Protein AF-A0A2E9DSR1-F1 (afdb_monomer_lite)

pLDDT: mean 78.53, std 15.89, range [25.33, 97.38]

Sequence (767 aa):
MHEEDTTYKRNKNTFLRKYLLRSVSHDAFALPQILILAIGITVTLVGLMNASINRLSTSNLSNKELQAKNATESAFNAVRSLLNNSKSGAYYYYWLMKSCSSTIPSSKVNSECPEFGGGRSGSQWPGQPILGMFRDPSKIYWSDTNNEYCAGNSPSTCKGRPVAPSCYYLGRRGKSNSIDWNFSSNALSQLINGTEKLIESSKNSPNVQSFDIKSTDFVGDEEGGENSIVLTGFNSIPTNIKNGVNATNKVRANVQVYRRIPDSGFAFLSAGENFNDKDSLFLGNFNMKNQDQAGSIIWRKHINPLRDYIECPQIKSKSGINDVTKLPDESRNKGGLWVQPLKLPPRPKIVNQGALGSIWNPSPNPIICLKDGNTRYFNSNCTFLESAGYTNYKNKDRTYTIDDLVVRGKDAFFGVVTNDTSKVTLIVKGSIDLSNGGRICHRNNSAGASCGSGKPENLAIIFLQPSQNTTSKQRLFCSPNGGIGYKKDPNRNIPSNHPNNMPFNTLNVSATGDRDESFSAFVFAPDTTFSTATPKTEYYSRAIISSPNTSIPSRLVTTTKGVYSFIFNPGGSVIERTPIPFRNINGDLIPYTIDADKNSWDRRRHGLDDTYIIAVGKKGYSPRPDVNNLMDEMALVWDSTTKNYFLIGYQIQGREVRFVDRNINGKLWRYNLGRDPRKRDSRGEQFIHHFGMELRRVSSLPRDKHFKGSAWVKNACFDEYGKIVWDFDNDYSTNLVKRYNNSKYNFGVPYYRGKTIEAWDTLRSFN

Secondary structure (DSSP, 8-state):
---------------S-S-------S---SHHHHHHHHHHHHHHHHHHHHHHHHHHHT-HHHHHHHHHHHHHHHHHHHHHHHHHS-S-THHHHGGG--EE-TTS-GGGHHHHS---S--SSTTS---PPEESS---GGG-EE--TTS-SSTTS-TTT---EESS-SBPPB-TT----B--HHHHHHHHHHHHTT-PEE-GGGTTSSSEEEEEEEEEEEEEETTEEEEEEEEEEEEE-TT-TTT-EEEEEEEEEEEEEEEE--TTTBEEEEE--STT-TT-EE-BSEEESSTT---EEEE-----TTSHHHHTTTHHHHTTBS-GGGS--GGGT---EEE--PPPPPPPPP-SBPPTTBTTB---SPEEEEEETTTEES-GGGTTTTTHHHHTTTTS-EEEEES-EEEESTT-EEEEEEBTTB-EEEEESS-EEEETT-EEEEEES-TTSPTT-S-GGGEEEEE---TT-HHHHTTEEE-TTSSEEEPPPS-TTS-TTSGGGSPPPEEEES---STT-EEEEEEEEEEEEEE----S-SEEEEPPP--TT------EEEEETTEEEEES-TTS-HHHHS-EEEE-TTS-B-B--SS--TTT--HHHHS--SEEEEEEEE--SS--HHHHTB-SEEEEEEETTTTEEEEEEEEEETTEEEE-SS-BTTBBSEEEEET-TT-B-TTS-BGGGGGT-EEEEGGGS---EEEEEEEEEEEEE--SSS-EEEE--HHHHHHHHHHHT-GGG--B--EEEEEEEEEE-------

Structure (mmCIF, N/CA/C/O backbone):
data_AF-A0A2E9DSR1-F1
#
_entry.id   AF-A0A2E9DSR1-F1
#
loop_
_atom_site.group_PDB
_atom_site.id
_atom_site.type_symbol
_atom_site.label_atom_id
_atom_site.label_alt_id
_atom_site.label_comp_id
_atom_site.label_asym_id
_atom_site.label_entity_id
_atom_site.label_seq_id
_atom_site.pdbx_PDB_ins_code
_atom_site.Cartn_x
_atom_site.Cartn_y
_atom_site.Cartn_z
_atom_site.occupancy
_atom_site.B_iso_or_equiv
_atom_site.auth_seq_id
_atom_site.auth_comp_id
_atom_site.auth_asym_id
_atom_site.auth_atom_id
_atom_site.pdbx_PDB_model_num
ATOM 1 N N . MET A 1 1 ? 17.075 -7.325 136.874 1.00 31.77 1 MET A N 1
ATOM 2 C CA . MET A 1 1 ? 18.472 -6.890 136.717 1.00 31.77 1 MET A CA 1
ATOM 3 C C . MET A 1 1 ? 18.599 -6.381 135.296 1.00 31.77 1 MET A C 1
ATOM 5 O O . MET A 1 1 ? 18.399 -7.171 134.389 1.00 31.77 1 MET A O 1
ATOM 9 N N . HIS A 1 2 ? 18.766 -5.063 135.199 1.00 27.31 2 HIS A N 1
ATOM 10 C CA . HIS A 1 2 ? 19.148 -4.231 134.057 1.00 27.31 2 HIS A CA 1
ATOM 11 C C . HIS A 1 2 ? 18.485 -4.422 132.679 1.00 27.31 2 HIS A C 1
ATOM 13 O O . HIS A 1 2 ? 18.730 -5.393 131.976 1.00 27.31 2 HIS A O 1
ATOM 19 N N . GLU A 1 3 ? 17.663 -3.409 132.368 1.00 25.62 3 GLU A N 1
ATOM 20 C CA . GLU A 1 3 ? 17.903 -2.404 131.313 1.00 25.62 3 GLU A CA 1
ATOM 21 C C . GLU A 1 3 ? 17.892 -2.828 129.838 1.00 25.62 3 GLU A C 1
ATOM 23 O O . GLU A 1 3 ? 18.652 -3.690 129.419 1.00 25.62 3 GLU A O 1
ATOM 28 N N . GLU A 1 4 ? 17.020 -2.117 129.101 1.00 29.17 4 GLU A N 1
ATOM 29 C CA . GLU A 1 4 ? 17.352 -1.252 127.950 1.00 29.17 4 GLU A CA 1
ATOM 30 C C . GLU A 1 4 ? 18.096 -1.865 126.748 1.00 29.17 4 GLU A C 1
ATOM 32 O O . GLU A 1 4 ? 19.008 -2.665 126.863 1.00 29.17 4 GLU A O 1
ATOM 37 N N . ASP A 1 5 ? 17.857 -1.486 125.499 1.00 29.62 5 ASP A N 1
ATOM 38 C CA . ASP A 1 5 ? 16.910 -0.597 124.831 1.00 29.62 5 ASP A CA 1
ATOM 39 C C . ASP A 1 5 ? 17.188 -0.774 123.320 1.00 29.62 5 ASP A C 1
ATOM 41 O O . ASP A 1 5 ? 18.207 -1.333 122.905 1.00 29.62 5 ASP A O 1
ATOM 45 N N . THR A 1 6 ? 16.329 -0.176 122.502 1.00 29.38 6 THR A N 1
ATOM 46 C CA . THR A 1 6 ? 16.617 0.400 121.181 1.00 29.38 6 THR A CA 1
ATOM 47 C C . THR A 1 6 ? 16.661 -0.494 119.929 1.00 29.38 6 THR A C 1
ATOM 49 O O . THR A 1 6 ? 17.664 -1.094 119.568 1.00 29.38 6 THR A O 1
ATOM 52 N N . THR A 1 7 ? 15.534 -0.424 119.193 1.00 28.25 7 THR A N 1
ATOM 53 C CA . THR A 1 7 ? 15.379 0.068 117.792 1.00 28.25 7 THR A CA 1
ATOM 54 C C . THR A 1 7 ? 16.320 -0.500 116.704 1.00 28.25 7 THR A C 1
ATOM 56 O O . THR A 1 7 ? 17.527 -0.495 116.841 1.00 28.25 7 THR A O 1
ATOM 59 N N . TYR A 1 8 ? 15.910 -0.874 115.485 1.00 25.33 8 TYR A N 1
ATOM 60 C CA . TYR A 1 8 ? 15.057 -0.155 114.533 1.00 25.33 8 TYR A CA 1
ATOM 61 C C . TYR A 1 8 ? 15.003 -0.922 113.182 1.00 25.33 8 TYR A C 1
ATOM 63 O O . TYR A 1 8 ? 15.989 -1.517 112.763 1.00 25.33 8 TYR A O 1
ATOM 71 N N . LYS A 1 9 ? 13.911 -0.717 112.426 1.00 28.16 9 LYS A N 1
ATOM 72 C CA . LYS A 1 9 ? 13.820 -0.678 110.943 1.00 28.16 9 LYS A CA 1
ATOM 73 C C . LYS A 1 9 ? 13.901 -1.970 110.081 1.00 28.16 9 LYS A C 1
ATOM 75 O O . LYS A 1 9 ? 14.959 -2.417 109.669 1.00 28.16 9 LYS A O 1
ATOM 80 N N . ARG A 1 10 ? 12.724 -2.253 109.490 1.00 29.05 10 ARG A N 1
ATOM 81 C CA . ARG A 1 10 ? 12.396 -2.167 108.036 1.00 29.05 10 ARG A CA 1
ATOM 82 C C . ARG A 1 10 ? 12.127 -3.488 107.280 1.00 29.05 10 ARG A C 1
ATOM 84 O O . ARG A 1 10 ? 13.013 -4.289 107.042 1.00 29.05 10 ARG A O 1
ATOM 91 N N . ASN A 1 11 ? 10.923 -3.489 106.693 1.00 31.14 11 ASN A N 1
ATOM 92 C CA . ASN A 1 11 ? 10.507 -3.998 105.373 1.00 31.14 11 ASN A CA 1
ATOM 93 C C . ASN A 1 11 ? 9.904 -5.412 105.200 1.00 31.14 11 ASN A C 1
ATOM 95 O O . ASN A 1 11 ? 10.601 -6.408 105.096 1.00 31.14 11 ASN A O 1
ATOM 99 N N . LYS A 1 12 ? 8.573 -5.379 105.003 1.00 32.78 12 LYS A N 1
ATOM 100 C CA . LYS A 1 12 ? 7.739 -5.956 103.924 1.00 32.78 12 LYS A CA 1
ATOM 101 C C . LYS A 1 12 ? 7.915 -7.422 103.490 1.00 32.78 12 LYS A C 1
ATOM 103 O O . LYS A 1 12 ? 8.943 -7.825 102.969 1.00 32.78 12 LYS A O 1
ATOM 108 N N . ASN A 1 13 ? 6.743 -8.069 103.445 1.00 36.81 13 ASN A N 1
ATOM 109 C CA . ASN A 1 13 ? 6.353 -9.233 102.642 1.00 36.81 13 ASN A CA 1
ATOM 110 C C . ASN A 1 13 ? 6.988 -10.569 103.017 1.00 36.81 13 ASN A C 1
ATOM 112 O O . ASN A 1 13 ? 8.056 -10.879 102.509 1.00 36.81 13 ASN A O 1
ATOM 116 N N . THR A 1 14 ? 6.261 -11.404 103.778 1.00 33.66 14 THR A N 1
ATOM 117 C CA . THR A 1 14 ? 6.252 -12.888 103.644 1.00 33.66 14 THR A CA 1
ATOM 118 C C . THR A 1 14 ? 5.368 -13.590 104.695 1.00 33.66 14 THR A C 1
ATOM 120 O O . THR A 1 14 ? 5.794 -14.522 105.357 1.00 33.66 14 THR A O 1
ATOM 123 N N . PHE A 1 15 ? 4.090 -13.206 104.830 1.00 36.47 15 PHE A N 1
ATOM 124 C CA . PHE A 1 15 ? 3.088 -14.048 105.531 1.00 36.47 15 PHE A CA 1
ATOM 125 C C . PHE A 1 15 ? 1.999 -14.591 104.594 1.00 36.47 15 PHE A C 1
ATOM 127 O O . PHE A 1 15 ? 0.956 -15.085 105.003 1.00 36.47 15 PHE A O 1
ATOM 134 N N . LEU A 1 16 ? 2.294 -14.537 103.296 1.00 38.09 16 LEU A N 1
ATOM 135 C CA . LEU A 1 16 ? 1.596 -15.225 102.221 1.00 38.09 16 LEU A CA 1
ATOM 136 C C . LEU A 1 16 ? 2.411 -16.469 101.870 1.00 38.09 16 LEU A C 1
ATOM 138 O O . LEU A 1 16 ? 2.896 -16.600 100.754 1.00 38.09 16 LEU A O 1
ATOM 142 N N . ARG A 1 17 ? 2.687 -17.348 102.834 1.00 32.62 17 ARG A N 1
ATOM 143 C CA . ARG A 1 17 ? 3.188 -18.689 102.512 1.00 32.62 17 ARG A CA 1
ATOM 144 C C . ARG A 1 17 ? 3.161 -19.585 103.730 1.00 32.62 17 ARG A C 1
ATOM 146 O O . ARG A 1 17 ? 4.152 -19.755 104.424 1.00 32.62 17 ARG A O 1
ATOM 153 N N . LYS A 1 18 ? 2.005 -20.221 103.843 1.00 31.36 18 LYS A N 1
ATOM 154 C CA . LYS A 1 18 ? 1.746 -21.543 104.404 1.00 31.36 18 LYS A CA 1
ATOM 155 C C . LYS A 1 18 ? 0.819 -21.450 105.599 1.00 31.36 18 LYS A C 1
ATOM 157 O O . LYS A 1 18 ? 1.189 -20.937 106.633 1.00 31.36 18 LYS A O 1
ATOM 162 N N . TYR A 1 19 ? -0.364 -22.012 105.559 1.00 32.84 19 TYR A N 1
ATOM 163 C CA . TYR A 1 19 ? -1.125 -22.653 104.500 1.00 32.84 19 TYR A CA 1
ATOM 164 C C . TYR A 1 19 ? -2.421 -22.956 105.267 1.00 32.84 19 TYR A C 1
ATOM 166 O O . TYR A 1 19 ? -2.368 -23.464 106.380 1.00 32.84 19 TYR A O 1
ATOM 174 N N . LEU A 1 20 ? -3.598 -22.568 104.801 1.00 41.44 20 LEU A N 1
ATOM 175 C CA . LEU A 1 20 ? -4.274 -23.330 103.754 1.00 41.44 20 LEU A CA 1
ATOM 176 C C . LEU A 1 20 ? -4.445 -24.835 104.044 1.00 41.44 20 LEU A C 1
ATOM 178 O O . LEU A 1 20 ? -4.769 -25.570 103.121 1.00 41.44 20 LEU A O 1
ATOM 182 N N . LEU A 1 21 ? -4.325 -25.315 105.288 1.00 33.19 21 LEU A N 1
ATOM 183 C CA . LEU A 1 21 ? -4.724 -26.684 105.629 1.00 33.19 21 LEU A CA 1
ATOM 184 C C . LEU A 1 21 ? -5.435 -26.779 106.989 1.00 33.19 21 LEU A C 1
ATOM 186 O O . LEU A 1 21 ? -4.782 -26.854 108.020 1.00 33.19 21 LEU A O 1
ATOM 190 N N . ARG A 1 22 ? -6.770 -26.918 106.892 1.00 30.19 22 ARG A N 1
ATOM 191 C CA . ARG A 1 22 ? -7.706 -27.610 107.813 1.00 30.19 22 ARG A CA 1
ATOM 192 C C . ARG A 1 22 ? -7.952 -26.959 109.191 1.00 30.19 22 ARG A C 1
ATOM 194 O O . ARG A 1 22 ? -7.015 -26.662 109.903 1.00 30.19 22 ARG A O 1
ATOM 201 N N . SER A 1 23 ? -9.178 -26.790 109.694 1.00 36.16 23 SER A N 1
ATOM 202 C CA . SER A 1 23 ? -10.527 -27.135 109.214 1.00 36.16 23 SER A CA 1
ATOM 203 C C . SER A 1 23 ? -11.587 -26.629 110.220 1.00 36.16 23 SER A C 1
ATOM 205 O O . SER A 1 23 ? -11.440 -26.936 111.395 1.00 36.16 23 SER A O 1
ATOM 207 N N . VAL A 1 24 ? -12.675 -26.014 109.707 1.00 41.94 24 VAL A N 1
ATOM 208 C CA . VAL A 1 24 ? -14.108 -26.231 110.079 1.00 41.94 24 VAL A CA 1
ATOM 209 C C . VAL A 1 24 ? -14.567 -25.637 111.441 1.00 41.94 24 VAL A C 1
ATOM 211 O O . VAL A 1 24 ? -13.975 -25.926 112.465 1.00 41.94 24 VAL A O 1
ATOM 214 N N . SER A 1 25 ? -15.621 -24.799 111.545 1.00 33.06 25 SER A N 1
ATOM 215 C CA . SER A 1 25 ? -17.001 -25.089 111.105 1.00 33.06 25 SER A CA 1
ATOM 216 C C . SER A 1 25 ? -17.986 -23.881 111.103 1.00 33.06 25 SER A C 1
ATOM 218 O O . SER A 1 25 ? -17.943 -23.082 112.030 1.00 33.06 25 SER A O 1
ATOM 220 N N . HIS A 1 26 ? -18.910 -23.891 110.121 1.00 38.69 26 HIS A N 1
ATOM 221 C CA . HIS A 1 26 ? -20.268 -23.289 110.017 1.00 38.69 26 HIS A CA 1
ATOM 222 C C . HIS A 1 26 ? -20.470 -21.759 109.897 1.00 38.69 26 HIS A C 1
ATOM 224 O O . HIS A 1 26 ? -20.563 -21.056 110.891 1.00 38.69 26 HIS A O 1
ATOM 230 N N . ASP A 1 27 ? -20.577 -21.277 108.643 1.00 38.38 27 ASP A N 1
ATOM 231 C CA . ASP A 1 27 ? -21.760 -20.582 108.071 1.00 38.38 27 ASP A CA 1
ATOM 232 C C . ASP A 1 27 ? -21.426 -20.051 106.661 1.00 38.38 27 ASP A C 1
ATOM 234 O O . ASP A 1 27 ? -20.930 -18.942 106.466 1.00 38.38 27 ASP A O 1
ATOM 238 N N . ALA A 1 28 ? -21.647 -20.882 105.637 1.00 40.72 28 ALA A N 1
ATOM 239 C CA . ALA A 1 28 ? -21.329 -20.569 104.243 1.00 40.72 28 ALA A CA 1
ATOM 240 C C . ALA A 1 28 ? -22.534 -20.855 103.337 1.00 40.72 28 ALA A C 1
ATOM 242 O O . ALA A 1 28 ? -22.635 -21.931 102.756 1.00 40.72 28 ALA A O 1
ATOM 243 N N . PHE A 1 29 ? -23.449 -19.886 103.207 1.00 44.75 29 PHE A N 1
ATOM 244 C CA . PHE A 1 29 ? -24.568 -19.974 102.253 1.00 44.75 29 PHE A CA 1
ATOM 245 C C . PHE A 1 29 ? -25.018 -18.624 101.654 1.00 44.75 29 PHE A C 1
ATOM 247 O O . PHE A 1 29 ? -26.152 -18.499 101.219 1.00 44.75 29 PHE A O 1
ATOM 254 N N . ALA A 1 30 ? -24.152 -17.602 101.596 1.00 50.78 30 ALA A N 1
ATOM 255 C CA . ALA A 1 30 ? -24.506 -16.296 101.005 1.00 50.78 30 ALA A CA 1
ATOM 256 C C . ALA A 1 30 ? -23.775 -15.993 99.682 1.00 50.78 30 ALA A C 1
ATOM 258 O O . ALA A 1 30 ? -24.373 -15.500 98.727 1.00 50.78 30 ALA A O 1
ATOM 259 N N . LEU A 1 31 ? -22.485 -16.331 99.577 1.00 48.56 31 LEU A N 1
ATOM 260 C CA . LEU A 1 31 ? -21.679 -15.980 98.400 1.00 48.56 31 LEU A CA 1
ATOM 261 C C . LEU A 1 31 ? -22.101 -16.675 97.088 1.00 48.56 31 LEU A C 1
ATOM 263 O O . LEU A 1 31 ? -22.159 -15.988 96.068 1.00 48.56 31 LEU A O 1
ATOM 267 N N . PRO A 1 32 ? -22.421 -17.985 97.059 1.00 50.12 32 PRO A N 1
ATOM 268 C CA . PRO A 1 32 ? -22.775 -18.659 95.807 1.00 50.12 32 PRO A CA 1
ATOM 269 C C . PRO A 1 32 ? -24.090 -18.147 95.208 1.00 50.12 32 PRO A C 1
ATOM 271 O O . PRO A 1 32 ? -24.199 -18.010 93.995 1.00 50.12 32 PRO A O 1
ATOM 274 N N . GLN A 1 33 ? -25.074 -17.810 96.048 1.00 54.16 33 GLN A N 1
ATOM 275 C CA . GLN A 1 33 ? -26.379 -17.316 95.599 1.00 54.16 33 GLN A CA 1
ATOM 276 C C . GLN A 1 33 ? -26.287 -15.899 95.026 1.00 54.16 33 GLN A C 1
ATOM 278 O O . GLN A 1 33 ? -26.860 -15.636 93.973 1.00 54.16 33 GLN A O 1
ATOM 283 N N . ILE A 1 34 ? -25.503 -15.013 95.652 1.00 59.19 34 ILE A N 1
ATOM 284 C CA . ILE A 1 34 ? -25.243 -13.663 95.128 1.00 59.19 34 ILE A CA 1
ATOM 285 C C . ILE A 1 34 ? -24.472 -13.737 93.804 1.00 59.19 34 ILE A C 1
ATOM 287 O O . ILE A 1 34 ? -24.787 -13.000 92.871 1.00 59.19 34 ILE A O 1
ATOM 291 N N . LEU A 1 35 ? -23.511 -14.659 93.686 1.00 54.22 35 LEU A N 1
ATOM 292 C CA . LEU A 1 35 ? -22.757 -14.860 92.448 1.00 54.22 35 LEU A CA 1
ATOM 293 C C . LEU A 1 35 ? -23.659 -15.374 91.314 1.00 54.22 35 LEU A C 1
ATOM 295 O O . LEU A 1 35 ? -23.594 -14.859 90.202 1.00 54.22 35 LEU A O 1
ATOM 299 N N . ILE A 1 36 ? -24.541 -16.339 91.595 1.00 60.09 36 ILE A N 1
ATOM 300 C CA . ILE A 1 36 ? -25.500 -16.872 90.614 1.00 60.09 36 ILE A CA 1
ATOM 301 C C . ILE A 1 36 ? -26.514 -15.799 90.200 1.00 60.09 36 ILE A C 1
ATOM 303 O O . ILE A 1 36 ? -26.827 -15.693 89.015 1.00 60.09 36 ILE A O 1
ATOM 307 N N . LEU A 1 37 ? -26.984 -14.961 91.130 1.00 61.88 37 LEU A N 1
ATOM 308 C CA . LEU A 1 37 ? -27.903 -13.865 90.818 1.00 61.88 37 LEU A CA 1
ATOM 309 C C . LEU A 1 37 ? -27.216 -12.777 89.977 1.00 61.88 37 LEU A C 1
ATOM 311 O O . LEU A 1 37 ? -27.787 -12.302 88.998 1.00 61.88 37 LEU A O 1
ATOM 315 N N . ALA A 1 38 ? -25.969 -12.427 90.304 1.00 55.88 38 ALA A N 1
ATOM 316 C CA . ALA A 1 38 ? -25.177 -11.458 89.549 1.00 55.88 38 ALA A CA 1
ATOM 317 C C . ALA A 1 38 ? -24.854 -11.958 88.133 1.00 55.88 38 ALA A C 1
ATOM 319 O O . ALA A 1 38 ? -24.977 -11.187 87.179 1.00 55.88 38 ALA A O 1
ATOM 320 N N . ILE A 1 39 ? -24.512 -13.244 87.980 1.00 64.56 39 ILE A N 1
ATOM 321 C CA . ILE A 1 39 ? -24.316 -13.900 86.677 1.00 64.56 39 ILE A CA 1
ATOM 322 C C . ILE A 1 39 ? -25.644 -13.958 85.910 1.00 64.56 39 ILE A C 1
ATOM 324 O O . ILE A 1 39 ? -25.684 -13.621 84.731 1.00 64.56 39 ILE A O 1
ATOM 328 N N . GLY A 1 40 ? -26.751 -14.308 86.570 1.00 58.88 40 GLY A N 1
ATOM 329 C CA . GLY A 1 40 ? -28.082 -14.349 85.961 1.00 58.88 40 GLY A CA 1
ATOM 330 C C . GLY A 1 40 ? -28.525 -12.989 85.421 1.00 58.88 40 GLY A C 1
ATOM 331 O O . GLY A 1 40 ? -28.983 -12.907 84.280 1.00 58.88 40 GLY A O 1
ATOM 332 N N . ILE A 1 41 ? -28.317 -11.918 86.196 1.00 65.88 41 ILE A N 1
ATOM 333 C CA . ILE A 1 41 ? -28.621 -10.536 85.797 1.00 65.88 41 ILE A CA 1
ATOM 334 C C . ILE A 1 41 ? -27.695 -10.076 84.669 1.00 65.88 41 ILE A C 1
ATOM 336 O O . ILE A 1 41 ? -28.176 -9.501 83.700 1.00 65.88 41 ILE A O 1
ATOM 340 N N . THR A 1 42 ? -26.388 -10.355 84.722 1.00 59.22 42 THR A N 1
ATOM 341 C CA . THR A 1 42 ? -25.476 -9.961 83.628 1.00 59.22 42 THR A CA 1
ATOM 342 C C . THR A 1 42 ? -25.747 -10.728 82.340 1.00 59.22 42 THR A C 1
ATOM 344 O O . THR A 1 42 ? -25.751 -10.118 81.276 1.00 59.22 42 THR A O 1
ATOM 347 N N . VAL A 1 43 ? -26.053 -12.025 82.401 1.00 59.09 43 VAL A N 1
ATOM 348 C CA . VAL A 1 43 ? -26.396 -12.823 81.212 1.00 59.09 43 VAL A CA 1
ATOM 349 C C . VAL A 1 43 ? -27.723 -12.366 80.601 1.00 59.09 43 VAL A C 1
ATOM 351 O O . VAL A 1 43 ? -27.822 -12.277 79.379 1.00 59.09 43 VAL A O 1
ATOM 354 N N . THR A 1 44 ? -28.725 -12.001 81.410 1.00 58.72 44 THR A N 1
ATOM 355 C CA . THR A 1 44 ? -29.988 -11.444 80.888 1.00 58.72 44 THR A CA 1
ATOM 356 C C . THR A 1 44 ? -29.835 -10.019 80.369 1.00 58.72 44 THR A C 1
ATOM 358 O O . THR A 1 44 ? -30.402 -9.718 79.321 1.00 58.72 44 THR A O 1
ATOM 361 N N . LEU A 1 45 ? -29.036 -9.157 81.010 1.00 56.06 45 LEU A N 1
ATOM 362 C CA . LEU A 1 45 ? -28.769 -7.803 80.508 1.00 56.06 45 LEU A CA 1
ATOM 363 C C . LEU A 1 45 ? -27.969 -7.837 79.204 1.00 56.06 45 LEU A C 1
ATOM 365 O O . LEU A 1 45 ? -28.303 -7.119 78.267 1.00 56.06 45 LEU A O 1
ATOM 369 N N . VAL A 1 46 ? -26.951 -8.698 79.117 1.00 59.59 46 VAL A N 1
ATOM 370 C CA . VAL A 1 46 ? -26.172 -8.913 77.891 1.00 59.59 46 VAL A CA 1
ATOM 371 C C . VAL A 1 46 ? -27.040 -9.574 76.825 1.00 59.59 46 VAL A C 1
ATOM 373 O O . VAL A 1 46 ? -26.961 -9.179 75.672 1.00 59.59 46 VAL A O 1
ATOM 376 N N . GLY A 1 47 ? -27.930 -10.504 77.181 1.00 48.50 47 GLY A N 1
ATOM 377 C CA . GLY A 1 47 ? -28.900 -11.100 76.259 1.00 48.50 47 GLY A CA 1
ATOM 378 C C . GLY A 1 47 ? -29.910 -10.088 75.713 1.00 48.50 47 GLY A C 1
ATOM 379 O O . GLY A 1 47 ? -30.156 -10.062 74.510 1.00 48.50 47 GLY A O 1
ATOM 380 N N . LEU A 1 48 ? -30.440 -9.202 76.562 1.00 54.44 48 LEU A N 1
ATOM 381 C CA . LEU A 1 48 ? -31.350 -8.119 76.176 1.00 54.44 48 LEU A CA 1
ATOM 382 C C . LEU A 1 48 ? -30.635 -7.030 75.382 1.00 54.44 48 LEU A C 1
ATOM 384 O O . LEU A 1 48 ? -31.184 -6.563 74.388 1.00 54.44 48 LEU A O 1
ATOM 388 N N . MET A 1 49 ? -29.412 -6.653 75.759 1.00 52.66 49 MET A N 1
ATOM 389 C CA . MET A 1 49 ? -28.585 -5.733 74.981 1.00 52.66 49 MET A CA 1
ATOM 390 C C . MET A 1 49 ? -28.213 -6.347 73.638 1.00 52.66 49 MET A C 1
ATOM 392 O O . MET A 1 49 ? -28.346 -5.668 72.637 1.00 52.66 49 MET A O 1
ATOM 396 N N . ASN A 1 50 ? -27.839 -7.624 73.566 1.00 47.91 50 ASN A N 1
ATOM 397 C CA . ASN A 1 50 ? -27.475 -8.281 72.311 1.00 47.91 50 ASN A CA 1
ATOM 398 C C . ASN A 1 50 ? -28.703 -8.523 71.417 1.00 47.91 50 ASN A C 1
ATOM 400 O O . ASN A 1 50 ? -28.623 -8.349 70.207 1.00 47.91 50 ASN A O 1
ATOM 404 N N . ALA A 1 51 ? -29.871 -8.830 71.991 1.00 50.69 51 ALA A N 1
ATOM 405 C CA . ALA A 1 51 ? -31.139 -8.887 71.262 1.00 50.69 51 ALA A CA 1
ATOM 406 C C . ALA A 1 51 ? -31.587 -7.498 70.786 1.00 50.69 51 ALA A C 1
ATOM 408 O O . ALA A 1 51 ? -32.070 -7.369 69.667 1.00 50.69 51 ALA A O 1
ATOM 409 N N . SER A 1 52 ? -31.383 -6.452 71.590 1.00 50.09 52 SER A N 1
ATOM 410 C CA . SER A 1 52 ? -31.696 -5.067 71.219 1.00 50.09 52 SER A CA 1
ATOM 411 C C . SER A 1 52 ? -30.713 -4.525 70.184 1.00 50.09 52 SER A C 1
ATOM 413 O O . SER A 1 52 ? -31.149 -3.891 69.237 1.00 50.09 52 SER A O 1
ATOM 415 N N . ILE A 1 53 ? -29.417 -4.828 70.300 1.00 50.31 53 ILE A N 1
ATOM 416 C CA . ILE A 1 53 ? -28.353 -4.474 69.350 1.00 50.31 53 ILE A CA 1
ATOM 417 C C . ILE A 1 53 ? -28.533 -5.244 68.042 1.00 50.31 53 ILE A C 1
ATOM 419 O O . ILE A 1 53 ? -28.435 -4.633 66.987 1.00 50.31 53 ILE A O 1
ATOM 423 N N . ASN A 1 54 ? -28.883 -6.536 68.073 1.00 44.66 54 ASN A N 1
ATOM 424 C CA . ASN A 1 54 ? -29.224 -7.283 66.860 1.00 44.66 54 ASN A CA 1
ATOM 425 C C . ASN A 1 54 ? -30.526 -6.784 66.233 1.00 44.66 54 ASN A C 1
ATOM 427 O O . ASN A 1 54 ? -30.596 -6.668 65.016 1.00 44.66 54 ASN A O 1
ATOM 431 N N . ARG A 1 55 ? -31.539 -6.421 67.028 1.00 43.66 55 ARG A N 1
ATOM 432 C CA . ARG A 1 55 ? -32.798 -5.829 66.539 1.00 43.66 55 ARG A CA 1
ATOM 433 C C . ARG A 1 55 ? -32.622 -4.387 66.033 1.00 43.66 55 ARG A C 1
ATOM 435 O O . ARG A 1 55 ? -33.364 -3.965 65.153 1.00 43.66 55 ARG A O 1
ATOM 442 N N . LEU A 1 56 ? -31.632 -3.650 66.543 1.00 43.84 56 LEU A N 1
ATOM 443 C CA . LEU A 1 56 ? -31.212 -2.328 66.059 1.00 43.84 56 LEU A CA 1
ATOM 444 C C . LEU A 1 56 ? -30.314 -2.433 64.815 1.00 43.84 56 LEU A C 1
ATOM 446 O O . LEU A 1 56 ? -30.441 -1.604 63.916 1.00 43.84 56 LEU A O 1
ATOM 450 N N . SER A 1 57 ? -29.462 -3.463 64.713 1.00 47.09 57 SER A N 1
ATOM 451 C CA . SER A 1 57 ? -28.634 -3.723 63.524 1.00 47.09 57 SER A CA 1
ATOM 452 C C . SER A 1 57 ? -29.453 -4.299 62.359 1.00 47.09 57 SER A C 1
ATOM 454 O O . SER A 1 57 ? -29.163 -4.007 61.198 1.00 47.09 57 SER A O 1
ATOM 456 N N . THR A 1 58 ? -30.547 -5.011 62.662 1.00 45.41 58 THR A N 1
ATOM 457 C CA . THR A 1 58 ? -31.586 -5.463 61.715 1.00 45.41 58 THR A CA 1
ATOM 458 C C . THR A 1 58 ? -32.837 -4.581 61.757 1.00 45.41 58 THR A C 1
ATOM 460 O O . THR A 1 58 ? -33.972 -5.059 61.748 1.00 45.41 58 THR A O 1
ATOM 463 N N . SER A 1 59 ? -32.664 -3.258 61.780 1.00 56.38 59 SER A N 1
ATOM 464 C CA . SER A 1 59 ? -33.789 -2.361 61.511 1.00 56.38 59 SER A CA 1
ATOM 465 C C . SER A 1 59 ? -34.311 -2.583 60.079 1.00 56.38 59 SER A C 1
ATOM 467 O O . SER A 1 59 ? -33.552 -2.888 59.156 1.00 56.38 59 SER A O 1
ATOM 469 N N . ASN A 1 60 ? -35.620 -2.410 59.853 1.00 55.16 60 ASN A N 1
ATOM 470 C CA . ASN A 1 60 ? -36.199 -2.465 58.501 1.00 55.16 60 ASN A CA 1
ATOM 471 C C . ASN A 1 60 ? -35.523 -1.473 57.533 1.00 55.16 60 ASN A C 1
ATOM 473 O O . ASN A 1 60 ? -35.518 -1.720 56.330 1.00 55.16 60 ASN A O 1
ATOM 477 N N . LEU A 1 61 ? -34.939 -0.385 58.055 1.00 55.38 61 LEU A N 1
ATOM 478 C CA . LEU A 1 61 ? -34.127 0.571 57.302 1.00 55.38 61 LEU A CA 1
ATOM 479 C C . LEU A 1 61 ? -32.827 -0.090 56.797 1.00 55.38 61 LEU A C 1
ATOM 481 O O . LEU A 1 61 ? -32.614 -0.149 55.592 1.00 55.38 61 LEU A O 1
ATOM 485 N N . SER A 1 62 ? -32.048 -0.722 57.686 1.00 67.06 62 SER A N 1
ATOM 486 C CA . SER A 1 62 ? -30.805 -1.457 57.366 1.00 67.06 62 SER A CA 1
ATOM 487 C C . SER A 1 62 ? -31.019 -2.564 56.320 1.00 67.06 62 SER A C 1
ATOM 489 O O . SER A 1 62 ? -30.263 -2.683 55.355 1.00 67.06 62 SER A O 1
ATOM 491 N N . ASN A 1 63 ? -32.118 -3.322 56.428 1.00 69.88 63 ASN A N 1
ATOM 492 C CA . ASN A 1 63 ? -32.470 -4.339 55.429 1.00 69.88 63 ASN A CA 1
ATOM 493 C C . ASN A 1 63 ? -32.838 -3.730 54.068 1.00 69.88 63 ASN A C 1
ATOM 495 O O . ASN A 1 63 ? -32.464 -4.276 53.027 1.00 69.88 63 ASN A O 1
ATOM 499 N N . LYS A 1 64 ? -33.569 -2.608 54.051 1.00 73.25 64 LYS A N 1
ATOM 500 C CA . LYS A 1 64 ? -33.941 -1.931 52.803 1.00 73.25 64 LYS A CA 1
ATOM 501 C C . LYS A 1 64 ? -32.718 -1.350 52.092 1.00 73.25 64 LYS A C 1
ATOM 503 O O . LYS A 1 64 ? -32.626 -1.477 50.870 1.00 73.25 64 LYS A O 1
ATOM 508 N N . GLU A 1 65 ? -31.784 -0.784 52.851 1.00 71.75 65 GLU A N 1
ATOM 509 C CA . GLU A 1 65 ? -30.501 -0.263 52.369 1.00 71.75 65 GLU A CA 1
ATOM 510 C C . GLU A 1 65 ? -29.598 -1.375 51.822 1.00 71.75 65 GLU A C 1
ATOM 512 O O . GLU A 1 65 ? -29.058 -1.248 50.721 1.00 71.75 65 GLU A O 1
ATOM 517 N N . LEU A 1 66 ? -29.494 -2.505 52.531 1.00 74.56 66 LEU A N 1
ATOM 518 C CA . LEU A 1 66 ? -28.744 -3.676 52.070 1.00 74.56 66 LEU A CA 1
ATOM 519 C C . LEU A 1 66 ? -29.317 -4.229 50.755 1.00 74.56 66 LEU A C 1
ATOM 521 O O . LEU A 1 66 ? -28.566 -4.577 49.846 1.00 74.56 66 LEU A O 1
ATOM 525 N N . GLN A 1 67 ? -30.645 -4.269 50.620 1.00 77.19 67 GLN A N 1
ATOM 526 C CA . GLN A 1 67 ? -31.313 -4.680 49.381 1.00 77.19 67 GLN A CA 1
ATOM 527 C C . GLN A 1 67 ? -31.058 -3.701 48.227 1.00 77.19 67 GLN A C 1
ATOM 529 O O . GLN A 1 67 ? -30.802 -4.148 47.112 1.00 77.19 67 GLN A O 1
ATOM 534 N N . ALA A 1 68 ? -31.068 -2.388 48.482 1.00 76.19 68 ALA A N 1
ATOM 535 C CA . ALA A 1 68 ? -30.712 -1.390 47.473 1.00 76.19 68 ALA A CA 1
ATOM 536 C C . ALA A 1 68 ? -29.238 -1.521 47.042 1.00 76.19 68 ALA A C 1
ATOM 538 O O . ALA A 1 68 ? -28.940 -1.439 45.851 1.00 76.19 68 ALA A O 1
ATOM 539 N N . LYS A 1 69 ? -28.321 -1.809 47.978 1.00 79.12 69 LYS A N 1
ATOM 540 C CA . LYS A 1 69 ? -26.908 -2.090 47.678 1.00 79.12 69 LYS A CA 1
ATOM 541 C C . LYS A 1 69 ? -26.731 -3.347 46.824 1.00 79.12 69 LYS A C 1
ATOM 543 O O . LYS A 1 69 ? -26.061 -3.293 45.792 1.00 79.12 69 LYS A O 1
ATOM 548 N N . ASN A 1 70 ? -27.384 -4.446 47.201 1.00 78.69 70 ASN A N 1
ATOM 549 C CA . ASN A 1 70 ? -27.382 -5.689 46.424 1.00 78.69 70 ASN A CA 1
ATOM 550 C C . ASN A 1 70 ? -27.952 -5.474 45.013 1.00 78.69 70 ASN A C 1
ATOM 552 O O . ASN A 1 70 ? -27.456 -6.062 44.045 1.00 78.69 70 ASN A O 1
ATOM 556 N N . ALA A 1 71 ? -28.956 -4.601 44.876 1.00 81.31 71 ALA A N 1
ATOM 557 C CA . ALA A 1 71 ? -29.503 -4.227 43.581 1.00 81.31 71 ALA A CA 1
ATOM 558 C C . ALA A 1 71 ? -28.468 -3.493 42.715 1.00 81.31 71 ALA A C 1
ATOM 560 O O . ALA A 1 71 ? -28.325 -3.815 41.535 1.00 81.31 71 ALA A O 1
ATOM 561 N N . THR A 1 72 ? -27.683 -2.578 43.292 1.00 79.00 72 THR A N 1
ATOM 562 C CA . THR A 1 72 ? -26.596 -1.892 42.574 1.00 79.00 72 THR A CA 1
ATOM 563 C C . THR A 1 72 ? -25.458 -2.838 42.173 1.00 79.00 72 THR A C 1
ATOM 565 O O . THR A 1 72 ? -24.943 -2.747 41.059 1.00 79.00 72 THR A O 1
ATOM 568 N N . GLU A 1 73 ? -25.073 -3.784 43.033 1.00 77.38 73 GLU A N 1
ATOM 569 C CA . GLU A 1 73 ? -24.061 -4.802 42.697 1.00 77.38 73 GLU A CA 1
ATOM 570 C C . GLU A 1 73 ? -24.552 -5.746 41.584 1.00 77.38 73 GLU A C 1
ATOM 572 O O . GLU A 1 73 ? -23.809 -6.097 40.661 1.00 77.38 73 GLU A O 1
ATOM 577 N N . SER A 1 74 ? -25.838 -6.099 41.610 1.00 78.56 74 SER A N 1
ATOM 578 C CA . SER A 1 74 ? -26.484 -6.879 40.550 1.00 78.56 74 SER A CA 1
ATOM 579 C C . SER A 1 74 ? -26.552 -6.106 39.232 1.00 78.56 74 SER A C 1
ATOM 581 O O . SER A 1 74 ? -26.254 -6.671 38.177 1.00 78.56 74 SER A O 1
ATOM 583 N N . ALA A 1 75 ? -26.866 -4.807 39.288 1.00 79.06 75 ALA A N 1
ATOM 584 C CA . ALA A 1 75 ? -26.828 -3.897 38.144 1.00 79.06 75 ALA A CA 1
ATOM 585 C C . ALA A 1 75 ? -25.454 -3.911 37.482 1.00 79.06 75 ALA A C 1
ATOM 587 O O . ALA A 1 75 ? -25.321 -4.075 36.267 1.00 79.06 75 ALA A O 1
ATOM 588 N N . PHE A 1 76 ? -24.417 -3.799 38.308 1.00 75.44 76 PHE A N 1
ATOM 589 C CA . PHE A 1 76 ? -23.043 -3.801 37.856 1.00 75.44 76 PHE A CA 1
ATOM 590 C C . PHE A 1 76 ? -22.684 -5.108 37.132 1.00 75.44 76 PHE A C 1
ATOM 592 O O . PHE A 1 76 ? -22.152 -5.081 36.019 1.00 75.44 76 PHE A O 1
ATOM 599 N N . ASN A 1 77 ? -23.039 -6.259 37.708 1.00 74.94 77 ASN A N 1
ATOM 600 C CA . ASN A 1 77 ? -22.815 -7.562 37.079 1.00 74.94 77 ASN A CA 1
ATOM 601 C C . ASN A 1 77 ? -23.607 -7.730 35.773 1.00 74.94 77 ASN A C 1
ATOM 603 O O . ASN A 1 77 ? -23.073 -8.278 34.804 1.00 74.94 77 ASN A O 1
ATOM 607 N N . ALA A 1 78 ? -24.838 -7.219 35.707 1.00 77.00 78 ALA A N 1
ATOM 608 C CA . ALA A 1 78 ? -25.660 -7.248 34.500 1.00 77.00 78 ALA A CA 1
ATOM 609 C C . ALA A 1 78 ? -25.056 -6.396 33.372 1.00 77.00 78 ALA A C 1
ATOM 611 O O . ALA A 1 78 ? -24.926 -6.879 32.247 1.00 77.00 78 ALA A O 1
ATOM 612 N N . VAL A 1 79 ? -24.611 -5.170 33.671 1.00 75.88 79 VAL A N 1
ATOM 613 C CA . VAL A 1 79 ? -23.940 -4.282 32.702 1.00 75.88 79 VAL A CA 1
ATOM 614 C C . VAL A 1 79 ? -22.609 -4.876 32.252 1.00 75.88 79 VAL A C 1
ATOM 616 O O . VAL A 1 79 ? -22.323 -4.935 31.054 1.00 75.88 79 VAL A O 1
ATOM 619 N N . ARG A 1 80 ? -21.811 -5.393 33.192 1.00 71.44 80 ARG A N 1
ATOM 620 C CA . ARG A 1 80 ? -20.543 -6.063 32.886 1.00 71.44 80 ARG A CA 1
ATOM 621 C C . ARG A 1 80 ? -20.755 -7.284 32.001 1.00 71.44 80 ARG A C 1
ATOM 623 O O . ARG A 1 80 ? -19.962 -7.494 31.085 1.00 71.44 80 ARG A O 1
ATOM 630 N N . SER A 1 81 ? -21.786 -8.082 32.273 1.00 73.12 81 SER A N 1
ATOM 631 C CA . SER A 1 81 ? -22.169 -9.211 31.430 1.00 73.12 81 SER A CA 1
ATOM 632 C C . SER A 1 81 ? -22.586 -8.706 30.054 1.00 73.12 81 SER A C 1
ATOM 634 O O . SER A 1 81 ? -21.956 -9.077 29.080 1.00 73.12 81 SER A O 1
ATOM 636 N N . LEU A 1 82 ? -23.521 -7.765 29.934 1.00 75.69 82 LEU A N 1
ATOM 637 C CA . LEU A 1 82 ? -23.969 -7.236 28.640 1.00 75.69 82 LEU A CA 1
ATOM 638 C C . LEU A 1 82 ? -22.810 -6.724 27.760 1.00 75.69 82 LEU A C 1
ATOM 640 O O . LEU A 1 82 ? -22.746 -7.030 26.568 1.00 75.69 82 LEU A O 1
ATOM 644 N N . LEU A 1 83 ? -21.858 -6.004 28.358 1.00 74.31 83 LEU A N 1
ATOM 645 C CA . LEU A 1 83 ? -20.715 -5.422 27.653 1.00 74.31 83 LEU A CA 1
ATOM 646 C C . LEU A 1 83 ? -19.540 -6.398 27.413 1.00 74.31 83 LEU A C 1
ATOM 648 O O . LEU A 1 83 ? -18.664 -6.096 26.599 1.00 74.31 83 LEU A O 1
ATOM 652 N N . ASN A 1 84 ? -19.496 -7.560 28.084 1.00 68.06 84 ASN A N 1
ATOM 653 C CA . ASN A 1 84 ? -18.447 -8.584 27.896 1.00 68.06 84 ASN A CA 1
ATOM 654 C C . ASN A 1 84 ? -18.937 -9.900 27.264 1.00 68.06 84 ASN A C 1
ATOM 656 O O . ASN A 1 84 ? -18.132 -10.629 26.687 1.00 68.06 84 ASN A O 1
ATOM 660 N N . ASN A 1 85 ? -20.226 -10.218 27.376 1.00 57.28 85 ASN A N 1
ATOM 661 C CA . ASN A 1 85 ? -20.835 -11.519 27.079 1.00 57.28 85 ASN A CA 1
ATOM 662 C C . ASN A 1 85 ? -21.317 -11.641 25.627 1.00 57.28 85 ASN A C 1
ATOM 664 O O . ASN A 1 85 ? -21.978 -12.602 25.244 1.00 57.28 85 ASN A O 1
ATOM 668 N N . SER A 1 86 ? -21.001 -10.679 24.772 1.00 51.56 86 SER A N 1
ATOM 669 C CA . SER A 1 86 ? -21.470 -10.731 23.400 1.00 51.56 86 SER A CA 1
ATOM 670 C C . SER A 1 86 ? -20.435 -11.396 22.493 1.00 51.56 86 SER A C 1
ATOM 672 O O . SER A 1 86 ? -19.292 -10.965 22.349 1.00 51.56 86 SER A O 1
ATOM 674 N N . LYS A 1 87 ? -20.895 -12.426 21.778 1.00 50.62 87 LYS A N 1
ATOM 675 C CA . LYS A 1 87 ? -20.324 -12.842 20.487 1.00 50.62 87 LYS A CA 1
ATOM 676 C C . LYS A 1 87 ? -20.444 -11.725 19.422 1.00 50.62 87 LYS A C 1
ATOM 678 O O . LYS A 1 87 ? -19.983 -11.901 18.300 1.00 50.62 87 LYS A O 1
ATOM 683 N N . SER A 1 88 ? -21.062 -10.590 19.766 1.00 55.66 88 SER A N 1
ATOM 684 C CA . SER A 1 88 ? -21.400 -9.466 18.894 1.00 55.66 88 SER A CA 1
ATOM 685 C C . SER A 1 88 ? -20.434 -8.300 19.122 1.00 55.66 88 SER A C 1
ATOM 687 O O . SER A 1 88 ? -20.598 -7.522 20.061 1.00 55.66 88 SER A O 1
ATOM 689 N N . GLY A 1 89 ? -19.450 -8.144 18.230 1.00 66.50 89 GLY A N 1
ATOM 690 C CA . GLY A 1 89 ? -18.393 -7.128 18.338 1.00 66.50 89 GLY A CA 1
ATOM 691 C C . GLY A 1 89 ? -18.868 -5.672 18.477 1.00 66.50 89 GLY A C 1
ATOM 692 O O . GLY A 1 89 ? -18.101 -4.826 18.925 1.00 66.50 89 GLY A O 1
ATOM 693 N N . ALA A 1 90 ? -20.135 -5.379 18.164 1.00 69.88 90 ALA A N 1
ATOM 694 C CA . ALA A 1 90 ? -20.747 -4.066 18.340 1.00 69.88 90 ALA A CA 1
ATOM 695 C C . ALA A 1 90 ? -20.720 -3.580 19.805 1.00 69.88 90 ALA A C 1
ATOM 697 O O . ALA A 1 90 ? -20.321 -2.446 20.061 1.00 69.88 90 ALA A O 1
ATOM 698 N N . TYR A 1 91 ? -21.051 -4.434 20.784 1.00 73.81 91 TYR A N 1
ATOM 699 C CA . TYR A 1 91 ? -21.099 -4.021 22.199 1.00 73.81 91 TYR A CA 1
ATOM 700 C C . TYR A 1 91 ? -19.748 -3.541 22.738 1.00 73.81 91 TYR A C 1
ATOM 702 O O . TYR A 1 91 ? -19.707 -2.732 23.662 1.00 73.81 91 TYR A O 1
ATOM 710 N N . TYR A 1 92 ? -18.644 -3.970 22.123 1.00 83.88 92 TYR A N 1
ATOM 711 C CA . TYR A 1 92 ? -17.311 -3.527 22.507 1.00 83.88 92 TYR A CA 1
ATOM 712 C C . TYR A 1 92 ? -17.095 -2.032 22.262 1.00 83.88 92 TYR A C 1
ATOM 714 O O . TYR A 1 92 ? -16.482 -1.373 23.091 1.00 83.88 92 TYR A O 1
ATOM 722 N N . TYR A 1 93 ? -17.641 -1.458 21.189 1.00 85.25 93 TYR A N 1
ATOM 723 C CA . TYR A 1 93 ? -17.491 -0.023 20.919 1.00 85.25 93 TYR A CA 1
ATOM 724 C C . TYR A 1 93 ? -18.292 0.853 21.892 1.00 85.25 93 TYR A C 1
ATOM 726 O O . TYR A 1 93 ? -17.935 2.013 22.089 1.00 85.25 93 TYR A O 1
ATOM 734 N N . TYR A 1 94 ? -19.311 0.306 22.568 1.00 84.06 94 TYR A N 1
ATOM 735 C CA . TYR A 1 94 ? -20.080 1.062 23.564 1.00 84.06 94 TYR A CA 1
ATOM 736 C C . TYR A 1 94 ? -19.309 1.349 24.852 1.00 84.06 94 TYR A C 1
ATOM 738 O O . TYR A 1 94 ? -19.675 2.271 25.577 1.00 84.06 94 TYR A O 1
ATOM 746 N N . TRP A 1 95 ? -18.193 0.653 25.098 1.00 84.75 95 TRP A N 1
ATOM 747 C CA . TRP A 1 95 ? -17.254 1.035 26.158 1.00 84.75 95 TRP A CA 1
ATOM 748 C C . TRP A 1 95 ? -16.688 2.452 25.979 1.00 84.75 95 TRP A C 1
ATOM 750 O O . TRP A 1 95 ? -16.221 3.047 26.947 1.00 84.75 95 TRP A O 1
ATOM 760 N N . LEU A 1 96 ? -16.747 3.003 24.764 1.00 83.50 96 LEU A N 1
ATOM 761 C CA . LEU A 1 96 ? -16.221 4.323 24.420 1.00 83.50 96 LEU A CA 1
ATOM 762 C C . LEU A 1 96 ? -17.282 5.432 24.442 1.00 83.50 96 LEU A C 1
ATOM 764 O O . LEU A 1 96 ? -17.062 6.488 23.854 1.00 83.50 96 LEU A O 1
ATOM 768 N N . MET A 1 97 ? -18.455 5.190 25.034 1.00 81.44 97 MET A N 1
ATOM 769 C CA . MET A 1 97 ? -19.625 6.055 24.860 1.00 81.44 97 MET A CA 1
ATOM 770 C C . MET A 1 97 ? -19.996 6.835 26.115 1.00 81.44 97 MET A C 1
ATOM 772 O O . MET A 1 97 ? -19.989 6.302 27.228 1.00 81.44 97 MET A O 1
ATOM 776 N N . LYS A 1 98 ? -20.441 8.075 25.888 1.00 80.50 98 LYS A N 1
ATOM 777 C CA . LYS A 1 98 ? -21.081 8.936 26.881 1.00 80.50 98 LYS A CA 1
ATOM 778 C C . LYS A 1 98 ? -22.592 8.986 26.670 1.00 80.50 98 LYS A C 1
ATOM 780 O O . LYS A 1 98 ? -23.055 9.219 25.549 1.00 80.50 98 LYS A O 1
ATOM 785 N N . SER A 1 99 ? -23.360 8.800 27.733 1.00 81.12 99 SER A N 1
ATOM 786 C CA . SER A 1 99 ? -24.818 8.912 27.704 1.00 81.12 99 SER A CA 1
ATOM 787 C C . SER A 1 99 ? -25.356 9.259 29.090 1.00 81.12 99 SER A C 1
ATOM 789 O O . SER A 1 99 ? -24.688 9.044 30.102 1.00 81.12 99 SER A O 1
ATOM 791 N N . CYS A 1 100 ? -26.559 9.823 29.121 1.00 81.38 100 CYS A N 1
ATOM 792 C CA . CYS A 1 100 ? -27.232 10.274 30.329 1.00 81.38 100 CYS A CA 1
ATOM 793 C C . CYS A 1 100 ? -28.671 9.827 30.358 1.00 81.38 100 CYS A C 1
ATOM 795 O O . CYS A 1 100 ? -29.323 9.753 29.320 1.00 81.38 100 CYS A O 1
ATOM 797 N N . SER A 1 101 ? -29.193 9.595 31.552 1.00 82.12 101 SER A N 1
ATOM 798 C CA . SER A 1 101 ? -30.581 9.209 31.691 1.00 82.12 101 SER A CA 1
ATOM 799 C C . SER A 1 101 ? -31.542 10.340 31.351 1.00 82.12 101 SER A C 1
ATOM 801 O O . SER A 1 101 ? -31.345 11.484 31.752 1.00 82.12 101 SER A O 1
ATOM 803 N N . SER A 1 102 ? -32.625 10.006 30.647 1.00 77.19 102 SER A N 1
ATOM 804 C CA . SER A 1 102 ? -33.719 10.939 30.350 1.00 77.19 102 SER A CA 1
ATOM 805 C C . SER A 1 102 ? -34.521 11.349 31.586 1.00 77.19 102 SER A C 1
ATOM 807 O O . SER A 1 102 ? -35.272 12.315 31.511 1.00 77.19 102 SER A O 1
ATOM 809 N N . THR A 1 103 ? -34.375 10.656 32.721 1.00 73.81 103 THR A N 1
ATOM 810 C CA . THR A 1 103 ? -35.038 11.040 33.981 1.00 73.81 103 THR A CA 1
ATOM 811 C C . THR A 1 103 ? -34.317 12.170 34.714 1.00 73.81 103 THR A C 1
ATOM 813 O O . THR A 1 103 ? -34.838 12.678 35.702 1.00 73.81 103 THR A O 1
ATOM 816 N N . ILE A 1 104 ? -33.107 12.540 34.282 1.00 71.75 104 ILE A N 1
ATOM 817 C CA . ILE A 1 104 ? -32.345 13.636 34.883 1.00 71.75 104 ILE A CA 1
ATOM 818 C C . ILE A 1 104 ? -32.878 14.958 34.304 1.00 71.75 104 ILE A C 1
ATOM 820 O O . ILE A 1 104 ? -32.831 15.139 33.085 1.00 71.75 104 ILE A O 1
ATOM 824 N N . PRO A 1 105 ? -33.374 15.895 35.137 1.00 68.00 105 PRO A N 1
ATOM 825 C CA . PRO A 1 105 ? -33.816 17.205 34.666 1.00 68.00 105 PRO A CA 1
ATOM 826 C C . PRO A 1 105 ? -32.691 17.929 33.923 1.00 68.00 105 PRO A C 1
ATOM 828 O O . PRO A 1 105 ? -31.545 17.899 34.370 1.00 68.00 105 PRO A O 1
ATOM 831 N N . SER A 1 106 ? -33.015 18.643 32.842 1.00 65.50 106 SER A N 1
ATOM 832 C CA . SER A 1 106 ? -32.038 19.401 32.039 1.00 65.50 106 SER A CA 1
ATOM 833 C C . SER A 1 106 ? -31.177 20.355 32.881 1.00 65.50 106 SER A C 1
ATOM 835 O O . SER A 1 106 ? -29.985 20.500 32.624 1.00 65.50 106 SER A O 1
ATOM 837 N N . SER A 1 107 ? -31.745 20.929 33.946 1.00 63.31 107 SER A N 1
ATOM 838 C CA . SER A 1 107 ? -31.061 21.801 34.913 1.00 63.31 107 SER A CA 1
ATOM 839 C C . SER A 1 107 ? -30.045 21.094 35.822 1.00 63.31 107 SER A C 1
ATOM 841 O O . SER A 1 107 ? -29.215 21.762 36.435 1.00 63.31 107 SER A O 1
ATOM 843 N N . LYS A 1 108 ? -30.089 19.759 35.916 1.00 65.19 108 LYS A N 1
ATOM 844 C CA . LYS A 1 108 ? -29.214 18.927 36.761 1.00 65.19 108 LYS A CA 1
ATOM 845 C C . LYS A 1 108 ? -28.286 18.008 35.964 1.00 65.19 108 LYS A C 1
ATOM 847 O O . LYS A 1 108 ? -27.522 17.256 36.560 1.00 65.19 108 LYS A O 1
ATOM 852 N N . VAL A 1 109 ? -28.300 18.073 34.631 1.00 66.38 109 VAL A N 1
ATOM 853 C CA . VAL A 1 109 ? -27.424 17.241 33.786 1.00 66.38 109 VAL A CA 1
ATOM 854 C C . VAL A 1 109 ? -25.955 17.452 34.154 1.00 66.38 109 VAL A C 1
ATOM 856 O O . VAL A 1 109 ? -25.243 16.482 34.349 1.00 66.38 109 VAL A O 1
ATOM 859 N N . ASN A 1 110 ? -25.508 18.686 34.382 1.00 61.69 110 ASN A N 1
ATOM 860 C CA . ASN A 1 110 ? -24.099 18.945 34.704 1.00 61.69 110 ASN A CA 1
ATOM 861 C C . ASN A 1 110 ? -23.669 18.459 36.103 1.00 61.69 110 ASN A C 1
ATOM 863 O O . ASN A 1 110 ? -22.477 18.279 36.335 1.00 61.69 110 ASN A O 1
ATOM 867 N N . SER A 1 111 ? -24.605 18.252 37.036 1.00 61.97 111 SER A N 1
ATOM 868 C CA . SER A 1 111 ? -24.310 17.771 38.394 1.00 61.97 111 SER A CA 1
ATOM 869 C C . SER A 1 111 ? -24.548 16.268 38.567 1.00 61.97 111 SER A C 1
ATOM 871 O O . SER A 1 111 ? -23.856 15.628 39.355 1.00 61.97 111 SER A O 1
ATOM 873 N N . GLU A 1 112 ? -25.490 15.684 37.823 1.00 62.50 112 GLU A N 1
ATOM 874 C CA . GLU A 1 112 ? -25.835 14.254 37.886 1.00 62.50 112 GLU A CA 1
ATOM 875 C C . GLU A 1 112 ? -25.237 13.416 36.747 1.00 62.50 112 GLU A C 1
ATOM 877 O O . GLU A 1 112 ? -25.088 12.199 36.877 1.00 62.50 112 GLU A O 1
ATOM 882 N N . CYS A 1 113 ? -24.828 14.084 35.673 1.00 65.31 113 CYS A N 1
ATOM 883 C CA . CYS A 1 113 ? -23.994 13.584 34.591 1.00 65.31 113 CYS A CA 1
ATOM 884 C C . CYS A 1 113 ? -22.780 14.506 34.370 1.00 65.31 113 CYS A C 1
ATOM 886 O O . CYS A 1 113 ? -22.651 15.108 33.296 1.00 65.31 113 CYS A O 1
ATOM 888 N N . PRO A 1 114 ? -21.907 14.683 35.372 1.00 52.94 114 PRO A N 1
ATOM 889 C CA . PRO A 1 114 ? -20.798 15.614 35.236 1.00 52.94 114 PRO A CA 1
ATOM 890 C C . PRO A 1 114 ? -19.939 15.276 34.011 1.00 52.94 114 PRO A C 1
ATOM 892 O O . PRO A 1 114 ? -19.701 14.111 33.700 1.00 52.94 114 PRO A O 1
ATOM 895 N N . GLU A 1 115 ? -19.482 16.303 33.291 1.00 54.34 115 GLU A N 1
ATOM 896 C CA . GLU A 1 115 ? -18.354 16.153 32.377 1.00 54.34 115 GLU A CA 1
ATOM 897 C C . GLU A 1 115 ? -17.132 15.824 33.225 1.00 54.34 115 GLU A C 1
ATOM 899 O O . GLU A 1 115 ? -16.631 16.663 33.978 1.00 54.34 115 GLU A O 1
ATOM 904 N N . PHE A 1 116 ? -16.698 14.567 33.173 1.00 51.03 116 PHE A N 1
ATOM 905 C CA . PHE A 1 116 ? -15.619 14.096 34.022 1.00 51.03 116 PHE A CA 1
ATOM 906 C C . PHE A 1 116 ? -14.285 14.597 33.456 1.00 51.03 116 PHE A C 1
ATOM 908 O O . PHE A 1 116 ? -13.600 13.882 32.742 1.00 51.03 116 PHE A O 1
ATOM 915 N N . GLY A 1 117 ? -13.927 15.845 33.773 1.00 43.62 117 GLY A N 1
ATOM 916 C CA . GLY A 1 117 ? -12.630 16.438 33.453 1.00 43.62 117 GLY A CA 1
ATOM 917 C C . GLY A 1 117 ? -12.402 16.595 31.953 1.00 43.62 117 GLY A C 1
ATOM 918 O O . GLY A 1 117 ? -11.919 15.684 31.286 1.00 43.62 117 GLY A O 1
ATOM 919 N N . GLY A 1 118 ? -12.700 17.792 31.442 1.00 41.09 118 GLY A N 1
ATOM 920 C CA . GLY A 1 118 ? -12.347 18.194 30.086 1.00 41.09 118 GLY A CA 1
ATOM 921 C C . GLY A 1 118 ? -10.911 17.804 29.752 1.00 41.09 118 GLY A C 1
ATOM 922 O O . GLY A 1 118 ? -9.994 17.957 30.566 1.00 41.09 118 GLY A O 1
ATOM 923 N N . GLY A 1 119 ? -10.752 17.253 28.556 1.00 38.56 119 GLY A N 1
ATOM 924 C CA . GLY A 1 119 ? -9.507 16.684 28.111 1.00 38.56 119 GLY A CA 1
ATOM 925 C C . GLY A 1 119 ? -8.316 17.609 28.356 1.00 38.56 119 GLY A C 1
ATOM 926 O O . GLY A 1 119 ? -8.261 18.682 27.762 1.00 38.56 119 GLY A O 1
ATOM 927 N N . ARG A 1 120 ? -7.339 17.223 29.190 1.00 36.31 120 ARG A N 1
ATOM 928 C CA . ARG A 1 120 ? -6.127 18.041 29.447 1.00 36.31 120 ARG A CA 1
ATOM 929 C C . ARG A 1 120 ? -5.283 18.260 28.185 1.00 36.31 120 ARG A C 1
ATOM 931 O O . ARG A 1 120 ? -4.406 19.117 28.160 1.00 36.31 120 ARG A O 1
ATOM 938 N N . SER A 1 121 ? -5.560 17.500 27.134 1.00 39.69 121 SER A N 1
ATOM 939 C CA . SER A 1 121 ? -5.052 17.681 25.784 1.00 39.69 121 SER A CA 1
ATOM 940 C C . SER A 1 121 ? -6.210 17.467 24.813 1.00 39.69 121 SER A C 1
ATOM 942 O O . SER A 1 121 ? -7.039 16.584 25.036 1.00 39.69 121 SER A O 1
ATOM 944 N N . GLY A 1 122 ? -6.255 18.206 23.701 1.00 40.47 122 GLY A N 1
ATOM 945 C CA . GLY A 1 122 ? -7.292 18.085 22.660 1.00 40.47 122 GLY A CA 1
ATOM 946 C C . GLY A 1 122 ? -7.420 16.697 21.999 1.00 40.47 122 GLY A C 1
ATOM 947 O O . GLY A 1 122 ? -8.103 16.561 20.994 1.00 40.47 122 GLY A O 1
ATOM 948 N N . SER A 1 123 ? -6.757 15.667 22.529 1.00 44.28 123 SER A N 1
ATOM 949 C CA . SER A 1 123 ? -6.808 14.254 22.146 1.00 44.28 123 SER A CA 1
ATOM 950 C C . SER A 1 123 ? -7.830 13.416 22.939 1.00 44.28 123 SER A C 1
ATOM 952 O O . SER A 1 123 ? -7.991 12.238 22.632 1.00 44.28 123 SER A O 1
ATOM 954 N N . GLN A 1 124 ? -8.471 13.971 23.976 1.00 53.84 124 GLN A N 1
ATOM 955 C CA . GLN A 1 124 ? -9.413 13.252 24.845 1.00 53.84 124 GLN A CA 1
ATOM 956 C C . GLN A 1 124 ? -10.860 13.555 24.398 1.00 53.84 124 GLN A C 1
ATOM 958 O O . GLN A 1 124 ? -11.298 14.694 24.486 1.00 53.84 124 GLN A O 1
ATOM 963 N N . TRP A 1 125 ? -11.514 12.526 23.841 1.00 63.12 125 TRP A N 1
ATOM 964 C CA . TRP A 1 125 ? -12.932 12.334 23.450 1.00 63.12 125 TRP A CA 1
ATOM 965 C C . TRP A 1 125 ? -13.835 13.552 23.065 1.00 63.12 125 TRP A C 1
ATOM 967 O O . TRP A 1 125 ? -14.025 14.450 23.875 1.00 63.12 125 TRP A O 1
ATOM 977 N N . PRO A 1 126 ? -14.513 13.580 21.889 1.00 53.22 126 PRO A N 1
ATOM 978 C CA . PRO A 1 126 ? -15.185 14.800 21.394 1.00 53.22 126 PRO A CA 1
ATOM 979 C C . PRO A 1 126 ? -16.735 14.777 21.340 1.00 53.22 126 PRO A C 1
ATOM 981 O O . PRO A 1 126 ? -17.324 15.278 20.379 1.00 53.22 126 PRO A O 1
ATOM 984 N N . GLY A 1 127 ? -17.442 14.200 22.316 1.00 58.09 127 GLY A N 1
ATOM 985 C CA . GLY A 1 127 ? -18.915 14.143 22.297 1.00 58.09 127 GLY A CA 1
ATOM 986 C C . GLY A 1 127 ? -19.609 14.838 23.472 1.00 58.09 127 GLY A C 1
ATOM 987 O O . GLY A 1 127 ? -19.116 14.835 24.593 1.00 58.09 127 GLY A O 1
ATOM 988 N N . GLN A 1 128 ? -20.807 15.379 23.228 1.00 59.72 128 GLN A N 1
ATOM 989 C CA . GLN A 1 128 ? -21.753 15.742 24.290 1.00 59.72 128 GLN A CA 1
ATOM 990 C C . GLN A 1 128 ? -22.669 14.550 24.621 1.00 59.72 128 GLN A C 1
ATOM 992 O O . GLN A 1 128 ? -22.980 13.762 23.717 1.00 59.72 128 GLN A O 1
ATOM 997 N N . PRO A 1 129 ? -23.099 14.393 25.887 1.00 63.69 129 PRO A N 1
ATOM 998 C CA . PRO A 1 129 ? -24.035 13.340 26.273 1.00 63.69 129 PRO A CA 1
ATOM 999 C C . PRO A 1 129 ? -25.377 13.503 25.543 1.00 63.69 129 PRO A C 1
ATOM 1001 O O . PRO A 1 129 ? -25.874 14.616 25.386 1.00 63.69 129 PRO A O 1
ATOM 1004 N N . ILE A 1 130 ? -25.988 12.386 25.131 1.00 65.94 130 ILE A N 1
ATOM 1005 C CA . ILE A 1 130 ? -27.387 12.352 24.677 1.00 65.94 130 ILE A CA 1
ATOM 1006 C C . ILE A 1 130 ? -28.256 11.810 25.815 1.00 65.94 130 ILE A C 1
ATOM 1008 O O . ILE A 1 130 ? -27.883 10.836 26.471 1.00 65.94 130 ILE A O 1
ATOM 1012 N N . LEU A 1 131 ? -29.411 12.443 26.038 1.00 72.88 131 LEU A N 1
ATOM 1013 C CA . LEU A 1 131 ? -30.390 12.016 27.034 1.00 72.88 131 LEU A CA 1
ATOM 1014 C C . LEU A 1 131 ? -31.182 10.793 26.552 1.00 72.88 131 LEU A C 1
ATOM 1016 O O . LEU A 1 131 ? -31.713 10.771 25.444 1.00 72.88 131 LEU A O 1
ATOM 1020 N N . GLY A 1 132 ? -31.280 9.787 27.415 1.00 73.81 132 GLY A N 1
ATOM 1021 C CA . GLY A 1 132 ? -32.122 8.603 27.275 1.00 73.81 132 GLY A CA 1
ATOM 1022 C C . GLY A 1 132 ? -31.660 7.563 26.256 1.00 73.81 132 GLY A C 1
ATOM 1023 O O . GLY A 1 132 ? -32.350 6.564 26.078 1.00 73.81 132 GLY A O 1
ATOM 1024 N N . MET A 1 133 ? -30.522 7.754 25.582 1.00 79.25 133 MET A N 1
ATOM 1025 C CA . MET A 1 133 ? -30.037 6.797 24.583 1.00 79.25 133 MET A CA 1
ATOM 1026 C C . MET A 1 133 ? -28.527 6.853 24.365 1.00 79.25 133 MET A C 1
ATOM 1028 O O . MET A 1 133 ? -27.878 7.885 24.561 1.00 79.25 133 MET A O 1
ATOM 1032 N N . PHE A 1 134 ? -27.973 5.740 23.884 1.00 79.56 134 PHE A N 1
ATOM 1033 C CA . PHE A 1 134 ? -26.607 5.699 23.375 1.00 79.56 134 PHE A CA 1
ATOM 1034 C C . PHE A 1 134 ? -26.577 6.150 21.921 1.00 79.56 134 PHE A C 1
ATOM 1036 O O . PHE A 1 134 ? -27.319 5.639 21.083 1.00 79.56 134 PHE A O 1
ATOM 1043 N N . ARG A 1 135 ? -25.681 7.089 21.616 1.00 79.00 135 ARG A N 1
ATOM 1044 C CA . ARG A 1 135 ? -25.450 7.531 20.243 1.00 79.00 135 ARG A CA 1
ATOM 1045 C C . ARG A 1 135 ? -24.894 6.379 19.398 1.00 79.00 135 ARG A C 1
ATOM 1047 O O . ARG A 1 135 ? -24.219 5.484 19.893 1.00 79.00 135 ARG A O 1
ATOM 1054 N N . ASP A 1 136 ? -25.143 6.439 18.102 1.00 84.25 136 ASP A N 1
ATOM 1055 C CA . ASP A 1 136 ? -24.468 5.604 17.114 1.00 84.25 136 ASP A CA 1
ATOM 1056 C C . ASP A 1 136 ? -22.946 5.898 17.120 1.00 84.25 136 ASP A C 1
ATOM 1058 O O . ASP A 1 136 ? -22.548 7.029 16.802 1.00 84.25 136 ASP A O 1
ATOM 1062 N N . PRO A 1 137 ? -22.082 4.928 17.484 1.00 84.56 137 PRO A N 1
ATOM 1063 C CA . PRO A 1 137 ? -20.643 5.144 17.601 1.00 84.56 137 PRO A CA 1
ATOM 1064 C C . PRO A 1 137 ? -19.961 5.386 16.246 1.00 84.56 137 PRO A C 1
ATOM 1066 O O . PRO A 1 137 ? -18.872 5.959 16.210 1.00 84.56 137 PRO A O 1
ATOM 1069 N N . SER A 1 138 ? -20.594 5.034 15.119 1.00 85.44 138 SER A N 1
ATOM 1070 C CA . SER A 1 138 ? -20.083 5.386 13.784 1.00 85.44 138 SER A CA 1
ATOM 1071 C C . SER A 1 138 ? -20.274 6.873 13.443 1.00 85.44 138 SER A C 1
ATOM 1073 O O . SER A 1 138 ? -19.646 7.396 12.523 1.00 85.44 138 SER A O 1
ATOM 1075 N N . LYS A 1 139 ? -21.109 7.583 14.218 1.00 83.25 139 LYS A N 1
ATOM 1076 C CA . LYS A 1 139 ? -21.374 9.031 14.109 1.00 83.25 139 LYS A CA 1
ATOM 1077 C C . LYS A 1 139 ? -20.613 9.858 15.145 1.00 83.25 139 LYS A C 1
ATOM 1079 O O . LYS A 1 139 ? -20.864 11.064 15.261 1.00 83.25 139 LYS A O 1
ATOM 1084 N N . ILE A 1 140 ? -19.724 9.219 15.899 1.00 82.88 140 ILE A N 1
ATOM 1085 C CA . ILE A 1 140 ? -18.787 9.851 16.827 1.00 82.88 140 ILE A CA 1
ATOM 1086 C C . ILE A 1 140 ? -17.407 9.786 16.205 1.00 82.88 140 ILE A C 1
ATOM 1088 O O . ILE A 1 140 ? -17.060 8.821 15.529 1.00 82.88 140 ILE A O 1
ATOM 1092 N N . TYR A 1 141 ? -16.629 10.831 16.433 1.00 81.25 141 TYR A N 1
ATOM 1093 C CA . TYR A 1 141 ? -15.311 10.998 15.853 1.00 81.25 141 TYR A CA 1
ATOM 1094 C C . TYR A 1 141 ? -14.272 10.972 16.971 1.00 81.25 141 TYR A C 1
ATOM 1096 O O . TYR A 1 141 ? -14.594 11.269 18.108 1.00 81.25 141 TYR A O 1
ATOM 1104 N N . TRP A 1 142 ? -13.041 10.588 16.679 1.00 80.06 142 TRP A N 1
ATOM 1105 C CA . TRP A 1 142 ? -11.874 10.924 17.478 1.00 80.06 142 TRP A CA 1
ATOM 1106 C C . TRP A 1 142 ? -11.457 12.348 17.136 1.00 80.06 142 TRP A C 1
ATOM 1108 O O . TRP A 1 142 ? -11.653 12.796 15.999 1.00 80.06 142 TRP A O 1
ATOM 1118 N N . SER A 1 143 ? -10.862 13.049 18.097 1.00 71.06 143 SER A N 1
ATOM 1119 C CA . SER A 1 143 ? -10.308 14.364 17.814 1.00 71.06 143 SER A CA 1
ATOM 1120 C C . SER A 1 143 ? -9.131 14.262 16.843 1.00 71.06 143 SER A C 1
ATOM 1122 O O . SER A 1 143 ? -8.326 13.327 16.882 1.00 71.06 143 SER A O 1
ATOM 1124 N N . ASP A 1 144 ? -9.059 15.231 15.936 1.00 72.69 144 ASP A N 1
ATOM 1125 C CA . ASP A 1 144 ? -8.009 15.330 14.926 1.00 72.69 144 ASP A CA 1
ATOM 1126 C C . ASP A 1 144 ? -7.000 16.408 15.335 1.00 72.69 144 ASP A C 1
ATOM 1128 O O . ASP A 1 144 ? -6.864 17.444 14.691 1.00 72.69 144 ASP A O 1
ATOM 1132 N N . THR A 1 145 ? -6.336 16.196 16.474 1.00 62.31 145 THR A N 1
ATOM 1133 C CA . THR A 1 145 ? -5.505 17.205 17.155 1.00 62.31 145 THR A CA 1
ATOM 1134 C C . THR A 1 145 ? -4.377 17.771 16.295 1.00 62.31 145 THR A C 1
ATOM 1136 O O . THR A 1 145 ? -3.983 18.916 16.492 1.00 62.31 145 THR A O 1
ATOM 1139 N N . ASN A 1 146 ? -3.878 16.987 15.336 1.00 68.25 146 ASN A N 1
ATOM 1140 C CA . ASN A 1 146 ? -2.821 17.392 14.408 1.00 68.25 146 ASN A CA 1
ATOM 1141 C C . ASN A 1 146 ? -3.360 17.800 13.023 1.00 68.25 146 ASN A C 1
ATOM 1143 O O . ASN A 1 146 ? -2.566 18.082 12.128 1.00 68.25 146 ASN A O 1
ATOM 1147 N N . ASN A 1 147 ? -4.686 17.808 12.832 1.00 72.88 147 ASN A N 1
ATOM 1148 C CA . ASN A 1 147 ? -5.347 18.003 11.539 1.00 72.88 147 ASN A CA 1
ATOM 1149 C C . ASN A 1 147 ? -4.795 17.073 10.437 1.00 72.88 147 ASN A C 1
ATOM 1151 O O . ASN A 1 147 ? -4.596 17.493 9.297 1.00 72.88 147 ASN A O 1
ATOM 1155 N N . GLU A 1 148 ? -4.482 15.822 10.786 1.00 78.00 148 GLU A N 1
ATOM 1156 C CA . GLU A 1 148 ? -3.890 14.846 9.861 1.00 78.00 148 GLU A CA 1
ATOM 1157 C C . GLU A 1 148 ? -4.980 14.150 9.040 1.00 78.00 148 GLU A C 1
ATOM 1159 O O . GLU A 1 148 ? -4.834 13.959 7.830 1.00 78.00 148 GLU A O 1
ATOM 1164 N N . TYR A 1 149 ? -6.101 13.800 9.677 1.00 83.12 149 TYR A N 1
ATOM 1165 C CA . TYR A 1 149 ? -7.186 13.074 9.019 1.00 83.12 149 TYR A CA 1
ATOM 1166 C C . TYR A 1 149 ? -8.099 13.994 8.196 1.00 83.12 149 TYR A C 1
ATOM 1168 O O . TYR A 1 149 ? -8.545 13.617 7.111 1.00 83.12 149 TYR A O 1
ATOM 1176 N N . CYS A 1 150 ? -8.373 15.201 8.683 1.00 83.50 150 CYS A N 1
ATOM 1177 C CA . CYS A 1 150 ? -9.187 16.219 8.022 1.00 83.50 150 CYS A CA 1
ATOM 1178 C C . CYS A 1 150 ? -8.358 17.239 7.233 1.00 83.50 150 CYS A C 1
ATOM 1180 O O . CYS A 1 150 ? -8.922 18.212 6.729 1.00 83.50 150 CYS A O 1
ATOM 1182 N N . ALA A 1 151 ? -7.052 17.003 7.064 1.00 80.81 151 ALA A N 1
ATOM 1183 C CA . ALA A 1 151 ? -6.139 17.878 6.337 1.00 80.81 151 ALA A CA 1
ATOM 1184 C C . ALA A 1 151 ? -6.747 18.395 5.016 1.00 80.81 151 ALA A C 1
ATOM 1186 O O . ALA A 1 151 ? -7.140 17.619 4.139 1.00 80.81 151 ALA A O 1
ATOM 1187 N N . GLY A 1 152 ? -6.812 19.722 4.866 1.00 75.06 152 GLY A N 1
ATOM 1188 C CA . GLY A 1 152 ? -7.336 20.382 3.665 1.00 75.06 152 GLY A CA 1
ATOM 1189 C C . GLY A 1 152 ? -8.865 20.408 3.529 1.00 75.06 152 GLY A C 1
ATOM 1190 O O . GLY A 1 152 ? -9.352 20.781 2.466 1.00 75.06 152 GLY A O 1
ATOM 1191 N N . ASN A 1 153 ? -9.622 20.037 4.566 1.00 80.19 153 ASN A N 1
ATOM 1192 C CA . ASN A 1 153 ? -11.086 20.109 4.585 1.00 80.19 153 ASN A CA 1
ATOM 1193 C C . ASN A 1 153 ? -11.597 21.099 5.639 1.00 80.19 153 ASN A C 1
ATOM 1195 O O . ASN A 1 153 ? -10.951 21.346 6.655 1.00 80.19 153 ASN A O 1
ATOM 1199 N N . SER A 1 154 ? -12.797 21.639 5.411 1.00 77.06 154 SER A N 1
ATOM 1200 C CA . SER A 1 154 ? -13.489 22.467 6.404 1.00 77.06 154 SER A CA 1
ATOM 1201 C C . SER A 1 154 ? -13.982 21.606 7.580 1.00 77.06 154 SER A C 1
ATOM 1203 O O . SER A 1 154 ? -14.492 20.503 7.331 1.00 77.06 154 SER A O 1
ATOM 1205 N N . PRO A 1 155 ? -13.971 22.116 8.830 1.00 68.94 155 PRO A N 1
ATOM 1206 C CA . PRO A 1 155 ? -14.587 21.449 9.984 1.00 68.94 155 PRO A CA 1
ATOM 1207 C C . PRO A 1 155 ? -16.073 21.097 9.791 1.00 68.94 155 PRO A C 1
ATOM 1209 O O . PRO A 1 155 ? -16.581 20.154 10.395 1.00 68.94 155 PRO A O 1
ATOM 1212 N N . SER A 1 156 ? -16.788 21.826 8.922 1.00 72.00 156 SER A N 1
ATOM 1213 C CA . SER A 1 156 ? -18.183 21.511 8.576 1.00 72.00 156 SER A CA 1
ATOM 1214 C C . SER A 1 156 ? -18.320 20.242 7.726 1.00 72.00 156 SER A C 1
ATOM 1216 O O . SER A 1 156 ? -19.355 19.578 7.775 1.00 72.00 156 SER A O 1
ATOM 1218 N N . THR A 1 157 ? -17.275 19.893 6.971 1.00 75.81 157 THR A N 1
ATOM 1219 C CA . THR A 1 157 ? -17.238 18.747 6.047 1.00 75.81 157 THR A CA 1
ATOM 1220 C C . THR A 1 157 ? -16.525 17.528 6.624 1.00 75.81 157 THR A C 1
ATOM 1222 O O . THR A 1 157 ? -16.925 16.402 6.337 1.00 75.81 157 THR A O 1
ATOM 1225 N N . CYS A 1 158 ? -15.509 17.737 7.465 1.00 81.31 158 CYS A N 1
ATOM 1226 C CA . CYS A 1 158 ? -14.764 16.679 8.135 1.00 81.31 158 CYS A CA 1
ATOM 1227 C C . CYS A 1 158 ? -14.715 16.965 9.636 1.00 81.31 158 CYS A C 1
ATOM 1229 O O . CYS A 1 158 ? -14.115 17.942 10.073 1.00 81.31 158 CYS A O 1
ATOM 1231 N N . LYS A 1 159 ? -15.366 16.101 10.422 1.00 76.75 159 LYS A N 1
ATOM 1232 C CA . LYS A 1 159 ? -15.484 16.237 11.887 1.00 76.75 159 LYS A CA 1
ATOM 1233 C C . LYS A 1 159 ? -14.404 15.479 12.663 1.00 76.75 159 LYS A C 1
ATOM 1235 O O . LYS A 1 159 ? -14.440 15.442 13.887 1.00 76.75 159 LYS A O 1
ATOM 1240 N N . GLY A 1 160 ? -13.481 14.842 11.953 1.00 80.94 160 GLY A N 1
ATOM 1241 C CA . GLY A 1 160 ? -12.491 13.928 12.502 1.00 80.94 160 GLY A CA 1
ATOM 1242 C C . GLY A 1 160 ? -12.741 12.497 12.048 1.00 80.94 160 GLY A C 1
ATOM 1243 O O . GLY A 1 160 ? -13.429 12.232 11.057 1.00 80.94 160 GLY A O 1
ATOM 1244 N N . ARG A 1 161 ? -12.158 11.560 12.786 1.00 84.19 161 ARG A N 1
ATOM 1245 C CA . ARG A 1 161 ? -12.052 10.156 12.395 1.00 84.19 161 ARG A CA 1
ATOM 1246 C C . ARG A 1 161 ? -13.073 9.284 13.133 1.00 84.19 161 ARG A C 1
ATOM 1248 O O . ARG A 1 161 ? -12.970 9.220 14.348 1.00 84.19 161 ARG A O 1
ATOM 1255 N N . PRO A 1 162 ? -14.036 8.626 12.463 1.00 82.62 162 PRO A N 1
ATOM 1256 C CA . PRO A 1 162 ? -15.047 7.795 13.124 1.00 82.62 162 PRO A CA 1
ATOM 1257 C C . PRO A 1 162 ? -14.494 6.805 14.165 1.00 82.62 162 PRO A C 1
ATOM 1259 O O . PRO A 1 162 ? -13.479 6.151 13.919 1.00 82.62 162 PRO A O 1
ATOM 1262 N N . VAL A 1 163 ? -15.175 6.680 15.310 1.00 83.50 163 VAL A N 1
ATOM 1263 C CA . VAL A 1 163 ? -14.777 5.797 16.424 1.00 83.50 163 VAL A CA 1
ATOM 1264 C C . VAL A 1 163 ? -15.027 4.324 16.104 1.00 83.50 163 VAL A C 1
ATOM 1266 O O . VAL A 1 163 ? -14.192 3.470 16.406 1.00 83.50 163 VAL A O 1
ATOM 1269 N N . ALA A 1 164 ? -16.161 4.028 15.470 1.00 86.38 164 ALA A N 1
ATOM 1270 C CA . ALA A 1 164 ? -16.573 2.680 15.095 1.00 86.38 164 ALA A CA 1
ATOM 1271 C C . ALA A 1 164 ? -16.807 2.562 13.578 1.00 86.38 164 ALA A C 1
ATOM 1273 O O . ALA A 1 164 ? -17.058 3.571 12.910 1.00 86.38 164 ALA A O 1
ATOM 1274 N N . PRO A 1 165 ? -16.730 1.346 13.008 1.00 87.81 165 PRO A N 1
ATOM 1275 C CA . PRO A 1 165 ? -17.030 1.133 11.597 1.00 87.81 165 PRO A CA 1
ATOM 1276 C C . PRO A 1 165 ? -18.513 1.397 11.289 1.00 87.81 165 PRO A C 1
ATOM 1278 O O . PRO A 1 165 ? -19.397 1.078 12.081 1.00 87.81 165 PRO A O 1
ATOM 1281 N N . SER A 1 166 ? -18.796 1.947 10.107 1.00 89.75 166 SER A N 1
ATOM 1282 C CA . SER A 1 166 ? -20.172 2.073 9.592 1.00 89.75 166 SER A CA 1
ATOM 1283 C C . SER A 1 166 ? -20.634 0.817 8.856 1.00 89.75 166 SER A C 1
ATOM 1285 O O . SER A 1 166 ? -21.830 0.568 8.760 1.00 89.75 166 SER A O 1
ATOM 1287 N N . CYS A 1 167 ? -19.697 0.021 8.336 1.00 89.38 167 CYS A N 1
ATOM 1288 C CA . CYS A 1 167 ? -19.983 -1.147 7.512 1.00 89.38 167 CYS A CA 1
ATOM 1289 C C . CYS A 1 167 ? -19.514 -2.432 8.193 1.00 89.38 167 CYS A C 1
ATOM 1291 O O . CYS A 1 167 ? -18.429 -2.471 8.777 1.00 89.38 167 CYS A O 1
ATOM 1293 N N . TYR A 1 168 ? -20.276 -3.513 8.030 1.00 87.31 168 TYR A N 1
ATOM 1294 C CA . TYR A 1 168 ? -19.740 -4.854 8.232 1.00 87.31 168 TYR A CA 1
ATOM 1295 C C . TYR A 1 168 ? -18.606 -5.105 7.238 1.00 87.31 168 TYR A C 1
ATOM 1297 O O . TYR A 1 168 ? -18.665 -4.678 6.079 1.00 87.31 168 TYR A O 1
ATOM 1305 N N . TYR A 1 169 ? -17.573 -5.809 7.686 1.00 86.88 169 TYR A N 1
ATOM 1306 C CA . TYR A 1 169 ? -16.459 -6.171 6.826 1.00 86.88 169 TYR A CA 1
ATOM 1307 C C . TYR A 1 169 ? -16.904 -7.133 5.719 1.00 86.88 169 TYR A C 1
ATOM 1309 O O . TYR A 1 169 ? -17.794 -7.962 5.906 1.00 86.88 169 TYR A O 1
ATOM 1317 N N . LEU A 1 170 ? -16.287 -6.996 4.548 1.00 90.44 170 LEU A N 1
ATOM 1318 C CA . LEU A 1 170 ? -16.533 -7.842 3.389 1.00 90.44 170 LEU A CA 1
ATOM 1319 C C . LEU A 1 170 ? -15.693 -9.119 3.511 1.00 90.44 170 LEU A C 1
ATOM 1321 O O . LEU A 1 170 ? -14.466 -9.042 3.564 1.00 90.44 170 LEU A O 1
ATOM 1325 N N . GLY A 1 171 ? -16.340 -10.282 3.517 1.00 88.81 171 GLY A N 1
ATOM 1326 C CA . GLY A 1 171 ? -15.667 -11.582 3.476 1.00 88.81 171 GLY A CA 1
ATOM 1327 C C . GLY A 1 171 ? -16.099 -12.443 2.285 1.00 88.81 171 GLY A C 1
ATOM 1328 O O . GLY A 1 171 ? -16.603 -11.940 1.276 1.00 88.81 171 GLY A O 1
ATOM 1329 N N . ARG A 1 172 ? -15.913 -13.757 2.406 1.00 87.56 172 ARG A N 1
ATOM 1330 C CA . ARG A 1 172 ? -16.158 -14.776 1.376 1.00 87.56 172 ARG A CA 1
ATOM 1331 C C . ARG A 1 172 ? -17.551 -14.789 0.788 1.00 87.56 172 ARG A C 1
ATOM 1333 O O . ARG A 1 172 ? -17.691 -15.096 -0.394 1.00 87.56 172 ARG A O 1
ATOM 1340 N N . ARG A 1 173 ? -18.585 -14.481 1.574 1.00 85.00 173 ARG A N 1
ATOM 1341 C CA . ARG A 1 173 ? -19.969 -14.469 1.069 1.00 85.00 173 ARG A CA 1
ATOM 1342 C C . ARG A 1 173 ? -20.281 -13.200 0.281 1.00 85.00 173 ARG A C 1
ATOM 1344 O O . ARG A 1 173 ? -21.375 -13.083 -0.266 1.00 85.00 173 ARG A O 1
ATOM 1351 N N . GLY A 1 174 ? -19.344 -12.252 0.217 1.00 82.06 174 GLY A N 1
ATOM 1352 C CA . GLY A 1 174 ? -19.440 -11.078 -0.642 1.00 82.06 174 GLY A CA 1
ATOM 1353 C C . GLY A 1 174 ? -20.442 -10.028 -0.180 1.00 82.06 174 GLY A C 1
ATOM 1354 O O . GLY A 1 174 ? -20.848 -9.199 -0.991 1.00 82.06 174 GLY A O 1
ATOM 1355 N N . LYS A 1 175 ? -20.861 -10.062 1.089 1.00 83.88 175 LYS A N 1
ATOM 1356 C CA . LYS A 1 175 ? -21.810 -9.096 1.650 1.00 83.88 175 LYS A CA 1
ATOM 1357 C C . LYS A 1 175 ? -21.076 -8.071 2.508 1.00 83.88 175 LYS A C 1
ATOM 1359 O O . LYS A 1 175 ? -20.301 -8.441 3.380 1.00 83.88 175 LYS A O 1
ATOM 1364 N N . SER A 1 176 ? -21.364 -6.796 2.272 1.00 88.50 176 SER A N 1
ATOM 1365 C CA . SER A 1 176 ? -21.018 -5.694 3.166 1.00 88.50 176 SER A CA 1
ATOM 1366 C C . SER A 1 176 ? -22.214 -4.751 3.221 1.00 88.50 176 SER A C 1
ATOM 1368 O O . SER A 1 176 ? -22.689 -4.292 2.188 1.00 88.50 176 SER A O 1
ATOM 1370 N N . ASN A 1 177 ? -22.734 -4.526 4.423 1.00 90.19 177 ASN A N 1
ATOM 1371 C CA . ASN A 1 177 ? -23.924 -3.717 4.685 1.00 90.19 177 ASN A CA 1
ATOM 1372 C C . ASN A 1 177 ? -23.617 -2.731 5.811 1.00 90.19 177 ASN A C 1
ATOM 1374 O O . ASN A 1 177 ? -22.629 -2.911 6.530 1.00 90.19 177 ASN A O 1
ATOM 1378 N N . SER A 1 178 ? -24.464 -1.718 5.981 1.00 90.88 178 SER A N 1
ATOM 1379 C CA . SER A 1 178 ? -24.391 -0.843 7.148 1.00 90.88 178 SER A CA 1
ATOM 1380 C C . SER A 1 178 ? -24.635 -1.624 8.444 1.00 90.88 178 SER A C 1
ATOM 1382 O O . SER A 1 178 ? -25.365 -2.621 8.467 1.00 90.88 178 SER A O 1
ATOM 1384 N N . ILE A 1 179 ? -23.984 -1.189 9.521 1.00 88.12 179 ILE A N 1
ATOM 1385 C CA . ILE A 1 179 ? -24.186 -1.728 10.866 1.00 88.12 179 ILE A CA 1
ATOM 1386 C C . ILE A 1 179 ? -25.340 -0.970 11.516 1.00 88.12 179 ILE A C 1
ATOM 1388 O O . ILE A 1 179 ? -25.262 0.244 11.701 1.00 88.12 179 ILE A O 1
ATOM 1392 N N . ASP A 1 180 ? -26.389 -1.689 11.920 1.00 88.12 180 ASP A N 1
ATOM 1393 C CA . ASP A 1 180 ? -27.457 -1.102 12.728 1.00 88.12 180 ASP A CA 1
ATOM 1394 C C . ASP A 1 180 ? -27.020 -1.003 14.198 1.00 88.12 180 ASP A C 1
ATOM 1396 O O . ASP A 1 180 ? -27.215 -1.896 15.037 1.00 88.12 180 ASP A O 1
ATOM 1400 N N . TRP A 1 181 ? -26.376 0.120 14.500 1.00 85.81 181 TRP A N 1
ATOM 1401 C CA . TRP A 1 181 ? -25.959 0.463 15.851 1.00 85.81 181 TRP A CA 1
ATOM 1402 C C . TRP A 1 181 ? -27.148 0.749 16.778 1.00 85.81 181 TRP A C 1
ATOM 1404 O O . TRP A 1 181 ? -27.056 0.494 17.974 1.00 85.81 181 TRP A O 1
ATOM 1414 N N . ASN A 1 182 ? -28.292 1.209 16.270 1.00 83.00 182 ASN A N 1
ATOM 1415 C CA . ASN A 1 182 ? -29.460 1.458 17.121 1.00 83.00 182 ASN A CA 1
ATOM 1416 C C . ASN A 1 182 ? -30.087 0.144 17.592 1.00 83.00 182 ASN A C 1
ATOM 1418 O O . ASN A 1 182 ? -30.418 -0.007 18.769 1.00 83.00 182 ASN A O 1
ATOM 1422 N N . PHE A 1 183 ? -30.188 -0.840 16.696 1.00 84.62 183 PHE A N 1
ATOM 1423 C CA . PHE A 1 183 ? -30.603 -2.189 17.066 1.00 84.62 183 PHE A CA 1
ATOM 1424 C C . PHE A 1 183 ? -29.654 -2.790 18.111 1.00 84.62 183 PHE A C 1
ATOM 1426 O O . PHE A 1 183 ? -30.099 -3.321 19.131 1.00 84.62 183 PHE A O 1
ATOM 1433 N N . SER A 1 184 ? -28.343 -2.630 17.904 1.00 81.62 184 SER A N 1
ATOM 1434 C CA . SER A 1 184 ? -27.320 -3.116 18.837 1.00 81.62 184 SER A CA 1
ATOM 1435 C C . SER A 1 184 ? -27.414 -2.438 20.211 1.00 81.62 184 SER A C 1
ATOM 1437 O O . SER A 1 184 ? -27.242 -3.099 21.234 1.00 81.62 184 SER A O 1
ATOM 1439 N N . SER A 1 185 ? -27.738 -1.144 20.275 1.00 80.12 185 SER A N 1
ATOM 1440 C CA . SER A 1 185 ? -27.824 -0.403 21.538 1.00 80.12 185 SER A CA 1
ATOM 1441 C C . SER A 1 185 ? -29.167 -0.512 22.255 1.00 80.12 185 SER A C 1
ATOM 1443 O O . SER A 1 185 ? -29.260 0.002 23.365 1.00 80.12 185 SER A O 1
ATOM 1445 N N . ASN A 1 186 ? -30.199 -1.153 21.692 1.00 80.25 186 ASN A N 1
ATOM 1446 C CA . ASN A 1 186 ? -31.560 -1.111 22.250 1.00 80.25 186 ASN A CA 1
ATOM 1447 C C . ASN A 1 186 ? -31.612 -1.562 23.723 1.00 80.25 186 ASN A C 1
ATOM 1449 O O . ASN A 1 186 ? -32.110 -0.839 24.583 1.00 80.25 186 ASN A O 1
ATOM 1453 N N . ALA A 1 187 ? -30.993 -2.702 24.046 1.00 77.25 187 ALA A N 1
ATOM 1454 C CA . ALA A 1 187 ? -30.923 -3.198 25.424 1.00 77.25 187 ALA A CA 1
ATOM 1455 C C . ALA A 1 187 ? -30.190 -2.230 26.373 1.00 77.25 187 ALA A C 1
ATOM 1457 O O . ALA A 1 187 ? -30.613 -2.047 27.510 1.00 77.25 187 ALA A O 1
ATOM 1458 N N . LEU A 1 188 ? -29.120 -1.581 25.902 1.00 77.56 188 LEU A N 1
ATOM 1459 C CA . LEU A 1 188 ? -28.339 -0.615 26.681 1.00 77.56 188 LEU A CA 1
ATOM 1460 C C . LEU A 1 188 ? -29.102 0.714 26.848 1.00 77.56 188 LEU A C 1
ATOM 1462 O O . LEU A 1 188 ? -29.099 1.314 27.918 1.00 77.56 188 LEU A O 1
ATOM 1466 N N . SER A 1 189 ? -29.818 1.141 25.809 1.00 80.56 189 SER A N 1
ATOM 1467 C CA . SER A 1 189 ? -30.639 2.353 25.810 1.00 80.56 189 SER A CA 1
ATOM 1468 C C . SER A 1 189 ? -31.857 2.208 26.728 1.00 80.56 189 SER A C 1
ATOM 1470 O O . SER A 1 189 ? -32.214 3.155 27.420 1.00 80.56 189 SER A O 1
ATOM 1472 N N . GLN A 1 190 ? -32.438 1.009 26.836 1.00 78.19 190 GLN A N 1
ATOM 1473 C CA . GLN A 1 190 ? -33.475 0.706 27.834 1.00 78.19 190 GLN A CA 1
ATOM 1474 C C . GLN A 1 190 ? -32.979 0.769 29.284 1.00 78.19 190 GLN A C 1
ATOM 1476 O O . GLN A 1 190 ? -33.788 0.930 30.190 1.00 78.19 190 GLN A O 1
ATOM 1481 N N . LEU A 1 191 ? -31.678 0.584 29.525 1.00 76.38 191 LEU A N 1
ATOM 1482 C CA . LEU A 1 191 ? -31.105 0.706 30.867 1.00 76.38 191 LEU A CA 1
ATOM 1483 C C . LEU A 1 191 ? -30.865 2.167 31.258 1.00 76.38 191 LEU A C 1
ATOM 1485 O O . LEU A 1 191 ? -30.885 2.479 32.446 1.00 76.38 191 LEU A O 1
ATOM 1489 N N . ILE A 1 192 ? -30.627 3.047 30.278 1.00 80.38 192 ILE A N 1
ATOM 1490 C CA . ILE A 1 192 ? -30.311 4.459 30.526 1.00 80.38 192 ILE A CA 1
ATOM 1491 C C . ILE A 1 192 ? -31.527 5.380 30.411 1.00 80.38 192 ILE A C 1
ATOM 1493 O O . ILE A 1 192 ? -31.587 6.390 31.097 1.00 80.38 192 ILE A O 1
ATOM 1497 N N . ASN A 1 193 ? -32.554 5.040 29.629 1.00 75.19 193 ASN A N 1
ATOM 1498 C CA . ASN A 1 193 ? -33.784 5.842 29.495 1.00 75.19 193 ASN A CA 1
ATOM 1499 C C . ASN A 1 193 ? -34.636 5.954 30.788 1.00 75.19 193 ASN A C 1
ATOM 1501 O O . ASN A 1 193 ? -35.705 6.566 30.772 1.00 75.19 193 ASN A O 1
ATOM 1505 N N . GLY A 1 194 ? -34.184 5.358 31.896 1.00 64.94 194 GLY A N 1
ATOM 1506 C CA . GLY A 1 194 ? -34.860 5.389 33.191 1.00 64.94 194 GLY A CA 1
ATOM 1507 C C . GLY A 1 194 ? -35.970 4.352 33.361 1.00 64.94 194 GLY A C 1
ATOM 1508 O O . GLY A 1 194 ? -36.723 4.441 34.328 1.00 64.94 194 GLY A O 1
ATOM 1509 N N . THR A 1 195 ? -36.097 3.364 32.464 1.00 68.62 195 THR A N 1
ATOM 1510 C CA . THR A 1 195 ? -36.859 2.152 32.800 1.00 68.62 195 THR A CA 1
ATOM 1511 C C . THR A 1 195 ? -36.051 1.259 33.731 1.00 68.62 195 THR A C 1
ATOM 1513 O O . THR A 1 195 ? -35.119 0.578 33.306 1.00 68.62 195 THR A O 1
ATOM 1516 N N . GLU A 1 196 ? -36.451 1.236 35.000 1.00 70.81 196 GLU A N 1
ATOM 1517 C CA . GLU A 1 196 ? -35.912 0.326 36.006 1.00 70.81 196 GLU A CA 1
ATOM 1518 C C . GLU A 1 196 ? -36.021 -1.140 35.553 1.00 70.81 196 GLU A C 1
ATOM 1520 O O . GLU A 1 196 ? -37.082 -1.606 35.119 1.00 70.81 196 GLU A O 1
ATOM 1525 N N . LYS A 1 197 ? -34.925 -1.895 35.667 1.00 73.44 197 LYS A N 1
ATOM 1526 C CA . LYS A 1 197 ? -34.925 -3.340 35.420 1.00 73.44 197 LYS A CA 1
ATOM 1527 C C . LYS A 1 197 ? -35.090 -4.099 36.720 1.00 73.44 197 LYS A C 1
ATOM 1529 O O . LYS A 1 197 ? -34.261 -4.006 37.618 1.00 73.44 197 LYS A O 1
ATOM 1534 N N . LEU A 1 198 ? -36.159 -4.884 36.772 1.00 74.31 198 LEU A N 1
ATOM 1535 C CA . LEU A 1 198 ? -36.464 -5.797 37.863 1.00 74.31 198 LEU A CA 1
ATOM 1536 C C . LEU A 1 198 ? -35.422 -6.913 37.941 1.00 74.31 198 LEU A C 1
ATOM 1538 O O . LEU A 1 198 ? -35.135 -7.577 36.942 1.00 74.31 198 LEU A O 1
ATOM 1542 N N . ILE A 1 199 ? -34.910 -7.163 39.141 1.00 73.25 199 ILE A N 1
ATOM 1543 C CA . ILE A 1 199 ? -34.065 -8.322 39.419 1.00 73.25 199 ILE A CA 1
ATOM 1544 C C . ILE A 1 199 ? -34.992 -9.521 39.623 1.00 73.25 199 ILE A C 1
ATOM 1546 O O . ILE A 1 199 ? -35.789 -9.541 40.562 1.00 73.25 199 ILE A O 1
ATOM 1550 N N . GLU A 1 200 ? -34.923 -10.513 38.731 1.00 64.12 200 GLU A N 1
ATOM 1551 C CA . GLU A 1 200 ? -35.921 -11.595 38.652 1.00 64.12 200 GLU A CA 1
ATOM 1552 C C . GLU A 1 200 ? -36.094 -12.391 39.948 1.00 64.12 200 GLU A C 1
ATOM 1554 O O . GLU A 1 200 ? -37.215 -12.781 40.274 1.00 64.12 200 GLU A O 1
ATOM 1559 N N . SER A 1 201 ? -35.022 -12.560 40.725 1.00 60.62 201 SER A N 1
ATOM 1560 C CA . SER A 1 201 ? -35.056 -13.229 42.031 1.00 60.62 201 SER A CA 1
ATOM 1561 C C . SER A 1 201 ? -35.900 -12.497 43.084 1.00 60.62 201 SER A C 1
ATOM 1563 O O . SER A 1 201 ? -36.218 -13.081 44.116 1.00 60.62 201 SER A O 1
ATOM 1565 N N . SER A 1 202 ? -36.299 -11.245 42.833 1.00 60.19 202 SER A N 1
ATOM 1566 C CA . SER A 1 202 ? -37.107 -10.426 43.746 1.00 60.19 202 SER A CA 1
ATOM 1567 C C . SER A 1 202 ? -38.597 -10.344 43.381 1.00 60.19 202 SER A C 1
ATOM 1569 O O . SER A 1 202 ? -39.362 -9.753 44.138 1.00 60.19 202 SER A O 1
ATOM 1571 N N . LYS A 1 203 ? -39.045 -10.962 42.272 1.00 59.19 203 LYS A N 1
ATOM 1572 C CA . LYS A 1 203 ? -40.442 -10.866 41.783 1.00 59.19 203 LYS A CA 1
ATOM 1573 C C . LYS A 1 203 ? -41.498 -11.364 42.786 1.00 59.19 203 LYS A C 1
ATOM 1575 O O . LYS A 1 203 ? -42.623 -10.884 42.752 1.00 59.19 203 LYS A O 1
ATOM 1580 N N . ASN A 1 204 ? -41.125 -12.279 43.686 1.00 57.03 204 ASN A N 1
ATOM 1581 C CA . ASN A 1 204 ? -42.010 -12.868 44.703 1.00 57.03 204 ASN A CA 1
ATOM 1582 C C . ASN A 1 204 ? -41.708 -12.373 46.133 1.00 57.03 204 ASN A C 1
ATOM 1584 O O . ASN A 1 204 ? -42.173 -12.964 47.105 1.00 57.03 204 ASN A O 1
ATOM 1588 N N . SER A 1 205 ? -40.889 -11.328 46.276 1.00 63.22 205 SER A N 1
ATOM 1589 C CA . SER A 1 205 ? -40.517 -10.747 47.569 1.00 63.22 205 SER A CA 1
ATOM 1590 C C . SER A 1 205 ? -41.467 -9.596 47.942 1.00 63.22 205 SER A C 1
ATOM 1592 O O . SER A 1 205 ? -41.929 -8.879 47.053 1.00 63.22 205 SER A O 1
ATOM 1594 N N . PRO A 1 206 ? -41.730 -9.350 49.243 1.00 62.69 206 PRO A N 1
ATOM 1595 C CA . PRO A 1 206 ? -42.484 -8.174 49.704 1.00 62.69 206 PRO A CA 1
ATOM 1596 C C . PRO A 1 206 ? -41.819 -6.835 49.328 1.00 62.69 206 PRO A C 1
ATOM 1598 O O . PRO A 1 206 ? -42.472 -5.796 49.354 1.00 62.69 206 PRO A O 1
ATOM 1601 N N . ASN A 1 207 ? -40.537 -6.879 48.961 1.00 68.00 207 ASN A N 1
ATOM 1602 C CA . ASN A 1 207 ? -39.731 -5.778 48.449 1.00 68.00 207 ASN A CA 1
ATOM 1603 C C . ASN A 1 207 ? -39.107 -6.186 47.109 1.00 68.00 207 ASN A C 1
ATOM 1605 O O . ASN A 1 207 ? -38.412 -7.206 47.028 1.00 68.00 207 ASN A O 1
ATOM 1609 N N . VAL A 1 208 ? -39.330 -5.380 46.079 1.00 74.69 208 VAL A N 1
ATOM 1610 C CA . VAL A 1 208 ? -38.828 -5.588 44.724 1.00 74.69 208 VAL A CA 1
ATOM 1611 C C . VAL A 1 208 ? -37.523 -4.822 44.551 1.00 74.69 208 VAL A C 1
ATOM 1613 O O . VAL A 1 208 ? -37.443 -3.630 44.852 1.00 74.69 208 VAL A O 1
ATOM 1616 N N . GLN A 1 209 ? -36.498 -5.505 44.046 1.00 78.00 209 GLN A N 1
ATOM 1617 C CA . GLN A 1 209 ? -35.223 -4.881 43.720 1.00 78.00 209 GLN A CA 1
ATOM 1618 C C . GLN A 1 209 ? -35.178 -4.553 42.233 1.00 78.00 209 GLN A C 1
ATOM 1620 O O . GLN A 1 209 ? -35.460 -5.404 41.380 1.00 78.00 209 GLN A O 1
ATOM 1625 N N . SER A 1 210 ? -34.786 -3.329 41.919 1.00 79.75 210 SER A N 1
ATOM 1626 C CA . SER A 1 210 ? -34.610 -2.877 40.547 1.00 79.75 210 SER A CA 1
ATOM 1627 C C . SER A 1 210 ? -33.371 -1.999 40.415 1.00 79.75 210 SER A C 1
ATOM 1629 O O . SER A 1 210 ? -32.784 -1.572 41.410 1.00 79.75 210 SER A O 1
ATOM 1631 N N . PHE A 1 211 ? -32.917 -1.769 39.187 1.00 83.75 211 PHE A N 1
ATOM 1632 C CA . PHE A 1 211 ? -31.779 -0.891 38.932 1.00 83.75 211 PHE A CA 1
ATOM 1633 C C . PHE A 1 211 ? -31.891 -0.143 37.608 1.00 83.75 211 PHE A C 1
ATOM 1635 O O . PHE A 1 211 ? -32.594 -0.581 36.693 1.00 83.75 211 PHE A O 1
ATOM 1642 N N . ASP A 1 212 ? -31.135 0.946 37.491 1.00 81.06 212 ASP A N 1
ATOM 1643 C CA . ASP A 1 212 ? -30.923 1.671 36.241 1.00 81.06 212 ASP A CA 1
ATOM 1644 C C . ASP A 1 212 ? -29.479 2.186 36.088 1.00 81.06 212 ASP A C 1
ATOM 1646 O O . ASP A 1 212 ? -28.682 2.214 37.035 1.00 81.06 212 ASP A O 1
ATOM 1650 N N . ILE A 1 213 ? -29.126 2.564 34.854 1.00 82.94 213 ILE A N 1
ATOM 1651 C CA . ILE A 1 213 ? -27.898 3.307 34.557 1.00 82.94 213 ILE A CA 1
ATOM 1652 C C . ILE A 1 213 ? -28.269 4.786 34.496 1.00 82.94 213 ILE A C 1
ATOM 1654 O O . ILE A 1 213 ? -29.087 5.193 33.674 1.00 82.94 213 ILE A O 1
ATOM 1658 N N . LYS A 1 214 ? -27.642 5.616 35.329 1.00 81.81 214 LYS A N 1
ATOM 1659 C CA . LYS A 1 214 ? -27.859 7.068 35.299 1.00 81.81 214 LYS A CA 1
ATOM 1660 C C . LYS A 1 214 ? -26.990 7.757 34.264 1.00 81.81 214 LYS A C 1
ATOM 1662 O O . LYS A 1 214 ? -27.471 8.657 33.577 1.00 81.81 214 LYS A O 1
ATOM 1667 N N . SER A 1 215 ? -25.734 7.343 34.139 1.00 80.44 215 SER A N 1
ATOM 1668 C CA . SER A 1 215 ? -24.820 7.920 33.158 1.00 80.44 215 SER A CA 1
ATOM 1669 C C . SER A 1 215 ? -23.631 7.017 32.860 1.00 80.44 215 SER A C 1
ATOM 1671 O O . SER A 1 215 ? -23.248 6.169 33.669 1.00 80.44 215 SER A O 1
ATOM 1673 N N . THR A 1 216 ? -23.050 7.224 31.683 1.00 82.25 216 THR A N 1
ATOM 1674 C CA . THR A 1 216 ? -21.725 6.727 31.309 1.00 82.25 216 THR A CA 1
ATOM 1675 C C . THR A 1 216 ? -20.892 7.903 30.824 1.00 82.25 216 THR A C 1
ATOM 1677 O O . THR A 1 216 ? -21.418 8.767 30.118 1.00 82.25 216 THR A O 1
ATOM 1680 N N . ASP A 1 217 ? -19.607 7.939 31.160 1.00 80.31 217 ASP A N 1
ATOM 1681 C CA . ASP A 1 217 ? -18.655 8.886 30.584 1.00 80.31 217 ASP A CA 1
ATOM 1682 C C . ASP A 1 217 ? -17.308 8.213 30.342 1.00 80.31 217 ASP A C 1
ATOM 1684 O O . ASP A 1 217 ? -16.673 7.706 31.268 1.00 80.31 217 ASP A O 1
ATOM 1688 N N . PHE A 1 218 ? -16.888 8.191 29.082 1.00 82.25 218 PHE A N 1
ATOM 1689 C CA . PHE A 1 218 ? -15.601 7.642 28.692 1.00 82.25 218 PHE A CA 1
ATOM 1690 C C . PHE A 1 218 ? -14.582 8.764 28.535 1.00 82.25 218 PHE A C 1
ATOM 1692 O O . PHE A 1 218 ? -14.775 9.682 27.740 1.00 82.25 218 PHE A O 1
ATOM 1699 N N . VAL A 1 219 ? -13.452 8.625 29.222 1.00 79.06 219 VAL A N 1
ATOM 1700 C CA . VAL A 1 219 ? -12.304 9.520 29.103 1.00 79.06 219 VAL A CA 1
ATOM 1701 C C . VAL A 1 219 ? -11.100 8.703 28.655 1.00 79.06 219 VAL A C 1
ATOM 1703 O O . VAL A 1 219 ? -10.613 7.821 29.364 1.00 79.06 219 VAL A O 1
ATOM 1706 N N . GLY A 1 220 ? -10.611 8.987 27.450 1.00 78.12 220 GLY A N 1
ATOM 1707 C CA . GLY A 1 220 ? -9.493 8.262 26.859 1.00 78.12 220 GLY A CA 1
ATOM 1708 C C . GLY A 1 220 ? -9.286 8.571 25.384 1.00 78.12 220 GLY A C 1
ATOM 1709 O O . GLY A 1 220 ? -9.847 9.529 24.840 1.00 78.12 220 GLY A O 1
ATOM 1710 N N . ASP A 1 221 ? -8.477 7.733 24.748 1.00 79.75 221 ASP A N 1
ATOM 1711 C CA . ASP A 1 221 ? -8.216 7.753 23.314 1.00 79.75 221 ASP A CA 1
ATOM 1712 C C . ASP A 1 221 ? -8.458 6.362 22.695 1.00 79.75 221 ASP A C 1
ATOM 1714 O O . ASP A 1 221 ? -9.004 5.449 23.316 1.00 79.75 221 ASP A O 1
ATOM 1718 N N . GLU A 1 222 ? -8.071 6.192 21.434 1.00 80.19 222 GLU A N 1
ATOM 1719 C CA . GLU A 1 222 ? -8.240 4.930 20.714 1.00 80.19 222 GLU A CA 1
ATOM 1720 C C . GLU A 1 222 ? -7.395 3.776 21.279 1.00 80.19 222 GLU A C 1
ATOM 1722 O O . GLU A 1 222 ? -7.673 2.620 20.959 1.00 80.19 222 GLU A O 1
ATOM 1727 N N . GLU A 1 223 ? -6.372 4.042 22.093 1.00 80.62 223 GLU A N 1
ATOM 1728 C CA . GLU A 1 223 ? -5.542 3.016 22.738 1.00 80.62 223 GLU A CA 1
ATOM 1729 C C . GLU A 1 223 ? -6.195 2.472 24.020 1.00 80.62 223 GLU A C 1
ATOM 1731 O O . GLU A 1 223 ? -5.916 1.341 24.432 1.00 80.62 223 GLU A O 1
ATOM 1736 N N . GLY A 1 224 ? -7.092 3.247 24.627 1.00 82.06 224 GLY A N 1
ATOM 1737 C CA . GLY A 1 224 ? -7.814 2.886 25.839 1.00 82.06 224 GLY A CA 1
ATOM 1738 C C . GLY A 1 224 ? -8.115 4.099 26.711 1.00 82.06 224 GLY A C 1
ATOM 1739 O O . GLY A 1 224 ? -7.898 5.251 26.333 1.00 82.06 224 GLY A O 1
ATOM 1740 N N . GLY A 1 225 ? -8.632 3.832 27.902 1.00 84.44 225 GLY A N 1
ATOM 1741 C CA . GLY A 1 225 ? -9.009 4.871 28.847 1.00 84.44 225 GLY A CA 1
ATOM 1742 C C . GLY A 1 225 ? -9.824 4.316 29.997 1.00 84.44 225 GLY A C 1
ATOM 1743 O O . GLY A 1 225 ? -9.694 3.147 30.368 1.00 84.44 225 GLY A O 1
ATOM 1744 N N . GLU A 1 226 ? -10.691 5.154 30.534 1.00 83.38 226 GLU A N 1
ATOM 1745 C CA . GLU A 1 226 ? -11.558 4.825 31.654 1.00 83.38 226 GLU A CA 1
ATOM 1746 C C . GLU A 1 226 ? -12.999 5.188 31.309 1.00 83.38 226 GLU A C 1
ATOM 1748 O O . GLU A 1 226 ? -13.271 6.279 30.813 1.00 83.38 226 GLU A O 1
ATOM 1753 N N . ASN A 1 227 ? -13.928 4.266 31.555 1.00 83.56 227 ASN A N 1
ATOM 1754 C CA . ASN A 1 227 ? -15.357 4.543 31.491 1.00 83.56 227 ASN A CA 1
ATOM 1755 C C . ASN A 1 227 ? -15.909 4.628 32.918 1.00 83.56 227 ASN A C 1
ATOM 1757 O O . ASN A 1 227 ? -15.874 3.641 33.655 1.00 83.56 227 ASN A O 1
ATOM 1761 N N . SER A 1 228 ? -16.389 5.805 33.309 1.00 81.25 228 SER A N 1
ATOM 1762 C CA . SER A 1 228 ? -17.115 6.025 34.559 1.00 81.25 228 SER A CA 1
ATOM 1763 C C . SER A 1 228 ? -18.600 5.744 34.336 1.00 81.25 228 SER A C 1
ATOM 1765 O O . SER A 1 228 ? -19.235 6.391 33.506 1.00 81.25 228 SER A O 1
ATOM 1767 N N . ILE A 1 229 ? -19.166 4.804 35.091 1.00 82.25 229 ILE A N 1
ATOM 1768 C CA . ILE A 1 229 ? -20.584 4.435 35.039 1.00 82.25 229 ILE A CA 1
ATOM 1769 C C . ILE A 1 229 ? -21.228 4.778 36.379 1.00 82.25 229 ILE A C 1
ATOM 1771 O O . ILE A 1 229 ? -20.722 4.392 37.436 1.00 82.25 229 ILE A O 1
ATOM 1775 N N . VAL A 1 230 ? -22.362 5.472 36.341 1.00 82.19 230 VAL A N 1
ATOM 1776 C CA . VAL A 1 230 ? -23.181 5.751 37.523 1.00 82.19 230 VAL A CA 1
ATOM 1777 C C . VAL A 1 230 ? -24.411 4.854 37.492 1.00 82.19 230 VAL A C 1
ATOM 1779 O O . VAL A 1 230 ? -25.207 4.910 36.552 1.00 82.19 230 VAL A O 1
ATOM 1782 N N . LEU A 1 231 ? -24.567 4.034 38.527 1.00 83.12 231 LEU A N 1
ATOM 1783 C CA . LEU A 1 231 ? -25.661 3.077 38.687 1.00 83.12 231 LEU A CA 1
ATOM 1784 C C . LEU A 1 231 ? -26.512 3.467 39.889 1.00 83.12 231 LEU A C 1
ATOM 1786 O O . LEU A 1 231 ? -25.966 3.888 40.911 1.00 83.12 231 LEU A O 1
ATOM 1790 N N . THR A 1 232 ? -27.826 3.271 39.791 1.00 80.56 232 THR A N 1
ATOM 1791 C CA . THR A 1 232 ? -28.717 3.364 40.954 1.00 80.56 232 THR A CA 1
ATOM 1792 C C . THR A 1 232 ? -29.438 2.040 41.146 1.00 80.56 232 THR A C 1
ATOM 1794 O O . THR A 1 232 ? -30.014 1.491 40.210 1.00 80.56 232 THR A O 1
ATOM 1797 N N . GLY A 1 233 ? -29.358 1.508 42.362 1.00 83.06 233 GLY A N 1
ATOM 1798 C CA . GLY A 1 233 ? -30.160 0.384 42.824 1.00 83.06 233 GLY A CA 1
ATOM 1799 C C . GLY A 1 233 ? -31.326 0.902 43.653 1.00 83.06 233 GLY A C 1
ATOM 1800 O O . GLY A 1 233 ? -31.159 1.819 44.460 1.00 83.06 233 GLY A O 1
ATOM 1801 N N . PHE A 1 234 ? -32.493 0.310 43.456 1.00 81.06 234 PHE A N 1
ATOM 1802 C CA . PHE A 1 234 ? -33.728 0.678 44.126 1.00 81.06 234 PHE A CA 1
ATOM 1803 C C . PHE A 1 234 ? -34.280 -0.516 44.889 1.00 81.06 234 PHE A C 1
ATOM 1805 O O . PHE A 1 234 ? -34.183 -1.672 44.463 1.00 81.06 234 PHE A O 1
ATOM 1812 N N . ASN A 1 235 ? -34.911 -0.201 46.008 1.00 79.44 235 ASN A N 1
ATOM 1813 C CA . ASN A 1 235 ? -35.813 -1.090 46.706 1.00 79.44 235 ASN A CA 1
ATOM 1814 C C . ASN A 1 235 ? -37.205 -0.453 46.710 1.00 79.44 235 ASN A C 1
ATOM 1816 O O . ASN A 1 235 ? -37.361 0.668 47.201 1.00 79.44 235 ASN A O 1
ATOM 1820 N N . SER A 1 236 ? -38.203 -1.143 46.162 1.00 72.06 236 SER A N 1
ATOM 1821 C CA . SER A 1 236 ? -39.567 -0.629 46.009 1.00 72.06 236 SER A CA 1
ATOM 1822 C C . SER A 1 236 ? -40.625 -1.626 46.480 1.00 72.06 236 SER A C 1
ATOM 1824 O O . SER A 1 236 ? -40.392 -2.832 46.562 1.00 72.06 236 SER A O 1
ATOM 1826 N N . ILE A 1 237 ? -41.810 -1.116 46.815 1.00 64.88 237 ILE A N 1
ATOM 1827 C CA . ILE A 1 237 ? -42.972 -1.950 47.154 1.00 64.88 237 ILE A CA 1
ATOM 1828 C C . ILE A 1 237 ? -43.635 -2.422 45.842 1.00 64.88 237 ILE A C 1
ATOM 1830 O O . ILE A 1 237 ? -43.860 -1.585 44.961 1.00 64.88 237 ILE A O 1
ATOM 1834 N N . PRO A 1 238 ? -44.005 -3.715 45.704 1.00 56.66 238 PRO A N 1
ATOM 1835 C CA . PRO A 1 238 ? -44.532 -4.294 44.461 1.00 56.66 238 PRO A CA 1
ATOM 1836 C C . PRO A 1 238 ? -45.705 -3.529 43.829 1.00 56.66 238 PRO A C 1
ATOM 1838 O O . PRO A 1 238 ? -45.872 -3.539 42.613 1.00 56.66 238 PRO A O 1
ATOM 1841 N N . THR A 1 239 ? -46.522 -2.860 44.645 1.00 52.28 239 THR A N 1
ATOM 1842 C CA . THR A 1 239 ? -47.739 -2.160 44.218 1.00 52.28 239 THR A CA 1
ATOM 1843 C C . THR A 1 239 ? -47.498 -0.754 43.663 1.00 52.28 239 THR A C 1
ATOM 1845 O O . THR A 1 239 ? -48.428 -0.182 43.099 1.00 52.28 239 THR A O 1
ATOM 1848 N N . ASN A 1 240 ? -46.295 -0.170 43.797 1.00 51.12 240 ASN A N 1
ATOM 1849 C CA . ASN A 1 240 ? -46.048 1.208 43.352 1.00 51.12 240 ASN A CA 1
ATOM 1850 C C . ASN A 1 240 ? -44.565 1.513 43.052 1.00 51.12 240 ASN A C 1
ATOM 1852 O O . ASN A 1 240 ? -43.948 2.360 43.694 1.00 51.12 240 ASN A O 1
ATOM 1856 N N . ILE A 1 241 ? -43.988 0.839 42.052 1.00 53.91 241 ILE A N 1
ATOM 1857 C CA . ILE A 1 241 ? -42.552 0.919 41.704 1.00 53.91 241 ILE A CA 1
ATOM 1858 C C . ILE A 1 241 ? -42.074 2.365 41.434 1.00 53.91 241 ILE A C 1
ATOM 1860 O O . ILE A 1 241 ? -40.968 2.718 41.818 1.00 53.91 241 ILE A O 1
ATOM 1864 N N . LYS A 1 242 ? -42.914 3.241 40.856 1.00 48.88 242 LYS A N 1
ATOM 1865 C CA . LYS A 1 242 ? -42.524 4.626 40.507 1.00 48.88 242 LYS A CA 1
ATOM 1866 C C . LYS A 1 242 ? -42.591 5.641 41.659 1.00 48.88 242 LYS A C 1
ATOM 1868 O O . LYS A 1 242 ? -41.864 6.626 41.611 1.00 48.88 242 LYS A O 1
ATOM 1873 N N . ASN A 1 243 ? -43.444 5.421 42.667 1.00 46.53 243 ASN A N 1
ATOM 1874 C CA . ASN A 1 243 ? -43.699 6.384 43.756 1.00 46.53 243 ASN A CA 1
ATOM 1875 C C . ASN A 1 243 ? -43.432 5.816 45.167 1.00 46.53 243 ASN A C 1
ATOM 1877 O O . ASN A 1 243 ? -43.506 6.553 46.145 1.00 46.53 243 ASN A O 1
ATOM 1881 N N . GLY A 1 244 ? -43.139 4.518 45.289 1.00 52.53 244 GLY A N 1
ATOM 1882 C CA . GLY A 1 244 ? -42.916 3.794 46.545 1.00 52.53 244 GLY A CA 1
ATOM 1883 C C . GLY A 1 244 ? -41.475 3.310 46.706 1.00 52.53 244 GLY A C 1
ATOM 1884 O O . GLY A 1 244 ? -41.253 2.155 47.076 1.00 52.53 244 GLY A O 1
ATOM 1885 N N . VAL A 1 245 ? -40.502 4.162 46.371 1.00 56.72 245 VAL A N 1
ATOM 1886 C CA . VAL A 1 245 ? -39.075 3.879 46.570 1.00 56.72 245 VAL A CA 1
ATOM 1887 C C . VAL A 1 245 ? -38.765 3.959 48.065 1.00 56.72 245 VAL A C 1
ATOM 1889 O O . VAL A 1 245 ? -38.838 5.021 48.672 1.00 56.72 245 VAL A O 1
ATOM 1892 N N . ASN A 1 246 ? -38.442 2.811 48.655 1.00 65.50 246 ASN A N 1
ATOM 1893 C CA . ASN A 1 246 ? -38.163 2.638 50.080 1.00 65.50 246 ASN A CA 1
ATOM 1894 C C . ASN A 1 246 ? -36.700 2.934 50.439 1.00 65.50 246 ASN A C 1
ATOM 1896 O O . ASN A 1 246 ? -36.415 3.303 51.572 1.00 65.50 246 ASN A O 1
ATOM 1900 N N . ALA A 1 247 ? -35.777 2.680 49.510 1.00 72.38 247 ALA A N 1
ATOM 1901 C CA . ALA A 1 247 ? -34.356 2.979 49.648 1.00 72.38 247 ALA A CA 1
ATOM 1902 C C . ALA A 1 247 ? -33.700 3.040 48.263 1.00 72.38 247 ALA A C 1
ATOM 1904 O O . ALA A 1 247 ? -34.058 2.272 47.364 1.00 72.38 247 ALA A O 1
ATOM 1905 N N . THR A 1 248 ? -32.711 3.921 48.113 1.00 76.06 248 THR A N 1
ATOM 1906 C CA . THR A 1 248 ? -31.881 4.031 46.909 1.00 76.06 248 THR A CA 1
ATOM 1907 C C . THR A 1 248 ? -30.413 3.936 47.261 1.00 76.06 248 THR A C 1
ATOM 1909 O O . THR A 1 248 ? -29.978 4.505 48.260 1.00 76.06 248 THR A O 1
ATOM 1912 N N . ASN A 1 249 ? -29.639 3.281 46.406 1.00 77.81 249 ASN A N 1
ATOM 1913 C CA . ASN A 1 249 ? -28.191 3.253 46.512 1.00 77.81 249 ASN A CA 1
ATOM 1914 C C . ASN A 1 249 ? -27.564 3.639 45.171 1.00 77.81 249 ASN A C 1
ATOM 1916 O O . ASN A 1 249 ? -27.762 2.949 44.169 1.00 77.81 249 ASN A O 1
ATOM 1920 N N . LYS A 1 250 ? -26.814 4.743 45.151 1.00 79.06 250 LYS A N 1
ATOM 1921 C CA . LYS A 1 250 ? -26.124 5.250 43.962 1.00 79.06 250 LYS A CA 1
ATOM 1922 C C . LYS A 1 250 ? -24.636 4.941 44.084 1.00 79.06 250 LYS A C 1
ATOM 1924 O O . LYS A 1 250 ? -24.007 5.323 45.065 1.00 79.06 250 LYS A O 1
ATOM 1929 N N . VAL A 1 251 ? -24.078 4.260 43.087 1.00 76.94 251 VAL A N 1
ATOM 1930 C CA . VAL A 1 251 ? -22.659 3.874 43.058 1.00 76.94 251 VAL A CA 1
ATOM 1931 C C . VAL A 1 251 ? -22.023 4.365 41.773 1.00 76.94 251 VAL A C 1
ATOM 1933 O O . VAL A 1 251 ? -22.609 4.272 40.689 1.00 76.94 251 VAL A O 1
ATOM 1936 N N . ARG A 1 252 ? -20.789 4.848 41.900 1.00 77.56 252 ARG A N 1
ATOM 1937 C CA . ARG A 1 252 ? -19.909 5.108 40.770 1.00 77.56 252 ARG A CA 1
ATOM 1938 C C . ARG A 1 252 ? -18.965 3.925 40.591 1.00 77.56 252 ARG A C 1
ATOM 1940 O O . ARG A 1 252 ? -18.270 3.530 41.523 1.00 77.56 252 ARG A O 1
ATOM 1947 N N . ALA A 1 253 ? -18.898 3.394 39.380 1.00 77.38 253 ALA A N 1
ATOM 1948 C CA . ALA A 1 253 ? -17.932 2.376 39.005 1.00 77.38 253 ALA A CA 1
ATOM 1949 C C . ALA A 1 253 ? -17.056 2.891 37.867 1.00 77.38 253 ALA A C 1
ATOM 1951 O O . ALA A 1 253 ? -17.554 3.225 36.793 1.00 77.38 253 ALA A O 1
ATOM 1952 N N . ASN A 1 254 ? -15.750 2.920 38.097 1.00 79.94 254 ASN A N 1
ATOM 1953 C CA . ASN A 1 254 ? -14.772 3.247 37.077 1.00 79.94 254 ASN A CA 1
ATOM 1954 C C . ASN A 1 254 ? -14.239 1.949 36.478 1.00 79.94 254 ASN A C 1
ATOM 1956 O O . ASN A 1 254 ? -13.782 1.059 37.199 1.00 79.94 254 ASN A O 1
ATOM 1960 N N . VAL A 1 255 ? -14.321 1.825 35.156 1.00 79.00 255 VAL A N 1
ATOM 1961 C CA . VAL A 1 255 ? -13.883 0.637 34.425 1.00 79.00 255 VAL A CA 1
ATOM 1962 C C . VAL A 1 255 ? -12.728 1.001 33.513 1.00 79.00 255 VAL A C 1
ATOM 1964 O O . VAL A 1 255 ? -12.879 1.808 32.596 1.00 79.00 255 VAL A O 1
ATOM 1967 N N . GLN A 1 256 ? -11.585 0.347 33.711 1.00 84.19 256 GLN A N 1
ATOM 1968 C CA . GLN A 1 256 ? -10.466 0.488 32.789 1.00 84.19 256 GLN A CA 1
ATOM 1969 C C . GLN A 1 256 ? -10.805 -0.199 31.463 1.00 84.19 256 GLN A C 1
ATOM 1971 O O . GLN A 1 256 ? -11.007 -1.419 31.414 1.00 84.19 256 GLN A O 1
ATOM 1976 N N . VAL A 1 257 ? -10.827 0.580 30.386 1.00 84.50 257 VAL A N 1
ATOM 1977 C CA . VAL A 1 257 ? -11.095 0.122 29.024 1.00 84.50 257 VAL A CA 1
ATOM 1978 C C . VAL A 1 257 ? -9.775 -0.020 28.277 1.00 84.50 257 VAL A C 1
ATOM 1980 O O . VAL A 1 257 ? -8.996 0.925 28.173 1.00 84.50 257 VAL A O 1
ATOM 1983 N N . TYR A 1 258 ? -9.531 -1.201 27.716 1.00 83.38 258 TYR A N 1
ATOM 1984 C CA . TYR A 1 258 ? -8.338 -1.482 26.920 1.00 83.38 258 TYR A CA 1
ATOM 1985 C C . TYR A 1 258 ? -8.698 -1.880 25.494 1.00 83.38 258 TYR A C 1
ATOM 1987 O O . TYR A 1 258 ? -9.699 -2.559 25.241 1.00 83.38 258 TYR A O 1
ATOM 1995 N N . ARG A 1 259 ? -7.823 -1.493 24.564 1.00 86.25 259 ARG A N 1
ATOM 1996 C CA . ARG A 1 259 ? -7.860 -1.935 23.174 1.00 86.25 259 ARG A CA 1
ATOM 1997 C C . ARG A 1 259 ? -7.336 -3.368 23.047 1.00 86.25 259 ARG A C 1
ATOM 1999 O O . ARG A 1 259 ? -6.234 -3.675 23.502 1.00 86.25 259 ARG A O 1
ATOM 2006 N N . ARG A 1 260 ? -8.085 -4.241 22.372 1.00 84.31 260 ARG A N 1
ATOM 2007 C CA . ARG A 1 260 ? -7.664 -5.604 22.012 1.00 84.31 260 ARG A CA 1
ATOM 2008 C C . ARG A 1 260 ? -7.911 -5.860 20.532 1.00 84.31 260 ARG A C 1
ATOM 2010 O O . ARG A 1 260 ? -9.020 -5.671 20.055 1.00 84.31 260 ARG A O 1
ATOM 2017 N N . ILE A 1 261 ? -6.903 -6.359 19.828 1.00 87.00 261 ILE A N 1
ATOM 2018 C CA . ILE A 1 261 ? -7.023 -6.751 18.421 1.00 87.00 261 ILE A CA 1
ATOM 2019 C C . ILE A 1 261 ? -6.992 -8.281 18.354 1.00 87.00 261 ILE A C 1
ATOM 2021 O O . ILE A 1 261 ? -6.011 -8.872 18.812 1.00 87.00 261 ILE A O 1
ATOM 2025 N N . PRO A 1 262 ? -8.074 -8.937 17.896 1.00 85.12 262 PRO A N 1
ATOM 2026 C CA . PRO A 1 262 ? -8.079 -10.379 17.666 1.00 85.12 262 PRO A CA 1
ATOM 2027 C C . PRO A 1 262 ? -7.301 -10.730 16.388 1.00 85.12 262 PRO A C 1
ATOM 2029 O O . PRO A 1 262 ? -7.146 -9.878 15.515 1.00 85.12 262 PRO A O 1
ATOM 2032 N N . ASP A 1 263 ? -6.904 -11.994 16.231 1.00 84.44 263 ASP A N 1
ATOM 2033 C CA . ASP A 1 263 ? -6.175 -12.482 15.043 1.00 84.44 263 ASP A CA 1
ATOM 2034 C C . ASP A 1 263 ? -6.918 -12.163 13.741 1.00 84.44 263 ASP A C 1
ATOM 2036 O O . ASP A 1 263 ? -6.335 -11.733 12.753 1.00 84.44 263 ASP A O 1
ATOM 2040 N N . SER A 1 264 ? -8.244 -12.276 13.771 1.00 86.06 264 SER A N 1
ATOM 2041 C CA . SER A 1 264 ? -9.120 -11.926 12.658 1.00 86.06 264 SER A CA 1
ATOM 2042 C C . SER A 1 264 ? -9.170 -10.445 12.332 1.00 86.06 264 SER A C 1
ATOM 2044 O O . SER A 1 264 ? -9.475 -10.100 11.198 1.00 86.06 264 SER A O 1
ATOM 2046 N N . GLY A 1 265 ? -8.878 -9.570 13.292 1.00 86.94 265 GLY A N 1
ATOM 2047 C CA . GLY A 1 265 ? -8.817 -8.123 13.106 1.00 86.94 265 GLY A CA 1
ATOM 2048 C C . GLY A 1 265 ? -7.421 -7.616 12.742 1.00 86.94 265 GLY A C 1
ATOM 2049 O O . GLY A 1 265 ? -7.311 -6.487 12.270 1.00 86.94 265 GLY A O 1
ATOM 2050 N N . PHE A 1 266 ? -6.363 -8.411 12.943 1.00 88.75 266 PHE A N 1
ATOM 2051 C CA . PHE A 1 266 ? -4.981 -8.008 12.667 1.00 88.75 266 PHE A CA 1
ATOM 2052 C C . PHE A 1 266 ? -4.751 -7.736 11.173 1.00 88.75 266 PHE A C 1
ATOM 2054 O O . PHE A 1 266 ? -5.185 -8.502 10.312 1.00 88.75 266 PHE A O 1
ATOM 2061 N N . ALA A 1 267 ? -4.068 -6.635 10.858 1.00 88.25 267 ALA A N 1
ATOM 2062 C CA . ALA A 1 267 ? -3.926 -6.140 9.495 1.00 88.25 267 ALA A CA 1
ATOM 2063 C C . ALA A 1 267 ? -2.657 -6.649 8.802 1.00 88.25 267 ALA A C 1
ATOM 2065 O O . ALA A 1 267 ? -1.540 -6.426 9.270 1.00 88.25 267 ALA A O 1
ATOM 2066 N N . PHE A 1 268 ? -2.828 -7.218 7.613 1.00 90.69 268 PHE A N 1
ATOM 2067 C CA . PHE A 1 268 ? -1.732 -7.584 6.713 1.00 90.69 268 PHE A CA 1
ATOM 2068 C C . PHE A 1 268 ? -1.561 -6.568 5.579 1.00 90.69 268 PHE A C 1
ATOM 2070 O O . PHE A 1 268 ? -0.461 -6.334 5.093 1.00 90.69 268 PHE A O 1
ATOM 2077 N N . LEU A 1 269 ? -2.626 -5.867 5.212 1.00 92.88 269 LEU A N 1
ATOM 2078 C CA . LEU A 1 269 ? -2.573 -4.769 4.259 1.00 92.88 269 LEU A CA 1
ATOM 2079 C C . LEU A 1 269 ? -3.468 -3.648 4.767 1.00 92.88 269 LEU A C 1
ATOM 2081 O O . LEU A 1 269 ? -4.615 -3.900 5.123 1.00 92.88 269 LEU A O 1
ATOM 2085 N N . SER A 1 270 ? -2.957 -2.423 4.804 1.00 93.19 270 SER A N 1
ATOM 2086 C CA . SER A 1 270 ? -3.710 -1.248 5.232 1.00 93.19 270 SER A CA 1
ATOM 2087 C C . SER A 1 270 ? -3.492 -0.086 4.272 1.00 93.19 270 SER A C 1
ATOM 2089 O O . SER A 1 270 ? -2.353 0.338 4.073 1.00 93.19 270 SER A O 1
ATOM 2091 N N . ALA A 1 271 ? -4.575 0.442 3.705 1.00 93.38 271 ALA A N 1
ATOM 2092 C CA . ALA A 1 271 ? -4.568 1.517 2.711 1.00 93.38 271 ALA A CA 1
ATOM 2093 C C . ALA A 1 271 ? -5.522 2.658 3.095 1.00 93.38 271 ALA A C 1
ATOM 2095 O O . ALA A 1 271 ? -6.493 2.424 3.807 1.00 93.38 271 ALA A O 1
ATOM 2096 N N . GLY A 1 272 ? -5.266 3.867 2.599 1.00 89.06 272 GLY A N 1
ATOM 2097 C CA . GLY A 1 272 ? -5.943 5.129 2.931 1.00 89.06 272 GLY A CA 1
ATOM 2098 C C . GLY A 1 272 ? -5.238 5.859 4.075 1.00 89.06 272 GLY A C 1
ATOM 2099 O O . GLY A 1 272 ? -4.914 5.239 5.073 1.00 89.06 272 GLY A O 1
ATOM 2100 N N . GLU A 1 273 ? -4.957 7.153 3.966 1.00 83.75 273 GLU A N 1
ATOM 2101 C CA . GLU A 1 273 ? -4.277 7.940 5.011 1.00 83.75 273 GLU A CA 1
ATOM 2102 C C . GLU A 1 273 ? -5.270 8.857 5.739 1.00 83.75 273 GLU A C 1
ATOM 2104 O O . GLU A 1 273 ? -5.239 8.947 6.967 1.00 83.75 273 GLU A O 1
ATOM 2109 N N . ASN A 1 274 ? -6.166 9.508 4.990 1.00 85.06 274 ASN A N 1
ATOM 2110 C CA . ASN A 1 274 ? -7.044 10.568 5.487 1.00 85.06 274 ASN A CA 1
ATOM 2111 C C . ASN A 1 274 ? -8.406 10.624 4.760 1.00 85.06 274 ASN A C 1
ATOM 2113 O O . ASN A 1 274 ? -8.712 9.821 3.877 1.00 85.06 274 ASN A O 1
ATOM 2117 N N . PHE A 1 275 ? -9.235 11.605 5.127 1.00 84.81 275 PHE A N 1
ATOM 2118 C CA . PHE A 1 275 ? -10.587 11.817 4.599 1.00 84.81 275 PHE A CA 1
ATOM 2119 C C . PHE A 1 275 ? -10.663 11.952 3.065 1.00 84.81 275 PHE A C 1
ATOM 2121 O O . PHE A 1 275 ? -11.673 11.583 2.460 1.00 84.81 275 PHE A O 1
ATOM 2128 N N . ASN A 1 276 ? -9.608 12.461 2.420 1.00 82.56 276 ASN A N 1
ATOM 2129 C CA . ASN A 1 276 ? -9.593 12.713 0.976 1.00 82.56 276 ASN A CA 1
ATOM 2130 C C . ASN A 1 276 ? -9.265 11.463 0.142 1.00 82.56 276 ASN A C 1
ATOM 2132 O O . ASN A 1 276 ? -9.531 11.444 -1.065 1.00 82.56 276 ASN A O 1
ATOM 2136 N N . ASP A 1 277 ? -8.744 10.403 0.763 1.00 83.94 277 ASP A N 1
ATOM 2137 C CA . ASP A 1 277 ? -8.251 9.208 0.073 1.00 83.94 277 ASP A CA 1
ATOM 2138 C C . ASP A 1 277 ? -9.379 8.223 -0.269 1.00 83.94 277 ASP A C 1
ATOM 2140 O O . ASP A 1 277 ? -9.520 7.14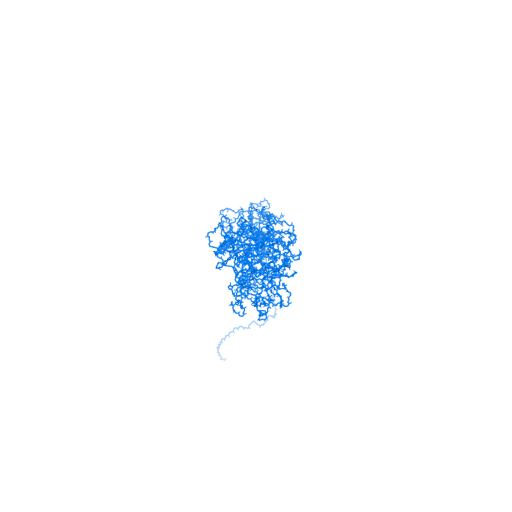7 0.320 1.00 83.94 277 ASP A O 1
ATOM 2144 N N . LYS A 1 278 ? -10.207 8.592 -1.250 1.00 82.75 278 LYS A N 1
ATOM 2145 C CA . LYS A 1 278 ? -11.383 7.800 -1.648 1.00 82.75 278 LYS A CA 1
ATOM 2146 C C . LYS A 1 278 ? -11.045 6.574 -2.493 1.00 82.75 278 LYS A C 1
ATOM 2148 O O . LYS A 1 278 ? -11.689 5.545 -2.294 1.00 82.75 278 LYS A O 1
ATOM 2153 N N . ASP A 1 279 ? -10.053 6.677 -3.372 1.00 89.62 279 ASP A N 1
ATOM 2154 C CA . ASP A 1 279 ? -9.692 5.656 -4.368 1.00 89.62 279 ASP A CA 1
ATOM 2155 C C . ASP A 1 279 ? -8.318 5.057 -4.035 1.00 89.62 279 ASP A C 1
ATOM 2157 O O . ASP A 1 279 ? -7.407 5.030 -4.853 1.00 89.62 279 ASP A O 1
ATOM 2161 N N . SER A 1 280 ? -8.136 4.667 -2.775 1.00 93.44 280 SER A N 1
ATOM 2162 C CA . SER A 1 280 ? -6.844 4.252 -2.210 1.00 93.44 280 SER A CA 1
ATOM 2163 C C . SER A 1 280 ? -6.623 2.739 -2.178 1.00 93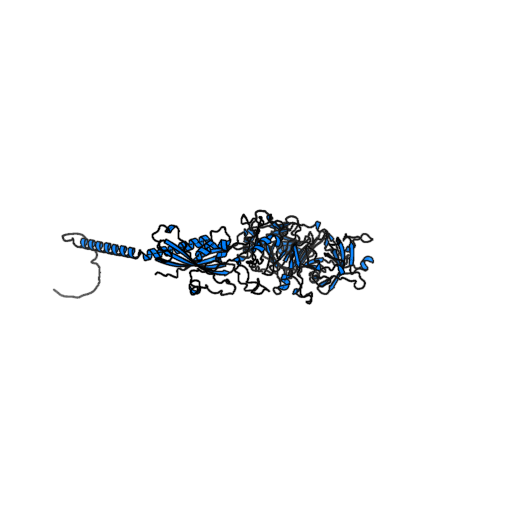.44 280 SER A C 1
ATOM 2165 O O . SER A 1 280 ? -5.545 2.290 -1.797 1.00 93.44 280 SER A O 1
ATOM 2167 N N . LEU A 1 281 ? -7.612 1.937 -2.576 1.00 94.94 281 LEU A N 1
ATOM 2168 C CA . LEU A 1 281 ? -7.515 0.480 -2.575 1.00 94.94 281 LEU A CA 1
ATOM 2169 C C . LEU A 1 281 ? -8.084 -0.100 -3.869 1.00 94.94 281 LEU A C 1
ATOM 2171 O O . LEU A 1 281 ? -9.234 0.163 -4.209 1.00 94.94 281 LEU A O 1
ATOM 2175 N N . PHE A 1 282 ? -7.294 -0.941 -4.527 1.00 94.81 282 PHE A N 1
ATOM 2176 C CA . PHE A 1 282 ? -7.747 -1.863 -5.560 1.00 94.81 282 PHE A CA 1
ATOM 2177 C C . PHE A 1 282 ? -7.089 -3.219 -5.298 1.00 94.81 282 PHE A C 1
ATOM 2179 O O . PHE A 1 282 ? -5.866 -3.279 -5.188 1.00 94.81 282 PHE A O 1
ATOM 2186 N N . LEU A 1 283 ? -7.880 -4.287 -5.165 1.00 94.38 283 LEU A N 1
ATOM 2187 C CA . LEU A 1 283 ? -7.406 -5.622 -4.783 1.00 94.38 283 LEU A CA 1
ATOM 2188 C C . LEU A 1 283 ? -7.196 -6.574 -5.968 1.00 94.38 283 LEU A C 1
ATOM 2190 O O . LEU A 1 283 ? -6.464 -7.551 -5.822 1.00 94.38 283 LEU A O 1
ATOM 2194 N N . GLY A 1 284 ? -7.805 -6.310 -7.125 1.00 91.88 284 GLY A N 1
ATOM 2195 C CA . GLY A 1 284 ? -7.649 -7.118 -8.333 1.00 91.88 284 GLY A CA 1
ATOM 2196 C C . GLY A 1 284 ? -7.848 -8.611 -8.076 1.00 91.88 284 GLY A C 1
ATOM 2197 O O . GLY A 1 284 ? -8.841 -9.044 -7.481 1.00 91.88 284 GLY A O 1
ATOM 2198 N N . ASN A 1 285 ? -6.865 -9.408 -8.494 1.00 91.62 285 ASN A N 1
ATOM 2199 C CA . ASN A 1 285 ? -6.867 -10.864 -8.346 1.00 91.62 285 ASN A CA 1
ATOM 2200 C C . ASN A 1 285 ? -6.210 -11.333 -7.030 1.00 91.62 285 ASN A C 1
ATOM 2202 O O . ASN A 1 285 ? -5.280 -12.152 -7.021 1.00 91.62 285 ASN A O 1
ATOM 2206 N N . PHE A 1 286 ? -6.671 -10.765 -5.916 1.00 94.25 286 PHE A N 1
ATOM 2207 C CA . PHE A 1 286 ? -6.212 -11.110 -4.574 1.00 94.25 286 PHE A CA 1
ATOM 2208 C C . PHE A 1 286 ? -6.541 -12.561 -4.203 1.00 94.25 286 PHE A C 1
ATOM 2210 O O . PHE A 1 286 ? -7.643 -13.045 -4.449 1.00 94.25 286 PHE A O 1
ATOM 2217 N N . ASN A 1 287 ? -5.598 -13.226 -3.539 1.00 93.75 287 ASN A N 1
ATOM 2218 C CA . ASN A 1 287 ? -5.709 -14.583 -3.034 1.00 93.75 287 ASN A CA 1
ATOM 2219 C C . ASN A 1 287 ? -5.094 -14.715 -1.641 1.00 93.75 287 ASN A C 1
ATOM 2221 O O . ASN A 1 287 ? -4.020 -14.191 -1.366 1.00 93.75 287 ASN A O 1
ATOM 2225 N N . MET A 1 288 ? -5.722 -15.505 -0.777 1.00 92.88 288 MET A N 1
ATOM 2226 C CA . MET A 1 288 ? -5.017 -16.075 0.371 1.00 92.88 288 MET A CA 1
ATOM 2227 C C . MET A 1 288 ? -4.153 -17.250 -0.070 1.00 92.88 288 MET A C 1
ATOM 2229 O O . MET A 1 288 ? -4.553 -18.017 -0.951 1.00 92.88 288 MET A O 1
ATOM 2233 N N . LYS A 1 289 ? -3.010 -17.437 0.593 1.00 92.06 289 LYS A N 1
ATOM 2234 C CA . LYS A 1 289 ? -2.179 -18.630 0.396 1.00 92.06 289 LYS A CA 1
ATOM 2235 C C . LYS A 1 289 ? -2.931 -19.907 0.775 1.00 92.06 289 LYS A C 1
ATOM 2237 O O . LYS A 1 289 ? -2.953 -20.847 -0.010 1.00 92.06 289 LYS A O 1
ATOM 2242 N N . ASN A 1 290 ? -3.597 -19.912 1.932 1.00 89.25 290 ASN A N 1
ATOM 2243 C CA . ASN A 1 290 ? -4.434 -21.017 2.399 1.00 89.25 290 ASN A CA 1
ATOM 2244 C C . ASN A 1 290 ? -5.850 -20.538 2.741 1.00 89.25 290 ASN A C 1
ATOM 2246 O O . ASN A 1 290 ? -6.056 -19.437 3.246 1.00 89.25 290 ASN A O 1
ATOM 2250 N N . GLN A 1 291 ? -6.850 -21.395 2.522 1.00 80.62 291 GLN A N 1
ATOM 2251 C CA . GLN A 1 291 ? -8.255 -21.017 2.690 1.00 80.62 291 GLN A CA 1
ATOM 2252 C C . GLN A 1 291 ? -8.698 -20.790 4.147 1.00 80.62 291 GLN A C 1
ATOM 2254 O O . GLN A 1 291 ? -9.798 -20.295 4.364 1.00 80.62 291 GLN A O 1
ATOM 2259 N N . ASP A 1 292 ? -7.890 -21.141 5.138 1.00 84.69 292 ASP A N 1
ATOM 2260 C CA . ASP A 1 292 ? -8.308 -21.127 6.539 1.00 84.69 292 ASP A CA 1
ATOM 2261 C C . ASP A 1 292 ? -7.524 -20.160 7.427 1.00 84.69 292 ASP A C 1
ATOM 2263 O O . ASP A 1 292 ? -7.681 -20.208 8.649 1.00 84.69 292 ASP A O 1
ATOM 2267 N N . GLN A 1 293 ? -6.732 -19.268 6.834 1.00 89.94 293 GLN A N 1
ATOM 2268 C CA . GLN A 1 293 ? -5.938 -18.298 7.585 1.00 89.94 293 GLN A CA 1
ATOM 2269 C C . GLN A 1 293 ? -6.797 -17.155 8.137 1.00 89.94 293 GLN A C 1
ATOM 2271 O O . GLN A 1 293 ? -7.848 -16.828 7.579 1.00 89.94 293 GLN A O 1
ATOM 2276 N N . ALA A 1 294 ? -6.341 -16.571 9.246 1.00 90.12 294 ALA A N 1
ATOM 2277 C CA . ALA A 1 294 ? -6.987 -15.438 9.889 1.00 90.12 294 ALA A CA 1
ATOM 2278 C C . ALA A 1 294 ? -6.195 -14.147 9.656 1.00 90.12 294 ALA A C 1
ATOM 2280 O O . ALA A 1 294 ? -4.968 -14.131 9.709 1.00 90.12 294 ALA A O 1
ATOM 2281 N N . GLY A 1 295 ? -6.916 -13.060 9.412 1.00 89.69 295 GLY A N 1
ATOM 2282 C CA . GLY A 1 295 ? -6.374 -11.715 9.325 1.00 89.69 295 GLY A CA 1
ATOM 2283 C C . GLY A 1 295 ? -7.228 -10.805 8.462 1.00 89.69 295 GLY A C 1
ATOM 2284 O O . GLY A 1 295 ? -8.292 -11.179 7.971 1.00 89.69 295 GLY A O 1
ATOM 2285 N N . SER A 1 296 ? -6.770 -9.570 8.314 1.00 90.88 296 SER A N 1
ATOM 2286 C CA . SER A 1 296 ? -7.561 -8.496 7.734 1.00 90.88 296 SER A CA 1
ATOM 2287 C C . SER A 1 296 ? -6.806 -7.668 6.713 1.00 90.88 296 SER A C 1
ATOM 2289 O O . SER A 1 296 ? -5.604 -7.412 6.822 1.00 90.88 296 SER A O 1
ATOM 2291 N N . ILE A 1 297 ? -7.575 -7.186 5.746 1.00 94.56 297 ILE A N 1
ATOM 2292 C CA . ILE A 1 297 ? -7.228 -6.056 4.896 1.00 94.56 297 ILE A CA 1
ATOM 2293 C C . ILE A 1 297 ? -8.005 -4.865 5.447 1.00 94.56 297 ILE A C 1
ATOM 2295 O O . ILE A 1 297 ? -9.212 -4.961 5.659 1.00 94.56 297 ILE A O 1
ATOM 2299 N N . ILE A 1 298 ? -7.334 -3.748 5.691 1.00 93.69 298 ILE A N 1
ATOM 2300 C CA . ILE A 1 298 ? -7.949 -2.547 6.247 1.00 93.69 298 ILE A CA 1
ATOM 2301 C C . ILE A 1 298 ? -7.942 -1.448 5.200 1.00 93.69 298 ILE A C 1
ATOM 2303 O O . ILE A 1 298 ? -6.900 -1.006 4.722 1.00 93.69 298 ILE A O 1
ATOM 2307 N N . TRP A 1 299 ? -9.128 -0.958 4.884 1.00 93.94 299 TRP A N 1
ATOM 2308 C CA . TRP A 1 299 ? -9.313 0.234 4.089 1.00 93.94 299 TRP A CA 1
ATOM 2309 C C . TRP A 1 299 ? -9.734 1.389 4.991 1.00 93.94 299 TRP A C 1
ATOM 2311 O O . TRP A 1 299 ? -10.876 1.479 5.444 1.00 93.94 299 TRP A O 1
ATOM 2321 N N . ARG A 1 300 ? -8.801 2.302 5.243 1.00 91.19 300 ARG A N 1
ATOM 2322 C CA . ARG A 1 300 ? -8.976 3.535 6.014 1.00 91.19 300 ARG A CA 1
ATOM 2323 C C . ARG A 1 300 ? -9.679 4.602 5.178 1.00 91.19 300 ARG A C 1
ATOM 2325 O O . ARG A 1 300 ? -9.166 5.690 4.951 1.00 91.19 300 ARG A O 1
ATOM 2332 N N . LYS A 1 301 ? -10.871 4.248 4.701 1.00 89.00 301 LYS A N 1
ATOM 2333 C CA . LYS A 1 301 ? -11.770 5.105 3.931 1.00 89.00 301 LYS A CA 1
ATOM 2334 C C . LYS A 1 301 ? -12.802 5.729 4.863 1.00 89.00 301 LYS A C 1
ATOM 2336 O O . LYS A 1 301 ? -13.341 5.057 5.743 1.00 89.00 301 LYS A O 1
ATOM 2341 N N . HIS A 1 302 ? -13.137 6.991 4.620 1.00 86.19 302 HIS A N 1
ATOM 2342 C CA . HIS A 1 302 ? -14.322 7.586 5.218 1.00 86.19 302 HIS A CA 1
ATOM 2343 C C . HIS A 1 302 ? -15.592 7.040 4.550 1.00 86.19 302 HIS A C 1
ATOM 2345 O O . HIS A 1 302 ? -15.744 7.142 3.332 1.00 86.19 302 HIS A O 1
ATOM 2351 N N . ILE A 1 303 ? -16.506 6.500 5.353 1.00 88.38 303 ILE A N 1
ATOM 2352 C CA . ILE A 1 303 ? -17.884 6.213 4.952 1.00 88.38 303 ILE A CA 1
ATOM 2353 C C . ILE A 1 303 ? -18.761 7.277 5.593 1.00 88.38 303 ILE A C 1
ATOM 2355 O O . ILE A 1 303 ? -18.681 7.475 6.805 1.00 88.38 303 ILE A O 1
ATOM 2359 N N . ASN A 1 304 ? -19.576 7.964 4.793 1.00 84.38 304 ASN A N 1
ATOM 2360 C CA . ASN A 1 304 ? -20.515 8.934 5.333 1.00 84.38 304 ASN A CA 1
ATOM 2361 C C . ASN A 1 304 ? -21.629 8.183 6.086 1.00 84.38 304 ASN A C 1
ATOM 2363 O O . ASN A 1 304 ? -22.395 7.468 5.439 1.00 84.38 304 ASN A O 1
ATOM 2367 N N . PRO A 1 305 ? -21.797 8.373 7.408 1.00 78.62 305 PRO A N 1
ATOM 2368 C CA . PRO A 1 305 ? -22.825 7.666 8.177 1.00 78.62 305 PRO A CA 1
ATOM 2369 C C . PRO A 1 305 ? -24.272 8.017 7.792 1.00 78.62 305 PRO A C 1
ATOM 2371 O O . PRO A 1 305 ? -25.205 7.395 8.283 1.00 78.62 305 PRO A O 1
ATOM 2374 N N . LEU A 1 306 ? -24.485 9.051 6.970 1.00 81.56 306 LEU A N 1
ATOM 2375 C CA . LEU A 1 306 ? -25.796 9.395 6.401 1.00 81.56 306 LEU A CA 1
ATOM 2376 C C . LEU A 1 306 ? -26.060 8.698 5.059 1.00 81.56 306 LEU A C 1
ATOM 2378 O O . LEU A 1 306 ? -27.151 8.820 4.506 1.00 81.56 306 LEU A O 1
ATOM 2382 N N . ARG A 1 307 ? -25.053 8.028 4.492 1.00 87.88 307 ARG A N 1
ATOM 2383 C CA . ARG A 1 307 ? -25.109 7.344 3.191 1.00 87.88 307 ARG A CA 1
ATOM 2384 C C . ARG A 1 307 ? -24.509 5.940 3.247 1.00 87.88 307 ARG A C 1
ATOM 2386 O O . ARG A 1 307 ? -24.263 5.339 2.204 1.00 87.88 307 ARG A O 1
ATOM 2393 N N . ASP A 1 308 ? -24.283 5.406 4.437 1.00 88.56 308 ASP A N 1
ATOM 2394 C CA . ASP A 1 308 ? -23.704 4.084 4.675 1.00 88.56 308 ASP A CA 1
ATOM 2395 C C . ASP A 1 308 ? -24.525 2.961 4.019 1.00 88.56 308 ASP A C 1
ATOM 2397 O O . ASP A 1 308 ? -23.954 2.070 3.395 1.00 88.56 308 ASP A O 1
ATOM 2401 N N . TYR A 1 309 ? -25.854 3.061 4.028 1.00 90.31 309 TYR A N 1
ATOM 2402 C CA . TYR A 1 309 ? -26.761 2.139 3.336 1.00 90.31 309 TYR A CA 1
ATOM 2403 C C . TYR A 1 309 ? -26.548 2.084 1.809 1.00 90.31 309 TYR A C 1
ATOM 2405 O O . TYR A 1 309 ? -26.915 1.096 1.180 1.00 90.31 309 TYR A O 1
ATOM 2413 N N . ILE A 1 310 ? -25.937 3.114 1.207 1.00 92.31 310 ILE A N 1
ATOM 2414 C CA . ILE A 1 310 ? -25.545 3.142 -0.215 1.00 92.31 310 ILE A CA 1
ATOM 2415 C C . ILE A 1 310 ? -24.072 2.762 -0.369 1.00 92.31 310 ILE A C 1
ATOM 2417 O O . ILE A 1 310 ? -23.699 2.019 -1.276 1.00 92.31 310 ILE A O 1
ATOM 2421 N N . GLU A 1 311 ? -23.210 3.302 0.489 1.00 92.62 311 GLU A N 1
ATOM 2422 C CA . GLU A 1 311 ? -21.765 3.173 0.340 1.00 92.62 311 GLU A CA 1
ATOM 2423 C C . GLU A 1 311 ? -21.232 1.801 0.764 1.00 92.62 311 GLU A C 1
ATOM 2425 O O . GLU A 1 311 ? -20.323 1.300 0.097 1.00 92.62 311 GLU A O 1
ATOM 2430 N N . CYS A 1 312 ? -21.795 1.176 1.806 1.00 93.81 312 CYS A N 1
ATOM 2431 C CA . CYS A 1 312 ? -21.362 -0.137 2.287 1.00 93.81 312 CYS A CA 1
ATOM 2432 C C . CYS A 1 312 ? -21.615 -1.254 1.254 1.00 93.81 312 CYS A C 1
ATOM 2434 O O . CYS A 1 312 ? -20.668 -1.983 0.943 1.00 93.81 312 CYS A O 1
ATOM 2436 N N . PRO A 1 313 ? -22.801 -1.352 0.609 1.00 93.31 313 PRO A N 1
ATOM 2437 C CA . PRO A 1 313 ? -23.018 -2.331 -0.464 1.00 93.31 313 PRO A CA 1
ATOM 2438 C C . PRO A 1 313 ? -22.062 -2.178 -1.656 1.00 93.31 313 PRO A C 1
ATOM 2440 O O . PRO A 1 313 ? -21.766 -3.148 -2.352 1.00 93.31 313 PRO A O 1
ATOM 2443 N N . GLN A 1 314 ? -21.531 -0.972 -1.882 1.00 93.00 314 GLN A N 1
ATOM 2444 C CA . GLN A 1 314 ? -20.583 -0.684 -2.961 1.00 93.00 314 GLN A CA 1
ATOM 2445 C C . GLN A 1 314 ? -19.128 -1.036 -2.612 1.00 93.00 314 GLN A C 1
ATOM 2447 O O . GLN A 1 314 ? -18.252 -0.861 -3.458 1.00 93.00 314 GLN A O 1
ATOM 2452 N N . ILE A 1 315 ? -18.827 -1.525 -1.401 1.00 93.44 315 ILE A N 1
ATOM 2453 C CA . ILE A 1 315 ? -17.444 -1.837 -0.997 1.00 93.44 315 ILE A CA 1
ATOM 2454 C C . ILE A 1 315 ? -16.813 -2.871 -1.930 1.00 93.44 315 ILE A C 1
ATOM 2456 O O . ILE A 1 315 ? -15.662 -2.690 -2.315 1.00 93.44 315 ILE A O 1
ATOM 2460 N N . LYS A 1 316 ? -17.560 -3.904 -2.346 1.00 92.81 316 LYS A N 1
ATOM 2461 C CA . LYS A 1 316 ? -17.058 -4.928 -3.277 1.00 92.81 316 LYS A CA 1
ATOM 2462 C C . LYS A 1 316 ? -16.618 -4.321 -4.612 1.00 92.81 316 LYS A C 1
ATOM 2464 O O . LYS A 1 316 ? -15.517 -4.595 -5.068 1.00 92.81 316 LYS A O 1
ATOM 2469 N N . SER A 1 317 ? -17.470 -3.507 -5.239 1.00 91.38 317 SER A N 1
ATOM 2470 C CA . SER A 1 317 ? -17.151 -2.912 -6.542 1.00 91.38 317 SER A CA 1
ATOM 2471 C C . SER A 1 317 ? -16.060 -1.849 -6.425 1.00 91.38 317 SER A C 1
ATOM 2473 O O . SER A 1 317 ? -15.186 -1.772 -7.279 1.00 91.38 317 SER A O 1
ATOM 2475 N N . LYS A 1 318 ? -16.075 -1.046 -5.352 1.00 92.06 318 LYS A N 1
ATOM 2476 C CA . LYS A 1 318 ? -15.088 0.019 -5.128 1.00 92.06 318 LYS A CA 1
ATOM 2477 C C . LYS A 1 318 ? -13.706 -0.504 -4.738 1.00 92.06 318 LYS A C 1
ATOM 2479 O O . LYS A 1 318 ? -12.733 0.185 -5.006 1.00 92.06 318 LYS A O 1
ATOM 2484 N N . SER A 1 319 ? -13.611 -1.665 -4.088 1.00 92.81 319 SER A N 1
ATOM 2485 C CA . SER A 1 319 ? -12.321 -2.277 -3.747 1.00 92.81 319 SER A CA 1
ATOM 2486 C C . SER A 1 319 ? -11.675 -3.006 -4.924 1.00 92.81 319 SER A C 1
ATOM 2488 O O . SER A 1 319 ? -10.533 -3.440 -4.798 1.00 92.81 319 SER A O 1
ATOM 2490 N N . GLY A 1 320 ? -12.390 -3.176 -6.043 1.00 92.31 320 GLY A N 1
ATOM 2491 C CA . GLY A 1 320 ? -11.869 -3.823 -7.246 1.00 92.31 320 GLY A CA 1
ATOM 2492 C C . GLY A 1 320 ? -11.462 -5.284 -7.047 1.00 92.31 320 GLY A C 1
ATOM 2493 O O . GLY A 1 320 ? -10.588 -5.766 -7.756 1.00 92.31 320 GLY A O 1
ATOM 2494 N N . ILE A 1 321 ? -12.018 -5.981 -6.049 1.00 92.81 321 ILE A N 1
ATOM 2495 C CA . ILE A 1 321 ? -11.730 -7.403 -5.842 1.00 92.81 321 ILE A CA 1
ATOM 2496 C C . ILE A 1 321 ? -12.515 -8.270 -6.833 1.00 92.81 321 ILE A C 1
ATOM 2498 O O . ILE A 1 321 ? -13.746 -8.203 -6.894 1.00 92.81 321 ILE A O 1
ATOM 2502 N N . ASN A 1 322 ? -11.806 -9.133 -7.561 1.00 90.75 322 ASN A N 1
ATOM 2503 C CA . ASN A 1 322 ? -12.404 -9.988 -8.589 1.00 90.75 322 ASN A CA 1
ATOM 2504 C C . ASN A 1 322 ? -13.209 -11.149 -7.988 1.00 90.75 322 ASN A C 1
ATOM 2506 O O . ASN A 1 322 ? -14.341 -11.407 -8.396 1.00 90.75 322 ASN A O 1
ATOM 2510 N N . ASP A 1 323 ? -12.644 -11.829 -6.987 1.00 91.56 323 ASP A N 1
ATOM 2511 C CA . ASP A 1 323 ? -13.251 -12.995 -6.344 1.00 91.56 323 ASP A CA 1
ATOM 2512 C C . ASP A 1 323 ? -13.196 -12.874 -4.814 1.00 91.56 323 ASP A C 1
ATOM 2514 O O . ASP A 1 323 ? -12.168 -13.076 -4.171 1.00 91.56 323 ASP A O 1
ATOM 2518 N N . VAL A 1 324 ? -14.343 -12.562 -4.211 1.00 91.88 324 VAL A N 1
ATOM 2519 C CA . VAL A 1 324 ? -14.483 -12.421 -2.754 1.00 91.88 324 VAL A CA 1
ATOM 2520 C C . VAL A 1 324 ? -14.295 -13.738 -2.004 1.00 91.88 324 VAL A C 1
ATOM 2522 O O . VAL A 1 324 ? -13.919 -13.699 -0.836 1.00 91.88 324 VAL A O 1
ATOM 2525 N N . THR A 1 325 ? -14.468 -14.903 -2.647 1.00 91.00 325 THR A N 1
ATOM 2526 C CA . THR A 1 325 ? -14.252 -16.215 -1.997 1.00 91.00 325 THR A CA 1
ATOM 2527 C C . THR A 1 325 ? -12.797 -16.420 -1.564 1.00 91.00 325 THR A C 1
ATOM 2529 O O . THR A 1 325 ? -12.487 -17.291 -0.747 1.00 91.00 325 THR A O 1
ATOM 2532 N N . LYS A 1 326 ? -11.904 -15.577 -2.087 1.00 92.00 326 LYS A N 1
ATOM 2533 C CA . LYS A 1 326 ? -10.477 -15.543 -1.797 1.00 92.00 326 LYS A CA 1
ATOM 2534 C C . LYS A 1 326 ? -10.106 -14.664 -0.608 1.00 92.00 326 LYS A C 1
ATOM 2536 O O . LYS A 1 326 ? -8.935 -14.637 -0.244 1.00 92.00 326 LYS A O 1
ATOM 2541 N N . LEU A 1 327 ? -11.073 -13.991 0.015 1.00 92.56 327 LEU A N 1
ATOM 2542 C CA . LEU A 1 327 ? -10.895 -13.303 1.292 1.00 92.56 327 LEU A CA 1
ATOM 2543 C C . LEU A 1 327 ? -10.985 -14.282 2.479 1.00 92.56 327 LEU A C 1
ATOM 2545 O O . LEU A 1 327 ? -11.516 -15.391 2.327 1.00 92.56 327 LEU A O 1
ATOM 2549 N N . PRO A 1 328 ? -10.487 -13.888 3.665 1.00 89.88 328 PRO A N 1
ATOM 2550 C CA . PRO A 1 328 ? -10.747 -14.604 4.910 1.00 89.88 328 PRO A CA 1
ATOM 2551 C C . PRO A 1 328 ? -12.250 -14.781 5.189 1.00 89.88 328 PRO A C 1
ATOM 2553 O O . PRO A 1 328 ? -13.087 -14.000 4.735 1.00 89.88 328 PRO A O 1
ATOM 2556 N N . ASP A 1 329 ? -12.593 -15.861 5.896 1.00 85.19 329 ASP A N 1
ATOM 2557 C CA . ASP A 1 329 ? -13.979 -16.279 6.142 1.00 85.19 329 ASP A CA 1
ATOM 2558 C C . ASP A 1 329 ? -14.611 -15.524 7.323 1.00 85.19 329 ASP A C 1
ATOM 2560 O O . ASP A 1 329 ? -14.306 -15.786 8.495 1.00 85.19 329 ASP A O 1
ATOM 2564 N N . GLU A 1 330 ? -15.546 -14.627 7.017 1.00 77.25 330 GLU A N 1
ATOM 2565 C CA . GLU A 1 330 ? -16.290 -13.841 7.998 1.00 77.25 330 GLU A CA 1
ATOM 2566 C C . GLU A 1 330 ? -17.168 -14.706 8.900 1.00 77.25 330 GLU A C 1
ATOM 2568 O O . GLU A 1 330 ? -17.291 -14.447 10.097 1.00 77.25 330 GLU A O 1
ATOM 2573 N N . SER A 1 331 ? -17.737 -15.789 8.365 1.00 75.12 331 SER A N 1
ATOM 2574 C CA . SER A 1 331 ? -18.667 -16.637 9.118 1.00 75.12 331 SER A CA 1
ATOM 2575 C C . SER A 1 331 ? -17.975 -17.439 10.218 1.00 75.12 331 SER A C 1
ATOM 2577 O O . SER A 1 331 ? -18.617 -17.880 11.170 1.00 75.12 331 SER A O 1
ATOM 2579 N N . ARG A 1 332 ? -16.650 -17.580 10.112 1.00 81.25 332 ARG A N 1
ATOM 2580 C CA . ARG A 1 332 ? -15.791 -18.230 11.104 1.00 81.25 332 ARG A CA 1
ATOM 2581 C C . ARG A 1 332 ? -14.961 -17.234 11.914 1.00 81.25 332 ARG A C 1
ATOM 2583 O O . ARG A 1 332 ? -14.026 -17.652 12.590 1.00 81.25 332 ARG A O 1
ATOM 2590 N N . ASN A 1 333 ? -15.296 -15.939 11.866 1.00 79.06 333 ASN A N 1
ATOM 2591 C CA . ASN A 1 333 ? -14.544 -14.864 12.516 1.00 79.06 333 ASN A CA 1
ATOM 2592 C C . ASN A 1 333 ? -13.051 -14.910 12.168 1.00 79.06 333 ASN A C 1
ATOM 2594 O O . ASN A 1 333 ? -12.226 -14.758 13.064 1.00 79.06 333 ASN A O 1
ATOM 2598 N N . LYS A 1 334 ? -12.699 -15.145 10.896 1.00 86.19 334 LYS A N 1
ATOM 2599 C CA . LYS A 1 334 ? -11.302 -15.165 10.423 1.00 86.19 334 LYS A CA 1
ATOM 2600 C C . LYS A 1 334 ? -10.851 -13.836 9.811 1.00 86.19 334 LYS A C 1
ATOM 2602 O O . LYS A 1 334 ? -9.681 -13.697 9.489 1.00 86.19 334 LYS A O 1
ATOM 2607 N N . GLY A 1 335 ? -11.739 -12.847 9.724 1.00 88.38 335 GLY A N 1
ATOM 2608 C CA . GLY A 1 335 ? -11.436 -11.505 9.220 1.00 88.38 335 GLY A CA 1
ATOM 2609 C C . GLY A 1 335 ? -11.957 -11.284 7.806 1.00 88.38 335 GLY A C 1
ATOM 2610 O O . GLY A 1 335 ? -12.867 -11.981 7.367 1.00 88.38 335 GLY A O 1
ATOM 2611 N N . GLY A 1 336 ? -11.399 -10.304 7.098 1.00 91.75 336 GLY A N 1
ATOM 2612 C CA . GLY A 1 336 ? -11.837 -9.926 5.754 1.00 91.75 336 GLY A CA 1
ATOM 2613 C C . GLY A 1 336 ? -11.341 -8.537 5.359 1.00 91.75 336 GLY A C 1
ATOM 2614 O O . GLY A 1 336 ? -10.345 -8.047 5.893 1.00 91.75 336 GLY A O 1
ATOM 2615 N N . LEU A 1 337 ? -12.040 -7.890 4.428 1.00 94.06 337 LEU A N 1
ATOM 2616 C CA . LEU A 1 337 ? -11.828 -6.484 4.096 1.00 94.06 337 LEU A CA 1
ATOM 2617 C C . LEU A 1 337 ? -12.669 -5.598 5.022 1.00 94.06 337 LEU A C 1
ATOM 2619 O O . LEU A 1 337 ? -13.890 -5.504 4.883 1.00 94.06 337 LEU A O 1
ATOM 2623 N N . TRP A 1 338 ? -12.003 -4.915 5.942 1.00 91.94 338 TRP A N 1
ATOM 2624 C CA . TRP A 1 338 ? -12.606 -3.957 6.858 1.00 91.94 338 TRP A CA 1
ATOM 2625 C C . TRP A 1 338 ? -12.509 -2.547 6.300 1.00 91.94 338 TRP A C 1
ATOM 2627 O O . TRP A 1 338 ? -11.451 -2.137 5.828 1.00 91.94 338 TRP A O 1
ATOM 2637 N N . VAL A 1 339 ? -13.595 -1.784 6.401 1.00 91.00 339 VAL A N 1
ATOM 2638 C CA . VAL A 1 339 ? -13.609 -0.369 6.025 1.00 91.00 339 VAL A CA 1
ATOM 2639 C C . VAL A 1 339 ? -13.777 0.463 7.285 1.00 91.00 339 VAL A C 1
ATOM 2641 O O . VAL A 1 339 ? -14.877 0.585 7.821 1.00 91.00 339 VAL A O 1
ATOM 2644 N N . GLN A 1 340 ? -12.660 0.983 7.788 1.00 86.31 340 GLN A N 1
ATOM 2645 C CA . GLN A 1 340 ? -12.631 1.737 9.032 1.00 86.31 340 GLN A CA 1
ATOM 2646 C C . GLN A 1 340 ? -11.452 2.709 9.048 1.00 86.31 340 GLN A C 1
ATOM 2648 O O . GLN A 1 340 ? -10.315 2.298 8.803 1.00 86.31 340 GLN A O 1
ATOM 2653 N N . PRO A 1 341 ? -11.676 3.984 9.392 1.00 79.56 341 PRO A N 1
ATOM 2654 C CA . PRO A 1 341 ? -10.610 4.963 9.472 1.00 79.56 341 PRO A CA 1
ATOM 2655 C C . PRO A 1 341 ? -9.879 4.810 10.819 1.00 79.56 341 PRO A C 1
ATOM 2657 O O . PRO A 1 341 ? -10.155 5.493 11.800 1.00 79.56 341 PRO A O 1
ATOM 2660 N N . LEU A 1 342 ? -8.957 3.851 10.887 1.00 82.50 342 LEU A N 1
ATOM 2661 C CA . LEU A 1 342 ? -8.094 3.601 12.049 1.00 82.50 342 LEU A CA 1
ATOM 2662 C C . LEU A 1 342 ? -6.879 4.532 12.075 1.00 82.50 342 LEU A C 1
ATOM 2664 O O . LEU A 1 342 ? -6.465 5.054 11.034 1.00 82.50 342 LEU A O 1
ATOM 2668 N N . LYS A 1 343 ? -6.281 4.713 13.258 1.00 80.62 343 LYS A N 1
ATOM 2669 C CA . LYS A 1 343 ? -5.079 5.538 13.403 1.00 80.62 343 LYS A CA 1
ATOM 2670 C C . LYS A 1 343 ? -3.917 4.844 12.741 1.00 80.62 343 LYS A C 1
ATOM 2672 O O . LYS A 1 343 ? -3.806 3.617 12.751 1.00 80.62 343 LYS A O 1
ATOM 2677 N N . LEU A 1 344 ? -3.020 5.656 12.201 1.00 81.50 344 LEU A N 1
ATOM 2678 C CA . LEU A 1 344 ? -1.753 5.141 11.744 1.00 81.50 344 LEU A CA 1
ATOM 2679 C C . LEU A 1 344 ? -0.955 4.547 12.910 1.00 81.50 344 LEU A C 1
ATOM 2681 O O . LEU A 1 344 ? -0.890 5.144 13.989 1.00 81.50 344 LEU A O 1
ATOM 2685 N N . PRO A 1 345 ? -0.292 3.406 12.688 1.00 79.38 345 PRO A N 1
ATOM 2686 C CA . PRO A 1 345 ? 0.735 2.942 13.595 1.00 79.38 345 PRO A CA 1
ATOM 2687 C C . PRO A 1 345 ? 1.768 4.033 13.913 1.00 79.38 345 PRO A C 1
ATOM 2689 O O . PRO A 1 345 ? 2.154 4.776 13.004 1.00 79.38 345 PRO A O 1
ATOM 2692 N N . PRO A 1 346 ? 2.273 4.147 15.162 1.00 82.06 346 PRO A N 1
ATOM 2693 C CA . PRO A 1 346 ? 3.448 4.959 15.416 1.00 82.06 346 PRO A CA 1
ATOM 2694 C C . PRO A 1 346 ? 4.592 4.478 14.532 1.00 82.06 346 PRO A C 1
ATOM 2696 O O . PRO A 1 346 ? 4.777 3.281 14.293 1.00 82.06 346 PRO A O 1
ATOM 2699 N N . ARG A 1 347 ? 5.381 5.437 14.065 1.00 86.38 347 ARG A N 1
ATOM 2700 C CA . ARG A 1 347 ? 6.551 5.141 13.259 1.00 86.38 347 ARG A CA 1
ATOM 2701 C C . ARG A 1 347 ? 7.537 4.256 14.042 1.00 86.38 347 ARG A C 1
ATOM 2703 O O . ARG A 1 347 ? 7.882 4.615 15.172 1.00 86.38 347 ARG A O 1
ATOM 2710 N N . PRO A 1 348 ? 8.049 3.162 13.442 1.00 88.12 348 PRO A N 1
ATOM 2711 C CA . PRO A 1 348 ? 9.069 2.322 14.058 1.00 88.12 348 PRO A CA 1
ATOM 2712 C C . PRO A 1 348 ? 10.287 3.114 14.521 1.00 88.12 348 PRO A C 1
ATOM 2714 O O . PRO A 1 348 ? 10.816 3.948 13.779 1.00 88.12 348 PRO A O 1
ATOM 2717 N N . LYS A 1 349 ? 10.755 2.827 15.742 1.00 83.62 349 LYS A N 1
ATOM 2718 C CA . LYS A 1 349 ? 11.982 3.426 16.275 1.00 83.62 349 LYS A CA 1
ATOM 2719 C C . LYS A 1 349 ? 13.170 2.973 15.427 1.00 83.62 349 LYS A C 1
ATOM 2721 O O . LYS A 1 349 ? 13.377 1.780 15.217 1.00 83.62 349 LYS A O 1
ATOM 2726 N N . ILE A 1 350 ? 13.955 3.939 14.969 1.00 82.94 350 ILE A N 1
ATOM 2727 C CA . ILE A 1 350 ? 15.180 3.703 14.211 1.00 82.94 350 ILE A CA 1
ATOM 2728 C C . ILE A 1 350 ? 16.345 3.613 15.200 1.00 82.94 350 ILE A C 1
ATOM 2730 O O . ILE A 1 350 ? 16.556 4.523 15.999 1.00 82.94 350 ILE A O 1
ATOM 2734 N N . VAL A 1 351 ? 17.090 2.511 15.154 1.00 81.44 351 VAL A N 1
ATOM 2735 C CA . VAL A 1 351 ? 18.285 2.266 15.978 1.00 81.44 351 VAL A CA 1
ATOM 2736 C C . VAL A 1 351 ? 19.410 1.707 15.108 1.00 81.44 351 VAL A C 1
ATOM 2738 O O . VAL A 1 351 ? 19.139 1.140 14.049 1.00 81.44 351 VAL A O 1
ATOM 2741 N N . ASN A 1 352 ? 20.667 1.845 15.540 1.00 82.81 352 ASN A N 1
ATOM 2742 C CA . ASN A 1 352 ? 21.840 1.275 14.854 1.00 82.81 352 ASN A CA 1
ATOM 2743 C C . ASN A 1 352 ? 21.942 1.661 13.362 1.00 82.81 352 ASN A C 1
ATOM 2745 O O . ASN A 1 352 ? 22.174 0.816 12.492 1.00 82.81 352 ASN A O 1
ATOM 2749 N N . GLN A 1 353 ? 21.721 2.944 13.063 1.00 83.88 353 GLN A N 1
ATOM 2750 C CA . GLN A 1 353 ? 21.859 3.499 11.717 1.00 83.88 353 GLN A CA 1
ATOM 2751 C C . GLN A 1 353 ? 23.323 3.819 11.424 1.00 83.88 353 GLN A C 1
ATOM 2753 O O . GLN A 1 353 ? 23.926 4.650 12.098 1.00 83.88 353 GLN A O 1
ATOM 2758 N N . GLY A 1 354 ? 23.886 3.168 10.406 1.00 76.69 354 GLY A N 1
ATOM 2759 C CA . GLY A 1 354 ? 25.214 3.523 9.912 1.00 76.69 354 GLY A CA 1
ATOM 2760 C C . GLY A 1 354 ? 25.179 4.823 9.120 1.00 76.69 354 GLY A C 1
ATOM 2761 O O . GLY A 1 354 ? 24.261 5.044 8.322 1.00 76.69 354 GLY A O 1
ATOM 2762 N N . ALA A 1 355 ? 26.203 5.655 9.306 1.00 80.19 355 AL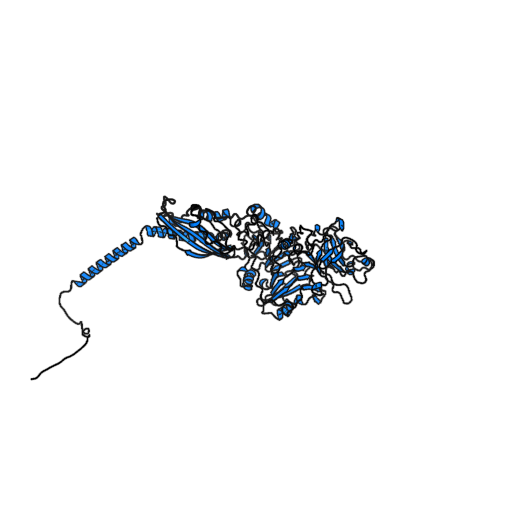A A N 1
ATOM 2763 C CA . ALA A 1 355 ? 26.416 6.838 8.482 1.00 80.19 355 ALA A CA 1
ATOM 2764 C C . ALA A 1 355 ? 26.599 6.432 7.011 1.00 80.19 355 ALA A C 1
ATOM 2766 O O . ALA A 1 355 ? 27.300 5.459 6.719 1.00 80.19 355 ALA A O 1
ATOM 2767 N N . LEU A 1 356 ? 25.962 7.162 6.092 1.00 79.75 356 LEU A N 1
ATOM 2768 C CA . LEU A 1 356 ? 26.147 6.964 4.651 1.00 79.75 356 LEU A CA 1
ATOM 2769 C C . LEU A 1 356 ? 27.635 7.095 4.294 1.00 79.75 356 LEU A C 1
ATOM 2771 O O . LEU A 1 356 ? 28.292 8.032 4.740 1.00 79.75 356 LEU A O 1
ATOM 2775 N N . GLY A 1 357 ? 28.157 6.148 3.515 1.00 75.62 357 GLY A N 1
ATOM 2776 C CA . GLY A 1 357 ? 29.573 6.070 3.142 1.00 75.62 357 GLY A CA 1
ATOM 2777 C C . GLY A 1 357 ? 30.473 5.323 4.138 1.00 75.62 357 GLY A C 1
ATOM 2778 O O . GLY A 1 357 ? 31.662 5.178 3.877 1.00 75.62 357 GLY A O 1
ATOM 2779 N N . SER A 1 358 ? 29.945 4.820 5.261 1.00 82.00 358 SER A N 1
ATOM 2780 C CA . SER A 1 358 ? 30.708 3.990 6.215 1.00 82.00 358 SER A CA 1
ATOM 2781 C C . SER A 1 358 ? 30.688 2.506 5.838 1.00 82.00 358 SER A C 1
ATOM 2783 O O . SER A 1 358 ? 29.787 2.074 5.142 1.00 82.00 358 SER A O 1
ATOM 2785 N N . ILE A 1 359 ? 31.582 1.666 6.376 1.00 78.25 359 ILE A N 1
ATOM 2786 C CA . ILE A 1 359 ? 31.539 0.197 6.157 1.00 78.25 359 ILE A CA 1
ATOM 2787 C C . ILE A 1 359 ? 30.159 -0.405 6.495 1.00 78.25 359 ILE A C 1
ATOM 2789 O O . ILE A 1 359 ? 29.716 -1.356 5.858 1.00 78.25 359 ILE A O 1
ATOM 2793 N N . TRP A 1 360 ? 29.458 0.171 7.475 1.00 75.12 360 TRP A N 1
ATOM 2794 C CA . TRP A 1 360 ? 28.110 -0.237 7.878 1.00 75.12 360 TRP A CA 1
ATOM 2795 C C . TRP A 1 360 ? 27.037 0.127 6.838 1.00 75.12 360 TRP A C 1
ATOM 2797 O O . TRP A 1 360 ? 26.004 -0.535 6.729 1.00 75.12 360 TRP A O 1
ATOM 2807 N N . ASN A 1 361 ? 27.266 1.196 6.079 1.00 81.12 361 ASN A N 1
ATOM 2808 C CA . ASN A 1 361 ? 26.393 1.678 5.019 1.00 81.12 361 ASN A CA 1
ATOM 2809 C C . ASN A 1 361 ? 27.252 2.224 3.855 1.00 81.12 361 ASN A C 1
ATOM 2811 O O . ASN A 1 361 ? 27.374 3.443 3.709 1.00 81.12 361 ASN A O 1
ATOM 2815 N N . PRO A 1 362 ? 27.908 1.337 3.073 1.00 69.25 362 PRO A N 1
ATOM 2816 C CA . PRO A 1 362 ? 29.083 1.685 2.254 1.00 69.25 362 PRO A CA 1
ATOM 2817 C C . PRO A 1 362 ? 28.785 2.493 0.990 1.00 69.25 362 PRO A C 1
ATOM 2819 O O . PRO A 1 362 ? 29.651 2.646 0.133 1.00 69.25 362 PRO A O 1
ATOM 2822 N N . SER A 1 363 ? 27.562 2.989 0.820 1.00 66.94 363 SER A N 1
ATOM 2823 C CA . SER A 1 363 ? 27.035 3.225 -0.518 1.00 66.94 363 SER A CA 1
ATOM 2824 C C . SER A 1 363 ? 26.690 4.681 -0.806 1.00 66.94 363 SER A C 1
ATOM 2826 O O . SER A 1 363 ? 26.000 5.324 -0.012 1.00 66.94 363 SER A O 1
ATOM 2828 N N . PRO A 1 364 ? 27.063 5.170 -2.001 1.00 67.38 364 PRO A N 1
ATOM 2829 C CA . PRO A 1 364 ? 26.478 6.356 -2.593 1.00 67.38 364 PRO A CA 1
ATOM 2830 C C . PRO A 1 364 ? 25.181 5.959 -3.335 1.00 67.38 364 PRO A C 1
ATOM 2832 O O . PRO A 1 364 ? 25.215 5.197 -4.305 1.00 67.38 364 PRO A O 1
ATOM 2835 N N . ASN A 1 365 ? 24.036 6.425 -2.833 1.00 79.31 365 ASN A N 1
ATOM 2836 C CA . ASN A 1 365 ? 22.685 6.207 -3.375 1.00 79.31 365 ASN A CA 1
ATOM 2837 C C . ASN A 1 365 ? 22.452 6.957 -4.705 1.00 79.31 365 ASN A C 1
ATOM 2839 O O . ASN A 1 365 ? 23.154 7.938 -4.934 1.00 79.31 365 ASN A O 1
ATOM 2843 N N . PRO A 1 366 ? 21.491 6.565 -5.571 1.00 89.25 366 PRO A N 1
ATOM 2844 C CA . PRO A 1 366 ? 20.566 5.424 -5.468 1.00 89.25 366 PRO A CA 1
ATOM 2845 C C . PRO A 1 366 ? 21.207 4.067 -5.817 1.00 89.25 366 PRO A C 1
ATOM 2847 O O . PRO A 1 366 ? 22.298 3.999 -6.388 1.00 89.25 366 PRO A O 1
ATOM 2850 N N . ILE A 1 367 ? 20.519 2.972 -5.479 1.00 90.88 367 ILE A N 1
ATOM 2851 C CA . ILE A 1 367 ? 20.970 1.590 -5.701 1.00 90.88 367 ILE A CA 1
ATOM 2852 C C . ILE A 1 367 ? 20.251 0.998 -6.912 1.00 90.88 367 ILE A C 1
ATOM 2854 O O . ILE A 1 367 ? 19.031 0.856 -6.912 1.00 90.88 367 ILE A O 1
ATOM 2858 N N . ILE A 1 368 ? 21.026 0.604 -7.923 1.00 89.94 368 ILE A N 1
ATOM 2859 C CA . ILE A 1 368 ? 20.526 -0.008 -9.156 1.00 89.94 368 ILE A CA 1
ATOM 2860 C C . ILE A 1 368 ? 21.043 -1.448 -9.261 1.00 89.94 368 ILE A C 1
ATOM 2862 O O . ILE A 1 368 ? 22.252 -1.679 -9.303 1.00 89.94 368 ILE A O 1
ATOM 2866 N N . CYS A 1 369 ? 20.123 -2.407 -9.307 1.00 89.25 369 CYS A N 1
ATOM 2867 C CA . CYS A 1 369 ? 20.376 -3.839 -9.392 1.00 89.25 369 CYS A CA 1
ATOM 2868 C C . CYS A 1 369 ? 19.782 -4.392 -10.685 1.00 89.25 369 CYS A C 1
ATOM 2870 O O . CYS A 1 369 ? 18.571 -4.538 -10.825 1.00 89.25 369 CYS A O 1
ATOM 2872 N N . LEU A 1 370 ? 20.650 -4.729 -11.631 1.00 85.31 370 LEU A N 1
ATOM 2873 C CA . LEU A 1 370 ? 20.294 -5.389 -12.889 1.00 85.31 370 LEU A CA 1
ATOM 2874 C C . LEU A 1 370 ? 21.243 -6.573 -13.047 1.00 85.31 370 LEU A C 1
ATOM 2876 O O . LEU A 1 370 ? 22.376 -6.483 -12.577 1.00 85.31 370 LEU A O 1
ATOM 2880 N N . LYS A 1 371 ? 20.810 -7.657 -13.690 1.00 75.06 371 LYS A N 1
ATOM 2881 C CA . LYS A 1 371 ? 21.673 -8.805 -14.000 1.00 75.06 371 LYS A CA 1
ATOM 2882 C C . LYS A 1 371 ? 21.959 -8.855 -15.495 1.00 75.06 371 LYS A C 1
ATOM 2884 O O . LYS A 1 371 ? 21.021 -8.814 -16.293 1.00 75.06 371 LYS A O 1
ATOM 2889 N N . ASP A 1 372 ? 23.235 -8.982 -15.852 1.00 59.84 372 ASP A N 1
ATOM 2890 C CA . ASP A 1 372 ? 23.664 -9.223 -17.230 1.00 59.84 372 ASP A CA 1
ATOM 2891 C C . ASP A 1 372 ? 24.418 -10.551 -17.378 1.00 59.84 372 ASP A C 1
ATOM 2893 O O . ASP A 1 372 ? 25.335 -10.857 -16.611 1.00 59.84 372 ASP A O 1
ATOM 2897 N N . GLY A 1 373 ? 24.018 -11.332 -18.386 1.00 58.34 373 GLY A N 1
ATOM 2898 C CA . GLY A 1 373 ? 24.640 -12.603 -18.743 1.00 58.34 373 GLY A CA 1
ATOM 2899 C C . GLY A 1 373 ? 24.874 -13.527 -17.543 1.00 58.34 373 GLY A C 1
ATOM 2900 O O . GLY A 1 373 ? 24.006 -13.690 -16.682 1.00 58.34 373 GLY A O 1
ATOM 2901 N N . ASN A 1 374 ? 26.063 -14.131 -17.499 1.00 49.38 374 ASN A N 1
ATOM 2902 C CA . ASN A 1 374 ? 26.414 -15.130 -16.492 1.00 49.38 374 ASN A CA 1
ATOM 2903 C C . ASN A 1 374 ? 26.999 -14.569 -15.185 1.00 49.38 374 ASN A C 1
ATOM 2905 O O . ASN A 1 374 ? 27.173 -15.366 -14.268 1.00 49.38 374 ASN A O 1
ATOM 2909 N N . THR A 1 375 ? 27.333 -13.274 -15.040 1.00 49.31 375 THR A N 1
ATOM 2910 C CA . THR A 1 375 ? 28.265 -12.915 -13.941 1.00 49.31 375 THR A CA 1
ATOM 2911 C C . THR A 1 375 ? 28.164 -11.556 -13.245 1.00 49.31 375 THR A C 1
ATOM 2913 O O . THR A 1 375 ? 28.916 -11.392 -12.285 1.00 49.31 375 THR A O 1
ATOM 2916 N N . ARG A 1 376 ? 27.305 -10.576 -13.591 1.00 56.59 376 ARG A N 1
ATOM 2917 C CA . ARG A 1 376 ? 27.352 -9.280 -12.858 1.00 56.59 376 ARG A CA 1
ATOM 2918 C C . ARG A 1 376 ? 26.008 -8.647 -12.501 1.00 56.59 376 ARG A C 1
ATOM 2920 O O . ARG A 1 376 ? 25.135 -8.483 -13.350 1.00 56.59 376 ARG A O 1
ATOM 2927 N N . TYR A 1 377 ? 25.919 -8.224 -11.235 1.00 63.06 377 TYR A N 1
ATOM 2928 C CA . TYR A 1 377 ? 24.999 -7.195 -10.755 1.00 63.06 377 TYR A CA 1
ATOM 2929 C C . TYR A 1 377 ? 25.698 -5.833 -10.860 1.00 63.06 377 TYR A C 1
ATOM 2931 O O . TYR A 1 377 ? 26.856 -5.730 -10.460 1.00 63.06 377 TYR A O 1
ATOM 2939 N N . PHE A 1 378 ? 25.029 -4.787 -11.360 1.00 58.59 378 PHE A N 1
ATOM 2940 C CA . PHE A 1 378 ? 25.633 -3.447 -11.558 1.00 58.59 378 PHE A CA 1
ATOM 2941 C C . PHE A 1 378 ? 26.107 -2.746 -10.269 1.00 58.59 378 PHE A C 1
ATOM 2943 O O . PHE A 1 378 ? 26.614 -1.627 -10.323 1.00 58.59 378 PHE A O 1
ATOM 2950 N N . ASN A 1 379 ? 25.960 -3.373 -9.100 1.00 67.19 379 ASN A N 1
ATOM 2951 C CA . ASN A 1 379 ? 26.338 -2.781 -7.831 1.00 67.19 379 ASN A CA 1
ATOM 2952 C C . ASN A 1 379 ? 26.616 -3.872 -6.783 1.00 67.19 379 ASN A C 1
ATOM 2954 O O . ASN A 1 379 ? 25.736 -4.682 -6.494 1.00 67.19 379 ASN A O 1
ATOM 2958 N N . SER A 1 380 ? 27.803 -3.878 -6.166 1.00 73.81 380 SER A N 1
ATOM 2959 C CA . SER A 1 380 ? 28.114 -4.769 -5.030 1.00 73.81 380 SER A CA 1
ATOM 2960 C C . SER A 1 380 ? 27.160 -4.556 -3.846 1.00 73.81 380 SER A C 1
ATOM 2962 O O . SER A 1 380 ? 26.919 -5.471 -3.059 1.00 73.81 380 SER A O 1
ATOM 2964 N N . ASN A 1 381 ? 26.529 -3.380 -3.765 1.00 82.62 381 ASN A N 1
ATOM 2965 C CA . ASN A 1 381 ? 25.507 -3.073 -2.766 1.00 82.62 381 ASN A CA 1
ATOM 2966 C C . ASN A 1 381 ? 24.233 -3.911 -2.937 1.00 82.62 381 ASN A C 1
ATOM 2968 O O . ASN A 1 381 ? 23.510 -4.101 -1.964 1.00 82.62 381 ASN A O 1
ATOM 2972 N N . CYS A 1 382 ? 23.981 -4.466 -4.129 1.00 88.75 382 CYS A N 1
ATOM 2973 C CA . CYS A 1 382 ? 22.846 -5.361 -4.361 1.00 88.75 382 CYS A CA 1
ATOM 2974 C C . CYS A 1 382 ? 22.923 -6.644 -3.535 1.00 88.75 382 CYS A C 1
ATOM 2976 O O . CYS A 1 382 ? 21.889 -7.226 -3.234 1.00 88.75 382 CYS A O 1
ATOM 2978 N N . THR A 1 383 ? 24.124 -7.078 -3.149 1.00 90.06 383 THR A N 1
ATOM 2979 C CA . THR A 1 383 ? 24.345 -8.297 -2.357 1.00 90.06 383 THR A CA 1
ATOM 2980 C C . THR A 1 383 ? 25.017 -8.006 -1.017 1.00 90.06 383 THR A C 1
ATOM 2982 O O . THR A 1 383 ? 25.341 -8.936 -0.279 1.00 90.06 383 THR A O 1
ATOM 2985 N N . PHE A 1 384 ? 25.237 -6.733 -0.665 1.00 89.62 384 PHE A N 1
ATOM 2986 C CA . PHE A 1 384 ? 25.952 -6.353 0.556 1.00 89.62 384 PHE A CA 1
ATOM 2987 C C . PHE A 1 384 ? 25.261 -6.889 1.814 1.00 89.62 384 PHE A C 1
ATOM 2989 O O . PHE A 1 384 ? 25.909 -7.540 2.629 1.00 89.62 384 PHE A O 1
ATOM 2996 N N . LEU A 1 385 ? 23.947 -6.683 1.957 1.00 91.12 385 LEU A N 1
ATOM 2997 C CA . LEU A 1 385 ? 23.193 -7.114 3.145 1.00 91.12 385 LEU A CA 1
ATOM 2998 C C . LEU A 1 385 ? 23.009 -8.637 3.246 1.00 91.12 385 LEU A C 1
ATOM 3000 O O . LEU A 1 385 ? 22.675 -9.138 4.320 1.00 91.12 385 LEU A O 1
ATOM 3004 N N . GLU A 1 386 ? 23.230 -9.359 2.150 1.00 90.25 386 GLU A N 1
ATOM 3005 C CA . GLU A 1 386 ? 23.261 -10.821 2.094 1.00 90.25 386 GLU A CA 1
ATOM 3006 C C . GLU A 1 386 ? 24.648 -11.400 2.410 1.00 90.25 386 GLU A C 1
ATOM 3008 O O . GLU A 1 386 ? 24.739 -12.466 3.012 1.00 90.25 386 GLU A O 1
ATOM 3013 N N . SER A 1 387 ? 25.717 -10.705 2.017 1.00 87.88 387 SER A N 1
ATOM 3014 C CA . SER A 1 387 ? 27.100 -11.183 2.117 1.00 87.88 387 SER A CA 1
ATOM 3015 C C . SER A 1 387 ? 27.857 -10.477 3.245 1.00 87.88 387 SER A C 1
ATOM 3017 O O . SER A 1 387 ? 27.611 -10.760 4.416 1.00 87.88 387 SER A O 1
ATOM 3019 N N . ALA A 1 388 ? 28.748 -9.534 2.927 1.00 85.88 388 ALA A N 1
ATOM 3020 C CA . ALA A 1 388 ? 29.606 -8.845 3.893 1.00 85.88 388 ALA A CA 1
ATOM 3021 C C . ALA A 1 388 ? 28.812 -8.219 5.053 1.00 85.88 388 ALA A C 1
ATOM 3023 O O . ALA A 1 388 ? 29.186 -8.352 6.217 1.00 85.88 388 ALA A O 1
ATOM 3024 N N . GLY A 1 389 ? 27.674 -7.594 4.751 1.00 82.44 389 GLY A N 1
ATOM 3025 C CA . GLY A 1 389 ? 26.786 -6.999 5.739 1.00 82.44 389 GLY A CA 1
ATOM 3026 C C . GLY A 1 389 ? 26.097 -8.020 6.644 1.00 82.44 389 GLY A C 1
ATOM 3027 O O . GLY A 1 389 ? 25.696 -7.653 7.743 1.00 82.44 389 GLY A O 1
ATOM 3028 N N . TYR A 1 390 ? 25.929 -9.279 6.236 1.00 87.69 390 TYR A N 1
ATOM 3029 C CA . TYR A 1 390 ? 25.452 -10.338 7.131 1.00 87.69 390 TYR A CA 1
ATOM 3030 C C . TYR A 1 390 ? 26.607 -10.944 7.927 1.00 87.69 390 TYR A C 1
ATOM 3032 O O . TYR A 1 390 ? 26.550 -10.965 9.155 1.00 87.69 390 TYR A O 1
ATOM 3040 N N . THR A 1 391 ? 27.685 -11.351 7.254 1.00 87.69 391 THR A N 1
ATOM 3041 C CA . THR A 1 391 ? 28.853 -11.990 7.880 1.00 87.69 391 THR A CA 1
ATOM 3042 C C . THR A 1 391 ? 29.444 -11.138 9.004 1.00 87.69 391 THR A C 1
ATOM 3044 O O . THR A 1 391 ? 29.688 -11.650 10.096 1.00 87.69 391 THR A O 1
ATOM 3047 N N . ASN A 1 392 ? 29.592 -9.828 8.781 1.00 87.25 392 ASN A N 1
ATOM 3048 C CA . ASN A 1 392 ? 30.194 -8.913 9.756 1.00 87.25 392 ASN A CA 1
ATOM 3049 C C . ASN A 1 392 ? 29.258 -8.559 10.927 1.00 87.25 392 ASN A C 1
ATOM 3051 O O . ASN A 1 392 ? 29.722 -8.084 11.961 1.00 87.25 392 ASN A O 1
ATOM 3055 N N . TYR A 1 393 ? 27.945 -8.779 10.787 1.00 86.94 393 TYR A N 1
ATOM 3056 C CA . TYR A 1 393 ? 26.928 -8.275 11.722 1.00 86.94 393 TYR A CA 1
ATOM 3057 C C . TYR A 1 393 ? 25.839 -9.314 12.045 1.00 86.94 393 TYR A C 1
ATOM 3059 O O . TYR A 1 393 ? 24.697 -8.966 12.355 1.00 86.94 393 TYR A O 1
ATOM 3067 N N . LYS A 1 394 ? 26.188 -10.605 12.011 1.00 86.50 394 LYS A N 1
ATOM 3068 C CA . LYS A 1 394 ? 25.264 -11.745 12.177 1.00 86.50 394 LYS A CA 1
ATOM 3069 C C . LYS A 1 394 ? 24.502 -11.805 13.509 1.00 86.50 394 LYS A C 1
ATOM 3071 O O . LYS A 1 394 ? 23.535 -12.549 13.602 1.00 86.50 394 LYS A O 1
ATOM 3076 N N . ASN A 1 395 ? 24.924 -11.016 14.501 1.00 90.75 395 ASN A N 1
ATOM 3077 C CA . ASN A 1 395 ? 24.333 -10.919 15.843 1.00 90.75 395 ASN A CA 1
ATOM 3078 C C . ASN A 1 395 ? 23.944 -9.476 16.212 1.00 90.75 395 ASN A C 1
ATOM 3080 O O . ASN A 1 395 ? 23.920 -9.119 17.390 1.00 90.75 395 ASN A O 1
ATOM 3084 N N . LYS A 1 396 ? 23.752 -8.604 15.217 1.00 90.56 396 LYS A N 1
ATOM 3085 C CA . LYS A 1 396 ? 23.427 -7.200 15.456 1.00 90.56 396 LYS A CA 1
ATOM 3086 C C . LYS A 1 396 ? 22.386 -6.700 14.468 1.00 90.56 396 LYS A C 1
ATOM 3088 O O . LYS A 1 396 ? 22.513 -6.903 13.261 1.00 90.56 396 LYS A O 1
ATOM 3093 N N . ASP A 1 397 ? 21.392 -5.992 14.992 1.00 91.75 397 ASP A N 1
ATOM 3094 C CA . ASP A 1 397 ? 20.400 -5.300 14.177 1.00 91.75 397 ASP A CA 1
ATOM 3095 C C . ASP A 1 397 ? 21.055 -4.177 13.364 1.00 91.75 397 ASP A C 1
ATOM 3097 O O . ASP A 1 397 ? 21.870 -3.399 13.875 1.00 91.75 397 ASP A O 1
ATOM 3101 N N . ARG A 1 398 ? 20.669 -4.084 12.093 1.00 90.31 398 ARG A N 1
ATOM 3102 C CA . ARG A 1 398 ? 21.249 -3.184 11.096 1.00 90.31 398 ARG A CA 1
ATOM 3103 C C . ARG A 1 398 ? 20.201 -2.243 10.542 1.00 90.31 398 ARG A C 1
ATOM 3105 O O . ARG A 1 398 ? 19.167 -2.687 10.052 1.00 90.31 398 ARG A O 1
ATOM 3112 N N . THR A 1 399 ? 20.515 -0.954 10.525 1.00 92.31 399 THR A N 1
ATOM 3113 C CA . THR A 1 399 ? 19.737 0.027 9.773 1.00 92.31 399 THR A CA 1
ATOM 3114 C C . THR A 1 399 ? 20.560 0.590 8.621 1.00 92.31 399 THR A C 1
ATOM 3116 O O . THR A 1 399 ? 21.671 1.087 8.825 1.00 92.31 399 THR A O 1
ATOM 3119 N N . TYR A 1 400 ? 19.988 0.529 7.420 1.00 90.38 400 TYR A N 1
ATOM 3120 C CA . TYR A 1 400 ? 20.608 0.914 6.157 1.00 90.38 400 TYR A CA 1
ATOM 3121 C C . TYR A 1 400 ? 19.717 1.925 5.424 1.00 90.38 400 TYR A C 1
ATOM 3123 O O . TYR A 1 400 ? 18.497 1.784 5.420 1.00 90.38 400 TYR A O 1
ATOM 3131 N N . THR A 1 401 ? 20.303 2.986 4.863 1.00 91.06 401 THR A N 1
ATOM 3132 C CA . THR A 1 401 ? 19.549 4.093 4.243 1.00 91.06 401 THR A CA 1
ATOM 3133 C C . THR A 1 401 ? 19.725 4.103 2.734 1.00 91.06 401 THR A C 1
ATOM 3135 O O . THR A 1 401 ? 20.854 4.137 2.254 1.00 91.06 401 THR A O 1
ATOM 3138 N N . ILE A 1 402 ? 18.611 4.152 2.011 1.00 90.38 402 ILE A N 1
ATOM 3139 C CA . ILE A 1 402 ? 18.529 4.110 0.554 1.00 90.38 402 ILE A CA 1
ATOM 3140 C C . ILE A 1 402 ? 17.785 5.356 0.067 1.00 90.38 402 ILE A C 1
ATOM 3142 O O . ILE A 1 402 ? 16.758 5.711 0.649 1.00 90.38 402 ILE A O 1
ATOM 3146 N N . ASP A 1 403 ? 18.274 6.005 -0.993 1.00 90.62 403 ASP A N 1
ATOM 3147 C CA . ASP A 1 403 ? 17.489 7.044 -1.673 1.00 90.62 403 ASP A CA 1
ATOM 3148 C C . ASP A 1 403 ? 16.476 6.355 -2.595 1.00 90.62 403 A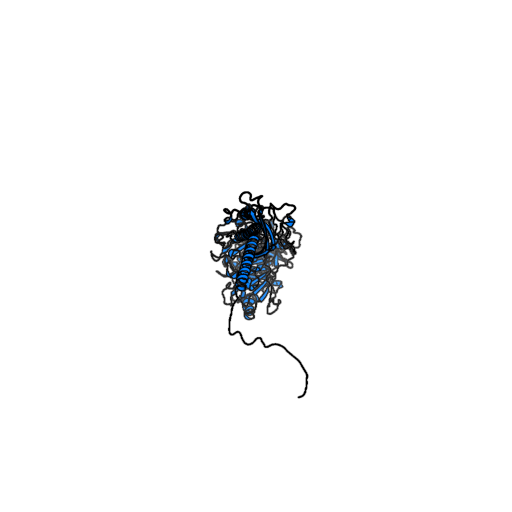SP A C 1
ATOM 3150 O O . ASP A 1 403 ? 15.356 6.129 -2.158 1.00 90.62 403 ASP A O 1
ATOM 3154 N N . ASP A 1 404 ? 16.864 5.873 -3.776 1.00 92.81 404 ASP A N 1
ATOM 3155 C CA . ASP A 1 404 ? 16.019 4.988 -4.595 1.00 92.81 404 ASP A CA 1
ATOM 3156 C C . ASP A 1 404 ? 16.608 3.574 -4.686 1.00 92.81 404 ASP A C 1
ATOM 3158 O O . ASP A 1 404 ? 17.831 3.399 -4.684 1.00 92.81 404 ASP A O 1
ATOM 3162 N N . LEU A 1 405 ? 15.740 2.567 -4.795 1.00 94.56 405 LEU A N 1
ATOM 3163 C CA . LEU A 1 405 ? 16.116 1.185 -5.098 1.00 94.56 405 LEU A CA 1
ATOM 3164 C C . LEU A 1 405 ? 15.450 0.764 -6.404 1.00 94.56 405 LEU A C 1
ATOM 3166 O O . LEU A 1 405 ? 14.233 0.629 -6.458 1.00 94.56 405 LEU A O 1
ATOM 3170 N N . VAL A 1 406 ? 16.237 0.503 -7.441 1.00 93.81 406 VAL A N 1
ATOM 3171 C CA . VAL A 1 406 ? 15.738 -0.019 -8.717 1.00 93.81 406 VAL A CA 1
ATOM 3172 C C . VAL A 1 406 ? 16.307 -1.411 -8.915 1.00 93.81 406 VAL A C 1
ATOM 3174 O O . VAL A 1 406 ? 17.505 -1.567 -9.136 1.00 93.81 406 VAL A O 1
ATOM 3177 N N . VAL A 1 407 ? 15.456 -2.428 -8.858 1.00 92.75 407 VAL A N 1
ATOM 3178 C CA . VAL A 1 407 ? 15.802 -3.814 -9.168 1.00 92.75 407 VAL A CA 1
ATOM 3179 C C . VAL A 1 407 ? 14.995 -4.231 -10.383 1.00 92.75 407 VAL A C 1
ATOM 3181 O O . VAL A 1 407 ? 13.769 -4.269 -10.322 1.00 92.75 407 VAL A O 1
ATOM 3184 N N . ARG A 1 408 ? 15.655 -4.537 -11.502 1.00 88.50 408 ARG A N 1
ATOM 3185 C CA . ARG A 1 408 ? 14.937 -4.762 -12.763 1.00 88.50 408 ARG A CA 1
ATOM 3186 C C . ARG A 1 408 ? 15.544 -5.868 -13.616 1.00 88.50 408 ARG A C 1
ATOM 3188 O O . ARG A 1 408 ? 16.752 -5.908 -13.848 1.00 88.50 408 ARG A O 1
ATOM 3195 N N . GLY A 1 409 ? 14.666 -6.728 -14.133 1.00 83.56 409 GLY A N 1
ATOM 3196 C CA . GLY A 1 409 ? 14.999 -7.899 -14.946 1.00 83.56 409 GLY A CA 1
ATOM 3197 C C . GLY A 1 409 ? 14.789 -9.218 -14.196 1.00 83.56 409 GLY A C 1
ATOM 3198 O O . GLY A 1 409 ? 15.029 -9.286 -12.998 1.00 83.56 409 GLY A O 1
ATOM 3199 N N . LYS A 1 410 ? 14.390 -10.271 -14.926 1.00 80.81 410 LYS A N 1
ATOM 3200 C CA . LYS A 1 410 ? 14.054 -11.619 -14.419 1.00 80.81 410 LYS A CA 1
ATOM 3201 C C . LYS A 1 410 ? 14.985 -12.172 -13.332 1.00 80.81 410 LYS A C 1
ATOM 3203 O O . LYS A 1 410 ? 14.529 -12.793 -12.380 1.00 80.81 410 LYS A O 1
ATOM 3208 N N . ASP A 1 411 ? 16.287 -11.960 -13.480 1.00 81.31 411 ASP A N 1
ATOM 3209 C CA . ASP A 1 411 ? 17.290 -12.530 -12.582 1.00 81.31 411 ASP A CA 1
ATOM 3210 C C . ASP A 1 411 ? 17.922 -11.495 -11.636 1.00 81.31 411 ASP A C 1
ATOM 3212 O O . ASP A 1 411 ? 18.849 -11.814 -10.893 1.00 81.31 411 ASP A O 1
ATOM 3216 N N . ALA A 1 412 ? 17.468 -10.242 -11.682 1.00 88.50 412 ALA A N 1
ATOM 3217 C CA . ALA A 1 412 ? 17.995 -9.182 -10.840 1.00 88.50 412 ALA A CA 1
ATOM 3218 C C . ALA A 1 412 ? 17.389 -9.261 -9.437 1.00 88.50 412 ALA A C 1
ATOM 3220 O O . ALA A 1 412 ? 16.171 -9.375 -9.281 1.00 88.50 412 ALA A O 1
ATOM 3221 N N . PHE A 1 413 ? 18.229 -9.145 -8.409 1.00 91.94 413 PHE A N 1
ATOM 3222 C CA . PHE A 1 413 ? 17.748 -9.097 -7.037 1.00 91.94 413 PHE A CA 1
ATOM 3223 C C . PHE A 1 413 ? 18.538 -8.127 -6.153 1.00 91.94 413 PHE A C 1
ATOM 3225 O O . PHE A 1 413 ? 19.695 -7.809 -6.428 1.00 91.94 413 PHE A O 1
ATOM 3232 N N . PHE A 1 414 ? 17.893 -7.687 -5.072 1.00 94.12 414 PHE A N 1
ATOM 3233 C CA . PHE A 1 414 ? 18.521 -7.054 -3.913 1.00 94.12 414 PHE A CA 1
ATOM 3234 C C . PHE A 1 414 ? 18.477 -8.031 -2.731 1.00 94.12 414 PHE A C 1
ATOM 3236 O O . PHE A 1 414 ? 17.398 -8.366 -2.241 1.00 94.12 414 PHE A O 1
ATOM 3243 N N . GLY A 1 415 ? 19.631 -8.554 -2.331 1.00 93.88 415 GLY A N 1
ATOM 3244 C CA . GLY A 1 415 ? 19.771 -9.652 -1.380 1.00 93.88 415 GLY A CA 1
ATOM 3245 C C . GLY A 1 415 ? 19.871 -9.169 0.060 1.00 93.88 415 GLY A C 1
ATOM 3246 O O . GLY A 1 415 ? 20.693 -8.309 0.383 1.00 93.88 415 GLY A O 1
ATOM 3247 N N . VAL A 1 416 ? 19.062 -9.759 0.941 1.00 95.69 416 VAL A N 1
ATOM 3248 C CA . VAL A 1 416 ? 19.067 -9.465 2.378 1.00 95.69 416 VAL A CA 1
ATOM 3249 C C . VAL A 1 416 ? 18.995 -10.769 3.160 1.00 95.69 416 VAL A C 1
ATOM 3251 O O . VAL A 1 416 ? 18.054 -11.540 2.986 1.00 95.69 416 VAL A O 1
ATOM 3254 N N . VAL A 1 417 ? 19.951 -10.999 4.060 1.00 96.12 417 VAL A N 1
ATOM 3255 C CA . VAL A 1 417 ? 19.899 -12.119 5.010 1.00 96.12 417 VAL A CA 1
ATOM 3256 C C . VAL A 1 417 ? 19.622 -11.576 6.405 1.00 96.12 417 VAL A C 1
ATOM 3258 O O . VAL A 1 417 ? 20.302 -10.652 6.866 1.00 96.12 417 VAL A O 1
ATOM 3261 N N . THR A 1 418 ? 18.626 -12.150 7.076 1.00 96.25 418 THR A N 1
ATOM 3262 C CA . THR A 1 418 ? 18.284 -11.830 8.467 1.00 96.25 418 THR A CA 1
ATOM 3263 C C . THR A 1 418 ? 18.142 -13.096 9.304 1.00 96.25 418 THR A C 1
ATOM 3265 O O . THR A 1 418 ? 18.004 -14.202 8.779 1.00 96.25 418 THR A O 1
ATOM 3268 N N . ASN A 1 419 ? 18.189 -12.924 10.620 1.00 94.25 419 ASN A N 1
ATOM 3269 C CA . ASN A 1 419 ? 17.815 -13.931 11.606 1.00 94.25 419 ASN A CA 1
ATOM 3270 C C . ASN A 1 419 ? 17.218 -13.210 12.832 1.00 94.25 419 ASN A C 1
ATOM 3272 O O . ASN A 1 419 ? 17.141 -11.977 12.862 1.00 94.25 419 ASN A O 1
ATOM 3276 N N . ASP A 1 420 ? 16.814 -13.959 13.857 1.00 92.56 420 ASP A N 1
ATOM 3277 C CA . ASP A 1 420 ? 16.152 -13.379 15.033 1.00 92.56 420 ASP A CA 1
ATOM 3278 C C . ASP A 1 420 ? 17.078 -12.469 15.877 1.00 92.56 420 ASP A C 1
ATOM 3280 O O . ASP A 1 420 ? 16.586 -11.619 16.627 1.00 92.56 420 ASP A O 1
ATOM 3284 N N . THR A 1 421 ? 18.404 -12.574 15.719 1.00 91.56 421 THR A N 1
ATOM 3285 C CA . THR A 1 421 ? 19.428 -11.761 16.409 1.00 91.56 421 THR A CA 1
ATOM 3286 C C . THR A 1 421 ? 20.080 -10.684 15.523 1.00 91.56 421 THR A C 1
ATOM 3288 O O . THR A 1 421 ? 20.854 -9.867 16.019 1.00 91.56 421 THR A O 1
ATOM 3291 N N . SER A 1 422 ? 19.772 -10.648 14.225 1.00 92.38 422 SER A N 1
ATOM 3292 C CA . SER A 1 422 ? 20.315 -9.718 13.229 1.00 92.38 422 SER A CA 1
ATOM 3293 C C . SER A 1 422 ? 19.232 -9.316 12.238 1.00 92.38 422 SER A C 1
ATOM 3295 O O . SER A 1 422 ? 19.157 -9.785 11.093 1.00 92.38 422 SER A O 1
ATOM 3297 N N . LYS A 1 423 ? 18.371 -8.416 12.703 1.00 94.69 423 LYS A N 1
ATOM 3298 C CA . LYS A 1 423 ? 17.276 -7.849 11.919 1.00 94.69 423 LYS A CA 1
ATOM 3299 C C . LYS A 1 423 ? 17.794 -6.718 11.043 1.00 94.69 423 LYS A C 1
ATOM 3301 O O . LYS A 1 423 ? 18.795 -6.071 11.354 1.00 94.69 423 LYS A O 1
ATOM 3306 N N . VAL A 1 424 ? 17.091 -6.444 9.952 1.00 95.00 424 VAL A N 1
ATOM 3307 C CA . VAL A 1 424 ? 17.425 -5.358 9.027 1.00 95.00 424 VAL A CA 1
ATOM 3308 C C . VAL A 1 424 ? 16.276 -4.360 8.958 1.00 95.00 424 VAL A C 1
ATOM 3310 O O . VAL A 1 424 ? 15.099 -4.729 8.908 1.00 95.00 424 VAL A O 1
ATOM 3313 N N . THR A 1 425 ? 16.622 -3.079 8.962 1.00 95.69 425 THR A N 1
ATOM 3314 C CA . THR A 1 425 ? 15.719 -1.959 8.701 1.00 95.69 425 THR A CA 1
ATOM 3315 C C . THR A 1 425 ? 16.255 -1.168 7.513 1.00 95.69 425 THR A C 1
ATOM 3317 O O . THR A 1 425 ? 17.357 -0.625 7.570 1.00 95.69 425 THR A O 1
ATOM 3320 N N . LEU A 1 426 ? 15.476 -1.080 6.440 1.00 94.75 426 LEU A N 1
ATOM 3321 C CA . LEU A 1 426 ? 15.749 -0.226 5.292 1.00 94.75 426 LEU A CA 1
ATOM 3322 C C . LEU A 1 426 ? 14.990 1.087 5.467 1.00 94.75 426 LEU A C 1
ATOM 3324 O O . LEU A 1 426 ? 13.764 1.092 5.553 1.00 94.75 426 LEU A O 1
ATOM 3328 N N . ILE A 1 427 ? 15.715 2.198 5.524 1.00 93.88 427 ILE A N 1
ATOM 3329 C CA . ILE A 1 427 ? 15.148 3.546 5.496 1.00 93.88 427 ILE A CA 1
ATOM 3330 C C . ILE A 1 427 ? 15.185 4.028 4.053 1.00 93.88 427 ILE A C 1
ATOM 3332 O O . ILE A 1 427 ? 16.268 4.219 3.510 1.00 93.88 427 ILE A O 1
ATOM 3336 N N . VAL A 1 428 ? 14.025 4.250 3.448 1.00 94.00 428 VAL A N 1
ATOM 3337 C CA . VAL A 1 428 ? 13.897 4.569 2.021 1.00 94.00 428 VAL A CA 1
ATOM 3338 C C . VAL A 1 428 ? 13.435 6.012 1.859 1.00 94.00 428 VAL A C 1
ATOM 3340 O O . VAL A 1 428 ? 12.316 6.337 2.250 1.00 94.00 428 VAL A O 1
ATOM 3343 N N . LYS A 1 429 ? 14.272 6.895 1.310 1.00 91.62 429 LYS A N 1
ATOM 3344 C CA . LYS A 1 429 ? 13.923 8.315 1.098 1.00 91.62 429 LYS A CA 1
ATOM 3345 C C . LYS A 1 429 ? 13.208 8.578 -0.232 1.00 91.62 429 LYS A C 1
ATOM 3347 O O . LYS A 1 429 ? 12.489 9.565 -0.359 1.00 91.62 429 LYS A O 1
ATOM 3352 N N . GLY A 1 430 ? 13.416 7.714 -1.215 1.00 92.00 430 GLY A N 1
ATOM 3353 C CA . GLY A 1 430 ? 12.847 7.759 -2.559 1.00 92.00 430 GLY A CA 1
ATOM 3354 C C . GLY A 1 430 ? 11.924 6.570 -2.821 1.00 92.00 430 GLY A C 1
ATOM 3355 O O . GLY A 1 430 ? 11.201 6.113 -1.932 1.00 92.00 430 GLY A O 1
ATOM 3356 N N . SER A 1 431 ? 11.897 6.097 -4.062 1.00 94.69 431 SER A N 1
ATOM 3357 C CA . SER A 1 431 ? 11.028 5.005 -4.510 1.00 94.69 431 SER A CA 1
ATOM 3358 C C . SER A 1 431 ? 11.762 3.665 -4.571 1.00 94.69 431 SER A C 1
ATOM 3360 O O . SER A 1 431 ? 12.980 3.600 -4.738 1.00 94.69 431 SER A O 1
ATOM 3362 N N . ILE A 1 432 ? 10.994 2.583 -4.466 1.00 96.69 432 ILE A N 1
ATOM 3363 C CA . ILE A 1 432 ? 11.453 1.233 -4.791 1.00 96.69 432 ILE A CA 1
ATOM 3364 C C . ILE A 1 432 ? 10.745 0.795 -6.071 1.00 96.69 432 ILE A C 1
ATOM 3366 O O . ILE A 1 432 ? 9.515 0.769 -6.111 1.00 96.69 432 ILE A O 1
ATOM 3370 N N . ASP A 1 433 ? 11.515 0.410 -7.082 1.00 94.81 433 ASP A N 1
ATOM 3371 C CA . ASP A 1 433 ? 11.022 -0.233 -8.294 1.00 94.81 433 ASP A CA 1
ATOM 3372 C C . ASP A 1 433 ? 11.541 -1.665 -8.402 1.00 94.81 433 ASP A C 1
ATOM 3374 O O . ASP A 1 433 ? 12.729 -1.884 -8.625 1.00 94.81 433 ASP A O 1
ATOM 3378 N N . LEU A 1 434 ? 10.637 -2.633 -8.271 1.00 93.62 434 LEU A N 1
ATOM 3379 C CA . LEU A 1 434 ? 10.853 -4.051 -8.552 1.00 93.62 434 LEU A CA 1
ATOM 3380 C C . LEU A 1 434 ? 10.069 -4.417 -9.826 1.00 93.62 434 LEU A C 1
ATOM 3382 O O . LEU A 1 434 ? 9.126 -5.221 -9.815 1.00 93.62 434 LEU A O 1
ATOM 3386 N N . SER A 1 435 ? 10.397 -3.735 -10.928 1.00 87.69 435 SER A N 1
ATOM 3387 C CA . SER A 1 435 ? 9.746 -3.938 -12.222 1.00 87.69 435 SER A CA 1
ATOM 3388 C C . SER A 1 435 ? 10.376 -5.082 -13.024 1.00 87.69 435 SER A C 1
ATOM 3390 O O . SER A 1 435 ? 11.559 -5.408 -12.899 1.00 87.69 435 SER A O 1
ATOM 3392 N N . ASN A 1 436 ? 9.590 -5.679 -13.919 1.00 86.19 436 ASN A N 1
ATOM 3393 C CA . ASN A 1 436 ? 10.057 -6.613 -14.947 1.00 86.19 436 ASN A CA 1
ATOM 3394 C C . ASN A 1 436 ? 10.882 -7.803 -14.412 1.00 86.19 436 ASN A C 1
ATOM 3396 O O . ASN A 1 436 ? 11.931 -8.142 -14.969 1.00 86.19 436 ASN A O 1
ATOM 3400 N N . GLY A 1 437 ? 10.428 -8.420 -13.317 1.00 86.62 437 GLY A N 1
ATOM 3401 C CA . GLY A 1 437 ? 11.062 -9.602 -12.718 1.00 86.62 437 GLY A CA 1
ATOM 3402 C C . GLY A 1 437 ? 12.127 -9.321 -11.656 1.00 86.62 437 GLY A C 1
ATOM 3403 O O . GLY A 1 437 ? 12.637 -10.270 -11.062 1.00 86.62 437 GLY A O 1
ATOM 3404 N N . GLY A 1 438 ? 12.459 -8.051 -11.404 1.00 90.69 438 GLY A N 1
ATOM 3405 C CA . GLY A 1 438 ? 13.335 -7.700 -10.290 1.00 90.69 438 GLY A CA 1
ATOM 3406 C C . GLY A 1 438 ? 12.685 -8.016 -8.942 1.00 90.69 438 GLY A C 1
ATOM 3407 O O . GLY A 1 438 ? 11.463 -7.947 -8.818 1.00 90.69 438 GLY A O 1
ATOM 3408 N N . ARG A 1 439 ? 13.488 -8.370 -7.931 1.00 92.62 439 ARG A N 1
ATOM 3409 C CA . ARG A 1 439 ? 12.976 -8.782 -6.610 1.00 92.62 439 ARG A CA 1
ATOM 3410 C C . ARG A 1 439 ? 13.859 -8.374 -5.434 1.00 92.62 439 ARG A C 1
ATOM 3412 O O . ARG A 1 439 ? 15.073 -8.241 -5.566 1.00 92.62 439 ARG A O 1
ATOM 3419 N N . ILE A 1 440 ? 13.264 -8.245 -4.251 1.00 95.62 440 ILE A N 1
ATOM 3420 C CA . ILE A 1 440 ? 14.019 -8.243 -2.990 1.00 95.62 440 ILE A CA 1
ATOM 3421 C C . ILE A 1 440 ? 14.088 -9.679 -2.491 1.00 95.62 440 ILE A C 1
ATOM 3423 O O . ILE A 1 440 ? 13.064 -10.291 -2.201 1.00 95.62 440 ILE A O 1
ATOM 3427 N N . CYS A 1 441 ? 15.302 -10.203 -2.376 1.00 94.31 441 CYS A N 1
ATOM 3428 C CA . CYS A 1 441 ? 15.539 -11.571 -1.969 1.00 94.31 441 CYS A CA 1
ATOM 3429 C C . CYS A 1 441 ? 15.846 -11.654 -0.478 1.00 94.31 441 CYS A C 1
ATOM 3431 O O . CYS A 1 441 ? 17.005 -11.617 -0.057 1.00 94.31 441 CYS A O 1
ATOM 3433 N N . HIS A 1 442 ? 14.783 -11.731 0.323 1.00 96.69 442 HIS A N 1
ATOM 3434 C CA . HIS A 1 442 ? 14.890 -11.851 1.770 1.00 96.69 442 HIS A CA 1
ATOM 3435 C C . HIS A 1 442 ? 15.029 -13.318 2.193 1.00 96.69 442 HIS A C 1
ATOM 3437 O O . HIS A 1 442 ? 14.131 -14.131 1.972 1.00 96.69 442 HIS A O 1
ATOM 3443 N N . ARG A 1 443 ? 16.158 -13.647 2.817 1.00 95.62 443 ARG A N 1
ATOM 3444 C CA . ARG A 1 443 ? 16.548 -15.005 3.199 1.00 95.62 443 ARG A CA 1
ATOM 3445 C C . ARG A 1 443 ? 16.728 -15.136 4.706 1.00 95.62 443 ARG A C 1
ATOM 3447 O O . ARG A 1 443 ? 17.226 -14.217 5.359 1.00 95.62 443 ARG A O 1
ATOM 3454 N N . ASN A 1 444 ? 16.350 -16.291 5.246 1.00 95.00 444 ASN A N 1
ATOM 3455 C CA . ASN A 1 444 ? 16.538 -16.606 6.659 1.00 95.00 444 ASN A CA 1
ATOM 3456 C C . ASN A 1 444 ? 17.896 -17.291 6.893 1.00 95.00 444 ASN A C 1
ATOM 3458 O O . ASN A 1 444 ? 18.219 -18.263 6.212 1.00 95.00 444 ASN A O 1
ATOM 3462 N N . ASN A 1 445 ? 18.662 -16.828 7.883 1.00 93.44 445 ASN A N 1
ATOM 3463 C CA . ASN A 1 445 ? 19.915 -17.405 8.403 1.00 93.44 445 ASN A CA 1
ATOM 3464 C C . ASN A 1 445 ? 21.124 -17.525 7.446 1.00 93.44 445 ASN A C 1
ATOM 3466 O O . ASN A 1 445 ? 22.255 -17.581 7.929 1.00 93.44 445 ASN A O 1
ATOM 3470 N N . SER A 1 446 ? 20.946 -17.598 6.125 1.00 90.25 446 SER A N 1
ATOM 3471 C CA . SER A 1 446 ? 22.045 -17.816 5.172 1.00 90.25 446 SER A CA 1
ATOM 3472 C C . SER A 1 446 ? 21.734 -17.276 3.774 1.00 90.25 446 SER A C 1
ATOM 3474 O O . SER A 1 446 ? 20.588 -17.301 3.331 1.00 90.25 446 SER A O 1
ATOM 3476 N N . ALA A 1 447 ? 22.778 -16.859 3.050 1.00 86.94 447 ALA A N 1
ATOM 3477 C CA . ALA A 1 447 ? 22.718 -16.512 1.626 1.00 86.94 447 ALA A CA 1
ATOM 3478 C C . ALA A 1 447 ? 22.303 -17.704 0.737 1.00 86.94 447 ALA A C 1
ATOM 3480 O O . ALA A 1 447 ? 21.690 -17.523 -0.311 1.00 86.94 447 ALA A O 1
ATOM 3481 N N . GLY A 1 448 ? 22.582 -18.936 1.178 1.00 86.38 448 GLY A N 1
ATOM 3482 C CA . GLY A 1 448 ? 22.188 -20.157 0.467 1.00 86.38 448 GLY A CA 1
ATOM 3483 C C . GLY A 1 448 ? 20.717 -20.552 0.643 1.00 86.38 448 GLY A C 1
ATOM 3484 O O . GLY A 1 448 ? 20.263 -21.484 -0.014 1.00 86.38 448 GLY A O 1
ATOM 3485 N N . ALA A 1 449 ? 19.967 -19.883 1.527 1.00 90.62 449 ALA A N 1
ATOM 3486 C CA . ALA A 1 449 ? 18.547 -20.171 1.707 1.00 90.62 449 ALA A CA 1
ATOM 3487 C C . ALA A 1 449 ? 17.719 -19.705 0.497 1.00 90.62 449 ALA A C 1
ATOM 3489 O O . ALA A 1 449 ? 18.117 -18.810 -0.258 1.00 90.62 449 ALA A O 1
ATOM 3490 N N . SER A 1 450 ? 16.535 -20.296 0.322 1.00 90.62 450 SER A N 1
ATOM 3491 C CA . SER A 1 450 ? 15.625 -19.909 -0.756 1.00 90.62 450 SER A CA 1
ATOM 3492 C C . SER A 1 450 ? 15.186 -18.450 -0.621 1.00 90.62 450 SER A C 1
ATOM 3494 O O . SER A 1 450 ? 15.026 -17.916 0.484 1.00 90.62 450 SER A O 1
ATOM 3496 N N . CYS A 1 451 ? 14.994 -17.792 -1.762 1.00 91.12 451 CYS A N 1
ATOM 3497 C CA . CYS A 1 451 ? 14.484 -16.432 -1.805 1.00 91.12 451 CYS A CA 1
ATOM 3498 C C . CYS A 1 451 ? 13.080 -16.368 -1.184 1.00 91.12 451 CYS A C 1
ATOM 3500 O O . CYS A 1 451 ? 12.245 -17.229 -1.445 1.00 91.12 451 CYS A O 1
ATOM 3502 N N . GLY A 1 452 ? 12.814 -15.374 -0.338 1.00 90.81 452 GLY A N 1
ATOM 3503 C CA . GLY A 1 452 ? 11.519 -15.229 0.336 1.00 90.81 452 GLY A CA 1
ATOM 3504 C C . GLY A 1 452 ? 11.330 -16.111 1.576 1.00 90.81 452 GLY A C 1
ATOM 3505 O O . GLY A 1 452 ? 10.283 -16.034 2.216 1.00 90.81 452 GLY A O 1
ATOM 3506 N N . SER A 1 453 ? 12.339 -16.901 1.967 1.00 93.75 453 SER A N 1
ATOM 3507 C CA . SER A 1 453 ? 12.332 -17.684 3.217 1.00 93.75 453 SER A CA 1
ATOM 3508 C C . SER A 1 453 ? 12.452 -16.838 4.488 1.00 93.75 453 SER A C 1
ATOM 3510 O O . SER A 1 453 ? 12.183 -17.334 5.584 1.00 93.75 453 SER A O 1
ATOM 3512 N N . GLY A 1 454 ? 12.886 -15.579 4.368 1.00 94.75 454 GLY A N 1
ATOM 3513 C CA . GLY A 1 454 ? 13.060 -14.667 5.495 1.00 94.75 454 GLY A CA 1
ATOM 3514 C C . GLY A 1 454 ? 11.776 -14.469 6.302 1.00 94.75 454 GLY A C 1
ATOM 3515 O O . GLY A 1 454 ? 10.679 -14.393 5.744 1.00 94.75 454 GLY A O 1
ATOM 3516 N N . LYS A 1 455 ? 11.903 -14.342 7.627 1.00 95.81 455 LYS A N 1
ATOM 3517 C CA . LYS A 1 455 ? 10.771 -14.003 8.499 1.00 95.81 455 LYS A CA 1
ATOM 3518 C C . LYS A 1 455 ? 10.408 -12.522 8.327 1.00 95.81 455 LYS A C 1
ATOM 3520 O O . LYS A 1 455 ? 11.281 -11.679 8.542 1.00 95.81 455 LYS A O 1
ATOM 3525 N N . PRO A 1 456 ? 9.173 -12.164 7.943 1.00 95.44 456 PRO A N 1
ATOM 3526 C CA . PRO A 1 456 ? 8.809 -10.787 7.588 1.00 95.44 456 PRO A CA 1
ATOM 3527 C C . PRO A 1 456 ? 9.033 -9.786 8.725 1.00 95.44 456 PRO A C 1
ATOM 3529 O O . PRO A 1 456 ? 9.370 -8.631 8.475 1.00 95.44 456 PRO A O 1
ATOM 3532 N N . GLU A 1 457 ? 8.903 -10.213 9.980 1.00 94.50 457 GLU A N 1
ATOM 3533 C CA . GLU A 1 457 ? 9.183 -9.390 11.150 1.00 94.50 457 GLU A CA 1
ATOM 3534 C C . GLU A 1 457 ? 10.656 -9.004 11.261 1.00 94.50 457 GLU A C 1
ATOM 3536 O O . GLU A 1 457 ? 10.927 -8.033 11.946 1.00 94.50 457 GLU A O 1
ATOM 3541 N N . ASN A 1 458 ? 11.598 -9.684 10.594 1.00 95.81 458 ASN A N 1
ATOM 3542 C CA . ASN A 1 458 ? 13.038 -9.409 10.678 1.00 95.81 458 ASN A CA 1
ATOM 3543 C C . ASN A 1 458 ? 13.540 -8.439 9.592 1.00 95.81 458 ASN A C 1
ATOM 3545 O O . ASN A 1 458 ? 14.601 -7.838 9.767 1.00 95.81 458 ASN A O 1
ATOM 3549 N N . LEU A 1 459 ? 12.755 -8.168 8.540 1.00 97.00 459 LEU A N 1
ATOM 3550 C CA . LEU A 1 459 ? 13.037 -7.129 7.540 1.00 97.00 459 LEU A CA 1
ATOM 3551 C C . LEU A 1 459 ? 11.972 -6.032 7.594 1.00 97.00 459 LEU A C 1
ATOM 3553 O O . LEU A 1 459 ? 10.821 -6.259 7.243 1.00 97.00 459 LEU A O 1
ATOM 3557 N N . ALA A 1 460 ? 12.365 -4.833 8.018 1.00 96.56 460 ALA A N 1
ATOM 3558 C CA . ALA A 1 460 ? 11.496 -3.660 8.014 1.00 96.56 460 ALA A CA 1
ATOM 3559 C C . ALA A 1 460 ? 11.889 -2.712 6.879 1.00 96.56 460 ALA A C 1
ATOM 3561 O O . ALA A 1 460 ? 13.070 -2.423 6.706 1.00 96.56 460 ALA A O 1
ATOM 3562 N N . ILE A 1 461 ? 10.913 -2.192 6.141 1.00 97.38 461 ILE A N 1
ATOM 3563 C CA . ILE A 1 461 ? 11.093 -1.176 5.102 1.00 97.38 461 ILE A CA 1
ATOM 3564 C C . ILE A 1 461 ? 10.278 0.045 5.514 1.00 97.38 461 ILE A C 1
ATOM 3566 O O . ILE A 1 461 ? 9.051 -0.003 5.573 1.00 97.38 461 ILE A O 1
ATOM 3570 N N . ILE A 1 462 ? 10.968 1.135 5.835 1.00 95.88 462 ILE A N 1
ATOM 3571 C CA . ILE A 1 462 ? 10.381 2.362 6.368 1.00 95.88 462 ILE A CA 1
ATOM 3572 C C . ILE A 1 462 ? 10.610 3.478 5.360 1.00 95.88 462 ILE A C 1
ATOM 3574 O O . ILE A 1 462 ? 11.750 3.891 5.139 1.00 95.88 462 ILE A O 1
ATOM 3578 N N . PHE A 1 463 ? 9.532 4.000 4.785 1.00 94.44 463 PHE A N 1
ATOM 3579 C CA . PHE A 1 463 ? 9.626 5.143 3.884 1.00 94.44 463 PHE A CA 1
ATOM 3580 C C . PHE A 1 463 ? 9.726 6.455 4.667 1.00 94.44 463 PHE A C 1
ATOM 3582 O O . PHE A 1 463 ? 9.020 6.688 5.649 1.00 94.44 463 PHE A O 1
ATOM 3589 N N . LEU A 1 464 ? 10.625 7.317 4.206 1.00 88.25 464 LEU A N 1
ATOM 3590 C CA . LEU A 1 464 ? 10.831 8.681 4.654 1.00 88.25 464 LEU A CA 1
ATOM 3591 C C . LEU A 1 464 ? 10.342 9.624 3.565 1.00 88.25 464 LEU A C 1
ATOM 3593 O O . LEU A 1 464 ? 11.011 9.783 2.549 1.00 88.25 464 LEU A O 1
ATOM 3597 N N . GLN A 1 465 ? 9.192 10.254 3.783 1.00 78.56 465 GLN A N 1
ATOM 3598 C CA . GLN A 1 465 ? 8.658 11.249 2.861 1.00 78.56 465 GLN A CA 1
ATOM 3599 C C . GLN A 1 465 ? 8.660 12.640 3.513 1.00 78.56 465 GLN A C 1
ATOM 3601 O O . GLN A 1 465 ? 8.386 12.748 4.711 1.00 78.56 465 GLN A O 1
ATOM 3606 N N . PRO A 1 466 ? 9.012 13.707 2.772 1.00 65.25 466 PRO A N 1
ATOM 3607 C CA . PRO A 1 466 ? 8.982 15.067 3.299 1.00 65.25 466 PRO A CA 1
ATOM 3608 C C . PRO A 1 466 ? 7.536 15.486 3.604 1.00 65.25 466 PRO A C 1
ATOM 3610 O O . PRO A 1 466 ? 6.654 15.388 2.756 1.00 65.25 466 PRO A O 1
ATOM 3613 N N . SER A 1 467 ? 7.289 15.956 4.826 1.00 55.53 467 SER A N 1
ATOM 3614 C CA . SER A 1 467 ? 5.946 16.071 5.414 1.00 55.53 467 SER A CA 1
ATOM 3615 C C . SER A 1 467 ? 5.113 17.280 4.968 1.00 55.53 467 SER A C 1
ATOM 3617 O O . SER A 1 467 ? 4.000 17.448 5.453 1.00 55.53 467 SER A O 1
ATOM 3619 N N . GLN A 1 468 ? 5.610 18.145 4.080 1.00 57.22 468 GLN A N 1
ATOM 3620 C CA . GLN A 1 468 ? 5.074 19.512 4.003 1.00 57.22 468 GLN A CA 1
ATOM 3621 C C . GLN A 1 468 ? 3.995 19.769 2.942 1.00 57.22 468 GLN A C 1
ATOM 3623 O O . GLN A 1 468 ? 3.362 20.817 2.992 1.00 57.22 468 GLN A O 1
ATOM 3628 N N . ASN A 1 469 ? 3.739 18.855 1.998 1.00 68.88 469 ASN A N 1
ATOM 3629 C CA . ASN A 1 469 ? 2.826 19.139 0.884 1.00 68.88 469 ASN A CA 1
ATOM 3630 C C . ASN A 1 469 ? 1.698 18.110 0.736 1.00 68.88 469 ASN A C 1
ATOM 3632 O O . ASN A 1 469 ? 1.890 17.008 0.224 1.00 68.88 469 ASN A O 1
ATOM 3636 N N . THR A 1 470 ? 0.493 18.497 1.153 1.00 71.56 470 THR A N 1
ATOM 3637 C CA . THR A 1 470 ? -0.722 17.674 1.067 1.00 71.56 470 THR A CA 1
ATOM 3638 C C . THR A 1 470 ? -1.222 17.489 -0.367 1.00 71.56 470 THR A C 1
ATOM 3640 O O . THR A 1 470 ? -1.819 16.459 -0.672 1.00 71.56 470 THR A O 1
ATOM 3643 N N . THR A 1 471 ? -0.937 18.425 -1.278 1.00 75.00 471 THR A N 1
ATOM 3644 C CA . THR A 1 471 ? -1.400 18.351 -2.675 1.00 75.00 471 THR A CA 1
ATOM 3645 C C . THR A 1 471 ? -0.655 17.261 -3.438 1.00 75.00 471 THR A C 1
ATOM 3647 O O . THR A 1 471 ? -1.278 16.407 -4.066 1.00 75.00 471 THR A O 1
ATOM 3650 N N . SER A 1 472 ? 0.678 17.222 -3.332 1.00 76.56 472 SER A N 1
ATOM 3651 C CA . SER A 1 472 ? 1.509 16.186 -3.967 1.00 76.56 472 SER A CA 1
ATOM 3652 C C . SER A 1 472 ? 1.174 14.779 -3.472 1.00 76.56 472 SER A C 1
ATOM 3654 O O . SER A 1 472 ? 1.174 13.836 -4.268 1.00 76.56 472 SER A O 1
ATOM 3656 N N . LYS A 1 473 ? 0.817 14.637 -2.184 1.00 76.88 473 LYS A N 1
ATOM 3657 C CA . LYS A 1 473 ? 0.344 13.366 -1.615 1.00 76.88 473 LYS A CA 1
ATOM 3658 C C . LYS A 1 473 ? -0.861 12.825 -2.382 1.00 76.88 473 LYS A C 1
ATOM 3660 O O . LYS A 1 473 ? -0.965 11.620 -2.576 1.00 76.88 473 LYS A O 1
ATOM 3665 N N . GLN A 1 474 ? -1.798 13.684 -2.780 1.00 80.56 474 GLN A N 1
ATOM 3666 C CA . GLN A 1 474 ? -3.089 13.300 -3.373 1.00 80.56 474 GLN A CA 1
ATOM 3667 C C . GLN A 1 474 ? -3.037 13.025 -4.884 1.00 80.56 474 GLN A C 1
ATOM 3669 O O . GLN A 1 474 ? -4.059 12.710 -5.497 1.00 80.56 474 GLN A O 1
ATOM 3674 N N . ARG A 1 475 ? -1.857 13.134 -5.507 1.00 83.81 475 ARG A N 1
ATOM 3675 C CA . ARG A 1 475 ? -1.721 12.971 -6.961 1.00 83.81 475 ARG A CA 1
ATOM 3676 C C . ARG A 1 475 ? -1.782 11.529 -7.427 1.00 83.81 475 ARG A C 1
ATOM 3678 O O . ARG A 1 475 ? -2.144 11.309 -8.574 1.00 83.81 475 ARG A O 1
ATOM 3685 N N . LEU A 1 476 ? -1.437 10.564 -6.580 1.00 88.56 476 LEU A N 1
ATOM 3686 C CA . LEU A 1 476 ? -1.557 9.144 -6.908 1.00 88.56 476 LEU A CA 1
ATOM 3687 C C . LEU A 1 476 ? -2.820 8.564 -6.280 1.00 88.56 476 LEU A C 1
ATOM 3689 O O . LEU A 1 476 ? -3.138 8.859 -5.127 1.00 88.56 476 LEU A O 1
ATOM 3693 N N . PHE A 1 477 ? -3.508 7.720 -7.036 1.00 89.31 477 PHE A N 1
ATOM 3694 C CA . PHE A 1 477 ? -4.675 6.957 -6.598 1.00 89.31 477 PHE A CA 1
ATOM 3695 C C . PHE A 1 477 ? -4.687 5.589 -7.292 1.00 89.31 477 PHE A C 1
ATOM 3697 O O . PHE A 1 477 ? -3.894 5.356 -8.203 1.00 89.31 477 PHE A O 1
ATOM 3704 N N . CYS A 1 478 ? -5.555 4.678 -6.871 1.00 91.50 478 CYS A N 1
ATOM 3705 C CA . CYS A 1 478 ? -5.746 3.397 -7.539 1.00 91.50 478 CYS A CA 1
ATOM 3706 C C . CYS A 1 478 ? -6.750 3.536 -8.680 1.00 91.50 478 CYS A C 1
ATOM 3708 O O . CYS A 1 478 ? -7.858 4.039 -8.496 1.00 91.50 478 CYS A O 1
ATOM 3710 N N . SER A 1 479 ? -6.349 3.092 -9.867 1.00 86.94 479 SER A N 1
ATOM 3711 C CA . SER A 1 479 ? -7.227 3.077 -11.033 1.00 86.94 479 SER A CA 1
ATOM 3712 C C . SER A 1 479 ? -8.375 2.074 -10.831 1.00 86.94 479 SER A C 1
ATOM 3714 O O . SER A 1 479 ? -8.143 1.004 -10.263 1.00 86.94 479 SER A O 1
ATOM 3716 N N . PRO A 1 480 ? -9.588 2.355 -11.346 1.00 80.38 480 PRO A N 1
ATOM 3717 C CA . PRO A 1 480 ? -10.705 1.408 -11.329 1.00 80.38 480 PRO A CA 1
ATOM 3718 C C . PRO A 1 480 ? -10.434 0.076 -12.042 1.00 80.38 480 PRO A C 1
ATOM 3720 O O . PRO A 1 480 ? -11.141 -0.886 -11.775 1.00 80.38 480 PRO A O 1
ATOM 3723 N N . ASN A 1 481 ? -9.431 0.023 -12.926 1.00 76.50 481 ASN A N 1
ATOM 3724 C CA . ASN A 1 481 ? -9.030 -1.180 -13.671 1.00 76.50 481 ASN A CA 1
ATOM 3725 C C . ASN A 1 481 ? -7.714 -1.789 -13.138 1.00 76.50 481 ASN A C 1
ATOM 3727 O O . ASN A 1 481 ? -7.059 -2.585 -13.812 1.00 76.50 481 ASN A O 1
ATOM 3731 N N . GLY A 1 482 ? -7.267 -1.340 -11.963 1.00 77.81 482 GLY A N 1
ATOM 3732 C CA . GLY A 1 482 ? -6.010 -1.748 -11.349 1.00 77.81 482 GLY A CA 1
ATOM 3733 C C . GLY A 1 482 ? -4.799 -0.887 -11.706 1.00 77.81 482 GLY A C 1
ATOM 3734 O O . GLY A 1 482 ? -4.755 -0.147 -12.693 1.00 77.81 482 GLY A O 1
ATOM 3735 N N . GLY A 1 483 ? -3.773 -0.999 -10.866 1.00 82.00 483 GLY A N 1
ATOM 3736 C CA . GLY A 1 483 ? -2.565 -0.186 -10.920 1.00 82.00 483 GLY A CA 1
ATOM 3737 C C . GLY A 1 483 ? -2.797 1.266 -10.500 1.00 82.00 483 GLY A C 1
ATOM 3738 O O . GLY A 1 483 ? -3.806 1.619 -9.888 1.00 82.00 483 GLY A O 1
ATOM 3739 N N . ILE A 1 484 ? -1.820 2.119 -10.795 1.00 86.75 484 ILE A N 1
ATOM 3740 C CA . ILE A 1 484 ? -1.808 3.518 -10.359 1.00 86.75 484 ILE A CA 1
ATOM 3741 C C . ILE A 1 484 ? -2.569 4.394 -11.366 1.00 86.75 484 ILE A C 1
ATOM 3743 O O . ILE A 1 484 ? -2.515 4.158 -12.567 1.00 86.75 484 ILE A O 1
ATOM 3747 N N . GLY A 1 485 ? -3.256 5.421 -10.882 1.00 84.50 485 GLY A N 1
ATOM 3748 C CA . GLY A 1 485 ? -3.706 6.583 -11.642 1.00 84.50 485 GLY A CA 1
ATOM 3749 C C . GLY A 1 485 ? -3.018 7.855 -11.135 1.00 84.50 485 GLY A C 1
ATOM 3750 O O . GLY A 1 485 ? -2.590 7.923 -9.979 1.00 84.50 485 GLY A O 1
ATOM 3751 N N . TYR A 1 486 ? -2.914 8.872 -11.994 1.00 83.94 486 TYR A N 1
ATOM 3752 C CA . TYR A 1 486 ? -2.294 10.159 -11.663 1.00 83.94 486 TYR A CA 1
ATOM 3753 C C . TYR A 1 486 ? -3.255 11.328 -11.900 1.00 83.94 486 TYR A C 1
ATOM 3755 O O . TYR A 1 486 ? -3.782 11.502 -12.998 1.00 83.94 486 TYR A O 1
ATOM 3763 N N . LYS A 1 487 ? -3.477 12.145 -10.865 1.00 80.88 487 LYS A N 1
ATOM 3764 C CA . LYS A 1 487 ? -4.217 13.409 -10.945 1.00 80.88 487 LYS A CA 1
ATOM 3765 C C . LYS A 1 487 ? -3.241 14.532 -11.289 1.00 80.88 487 LYS A C 1
ATOM 3767 O O . LYS A 1 487 ? -2.290 14.798 -10.550 1.00 80.88 487 LYS A O 1
ATOM 3772 N N . LYS A 1 488 ? -3.486 15.180 -12.429 1.00 74.56 488 LYS A N 1
ATOM 3773 C CA . LYS A 1 488 ? -2.732 16.354 -12.884 1.00 74.56 488 LYS A CA 1
ATOM 3774 C C . LYS A 1 488 ? -3.062 17.575 -12.023 1.00 74.56 488 LYS A C 1
ATOM 3776 O O . LYS A 1 488 ? -4.128 17.639 -11.414 1.00 74.56 488 LYS A O 1
ATOM 3781 N N . ASP A 1 489 ? -2.144 18.538 -11.992 1.00 69.75 489 ASP A N 1
ATOM 3782 C CA . ASP A 1 489 ? -2.367 19.795 -11.284 1.00 69.75 489 ASP A CA 1
ATOM 3783 C C . ASP A 1 489 ? -3.415 20.589 -12.061 1.00 69.75 489 ASP A C 1
ATOM 3785 O O . ASP A 1 489 ? -3.266 20.732 -13.281 1.00 69.75 489 ASP A O 1
ATOM 3789 N N . PRO A 1 490 ? -4.464 21.106 -11.409 1.00 65.88 490 PRO A N 1
ATOM 3790 C CA . PRO A 1 490 ? -5.378 22.019 -12.078 1.00 65.88 490 PRO A CA 1
ATOM 3791 C C . PRO A 1 490 ? -4.673 23.317 -12.511 1.00 65.88 490 PRO A C 1
ATOM 3793 O O . PRO A 1 490 ? -5.069 23.910 -13.515 1.00 65.88 490 PRO A O 1
ATOM 3796 N N . ASN A 1 491 ? -3.615 23.748 -11.812 1.00 66.69 491 ASN A N 1
ATOM 3797 C CA . ASN A 1 491 ? -2.851 24.942 -12.154 1.00 66.69 491 ASN A CA 1
ATOM 3798 C C . ASN A 1 491 ? -1.649 24.594 -13.048 1.00 66.69 491 ASN A C 1
ATOM 3800 O O . ASN A 1 491 ? -0.583 24.208 -12.579 1.00 66.69 491 ASN A O 1
ATOM 3804 N N . ARG A 1 492 ? -1.796 24.780 -14.363 1.00 63.81 492 ARG A N 1
ATOM 3805 C CA . ARG A 1 492 ? -0.731 24.496 -15.345 1.00 63.81 492 ARG A CA 1
ATOM 3806 C C . ARG A 1 492 ? 0.407 25.524 -15.371 1.00 63.81 492 ARG A C 1
ATOM 3808 O O . ARG A 1 492 ? 1.385 25.309 -16.078 1.00 63.81 492 ARG A O 1
ATOM 3815 N N . ASN A 1 493 ? 0.292 26.621 -14.619 1.00 66.81 493 ASN A N 1
ATOM 3816 C CA . ASN A 1 493 ? 1.258 27.723 -14.651 1.00 66.81 493 ASN A CA 1
ATOM 3817 C C . ASN A 1 493 ? 2.402 27.568 -13.637 1.00 66.81 493 ASN A C 1
ATOM 3819 O O . ASN A 1 493 ? 3.327 28.379 -13.640 1.00 66.81 493 ASN A O 1
ATOM 3823 N N . ILE A 1 494 ? 2.366 26.557 -12.761 1.00 67.69 494 ILE A N 1
ATOM 3824 C CA . ILE A 1 494 ? 3.489 26.287 -11.855 1.00 67.69 494 ILE A CA 1
ATOM 3825 C C . ILE A 1 494 ? 4.631 25.572 -12.593 1.00 67.69 494 ILE A C 1
ATOM 3827 O O . ILE A 1 494 ? 4.364 24.696 -13.421 1.00 67.69 494 ILE A O 1
ATOM 3831 N N . PRO A 1 495 ? 5.903 25.891 -12.277 1.00 67.12 495 PRO A N 1
ATOM 3832 C CA . PRO A 1 495 ? 7.055 25.230 -12.878 1.00 67.12 495 PRO A CA 1
ATOM 3833 C C . PRO A 1 495 ? 6.946 23.706 -12.814 1.00 67.12 495 PRO A C 1
ATOM 3835 O O . PRO A 1 495 ? 6.482 23.132 -11.826 1.00 67.12 495 PRO A O 1
ATOM 3838 N N . SER A 1 496 ? 7.402 23.026 -13.861 1.00 64.69 496 SER A N 1
ATOM 3839 C CA . SER A 1 496 ? 7.342 21.567 -13.964 1.00 64.69 496 SER A CA 1
ATOM 3840 C C . SER A 1 496 ? 8.020 20.879 -12.769 1.00 64.69 496 SER A C 1
ATOM 3842 O O . SER A 1 496 ? 7.475 19.929 -12.200 1.00 64.69 496 SER A O 1
ATOM 3844 N N . ASN A 1 497 ? 9.148 21.424 -12.315 1.00 64.31 497 ASN A N 1
ATOM 3845 C CA . ASN A 1 497 ? 9.917 20.969 -11.157 1.00 64.31 497 ASN A CA 1
ATOM 3846 C C . ASN A 1 497 ? 9.329 21.373 -9.789 1.00 64.31 497 ASN A C 1
ATOM 3848 O O . ASN A 1 497 ? 9.899 21.006 -8.759 1.00 64.31 497 ASN A O 1
ATOM 3852 N N . HIS A 1 498 ? 8.217 22.116 -9.750 1.00 70.62 498 HIS A N 1
ATOM 3853 C CA . HIS A 1 498 ? 7.593 22.536 -8.500 1.00 70.62 498 HIS A CA 1
ATOM 3854 C C . HIS A 1 498 ? 7.174 21.300 -7.679 1.00 70.62 498 HIS A C 1
ATOM 3856 O O . HIS A 1 498 ? 6.587 20.373 -8.245 1.00 70.62 498 HIS A O 1
ATOM 3862 N N . PRO A 1 499 ? 7.403 21.264 -6.351 1.00 68.62 499 PRO A N 1
ATOM 3863 C CA . PRO A 1 499 ? 7.051 20.115 -5.513 1.00 68.62 499 PRO A CA 1
ATOM 3864 C C . PRO A 1 499 ? 5.592 19.668 -5.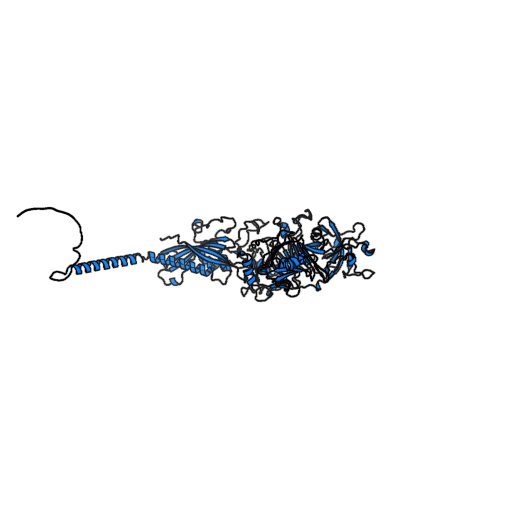654 1.00 68.62 499 PRO A C 1
ATOM 3866 O O . PRO A 1 499 ? 5.320 18.473 -5.619 1.00 68.62 499 PRO A O 1
ATOM 3869 N N . ASN A 1 500 ? 4.664 20.607 -5.888 1.00 72.00 500 ASN A N 1
ATOM 3870 C CA . ASN A 1 500 ? 3.252 20.285 -6.138 1.00 72.00 500 ASN A CA 1
ATOM 3871 C C . ASN A 1 500 ? 3.055 19.397 -7.368 1.00 72.00 500 ASN A C 1
ATOM 3873 O O . ASN A 1 500 ? 2.140 18.589 -7.347 1.00 72.00 500 ASN A O 1
ATOM 3877 N N . ASN A 1 501 ? 3.892 19.504 -8.406 1.00 74.56 501 ASN A N 1
ATOM 3878 C CA . ASN A 1 501 ? 3.773 18.722 -9.639 1.00 74.56 501 ASN A CA 1
ATOM 3879 C C . ASN A 1 501 ? 4.327 17.297 -9.517 1.00 74.56 501 ASN A C 1
ATOM 3881 O O . ASN A 1 501 ? 4.001 16.441 -10.345 1.00 74.56 501 ASN A O 1
ATOM 3885 N N . MET A 1 502 ? 5.128 17.021 -8.486 1.00 82.25 502 MET A N 1
ATOM 3886 C CA . MET A 1 502 ? 5.744 15.717 -8.271 1.00 82.25 502 MET A CA 1
ATOM 3887 C C . MET A 1 502 ? 4.937 14.890 -7.263 1.00 82.25 502 MET A C 1
ATOM 3889 O O . MET A 1 502 ? 4.772 15.316 -6.121 1.00 82.25 502 MET A O 1
ATOM 3893 N N . PRO A 1 503 ? 4.460 13.695 -7.641 1.00 86.88 503 PRO A N 1
ATOM 3894 C CA . PRO A 1 503 ? 3.842 12.777 -6.697 1.00 86.88 503 PRO A CA 1
ATOM 3895 C C . PRO A 1 503 ? 4.839 12.281 -5.641 1.00 86.88 503 PRO A C 1
ATOM 3897 O O . PRO A 1 503 ? 6.059 12.447 -5.739 1.00 86.88 503 PRO A O 1
ATOM 3900 N N . PHE A 1 504 ? 4.283 11.673 -4.604 1.00 89.56 504 PHE A N 1
ATOM 3901 C CA . PHE A 1 504 ? 5.024 11.045 -3.518 1.00 89.56 504 PHE A CA 1
ATOM 3902 C C . PHE A 1 504 ? 5.585 9.674 -3.922 1.00 89.56 504 PHE A C 1
ATOM 3904 O O . PHE A 1 504 ? 5.306 9.171 -5.011 1.00 89.56 504 PHE A O 1
ATOM 3911 N N . ASN A 1 505 ? 6.441 9.097 -3.075 1.00 92.31 505 ASN A N 1
ATOM 3912 C CA . ASN A 1 505 ? 7.190 7.891 -3.431 1.00 92.31 505 ASN A CA 1
ATOM 3913 C C . ASN A 1 505 ? 6.273 6.696 -3.717 1.00 92.31 505 ASN A C 1
ATOM 3915 O O . ASN A 1 505 ? 5.147 6.594 -3.215 1.00 92.31 505 ASN A O 1
ATOM 3919 N N . THR A 1 506 ? 6.804 5.751 -4.490 1.00 94.12 506 THR A N 1
ATOM 3920 C CA . THR A 1 506 ? 6.142 4.479 -4.779 1.00 94.12 506 THR A CA 1
ATOM 3921 C C . THR A 1 506 ? 6.975 3.288 -4.349 1.00 94.12 506 THR A C 1
ATOM 3923 O O . THR A 1 506 ? 8.200 3.300 -4.453 1.00 94.12 506 THR A O 1
ATOM 3926 N N . LEU A 1 507 ? 6.282 2.240 -3.915 1.00 96.25 507 LEU A N 1
ATOM 3927 C CA . LEU A 1 507 ? 6.792 0.879 -3.843 1.00 96.25 507 LEU A CA 1
ATOM 3928 C C . LEU A 1 507 ? 6.118 0.108 -4.976 1.00 96.25 507 LEU A C 1
ATOM 3930 O O . LEU A 1 507 ? 4.939 -0.216 -4.875 1.00 96.25 507 LEU A O 1
ATOM 3934 N N . ASN A 1 508 ? 6.827 -0.136 -6.071 1.00 94.44 508 ASN A N 1
ATOM 3935 C CA . ASN A 1 508 ? 6.314 -0.934 -7.177 1.00 94.44 508 ASN A CA 1
ATOM 3936 C C . ASN A 1 508 ? 6.867 -2.359 -7.078 1.00 94.44 508 ASN A C 1
ATOM 3938 O O . ASN A 1 508 ? 8.078 -2.549 -7.162 1.00 94.44 508 ASN A O 1
ATOM 3942 N N . VAL A 1 509 ? 5.999 -3.354 -6.896 1.00 93.88 509 VAL A N 1
ATOM 3943 C CA . VAL A 1 509 ? 6.361 -4.776 -6.809 1.00 93.88 509 VAL A CA 1
ATOM 3944 C C . VAL A 1 509 ? 5.623 -5.549 -7.891 1.00 93.88 509 VAL A C 1
ATOM 3946 O O . VAL A 1 509 ? 4.566 -6.128 -7.655 1.00 93.88 509 VAL A O 1
ATOM 3949 N N . SER A 1 510 ? 6.179 -5.544 -9.102 1.00 88.50 510 SER A N 1
ATOM 3950 C CA . SER A 1 510 ? 5.602 -6.294 -10.230 1.00 88.50 510 SER A CA 1
ATOM 3951 C C . SER A 1 510 ? 5.980 -7.781 -10.218 1.00 88.50 510 SER A C 1
ATOM 3953 O O . SER A 1 510 ? 5.377 -8.570 -10.936 1.00 88.50 510 SER A O 1
ATOM 3955 N N . ALA A 1 511 ? 6.976 -8.169 -9.416 1.00 88.12 511 ALA A N 1
ATOM 3956 C CA . ALA A 1 511 ? 7.426 -9.545 -9.264 1.00 88.12 511 ALA A CA 1
ATOM 3957 C C . ALA A 1 511 ? 7.974 -9.781 -7.851 1.00 88.12 511 ALA A C 1
ATOM 3959 O O . ALA A 1 511 ? 8.571 -8.888 -7.246 1.00 88.12 511 ALA A O 1
ATOM 3960 N N . THR A 1 512 ? 7.785 -10.994 -7.333 1.00 90.62 512 THR A N 1
ATOM 3961 C CA . THR A 1 512 ? 8.298 -11.412 -6.014 1.00 90.62 512 THR A CA 1
ATOM 3962 C C . THR A 1 512 ? 9.365 -12.501 -6.117 1.00 90.62 512 THR A C 1
ATOM 3964 O O . THR A 1 512 ? 10.118 -12.703 -5.169 1.00 90.62 512 THR A O 1
ATOM 3967 N N . GLY A 1 513 ? 9.493 -13.121 -7.292 1.00 81.81 513 GLY A N 1
ATOM 3968 C CA . GLY A 1 513 ? 10.446 -14.182 -7.587 1.00 81.81 513 GLY A CA 1
ATOM 3969 C C . GLY A 1 513 ? 9.832 -15.274 -8.450 1.00 81.81 513 GLY A C 1
ATOM 3970 O O . GLY A 1 513 ? 8.741 -15.094 -8.991 1.00 81.81 513 GLY A O 1
ATOM 3971 N N . ASP A 1 514 ? 10.555 -16.376 -8.625 1.00 78.62 514 ASP A N 1
ATOM 3972 C CA . ASP A 1 514 ? 10.053 -17.527 -9.379 1.00 78.62 514 ASP A CA 1
ATOM 3973 C C . ASP A 1 514 ? 9.180 -18.423 -8.479 1.00 78.62 514 ASP A C 1
ATOM 3975 O O . ASP A 1 514 ? 9.516 -18.677 -7.325 1.00 78.62 514 ASP A O 1
ATOM 3979 N N . ARG A 1 515 ? 8.085 -18.977 -9.023 1.00 77.69 515 ARG A N 1
ATOM 3980 C CA . ARG A 1 515 ? 7.162 -19.881 -8.299 1.00 77.69 515 ARG A CA 1
ATOM 3981 C C . ARG A 1 515 ? 6.598 -19.222 -7.025 1.00 77.69 515 ARG A C 1
ATOM 3983 O O . ARG A 1 515 ? 6.026 -18.147 -7.121 1.00 77.69 515 ARG A O 1
ATOM 3990 N N . ASP A 1 516 ? 6.763 -19.860 -5.864 1.00 79.69 516 ASP A N 1
ATOM 3991 C CA . ASP A 1 516 ? 6.233 -19.435 -4.561 1.00 79.69 516 ASP A CA 1
ATOM 3992 C C . ASP A 1 516 ? 7.194 -18.515 -3.775 1.00 79.69 516 ASP A C 1
ATOM 3994 O O . ASP A 1 516 ? 7.057 -18.364 -2.557 1.00 79.69 516 ASP A O 1
ATOM 3998 N N . GLU A 1 517 ? 8.203 -17.926 -4.431 1.00 90.94 517 GLU A N 1
ATOM 3999 C CA . GLU A 1 517 ? 9.097 -16.950 -3.798 1.00 90.94 517 GLU A CA 1
ATOM 4000 C C . GLU A 1 517 ? 8.316 -15.693 -3.372 1.00 90.94 517 GLU A C 1
ATOM 4002 O O . GLU A 1 517 ? 7.715 -14.986 -4.190 1.00 90.94 517 GLU A O 1
ATOM 4007 N N . SER A 1 518 ? 8.352 -15.402 -2.069 1.00 94.25 518 SER A N 1
ATOM 4008 C CA . SER A 1 518 ? 7.601 -14.298 -1.471 1.00 94.25 518 SER A CA 1
ATOM 4009 C C . SER A 1 518 ? 8.438 -13.041 -1.252 1.00 94.25 518 SER A C 1
ATOM 4011 O O . SER A 1 518 ? 9.545 -13.088 -0.712 1.00 94.25 518 SER A O 1
ATOM 4013 N N . PHE A 1 519 ? 7.838 -11.881 -1.510 1.00 96.50 519 PHE A N 1
ATOM 4014 C CA . PHE A 1 519 ? 8.260 -10.635 -0.885 1.00 96.50 519 PHE A CA 1
ATOM 4015 C C . PHE A 1 519 ? 7.896 -10.699 0.604 1.00 96.50 519 PHE A C 1
ATOM 4017 O O . PHE A 1 519 ? 6.718 -10.687 0.964 1.00 96.50 519 PHE A O 1
ATOM 4024 N N . SER A 1 520 ? 8.908 -10.808 1.468 1.00 95.75 520 SER A N 1
ATOM 4025 C CA . SER A 1 520 ? 8.734 -10.989 2.912 1.00 95.75 520 SER A CA 1
ATOM 4026 C C . SER A 1 520 ? 9.276 -9.791 3.688 1.00 95.75 520 SER A C 1
ATOM 4028 O O . SER A 1 520 ? 10.494 -9.650 3.818 1.00 95.75 520 SER A O 1
ATOM 4030 N N . ALA A 1 521 ? 8.401 -8.918 4.192 1.00 96.69 521 ALA A N 1
ATOM 4031 C CA . ALA A 1 521 ? 8.804 -7.747 4.973 1.00 96.69 521 ALA A CA 1
ATOM 4032 C C . ALA A 1 521 ? 7.645 -7.140 5.780 1.00 96.69 521 ALA A C 1
ATOM 4034 O O . ALA A 1 521 ? 6.469 -7.304 5.460 1.00 96.69 521 ALA A O 1
ATOM 4035 N N . PHE A 1 522 ? 8.000 -6.356 6.794 1.00 95.88 522 PHE A N 1
ATOM 4036 C CA . PHE A 1 522 ? 7.143 -5.321 7.359 1.00 95.88 522 PHE A CA 1
ATOM 4037 C C . PHE A 1 522 ? 7.374 -3.992 6.626 1.00 95.88 522 PHE A C 1
ATOM 4039 O O . PHE A 1 522 ? 8.478 -3.449 6.665 1.00 95.88 522 PHE A O 1
ATOM 4046 N N . VAL A 1 523 ? 6.346 -3.441 5.984 1.00 96.62 523 VAL A N 1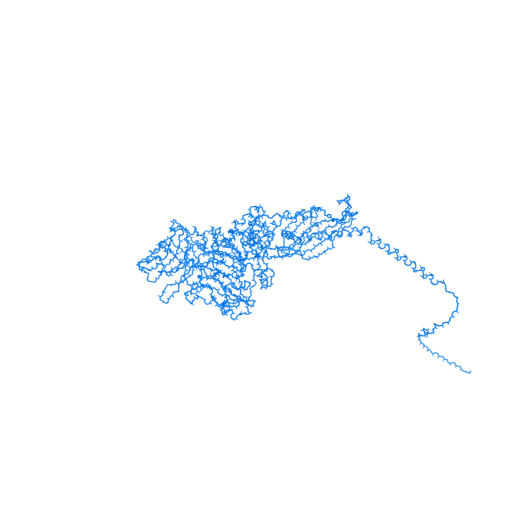
ATOM 4047 C CA . VAL A 1 523 ? 6.411 -2.168 5.253 1.00 96.62 523 VAL A CA 1
ATOM 4048 C C . VAL A 1 523 ? 5.624 -1.092 6.001 1.00 96.62 523 VAL A C 1
ATOM 4050 O O . VAL A 1 523 ? 4.404 -1.174 6.138 1.00 96.62 523 VAL A O 1
ATOM 4053 N N . PHE A 1 524 ? 6.320 -0.045 6.441 1.00 94.69 524 PHE A N 1
ATOM 4054 C CA . PHE A 1 524 ? 5.729 1.157 7.025 1.00 94.69 524 PHE A CA 1
ATOM 4055 C C . PHE A 1 524 ? 5.918 2.333 6.063 1.00 94.69 524 PHE A C 1
ATOM 4057 O O . PHE A 1 524 ? 7.024 2.862 5.914 1.00 94.69 524 PHE A O 1
ATOM 4064 N N . ALA A 1 525 ? 4.849 2.726 5.378 1.00 94.12 525 ALA A N 1
ATOM 4065 C CA . ALA A 1 525 ? 4.913 3.673 4.274 1.00 94.12 525 ALA A CA 1
ATOM 4066 C C . ALA A 1 525 ? 3.613 4.497 4.126 1.00 94.12 525 ALA A C 1
ATOM 4068 O O . ALA A 1 525 ? 3.016 4.502 3.050 1.00 94.12 525 ALA A O 1
ATOM 4069 N N . PRO A 1 526 ? 3.162 5.206 5.181 1.00 89.50 526 PRO A N 1
ATOM 4070 C CA . PRO A 1 526 ? 1.825 5.815 5.255 1.00 89.50 526 PRO A CA 1
ATOM 4071 C C . PRO A 1 526 ? 1.510 6.829 4.148 1.00 89.50 526 PRO A C 1
ATOM 4073 O O . PRO A 1 526 ? 0.343 7.061 3.874 1.00 89.50 526 PRO A O 1
ATOM 4076 N N . ASP A 1 527 ? 2.547 7.377 3.517 1.00 89.25 527 ASP A N 1
ATOM 4077 C CA . ASP A 1 527 ? 2.511 8.376 2.446 1.00 89.25 527 ASP A CA 1
ATOM 4078 C C . ASP A 1 527 ? 2.807 7.790 1.048 1.00 89.25 527 ASP A C 1
ATOM 4080 O O . ASP A 1 527 ? 2.774 8.487 0.032 1.00 89.25 527 ASP A O 1
ATOM 4084 N N . THR A 1 528 ? 3.178 6.510 0.980 1.00 93.25 528 THR A N 1
ATOM 4085 C CA . THR A 1 528 ? 3.678 5.838 -0.227 1.00 93.25 528 THR A CA 1
ATOM 4086 C C . THR A 1 528 ? 2.552 5.079 -0.913 1.00 93.25 528 THR A C 1
ATOM 4088 O O . THR A 1 528 ? 1.739 4.424 -0.260 1.00 93.25 528 THR A O 1
ATOM 4091 N N . THR A 1 529 ? 2.530 5.112 -2.245 1.00 94.12 529 THR A N 1
ATOM 4092 C CA . THR A 1 529 ? 1.660 4.226 -3.031 1.00 94.12 529 THR A CA 1
ATOM 4093 C C . THR A 1 529 ? 2.366 2.894 -3.271 1.00 94.12 529 THR A C 1
ATOM 4095 O O . THR A 1 529 ? 3.432 2.853 -3.888 1.00 94.12 529 THR A O 1
ATOM 4098 N N . PHE A 1 530 ? 1.779 1.807 -2.779 1.00 95.44 530 PHE A N 1
ATOM 4099 C CA . PHE A 1 530 ? 2.179 0.443 -3.096 1.00 95.44 530 PHE A CA 1
ATOM 4100 C C . PHE A 1 530 ? 1.389 -0.038 -4.309 1.00 95.44 530 PHE A C 1
ATOM 4102 O O . PHE A 1 530 ? 0.161 -0.017 -4.318 1.00 95.44 530 PHE A O 1
ATOM 4109 N N . SER A 1 531 ? 2.109 -0.446 -5.343 1.00 93.19 531 SER A N 1
ATOM 4110 C CA . SER A 1 531 ? 1.560 -0.900 -6.608 1.00 93.19 531 SER A CA 1
ATOM 4111 C C . SER A 1 531 ? 2.151 -2.244 -6.994 1.00 93.19 531 SER A C 1
ATOM 4113 O O . SER A 1 531 ? 3.335 -2.487 -6.759 1.00 93.19 531 SER A O 1
ATOM 4115 N N . THR A 1 532 ? 1.349 -3.087 -7.636 1.00 91.56 532 THR A N 1
ATOM 4116 C CA . THR A 1 532 ? 1.848 -4.276 -8.348 1.00 91.56 532 THR A CA 1
ATOM 4117 C C . THR A 1 532 ? 1.806 -4.111 -9.864 1.00 91.56 532 THR A C 1
ATOM 4119 O O . THR A 1 532 ? 2.039 -5.075 -10.588 1.00 91.56 532 THR A O 1
ATOM 4122 N N . ALA A 1 533 ? 1.515 -2.895 -10.342 1.00 82.75 533 ALA A N 1
ATOM 4123 C CA . ALA A 1 533 ? 1.281 -2.587 -11.743 1.00 82.75 533 ALA A CA 1
ATOM 4124 C C . ALA A 1 533 ? 2.389 -3.100 -12.667 1.00 82.75 533 ALA A C 1
ATOM 4126 O O . ALA A 1 533 ? 3.569 -2.766 -12.537 1.00 82.75 533 ALA A O 1
ATOM 4127 N N . THR A 1 534 ? 1.942 -3.838 -13.675 1.00 81.81 534 THR A N 1
ATOM 4128 C CA . THR A 1 534 ? 2.736 -4.225 -14.834 1.00 81.81 534 THR A CA 1
ATOM 4129 C C . THR A 1 534 ? 2.065 -3.630 -16.076 1.00 81.81 534 THR A C 1
ATOM 4131 O O . THR A 1 534 ? 0.893 -3.925 -16.320 1.00 81.81 534 THR A O 1
ATOM 4134 N N . PRO A 1 535 ? 2.745 -2.773 -16.858 1.00 80.25 535 PRO A N 1
ATOM 4135 C CA . PRO A 1 535 ? 2.197 -2.246 -18.103 1.00 80.25 535 PRO A CA 1
ATOM 4136 C C . PRO A 1 535 ? 1.833 -3.365 -19.083 1.00 80.25 535 PRO A C 1
ATOM 4138 O O . PRO A 1 535 ? 2.517 -4.388 -19.144 1.00 80.25 535 PRO A O 1
ATOM 4141 N N . LYS A 1 536 ? 0.794 -3.146 -19.898 1.00 83.50 536 LYS A N 1
ATOM 4142 C CA . LYS A 1 536 ? 0.284 -4.082 -20.923 1.00 83.50 536 LYS A CA 1
ATOM 4143 C C . LYS A 1 536 ? 1.230 -4.273 -22.127 1.00 83.50 536 LYS A C 1
ATOM 4145 O O . LYS A 1 536 ? 0.766 -4.338 -23.258 1.00 83.50 536 LYS A O 1
ATOM 4150 N N . THR A 1 537 ? 2.546 -4.343 -21.943 1.00 86.81 537 THR A N 1
ATOM 4151 C CA . THR A 1 537 ? 3.509 -4.458 -23.052 1.00 86.81 537 THR A CA 1
ATOM 4152 C C . THR A 1 537 ? 3.949 -5.902 -23.296 1.00 86.81 537 THR A C 1
ATOM 4154 O O . THR A 1 537 ? 4.043 -6.717 -22.383 1.00 86.81 537 THR A O 1
ATOM 4157 N N . GLU A 1 538 ? 4.277 -6.233 -24.548 1.00 90.06 538 GLU A N 1
ATOM 4158 C CA . GLU A 1 538 ? 4.880 -7.536 -24.885 1.00 90.06 538 GLU A CA 1
ATOM 4159 C C . GLU A 1 538 ? 6.369 -7.608 -24.522 1.00 90.06 538 GLU A C 1
ATOM 4161 O O . GLU A 1 538 ? 6.915 -8.682 -24.247 1.00 90.06 538 GLU A O 1
ATOM 4166 N N . TYR A 1 539 ? 7.027 -6.449 -24.518 1.00 91.12 539 TYR A N 1
ATOM 4167 C CA . TYR A 1 539 ? 8.460 -6.310 -24.322 1.00 91.12 539 TYR A CA 1
ATOM 4168 C C . TYR A 1 539 ? 8.775 -5.344 -23.185 1.00 91.12 539 TYR A C 1
ATOM 4170 O O . TYR A 1 539 ? 8.029 -4.398 -22.925 1.00 91.12 539 TYR A O 1
ATOM 4178 N N . TYR A 1 540 ? 9.925 -5.565 -22.556 1.00 88.88 540 TYR A N 1
ATOM 4179 C CA . TYR A 1 540 ? 10.547 -4.639 -21.619 1.00 88.88 540 TYR A CA 1
ATOM 4180 C C . TYR A 1 540 ? 12.025 -4.446 -21.974 1.00 88.88 540 TYR A C 1
ATOM 4182 O O . TYR A 1 540 ? 12.671 -5.348 -22.518 1.00 88.88 540 TYR A O 1
ATOM 4190 N N . SER A 1 541 ? 12.563 -3.265 -21.662 1.00 86.44 541 SER A N 1
ATOM 4191 C CA . SER A 1 541 ? 13.987 -2.975 -21.848 1.00 86.44 541 SER A CA 1
ATOM 4192 C C . SER A 1 541 ? 14.869 -3.828 -20.934 1.00 86.44 541 SER A C 1
ATOM 4194 O O . SER A 1 541 ? 14.670 -3.861 -19.714 1.00 86.44 541 SER A O 1
ATOM 4196 N N . ARG A 1 542 ? 15.874 -4.466 -21.538 1.00 81.62 542 ARG A N 1
ATOM 4197 C CA . ARG A 1 542 ? 17.044 -5.025 -20.862 1.00 81.62 542 ARG A CA 1
ATOM 4198 C C . ARG A 1 542 ? 18.176 -3.999 -20.943 1.00 81.62 542 ARG A C 1
ATOM 4200 O O . ARG A 1 542 ? 18.422 -3.441 -22.007 1.00 81.62 542 ARG A O 1
ATOM 4207 N N . ALA A 1 543 ? 18.872 -3.774 -19.833 1.00 70.44 543 ALA A N 1
ATOM 4208 C CA . ALA A 1 543 ? 20.098 -2.988 -19.861 1.00 70.44 543 ALA A CA 1
ATOM 4209 C C . ALA A 1 543 ? 21.222 -3.792 -20.531 1.00 70.44 543 ALA A C 1
ATOM 4211 O O . ALA A 1 543 ? 21.454 -4.944 -20.163 1.00 70.44 543 ALA A O 1
ATOM 4212 N N . ILE A 1 544 ? 21.905 -3.177 -21.495 1.00 65.69 544 ILE A N 1
ATOM 4213 C CA . ILE A 1 544 ? 23.086 -3.732 -22.169 1.00 65.69 544 ILE A CA 1
ATOM 4214 C C . ILE A 1 544 ? 24.330 -3.182 -21.469 1.00 65.69 544 ILE A C 1
ATOM 4216 O O . ILE A 1 544 ? 24.364 -1.986 -21.187 1.00 65.69 544 ILE A O 1
ATOM 4220 N N . ILE A 1 545 ? 25.353 -3.997 -21.197 1.00 55.62 545 ILE A N 1
ATOM 4221 C CA . ILE A 1 545 ? 26.674 -3.479 -20.810 1.00 55.62 545 ILE A CA 1
ATOM 4222 C C . ILE A 1 545 ? 27.365 -2.926 -22.058 1.00 55.62 545 ILE A C 1
ATOM 4224 O O . ILE A 1 545 ? 27.525 -3.636 -23.049 1.00 55.62 545 ILE A O 1
ATOM 4228 N N . SER A 1 546 ? 27.834 -1.680 -21.992 1.00 50.84 546 SER A N 1
ATOM 4229 C CA . SER A 1 546 ? 28.845 -1.191 -22.924 1.00 50.84 546 SER A CA 1
ATOM 4230 C C . SER A 1 546 ? 30.110 -2.048 -22.765 1.00 50.84 546 SER A C 1
ATOM 4232 O O . SER A 1 546 ? 30.853 -1.899 -21.794 1.00 50.84 546 SER A O 1
ATOM 4234 N N . SER A 1 547 ? 30.342 -2.980 -23.689 1.00 43.50 547 SER A N 1
ATOM 4235 C CA . SER A 1 547 ? 31.661 -3.575 -23.915 1.00 43.50 547 SER A CA 1
ATOM 4236 C C . SER A 1 547 ? 32.679 -2.449 -24.159 1.00 43.50 547 SER A C 1
ATOM 4238 O O . SER A 1 547 ? 32.287 -1.417 -24.710 1.00 43.50 547 SER A O 1
ATOM 4240 N N . PRO A 1 548 ? 33.974 -2.615 -23.829 1.00 43.12 548 PRO A N 1
ATOM 4241 C CA . PRO A 1 548 ? 35.016 -1.657 -24.222 1.00 43.12 548 PRO A CA 1
ATOM 4242 C C . PRO A 1 548 ? 35.002 -1.311 -25.727 1.00 43.12 548 PRO A C 1
ATOM 4244 O O . PRO A 1 548 ? 35.470 -0.243 -26.104 1.00 43.12 548 PRO A O 1
ATOM 4247 N N . ASN A 1 549 ? 34.389 -2.157 -26.569 1.00 41.53 549 ASN A N 1
ATOM 4248 C CA . ASN A 1 549 ? 34.236 -1.940 -28.012 1.00 41.53 549 ASN A CA 1
ATOM 4249 C C . ASN A 1 549 ? 32.874 -1.349 -28.438 1.00 41.53 549 ASN A C 1
ATOM 4251 O O . ASN A 1 549 ? 32.656 -1.110 -29.624 1.00 41.53 549 ASN A O 1
ATOM 4255 N N . THR A 1 550 ? 31.938 -1.121 -27.513 1.00 50.09 550 THR A N 1
ATOM 4256 C CA . THR A 1 550 ? 30.633 -0.500 -27.796 1.00 50.09 550 THR A CA 1
ATOM 4257 C C . THR A 1 550 ? 30.520 0.809 -27.030 1.00 50.09 550 THR A C 1
ATOM 4259 O O . THR A 1 550 ? 30.340 0.823 -25.817 1.00 50.09 550 THR A O 1
ATOM 4262 N N . SER A 1 551 ? 30.594 1.920 -27.751 1.00 51.50 551 SER A N 1
ATOM 4263 C CA . SER A 1 551 ? 30.602 3.280 -27.212 1.00 51.50 551 SER A CA 1
ATOM 4264 C C . SER A 1 551 ? 29.215 3.818 -26.819 1.00 51.50 551 SER A C 1
ATOM 4266 O O . SER A 1 551 ? 29.073 5.006 -26.553 1.00 51.50 551 SER A O 1
ATOM 4268 N N . ILE A 1 552 ? 28.166 2.989 -26.771 1.00 58.28 552 ILE A N 1
ATOM 4269 C CA . ILE A 1 552 ? 26.802 3.462 -26.483 1.00 58.28 552 ILE A CA 1
ATOM 4270 C C . ILE A 1 552 ? 26.539 3.400 -24.969 1.00 58.28 552 ILE A C 1
ATOM 4272 O O . ILE A 1 552 ? 26.543 2.302 -24.411 1.00 58.28 552 ILE A O 1
ATOM 4276 N N . PRO A 1 553 ? 26.294 4.537 -24.286 1.00 58.50 553 PRO A N 1
ATOM 4277 C CA . PRO A 1 553 ? 25.978 4.531 -22.863 1.00 58.50 553 PRO A CA 1
ATOM 4278 C C . PRO A 1 553 ? 24.637 3.835 -22.603 1.00 58.50 553 PRO A C 1
ATOM 4280 O O . PRO A 1 553 ? 23.624 4.149 -23.232 1.00 58.50 553 PRO A O 1
ATOM 4283 N N . SER A 1 554 ? 24.628 2.907 -21.647 1.00 73.75 554 SER A N 1
ATOM 4284 C CA . SER A 1 554 ? 23.446 2.139 -21.255 1.00 73.75 554 SER A CA 1
ATOM 4285 C C . SER A 1 554 ? 22.381 3.059 -20.658 1.00 73.75 554 SER A C 1
ATOM 4287 O O . SER A 1 554 ? 22.573 3.612 -19.577 1.00 73.75 554 SER A O 1
ATOM 4289 N N . ARG A 1 555 ? 21.237 3.208 -21.329 1.00 85.25 555 ARG A N 1
ATOM 4290 C CA . ARG A 1 555 ? 20.075 3.918 -20.777 1.00 85.25 555 ARG A CA 1
ATOM 4291 C C . ARG A 1 555 ? 19.085 2.932 -20.169 1.00 85.25 555 ARG A C 1
ATOM 4293 O O . ARG A 1 555 ? 18.962 1.803 -20.643 1.00 85.25 555 ARG A O 1
ATOM 4300 N N . LEU A 1 556 ? 18.342 3.359 -19.151 1.00 87.12 556 LEU A N 1
ATOM 4301 C CA . LEU A 1 556 ? 17.316 2.520 -18.534 1.00 87.12 556 LEU A CA 1
ATOM 4302 C C . LEU A 1 556 ? 16.018 3.297 -18.309 1.00 87.12 556 LEU A C 1
ATOM 4304 O O . LEU A 1 556 ? 16.020 4.374 -17.718 1.00 87.12 556 LEU A O 1
ATOM 4308 N N . VAL A 1 557 ? 14.900 2.707 -18.737 1.00 90.31 557 VAL A N 1
ATOM 4309 C CA . VAL A 1 557 ? 13.562 3.110 -18.283 1.00 90.31 557 VAL A CA 1
ATOM 4310 C C . VAL A 1 557 ? 13.296 2.434 -16.943 1.00 90.31 557 VAL A C 1
ATOM 4312 O O . VAL A 1 557 ? 13.476 1.225 -16.817 1.00 90.31 557 VAL A O 1
ATOM 4315 N N . THR A 1 558 ? 12.843 3.195 -15.960 1.00 90.88 558 THR A N 1
ATOM 4316 C CA . THR A 1 558 ? 12.438 2.738 -14.626 1.00 90.88 558 THR A CA 1
ATOM 4317 C C . THR A 1 558 ? 11.120 3.413 -14.233 1.00 90.88 558 THR A C 1
ATOM 4319 O O . THR A 1 558 ? 10.549 4.166 -15.027 1.00 90.88 558 THR A O 1
ATOM 4322 N N . THR A 1 559 ? 10.620 3.156 -13.029 1.00 89.69 559 THR A N 1
ATOM 4323 C CA . THR A 1 559 ? 9.534 3.940 -12.431 1.00 89.69 559 THR A CA 1
ATOM 4324 C C . THR A 1 559 ? 9.964 4.520 -11.095 1.00 89.69 559 THR A C 1
ATOM 4326 O O . THR A 1 559 ? 10.536 3.838 -10.249 1.00 89.69 559 THR A O 1
ATOM 4329 N N . THR A 1 560 ? 9.702 5.806 -10.897 1.00 88.94 560 THR A N 1
ATOM 4330 C CA . THR A 1 560 ? 9.829 6.449 -9.587 1.00 88.94 560 THR A CA 1
ATOM 4331 C C . THR A 1 560 ? 8.631 7.341 -9.365 1.00 88.94 560 THR A C 1
ATOM 4333 O O . THR A 1 560 ? 8.120 7.943 -10.305 1.00 88.94 560 THR A O 1
ATOM 4336 N N . LYS A 1 561 ? 8.145 7.407 -8.122 1.00 89.31 561 LYS A N 1
ATOM 4337 C CA . LYS A 1 561 ? 6.964 8.206 -7.763 1.00 89.31 561 LYS A CA 1
ATOM 4338 C C . LYS A 1 561 ? 5.739 7.890 -8.645 1.00 89.31 561 LYS A C 1
ATOM 4340 O O . LYS A 1 561 ? 4.909 8.750 -8.914 1.00 89.31 561 LYS A O 1
ATOM 4345 N N . GLY A 1 562 ? 5.627 6.652 -9.126 1.00 88.12 562 GLY A N 1
ATOM 4346 C CA . GLY A 1 562 ? 4.500 6.191 -9.944 1.00 88.12 562 GLY A CA 1
ATOM 4347 C C . GLY A 1 562 ? 4.480 6.723 -11.375 1.00 88.12 562 GLY A C 1
ATOM 4348 O O . GLY A 1 562 ? 3.450 6.616 -12.038 1.00 88.12 562 GLY A O 1
ATOM 4349 N N . VAL A 1 563 ? 5.586 7.288 -11.862 1.00 88.31 563 VAL A N 1
ATOM 4350 C CA . VAL A 1 563 ? 5.723 7.809 -13.227 1.00 88.31 563 VAL A CA 1
ATOM 4351 C C . VAL A 1 563 ? 6.900 7.146 -13.934 1.00 88.31 563 VAL A C 1
ATOM 4353 O O . VAL A 1 563 ? 7.834 6.661 -13.289 1.00 88.31 563 VAL A O 1
ATOM 4356 N N . TYR A 1 564 ? 6.855 7.103 -15.265 1.00 90.12 564 TYR A N 1
ATOM 4357 C CA . TYR A 1 564 ? 8.000 6.652 -16.049 1.00 90.12 564 TYR A CA 1
ATOM 4358 C C . TYR A 1 564 ? 9.191 7.573 -15.790 1.00 90.12 564 TYR A C 1
ATOM 4360 O O . TYR A 1 564 ? 9.073 8.797 -15.868 1.00 90.12 564 TYR A O 1
ATOM 4368 N N . SER A 1 565 ? 10.348 6.969 -15.548 1.00 91.38 565 SER A N 1
ATOM 4369 C CA . SER A 1 565 ? 11.595 7.673 -15.274 1.00 91.38 565 SER A CA 1
ATOM 4370 C C . SER A 1 565 ? 12.747 7.089 -16.084 1.00 91.38 565 SER A C 1
ATOM 4372 O O . SER A 1 565 ? 12.718 5.946 -16.541 1.00 91.38 565 SER A O 1
ATOM 4374 N N . PHE A 1 566 ? 13.772 7.902 -16.263 1.00 90.56 566 PHE A N 1
ATOM 4375 C CA . PHE A 1 566 ? 14.968 7.655 -17.045 1.00 90.56 566 PHE A CA 1
ATOM 4376 C C . PHE A 1 566 ? 16.188 7.598 -16.132 1.00 90.56 566 PHE A C 1
ATOM 4378 O O . PHE A 1 566 ? 16.348 8.448 -15.259 1.00 90.56 566 PHE A O 1
ATOM 4385 N N . ILE A 1 567 ? 17.076 6.637 -16.362 1.00 89.44 567 ILE A N 1
ATOM 4386 C CA . ILE A 1 567 ? 18.415 6.600 -15.774 1.00 89.44 567 ILE A CA 1
ATOM 4387 C C . ILE A 1 567 ? 19.435 6.742 -16.904 1.00 89.44 567 ILE A C 1
ATOM 4389 O O . ILE A 1 567 ? 19.387 6.002 -17.893 1.00 89.44 567 ILE A O 1
ATOM 4393 N N . PHE A 1 568 ? 20.358 7.693 -16.734 1.00 86.06 568 PHE A N 1
ATOM 4394 C CA . PHE A 1 568 ? 21.340 8.075 -17.747 1.00 86.06 568 PHE A CA 1
ATOM 4395 C C . PHE A 1 568 ? 22.393 6.988 -17.956 1.00 86.06 568 PHE A C 1
ATOM 4397 O O . PHE A 1 568 ? 22.664 6.636 -19.105 1.00 86.06 568 PHE A O 1
ATOM 4404 N N . ASN A 1 569 ? 22.975 6.492 -16.860 1.00 83.62 569 ASN A N 1
ATOM 4405 C CA . ASN A 1 569 ? 23.943 5.399 -16.847 1.00 83.62 569 ASN A CA 1
ATOM 4406 C C . ASN A 1 569 ? 23.796 4.602 -15.532 1.00 83.62 569 ASN A C 1
ATOM 4408 O O . ASN A 1 569 ? 24.230 5.080 -14.481 1.00 83.62 569 ASN A O 1
ATOM 4412 N N . PRO A 1 570 ? 23.205 3.391 -15.549 1.00 83.19 570 PRO A N 1
ATOM 4413 C CA . PRO A 1 570 ? 22.947 2.607 -14.341 1.00 83.19 570 PRO A CA 1
ATOM 4414 C C . PRO A 1 570 ? 24.225 2.111 -13.645 1.00 83.19 570 PRO A C 1
ATOM 4416 O O . PRO A 1 570 ? 24.183 1.834 -12.447 1.00 83.19 570 PRO A O 1
ATOM 4419 N N . GLY A 1 571 ? 25.349 2.016 -14.368 1.00 79.19 571 GLY A N 1
ATOM 4420 C CA . GLY A 1 571 ? 26.667 1.678 -13.817 1.00 79.19 571 GLY A CA 1
ATOM 4421 C C . GLY A 1 571 ? 27.548 2.893 -13.503 1.00 79.19 571 GLY A C 1
ATOM 4422 O O . GLY A 1 571 ? 28.696 2.711 -13.111 1.00 79.19 571 GLY A O 1
ATOM 4423 N N . GLY A 1 572 ? 27.039 4.112 -13.711 1.00 80.69 572 GLY A N 1
ATOM 4424 C CA . GLY A 1 572 ? 27.794 5.356 -13.571 1.00 80.69 572 GLY A CA 1
ATOM 4425 C C . GLY A 1 572 ? 27.825 5.926 -12.151 1.00 80.69 572 GLY A C 1
ATOM 4426 O O . GLY A 1 572 ? 27.575 5.245 -11.152 1.00 80.69 572 GLY A O 1
ATOM 4427 N N . SER A 1 573 ? 28.117 7.221 -12.066 1.00 85.44 573 SER A N 1
ATOM 4428 C CA . SER A 1 573 ? 28.115 8.003 -10.824 1.00 85.44 573 SER A CA 1
ATOM 4429 C C . SER A 1 573 ? 26.716 8.113 -10.186 1.00 85.44 573 SER A C 1
ATOM 4431 O O . SER A 1 573 ? 25.701 7.725 -10.760 1.00 85.44 573 SER A O 1
ATOM 4433 N N . VAL A 1 574 ? 26.620 8.665 -8.970 1.00 86.31 574 VAL A N 1
ATOM 4434 C CA . VAL A 1 574 ? 25.326 8.950 -8.302 1.00 86.31 574 VAL A CA 1
ATOM 4435 C C . VAL A 1 574 ? 24.384 9.766 -9.180 1.00 86.31 574 VAL A C 1
ATOM 4437 O O . VAL A 1 574 ? 23.212 9.422 -9.319 1.00 86.31 574 VAL A O 1
ATOM 4440 N N . ILE A 1 575 ? 24.907 10.834 -9.782 1.00 87.06 575 ILE A N 1
ATOM 4441 C CA . ILE A 1 575 ? 24.119 11.770 -10.583 1.00 87.06 575 ILE A CA 1
ATOM 4442 C C . ILE A 1 575 ? 23.538 11.049 -11.801 1.00 87.06 575 ILE A C 1
ATOM 4444 O O . ILE A 1 575 ? 22.359 11.203 -12.099 1.00 87.06 575 ILE A O 1
ATOM 4448 N N . GLU A 1 576 ? 24.329 10.200 -12.456 1.00 86.38 576 GLU A N 1
ATOM 4449 C CA . GLU A 1 576 ? 23.886 9.460 -13.641 1.00 86.38 576 GLU A CA 1
ATOM 4450 C C . GLU A 1 576 ? 22.920 8.310 -13.325 1.00 86.38 576 GLU A C 1
ATOM 4452 O O . GLU A 1 576 ? 22.118 7.931 -14.184 1.00 86.38 576 GLU A O 1
ATOM 4457 N N . ARG A 1 577 ? 22.986 7.762 -12.105 1.00 86.94 577 ARG A N 1
ATOM 4458 C CA . ARG A 1 577 ? 22.080 6.715 -11.605 1.00 86.94 577 ARG A CA 1
ATOM 4459 C C . ARG A 1 577 ? 20.767 7.265 -11.052 1.00 86.94 577 ARG A C 1
ATOM 4461 O O . ARG A 1 577 ? 19.837 6.490 -10.845 1.00 86.94 577 ARG A O 1
ATOM 4468 N N . THR A 1 578 ? 20.689 8.570 -10.797 1.00 89.88 578 THR A N 1
ATOM 4469 C CA . THR A 1 578 ? 19.495 9.221 -10.245 1.00 89.88 578 THR A CA 1
ATOM 4470 C C . THR A 1 578 ? 18.352 9.185 -11.262 1.00 89.88 578 THR A C 1
ATOM 4472 O O . THR A 1 578 ? 18.520 9.711 -12.363 1.00 89.88 578 THR A O 1
ATOM 4475 N N . PRO A 1 579 ? 17.189 8.593 -10.928 1.00 90.75 579 PRO A N 1
ATOM 4476 C CA . PRO A 1 579 ? 16.048 8.566 -11.833 1.00 90.75 579 PRO A CA 1
ATOM 4477 C C . PRO A 1 579 ? 15.500 9.968 -12.123 1.00 90.75 579 PRO A C 1
ATOM 4479 O O . PRO A 1 579 ? 15.239 10.753 -11.210 1.00 90.75 579 PRO A O 1
ATOM 4482 N N . ILE A 1 580 ? 15.273 10.255 -13.402 1.00 90.00 580 ILE A N 1
ATOM 4483 C CA . ILE A 1 580 ? 14.728 11.518 -13.905 1.00 90.00 580 ILE A CA 1
ATOM 4484 C C . ILE A 1 580 ? 13.352 11.262 -14.537 1.00 90.00 580 ILE A C 1
ATOM 4486 O O . ILE A 1 580 ? 13.278 10.485 -15.486 1.00 90.00 580 ILE A O 1
ATOM 4490 N N . PRO A 1 581 ? 12.263 11.898 -14.077 1.00 89.44 581 PRO A N 1
ATOM 4491 C CA . PRO A 1 581 ? 10.932 11.665 -14.635 1.00 89.44 581 PRO A CA 1
ATOM 4492 C C . PRO A 1 581 ? 10.788 12.073 -16.106 1.00 89.44 581 PRO A C 1
ATOM 4494 O O . PRO A 1 581 ? 11.316 13.103 -16.539 1.00 89.44 581 PRO A O 1
ATOM 4497 N N . PHE A 1 582 ? 10.009 11.289 -16.853 1.00 88.88 582 PHE A N 1
ATOM 4498 C CA . PHE A 1 582 ? 9.561 11.631 -18.199 1.00 88.88 582 PHE A CA 1
ATOM 4499 C C . PHE A 1 582 ? 8.382 12.595 -18.168 1.00 88.88 582 PHE A C 1
ATOM 4501 O O . PHE A 1 582 ? 7.430 12.437 -17.395 1.00 88.88 582 PHE A O 1
ATOM 4508 N N . ARG A 1 583 ? 8.419 13.549 -19.095 1.00 86.62 583 ARG A N 1
ATOM 4509 C CA . ARG A 1 583 ? 7.330 14.473 -19.384 1.00 86.62 583 ARG A CA 1
ATOM 4510 C C . ARG A 1 583 ? 6.853 14.345 -20.814 1.00 86.62 583 ARG A C 1
ATOM 4512 O O . ARG A 1 583 ? 7.646 14.164 -21.743 1.00 86.62 583 ARG A O 1
ATOM 4519 N N . ASN A 1 584 ? 5.548 14.495 -20.984 1.00 83.81 584 ASN A N 1
ATOM 4520 C CA . ASN A 1 584 ? 4.947 14.600 -22.299 1.00 83.81 584 ASN A CA 1
ATOM 4521 C C . ASN A 1 584 ? 5.241 15.965 -22.947 1.00 83.81 584 ASN A C 1
ATOM 4523 O O . ASN A 1 584 ? 5.862 16.861 -22.366 1.00 83.81 584 ASN A O 1
ATOM 4527 N N . ILE A 1 585 ? 4.725 16.144 -24.159 1.00 79.00 585 ILE A N 1
ATOM 4528 C CA . ILE A 1 585 ? 4.870 17.377 -24.939 1.00 79.00 585 ILE A CA 1
ATOM 4529 C C . ILE A 1 585 ? 4.224 18.599 -24.269 1.00 79.00 585 ILE A C 1
ATOM 4531 O O . ILE A 1 585 ? 4.614 19.722 -24.568 1.00 79.00 585 ILE A O 1
ATOM 4535 N N . ASN A 1 586 ? 3.300 18.403 -23.327 1.00 78.00 586 ASN A N 1
ATOM 4536 C CA . ASN A 1 586 ? 2.637 19.464 -22.566 1.00 78.00 586 ASN A CA 1
ATOM 4537 C C . ASN A 1 586 ? 3.360 19.794 -21.247 1.00 78.00 586 ASN A C 1
ATOM 4539 O O . ASN A 1 586 ? 2.977 20.741 -20.570 1.00 78.00 586 ASN A O 1
ATOM 4543 N N . GLY A 1 587 ? 4.411 19.046 -20.890 1.00 78.44 587 GLY A N 1
ATOM 4544 C CA . GLY A 1 587 ? 5.131 19.194 -19.622 1.00 78.44 587 GLY A CA 1
ATOM 4545 C C . GLY A 1 587 ? 4.541 18.389 -18.455 1.00 78.44 587 GLY A C 1
ATOM 4546 O O . GLY A 1 587 ? 5.079 18.448 -17.346 1.00 78.44 587 GLY A O 1
ATOM 4547 N N . ASP A 1 588 ? 3.492 17.598 -18.681 1.00 80.94 588 ASP A N 1
ATOM 4548 C CA . ASP A 1 588 ? 2.907 16.719 -17.665 1.00 80.94 588 ASP A CA 1
ATOM 4549 C C . ASP A 1 588 ? 3.745 15.451 -17.479 1.00 80.94 588 ASP A C 1
ATOM 4551 O O . ASP A 1 588 ? 4.334 14.942 -18.433 1.00 80.94 588 ASP A O 1
ATOM 4555 N N . LEU A 1 589 ? 3.750 14.903 -16.262 1.00 85.44 589 LEU A N 1
ATOM 4556 C CA . LEU A 1 589 ? 4.348 13.596 -15.987 1.00 85.44 589 LEU A CA 1
ATOM 4557 C C . LEU A 1 589 ? 3.535 12.469 -16.631 1.00 85.44 589 LEU A C 1
ATOM 4559 O O . LEU A 1 589 ? 2.305 12.521 -16.647 1.00 85.44 589 LEU A O 1
ATOM 4563 N N . ILE A 1 590 ? 4.234 11.432 -17.093 1.00 85.19 590 ILE A N 1
ATOM 4564 C CA . ILE A 1 590 ? 3.615 10.256 -17.715 1.00 85.19 590 ILE A CA 1
ATOM 4565 C C . ILE A 1 590 ? 3.521 9.138 -16.669 1.00 85.19 590 ILE A C 1
ATOM 4567 O O . ILE A 1 590 ? 4.560 8.620 -16.243 1.00 85.19 590 ILE A O 1
ATOM 4571 N N . PRO A 1 591 ? 2.314 8.753 -16.226 1.00 84.62 591 PRO A N 1
ATOM 4572 C CA . PRO A 1 591 ? 2.165 7.793 -15.145 1.00 84.62 591 PRO A CA 1
ATOM 4573 C C . PRO A 1 591 ? 2.519 6.368 -15.593 1.00 84.62 591 PRO A C 1
ATOM 4575 O O . PRO A 1 591 ? 2.330 5.988 -16.749 1.00 84.62 591 PRO A O 1
ATOM 4578 N N . TYR A 1 592 ? 3.056 5.575 -14.664 1.00 84.44 592 TYR A N 1
ATOM 4579 C CA . TYR A 1 592 ? 3.398 4.170 -14.878 1.00 84.44 592 TYR A CA 1
ATOM 4580 C C . TYR A 1 592 ? 2.200 3.291 -14.511 1.00 84.44 592 TYR A C 1
ATOM 4582 O O . TYR A 1 592 ? 2.016 2.908 -13.354 1.00 84.44 592 TYR A O 1
ATOM 4590 N N . THR A 1 593 ? 1.348 3.027 -15.496 1.00 76.06 593 THR A N 1
ATOM 4591 C CA . THR A 1 593 ? 0.004 2.475 -15.285 1.00 76.06 593 THR A CA 1
ATOM 4592 C C . THR A 1 593 ? -0.246 1.238 -16.145 1.00 76.06 593 THR A C 1
ATOM 4594 O O . THR A 1 593 ? 0.463 0.974 -17.121 1.00 76.06 593 THR A O 1
ATOM 4597 N N . ILE A 1 594 ? -1.265 0.457 -15.770 1.00 76.06 594 ILE A N 1
ATOM 4598 C CA . ILE A 1 594 ? -1.718 -0.702 -16.552 1.00 76.06 594 ILE A CA 1
ATOM 4599 C C . ILE A 1 594 ? -2.321 -0.246 -17.878 1.00 76.06 594 ILE A C 1
ATOM 4601 O O . ILE A 1 594 ? -1.944 -0.755 -18.933 1.00 76.06 594 ILE A O 1
ATOM 4605 N N . ASP A 1 595 ? -3.247 0.709 -17.816 1.00 74.19 595 ASP A N 1
ATOM 4606 C CA . ASP A 1 595 ? -3.890 1.326 -18.973 1.00 74.19 595 ASP A CA 1
ATOM 4607 C C . ASP A 1 595 ? -3.155 2.611 -19.324 1.00 74.19 595 ASP A C 1
ATOM 4609 O O . ASP A 1 595 ? -2.905 3.428 -18.437 1.00 74.19 595 ASP A O 1
ATOM 4613 N N . ALA A 1 596 ? -2.788 2.784 -20.592 1.00 67.75 596 ALA A N 1
ATOM 4614 C CA . ALA A 1 596 ? -2.068 3.971 -21.026 1.00 67.75 596 ALA A CA 1
ATOM 4615 C C . ALA A 1 596 ? -2.857 5.255 -20.723 1.00 67.75 596 ALA A C 1
ATOM 4617 O O . ALA A 1 596 ? -4.085 5.300 -20.811 1.00 67.75 596 ALA A O 1
ATOM 4618 N N . ASP A 1 597 ? -2.136 6.318 -20.366 1.00 71.19 597 ASP A N 1
ATOM 4619 C CA . ASP A 1 597 ? -2.756 7.621 -20.153 1.00 71.19 597 ASP A CA 1
ATOM 4620 C C . ASP A 1 597 ? -3.075 8.288 -21.497 1.00 71.19 597 ASP A C 1
ATOM 4622 O O . ASP A 1 597 ? -2.201 8.877 -22.140 1.00 71.19 597 ASP A O 1
ATOM 4626 N N . LYS A 1 598 ? -4.358 8.257 -21.867 1.00 70.56 598 LYS A N 1
ATOM 4627 C CA . LYS A 1 598 ? -4.936 8.954 -23.031 1.00 70.56 598 LYS A CA 1
ATOM 4628 C C . LYS A 1 598 ? -4.602 10.439 -23.082 1.00 70.56 598 LYS A C 1
ATOM 4630 O O . LYS A 1 598 ? -4.564 11.033 -24.149 1.00 70.56 598 LYS A O 1
ATOM 4635 N N . ASN A 1 599 ? -4.355 11.062 -21.931 1.00 70.38 599 ASN A N 1
ATOM 4636 C CA . ASN A 1 599 ? -4.056 12.490 -21.848 1.00 70.38 599 ASN A CA 1
ATOM 4637 C C . ASN A 1 599 ? -2.553 12.786 -21.859 1.00 70.38 599 ASN A C 1
ATOM 4639 O O . ASN A 1 599 ? -2.159 13.958 -21.825 1.00 70.38 599 ASN A O 1
ATOM 4643 N N . SER A 1 600 ? -1.705 11.757 -21.835 1.00 72.50 600 SER A N 1
ATOM 4644 C CA . SER A 1 600 ? -0.261 11.919 -21.996 1.00 72.50 600 SER A CA 1
ATOM 4645 C C . SER A 1 600 ? 0.117 12.090 -23.465 1.00 72.50 600 SER A C 1
ATOM 4647 O O . SER A 1 600 ? 1.151 12.694 -23.741 1.00 72.50 600 SER A O 1
ATOM 4649 N N . TRP A 1 601 ? -0.743 11.642 -24.382 1.00 75.75 601 TRP A N 1
ATOM 4650 C CA . TRP A 1 601 ? -0.490 11.580 -25.814 1.00 75.75 601 TRP A CA 1
ATOM 4651 C C . TRP A 1 601 ? -1.677 12.207 -26.596 1.00 75.75 601 TRP A C 1
ATOM 4653 O O . TRP A 1 601 ? -2.787 11.703 -26.588 1.00 75.75 601 TRP A O 1
ATOM 4663 N N . ASP A 1 602 ? -1.448 13.323 -27.292 1.00 74.75 602 ASP A N 1
ATOM 4664 C CA . ASP A 1 602 ? -2.320 13.949 -28.296 1.00 74.75 602 ASP A CA 1
ATOM 4665 C C . ASP A 1 602 ? -2.221 13.316 -29.709 1.00 74.75 602 ASP A C 1
ATOM 4667 O O . ASP A 1 602 ? -1.366 13.661 -30.541 1.00 74.75 602 ASP A O 1
ATOM 4671 N N . ARG A 1 603 ? -3.179 12.440 -30.031 1.00 78.94 603 ARG A N 1
ATOM 4672 C CA . ARG A 1 603 ? -3.289 11.785 -31.345 1.00 78.94 603 ARG A CA 1
ATOM 4673 C C . ARG A 1 603 ? -3.312 12.739 -32.531 1.00 78.94 603 ARG A C 1
ATOM 4675 O O . ARG A 1 603 ? -2.793 12.373 -33.586 1.00 78.94 603 ARG A O 1
ATOM 4682 N N . ARG A 1 604 ? -3.874 13.941 -32.393 1.00 77.88 604 ARG A N 1
ATOM 4683 C CA . ARG A 1 604 ? -3.940 14.905 -33.503 1.00 77.88 604 ARG A CA 1
ATOM 4684 C C . ARG A 1 604 ? -2.569 15.493 -33.817 1.00 77.88 604 ARG A C 1
ATOM 4686 O O . ARG A 1 604 ? -2.302 15.779 -34.979 1.00 77.88 604 ARG A O 1
ATOM 4693 N N . ARG A 1 605 ? -1.703 15.647 -32.810 1.00 73.38 605 ARG A N 1
ATOM 4694 C CA . ARG A 1 605 ? -0.360 16.224 -32.983 1.00 73.38 605 ARG A CA 1
ATOM 4695 C C . ARG A 1 605 ? 0.692 15.201 -33.385 1.00 73.38 605 ARG A C 1
ATOM 4697 O O . ARG A 1 605 ? 1.427 15.435 -34.336 1.00 73.38 605 ARG A O 1
ATOM 4704 N N . HIS A 1 606 ? 0.769 14.067 -32.693 1.00 72.75 606 HIS A N 1
ATOM 4705 C CA . HIS A 1 606 ? 1.845 13.090 -32.918 1.00 72.75 606 HIS A CA 1
ATOM 4706 C C . HIS A 1 606 ? 1.385 11.772 -33.553 1.00 72.75 606 HIS A C 1
ATOM 4708 O O . HIS A 1 606 ? 2.220 10.922 -33.867 1.00 72.75 606 HIS A O 1
ATOM 4714 N N . GLY A 1 607 ? 0.079 11.580 -33.776 1.00 75.88 607 GLY A N 1
ATOM 4715 C CA . GLY A 1 607 ? -0.453 10.351 -34.377 1.00 75.88 607 GLY A CA 1
ATOM 4716 C C . GLY A 1 607 ? -0.261 9.110 -33.501 1.00 75.88 607 GLY A C 1
ATOM 4717 O O . GLY A 1 607 ? -0.136 8.014 -34.041 1.00 75.88 607 GLY A O 1
ATOM 4718 N N . LEU A 1 608 ? -0.189 9.307 -32.181 1.00 80.25 608 LEU A N 1
ATOM 4719 C CA . LEU A 1 608 ? -0.098 8.269 -31.148 1.00 80.25 608 LEU A CA 1
ATOM 4720 C C . LEU A 1 608 ? -1.219 8.504 -30.141 1.00 80.25 608 LEU A C 1
ATOM 4722 O O . LEU A 1 608 ? -1.603 9.650 -29.934 1.00 80.25 608 LEU A O 1
ATOM 4726 N N . ASP A 1 609 ? -1.718 7.447 -29.527 1.00 76.94 609 ASP A N 1
ATOM 4727 C CA . ASP A 1 609 ? -2.801 7.517 -28.547 1.00 76.94 609 ASP A CA 1
ATOM 4728 C C . ASP A 1 609 ? -2.336 6.788 -27.275 1.00 76.94 609 ASP A C 1
ATOM 4730 O O . ASP A 1 609 ? -1.230 7.063 -26.809 1.00 76.94 609 ASP A O 1
ATOM 4734 N N . ASP A 1 610 ? -3.104 5.827 -26.761 1.00 83.50 610 ASP A N 1
ATOM 4735 C CA . ASP A 1 610 ? -2.760 4.896 -25.677 1.00 83.50 610 ASP A CA 1
ATOM 4736 C C . ASP A 1 610 ? -1.350 4.256 -25.801 1.00 83.50 610 ASP A C 1
ATOM 4738 O O . ASP A 1 610 ? -1.196 3.120 -26.267 1.00 83.50 610 ASP A O 1
ATOM 4742 N N . THR A 1 611 ? -0.313 4.976 -25.355 1.00 85.38 611 THR A N 1
ATOM 4743 C CA . THR A 1 611 ? 1.102 4.671 -25.620 1.00 85.38 611 THR A CA 1
ATOM 4744 C C . THR A 1 611 ? 1.893 4.316 -24.360 1.00 85.38 611 THR A C 1
ATOM 4746 O O . THR A 1 611 ? 1.822 5.000 -23.337 1.00 85.38 611 THR A O 1
ATOM 4749 N N . TYR A 1 612 ? 2.725 3.277 -24.471 1.00 89.69 612 TYR A N 1
ATOM 4750 C CA . TYR A 1 612 ? 3.613 2.775 -23.419 1.00 89.69 612 TYR A CA 1
ATOM 4751 C C . TYR A 1 612 ? 5.087 2.989 -23.773 1.00 89.69 612 TYR A C 1
ATOM 4753 O O . TYR A 1 612 ? 5.495 2.728 -24.904 1.00 89.69 612 TYR A O 1
ATOM 4761 N N . ILE A 1 613 ? 5.905 3.393 -22.796 1.00 91.62 613 ILE A N 1
ATOM 4762 C CA . ILE A 1 613 ? 7.356 3.567 -22.965 1.00 91.62 613 ILE A CA 1
ATOM 4763 C C . ILE A 1 613 ? 8.058 2.251 -22.612 1.00 91.62 613 ILE A C 1
ATOM 4765 O O . ILE A 1 613 ? 7.967 1.772 -21.481 1.00 91.62 613 ILE A O 1
ATOM 4769 N N . ILE A 1 614 ? 8.773 1.661 -23.572 1.00 92.25 614 ILE A N 1
ATOM 4770 C CA . ILE A 1 614 ? 9.389 0.332 -23.418 1.00 92.25 614 ILE A CA 1
ATOM 4771 C C . ILE A 1 614 ? 10.880 0.443 -23.114 1.00 92.25 614 ILE A C 1
ATOM 4773 O O . ILE A 1 614 ? 11.379 -0.186 -22.173 1.00 92.25 614 ILE A O 1
ATOM 4777 N N . ALA A 1 615 ? 11.590 1.207 -23.941 1.00 92.00 615 ALA A N 1
ATOM 4778 C CA . ALA A 1 615 ? 13.037 1.356 -23.904 1.00 92.00 615 ALA A CA 1
ATOM 4779 C C . ALA A 1 615 ? 13.434 2.759 -24.353 1.00 92.00 615 ALA A C 1
ATOM 4781 O O . ALA A 1 615 ? 12.670 3.455 -25.014 1.00 92.00 615 ALA A O 1
ATOM 4782 N N . VAL A 1 616 ? 14.640 3.166 -23.989 1.00 92.44 616 VAL A N 1
ATOM 4783 C CA . VAL A 1 616 ? 15.227 4.468 -24.309 1.00 92.44 616 VAL A CA 1
ATOM 4784 C C . VAL A 1 616 ? 16.686 4.244 -24.646 1.00 92.44 616 VAL A C 1
ATOM 4786 O O . VAL A 1 616 ? 17.275 3.260 -24.196 1.00 92.44 616 VAL A O 1
ATOM 4789 N N . GLY A 1 617 ? 17.249 5.104 -25.480 1.00 89.56 617 GLY A N 1
ATOM 4790 C CA . GLY A 1 617 ? 18.541 4.843 -26.082 1.00 89.56 617 GLY A CA 1
ATOM 4791 C C . GLY A 1 617 ? 19.112 6.067 -26.770 1.00 89.56 617 GLY A C 1
ATOM 4792 O O . GLY A 1 617 ? 18.395 7.011 -27.113 1.00 89.56 617 GLY A O 1
ATOM 4793 N N . LYS A 1 618 ? 20.425 6.016 -26.979 1.00 87.94 618 LYS A N 1
ATOM 4794 C CA . LYS A 1 618 ? 21.180 7.046 -27.680 1.00 87.94 618 LYS A CA 1
ATOM 4795 C C . LYS A 1 618 ? 21.794 6.445 -28.935 1.00 87.94 618 LYS A C 1
ATOM 4797 O O . LYS A 1 618 ? 22.388 5.370 -28.888 1.00 87.94 618 LYS A O 1
ATOM 4802 N N . LYS A 1 619 ? 21.670 7.158 -30.048 1.00 86.75 619 LYS A N 1
ATOM 4803 C CA . LYS A 1 619 ? 22.281 6.820 -31.329 1.00 86.75 619 LYS A CA 1
ATOM 4804 C C . LYS A 1 619 ? 23.798 6.654 -31.168 1.00 86.75 619 LYS A C 1
ATOM 4806 O O . LYS A 1 619 ? 24.451 7.479 -30.527 1.00 86.75 619 LYS A O 1
ATOM 4811 N N . GLY A 1 620 ? 24.346 5.585 -31.744 1.00 77.00 620 GLY A N 1
ATOM 4812 C CA . GLY A 1 620 ? 25.788 5.313 -31.734 1.00 77.00 620 GLY A CA 1
ATOM 4813 C C . GLY A 1 620 ? 26.624 6.323 -32.537 1.00 77.00 620 GLY A C 1
ATOM 4814 O O . GLY A 1 620 ? 26.090 7.128 -33.295 1.00 77.00 620 GLY A O 1
ATOM 4815 N N . TYR A 1 621 ? 27.952 6.255 -32.382 1.00 63.31 621 TYR A N 1
ATOM 4816 C CA . TYR A 1 621 ? 28.919 7.223 -32.936 1.00 63.31 621 TYR A CA 1
ATOM 4817 C C . TYR A 1 621 ? 29.084 7.185 -34.467 1.00 63.31 621 TYR A C 1
ATOM 4819 O O . TYR A 1 621 ? 29.452 8.193 -35.061 1.00 63.31 621 TYR A O 1
ATOM 4827 N N . SER A 1 622 ? 28.780 6.061 -35.122 1.00 64.56 622 SER A N 1
ATOM 4828 C CA . SER A 1 622 ? 28.777 5.944 -36.590 1.00 64.56 622 SER A CA 1
ATOM 4829 C C . SER A 1 622 ? 27.417 5.445 -37.080 1.00 64.56 622 SER A C 1
ATOM 4831 O O . SER A 1 622 ? 27.286 4.284 -37.475 1.00 64.56 622 SER A O 1
ATOM 4833 N N . PRO A 1 623 ? 26.370 6.286 -37.004 1.00 62.97 623 PRO A N 1
ATOM 4834 C CA . PRO A 1 623 ? 25.040 5.877 -37.415 1.00 62.97 623 PRO A CA 1
ATOM 4835 C C . PRO A 1 623 ? 24.970 5.761 -38.937 1.00 62.97 623 PRO A C 1
ATOM 4837 O O . PRO A 1 623 ? 25.503 6.598 -39.667 1.00 62.97 623 PRO A O 1
ATOM 4840 N N . ARG A 1 624 ? 24.277 4.731 -39.426 1.00 69.19 624 ARG A N 1
ATOM 4841 C CA . ARG A 1 624 ? 24.002 4.575 -40.859 1.00 69.19 624 ARG A CA 1
ATOM 4842 C C . ARG A 1 624 ? 23.158 5.742 -41.397 1.00 69.19 624 ARG A C 1
ATOM 4844 O O . ARG A 1 624 ? 22.461 6.373 -40.606 1.00 69.19 624 ARG A O 1
ATOM 4851 N N . PRO A 1 625 ? 23.163 6.033 -42.712 1.00 67.44 625 PRO A N 1
ATOM 4852 C CA . PRO A 1 625 ? 22.435 7.174 -43.283 1.00 67.44 625 PRO A CA 1
ATOM 4853 C C . PRO A 1 625 ? 20.930 7.200 -42.963 1.00 67.44 625 PRO A C 1
ATOM 4855 O O . PRO A 1 625 ? 20.379 8.256 -42.658 1.00 67.44 625 PRO A O 1
ATOM 4858 N N . ASP A 1 626 ? 20.284 6.033 -42.963 1.00 69.69 626 ASP A N 1
ATOM 4859 C CA . ASP A 1 626 ? 18.870 5.822 -42.626 1.00 69.69 626 ASP A CA 1
ATOM 4860 C C . ASP A 1 626 ? 18.548 6.134 -41.155 1.00 69.69 626 ASP A C 1
ATOM 4862 O O . ASP A 1 626 ? 17.470 6.643 -40.848 1.00 69.69 626 ASP A O 1
ATOM 4866 N N . VAL A 1 627 ? 19.505 5.908 -40.253 1.00 80.44 627 VAL A N 1
ATOM 4867 C CA . VAL A 1 627 ? 19.410 6.266 -38.828 1.00 80.44 627 VAL A CA 1
ATOM 4868 C C . VAL A 1 627 ? 19.917 7.687 -38.571 1.00 80.44 627 VAL A C 1
ATOM 4870 O O . VAL A 1 627 ? 19.477 8.355 -37.638 1.00 80.44 627 VAL A O 1
ATOM 4873 N N . ASN A 1 628 ? 20.835 8.191 -39.395 1.00 82.56 628 ASN A N 1
ATOM 4874 C CA . ASN A 1 628 ? 21.459 9.493 -39.202 1.00 82.56 628 ASN A CA 1
ATOM 4875 C C . ASN A 1 628 ? 20.428 10.621 -39.291 1.00 82.56 628 ASN A C 1
ATOM 4877 O O . ASN A 1 628 ? 20.561 11.618 -38.585 1.00 82.56 628 ASN A O 1
ATOM 4881 N N . ASN A 1 629 ? 19.377 10.449 -40.094 1.00 87.19 629 ASN A N 1
ATOM 4882 C CA . ASN A 1 629 ? 18.276 11.406 -40.196 1.00 87.19 629 ASN A CA 1
ATOM 4883 C C . ASN A 1 629 ? 17.393 11.458 -38.942 1.00 87.19 629 ASN A C 1
ATOM 4885 O O . ASN A 1 629 ? 16.632 12.407 -38.798 1.00 87.19 629 ASN A O 1
ATOM 4889 N N . LEU A 1 630 ? 17.497 10.493 -38.028 1.00 90.75 630 LEU A N 1
ATOM 4890 C CA . LEU A 1 630 ? 16.779 10.483 -36.756 1.00 90.75 630 LEU A CA 1
ATOM 4891 C C . LEU A 1 630 ? 17.525 11.295 -35.682 1.00 90.75 630 LEU A C 1
ATOM 4893 O O . LEU A 1 630 ? 18.756 11.431 -35.712 1.00 90.75 630 LEU A O 1
ATOM 4897 N N . MET A 1 631 ? 16.771 11.818 -34.712 1.00 92.69 631 MET A N 1
ATOM 4898 C CA . MET A 1 631 ? 17.326 12.422 -33.494 1.00 92.69 631 MET A CA 1
ATOM 4899 C C . MET A 1 631 ? 18.253 11.458 -32.739 1.00 92.69 631 MET A C 1
ATOM 4901 O O . MET A 1 631 ? 18.131 10.238 -32.842 1.00 92.69 631 MET A O 1
ATOM 4905 N N . ASP A 1 632 ? 19.180 12.022 -31.966 1.00 89.50 632 ASP A N 1
ATOM 4906 C CA . ASP A 1 632 ? 20.195 11.243 -31.252 1.00 89.50 632 ASP A CA 1
ATOM 4907 C C . ASP A 1 632 ? 19.625 10.486 -30.050 1.00 89.50 632 ASP A C 1
ATOM 4909 O O . ASP A 1 632 ? 20.070 9.385 -29.756 1.00 89.50 632 ASP A O 1
ATOM 4913 N N . GLU A 1 633 ? 18.644 11.059 -29.360 1.00 91.81 633 GLU A N 1
ATOM 4914 C CA . GLU A 1 633 ? 18.009 10.473 -28.181 1.00 91.81 633 GLU A CA 1
ATOM 4915 C C . GLU A 1 633 ? 16.585 10.044 -28.553 1.00 91.81 633 GLU A C 1
ATOM 4917 O O . GLU A 1 633 ? 15.751 10.874 -28.929 1.00 91.81 633 GLU A O 1
ATOM 4922 N N . MET A 1 634 ? 16.325 8.738 -28.484 1.00 93.19 634 MET A N 1
ATOM 4923 C CA . MET A 1 634 ? 15.076 8.122 -28.933 1.00 93.19 634 MET A CA 1
ATOM 4924 C C . MET A 1 634 ? 14.523 7.178 -27.872 1.00 93.19 634 MET A C 1
ATOM 4926 O O . MET A 1 634 ? 15.266 6.438 -27.227 1.00 93.19 634 MET A O 1
ATOM 4930 N N . ALA A 1 635 ? 13.203 7.161 -27.718 1.00 94.25 635 ALA A N 1
ATOM 4931 C CA . ALA A 1 635 ? 12.483 6.159 -26.948 1.00 94.25 635 ALA A CA 1
ATOM 4932 C C . ALA A 1 635 ? 11.732 5.216 -27.883 1.00 94.25 635 ALA A C 1
ATOM 4934 O O . ALA A 1 635 ? 11.047 5.661 -28.802 1.00 94.25 635 ALA A O 1
ATOM 4935 N N . LEU A 1 636 ? 11.813 3.920 -27.608 1.00 94.94 636 LEU A N 1
ATOM 4936 C CA . LEU A 1 636 ? 10.899 2.940 -28.164 1.00 94.94 636 LEU A CA 1
ATOM 4937 C C . LEU A 1 636 ? 9.590 2.978 -27.382 1.00 94.94 636 LEU A C 1
ATOM 4939 O O . LEU A 1 636 ? 9.558 2.690 -26.178 1.00 94.94 636 LEU A O 1
ATOM 4943 N N . VAL A 1 637 ? 8.509 3.265 -28.096 1.00 93.62 637 VAL A N 1
ATOM 4944 C CA . VAL A 1 637 ? 7.154 3.276 -27.558 1.00 93.62 637 VAL A CA 1
ATOM 4945 C C . VAL A 1 637 ? 6.251 2.321 -28.329 1.00 93.62 637 VAL A C 1
ATOM 4947 O O . VAL A 1 637 ? 6.487 2.029 -29.504 1.00 93.62 637 VAL A O 1
ATOM 4950 N N . TRP A 1 638 ? 5.207 1.835 -27.668 1.00 93.12 638 TRP A N 1
ATOM 4951 C CA . TRP A 1 638 ? 4.165 1.015 -28.279 1.00 93.12 638 TRP A CA 1
ATOM 4952 C C . TRP A 1 638 ? 2.819 1.707 -28.151 1.00 93.12 638 TRP A C 1
ATOM 4954 O O . TRP A 1 638 ? 2.377 1.980 -27.036 1.00 93.12 638 TRP A O 1
ATOM 4964 N N . ASP A 1 639 ? 2.183 1.970 -29.288 1.00 90.31 639 ASP A N 1
ATOM 4965 C CA . ASP A 1 639 ? 0.819 2.482 -29.349 1.00 90.31 639 ASP A CA 1
ATOM 4966 C C . ASP A 1 639 ? -0.148 1.299 -29.366 1.00 90.31 639 ASP A C 1
ATOM 4968 O O . ASP A 1 639 ? -0.267 0.559 -30.349 1.00 90.31 639 ASP A O 1
ATOM 4972 N N . SER A 1 640 ? -0.855 1.121 -28.259 1.00 87.81 640 SER A N 1
ATOM 4973 C CA . SER A 1 640 ? -1.776 0.007 -28.081 1.00 87.81 640 SER A CA 1
ATOM 4974 C C . SER A 1 640 ? -3.057 0.141 -28.909 1.00 87.81 640 SER A C 1
ATOM 4976 O O . SER A 1 640 ? -3.745 -0.871 -29.083 1.00 87.81 640 SER A O 1
ATOM 4978 N N . THR A 1 641 ? -3.344 1.320 -29.474 1.00 87.38 641 THR A N 1
ATOM 4979 C CA . THR A 1 641 ? -4.482 1.530 -30.380 1.00 87.38 641 THR A CA 1
ATOM 4980 C C . THR A 1 641 ? -4.176 0.989 -31.770 1.00 87.38 641 THR A C 1
ATOM 4982 O O . THR A 1 641 ? -4.939 0.189 -32.308 1.00 87.38 641 THR A O 1
ATOM 4985 N N . THR A 1 642 ? -3.038 1.380 -32.353 1.00 89.44 642 THR A N 1
ATOM 4986 C CA . THR A 1 642 ? -2.631 0.906 -33.691 1.00 89.44 642 THR A CA 1
ATOM 4987 C C . THR A 1 642 ? -1.878 -0.424 -33.670 1.00 89.44 642 THR A C 1
ATOM 4989 O O . THR A 1 642 ? -1.692 -1.035 -34.724 1.00 89.44 642 THR A O 1
ATOM 4992 N N . LYS A 1 643 ? -1.454 -0.883 -32.483 1.00 90.38 643 LYS A N 1
ATOM 4993 C CA . LYS A 1 643 ? -0.574 -2.047 -32.268 1.00 90.38 643 LYS A CA 1
ATOM 4994 C C . LYS A 1 643 ? 0.789 -1.913 -32.957 1.00 90.38 643 LYS A C 1
ATOM 4996 O O . LYS A 1 643 ? 1.433 -2.921 -33.239 1.00 90.38 643 LYS A O 1
ATOM 5001 N N . ASN A 1 644 ? 1.229 -0.682 -33.216 1.00 93.31 644 ASN A N 1
ATOM 5002 C CA . ASN A 1 644 ? 2.518 -0.396 -33.834 1.00 93.31 644 ASN A CA 1
ATOM 5003 C C . ASN A 1 644 ? 3.537 0.113 -32.810 1.00 93.31 644 ASN A C 1
ATOM 5005 O O . ASN A 1 644 ? 3.200 0.724 -31.793 1.00 93.31 644 ASN A O 1
ATOM 5009 N N . TYR A 1 645 ? 4.803 -0.116 -33.127 1.00 94.94 645 TYR A N 1
ATOM 5010 C CA . TYR A 1 645 ? 5.957 0.375 -32.398 1.00 94.94 645 TYR A CA 1
ATOM 5011 C C . TYR A 1 645 ? 6.549 1.585 -33.111 1.00 94.94 645 TYR A C 1
ATOM 5013 O O . TYR A 1 645 ? 6.671 1.613 -34.339 1.00 94.94 645 TYR A O 1
ATOM 5021 N N . PHE A 1 646 ? 6.956 2.577 -32.328 1.00 93.94 646 PHE A N 1
ATOM 5022 C CA . PHE A 1 646 ? 7.548 3.806 -32.833 1.00 93.94 646 PHE A CA 1
ATOM 5023 C C . PHE A 1 646 ? 8.821 4.145 -32.067 1.00 93.94 646 PHE A C 1
ATOM 5025 O O . PHE A 1 646 ? 8.925 3.882 -30.870 1.00 93.94 646 PHE A O 1
ATOM 5032 N N . LEU A 1 647 ? 9.770 4.773 -32.757 1.00 93.81 647 LEU A N 1
ATOM 5033 C CA . LEU A 1 647 ? 10.832 5.540 -32.117 1.00 93.81 647 LEU A CA 1
ATOM 5034 C C . LEU A 1 647 ? 10.398 6.998 -32.049 1.00 93.81 647 LEU A C 1
ATOM 5036 O O . LEU A 1 647 ? 9.991 7.554 -33.072 1.00 93.81 647 LEU A O 1
ATOM 5040 N N . ILE A 1 648 ? 10.471 7.580 -30.854 1.00 93.50 648 ILE A N 1
ATOM 5041 C CA . ILE A 1 648 ? 10.055 8.952 -30.562 1.00 93.50 648 ILE A CA 1
ATOM 5042 C C . ILE A 1 648 ? 11.192 9.701 -29.877 1.00 93.50 648 ILE A C 1
ATOM 5044 O O . ILE A 1 648 ? 11.734 9.247 -28.869 1.00 93.50 648 ILE A O 1
ATOM 5048 N N . GLY A 1 649 ? 11.536 10.858 -30.427 1.00 93.69 649 GLY A N 1
ATOM 5049 C CA . GLY A 1 649 ? 12.609 11.712 -29.956 1.00 93.69 649 GLY A CA 1
ATOM 5050 C C . GLY A 1 649 ? 12.275 12.353 -28.618 1.00 93.69 649 GLY A C 1
ATOM 5051 O O . GLY A 1 649 ? 11.130 12.735 -28.352 1.00 93.69 649 GLY A O 1
ATOM 5052 N N . TYR A 1 650 ? 13.294 12.514 -27.785 1.00 92.75 650 TYR A N 1
ATOM 5053 C CA . TYR A 1 650 ? 13.200 13.286 -26.551 1.00 92.75 650 TYR A CA 1
ATOM 5054 C C . TYR A 1 650 ? 14.416 14.195 -26.379 1.00 92.75 650 TYR A C 1
ATOM 5056 O O . TYR A 1 650 ? 15.456 14.018 -27.012 1.00 92.75 650 TYR A O 1
ATOM 5064 N N . GLN A 1 651 ? 14.279 15.189 -25.508 1.00 90.94 651 GLN A N 1
ATOM 5065 C CA . GLN A 1 651 ? 15.368 16.066 -25.098 1.00 90.94 651 GLN A CA 1
ATOM 5066 C C . GLN A 1 651 ? 15.563 16.002 -23.589 1.00 90.94 651 GLN A C 1
ATOM 5068 O O . GLN A 1 651 ? 14.604 15.882 -22.826 1.00 90.94 651 GLN A O 1
ATOM 5073 N N . ILE A 1 652 ? 16.820 16.117 -23.173 1.00 86.50 652 ILE A N 1
ATOM 5074 C CA . ILE A 1 652 ? 17.208 16.244 -21.771 1.00 86.50 652 ILE A CA 1
ATOM 5075 C C . ILE A 1 652 ? 17.427 17.734 -21.503 1.00 86.50 652 ILE A C 1
ATOM 5077 O O . ILE A 1 652 ? 18.277 18.357 -22.139 1.00 86.50 652 ILE A O 1
ATOM 5081 N N . GLN A 1 653 ? 16.648 18.311 -20.590 1.00 76.00 653 GLN A N 1
ATOM 5082 C CA . GLN A 1 653 ? 16.736 19.722 -20.205 1.00 76.00 653 GLN A CA 1
ATOM 5083 C C . GLN A 1 653 ? 16.907 19.806 -18.684 1.00 76.00 653 GLN A C 1
ATOM 5085 O O . GLN A 1 653 ? 15.958 19.637 -17.921 1.00 76.00 653 GLN A O 1
ATOM 5090 N N . GLY A 1 654 ? 18.142 20.017 -18.222 1.00 73.12 654 GLY A N 1
ATOM 5091 C CA . GLY A 1 654 ? 18.458 20.008 -16.791 1.00 73.12 654 GLY A CA 1
ATOM 5092 C C . GLY A 1 654 ? 18.165 18.648 -16.145 1.00 73.12 654 GLY A C 1
ATOM 5093 O O . GLY A 1 654 ? 18.787 17.649 -16.492 1.00 73.12 654 GLY A O 1
ATOM 5094 N N . ARG A 1 655 ? 17.220 18.612 -15.195 1.00 73.50 655 ARG A N 1
ATOM 5095 C CA . ARG A 1 655 ? 16.778 17.392 -14.488 1.00 73.50 655 ARG A CA 1
ATOM 5096 C C . ARG A 1 655 ? 15.437 16.861 -14.999 1.00 73.50 655 ARG A C 1
ATOM 5098 O O . ARG A 1 655 ? 14.676 16.301 -14.218 1.00 73.50 655 ARG A O 1
ATOM 5105 N N . GLU A 1 656 ? 15.120 17.071 -16.272 1.00 74.50 656 GLU A N 1
ATOM 5106 C CA . GLU A 1 656 ? 13.874 16.595 -16.877 1.00 74.50 656 GLU A CA 1
ATOM 5107 C C . GLU A 1 656 ? 14.122 16.013 -18.270 1.00 74.50 656 GLU A C 1
ATOM 5109 O O . GLU A 1 656 ? 14.992 16.484 -19.011 1.00 74.50 656 GLU A O 1
ATOM 5114 N N . VAL A 1 657 ? 13.336 14.993 -18.627 1.00 88.25 657 VAL A N 1
ATOM 5115 C CA . VAL A 1 657 ? 13.318 14.417 -19.975 1.00 88.25 657 VAL A CA 1
ATOM 5116 C C . VAL A 1 657 ? 11.958 14.676 -20.603 1.00 88.25 657 VAL A C 1
ATOM 5118 O O . VAL A 1 657 ? 10.937 14.271 -20.050 1.00 88.25 657 VAL A O 1
ATOM 5121 N N . ARG A 1 658 ? 11.929 15.351 -21.755 1.00 89.44 658 ARG A N 1
ATOM 5122 C CA . ARG A 1 658 ? 10.687 15.755 -22.427 1.00 89.44 658 ARG A CA 1
ATOM 5123 C C . ARG A 1 658 ? 10.610 15.177 -23.832 1.00 89.44 658 ARG A C 1
ATOM 5125 O O . ARG A 1 658 ? 11.546 15.335 -24.617 1.00 89.44 658 ARG A O 1
ATOM 5132 N N . PHE A 1 659 ? 9.485 14.547 -24.154 1.00 90.06 659 PHE A N 1
ATOM 5133 C CA . PHE A 1 659 ? 9.183 14.132 -25.523 1.00 90.06 659 PHE A CA 1
ATOM 5134 C C . PHE A 1 659 ? 8.961 15.335 -26.437 1.00 90.06 659 PHE A C 1
ATOM 5136 O O . PHE A 1 659 ? 8.429 16.362 -26.009 1.00 90.06 659 PHE A O 1
ATOM 5143 N N . VAL A 1 660 ? 9.354 15.193 -27.700 1.00 89.44 660 VAL A N 1
ATOM 5144 C CA . VAL A 1 660 ? 9.166 16.224 -28.727 1.00 89.44 660 VAL A CA 1
ATOM 5145 C C . VAL A 1 660 ? 8.130 15.780 -29.762 1.00 89.44 660 VAL A C 1
ATOM 5147 O O . VAL A 1 660 ? 7.902 14.587 -29.943 1.00 89.44 660 VAL A O 1
ATOM 5150 N N . ASP A 1 661 ? 7.506 16.742 -30.439 1.00 88.25 661 ASP A N 1
ATOM 5151 C CA . ASP A 1 661 ? 6.467 16.538 -31.463 1.00 88.25 661 ASP A CA 1
ATOM 5152 C C . ASP A 1 661 ? 6.842 17.122 -32.835 1.00 88.25 661 ASP A C 1
ATOM 5154 O O . ASP A 1 661 ? 6.016 17.187 -33.746 1.00 88.25 661 ASP A O 1
ATOM 5158 N N . ARG A 1 662 ? 8.094 17.555 -33.005 1.00 89.44 662 ARG A N 1
ATOM 5159 C CA . ARG A 1 662 ? 8.583 18.183 -34.237 1.00 89.44 662 ARG A CA 1
ATOM 5160 C C . ARG A 1 662 ? 10.046 17.872 -34.497 1.00 89.44 662 ARG A C 1
ATOM 5162 O O . ARG A 1 662 ? 10.802 17.567 -33.578 1.00 89.44 662 ARG A O 1
ATOM 5169 N N . ASN A 1 663 ? 10.438 17.984 -35.764 1.00 91.12 663 ASN A N 1
ATOM 5170 C CA . ASN A 1 663 ? 11.826 17.815 -36.177 1.00 91.12 663 ASN A CA 1
ATOM 5171 C C . ASN A 1 663 ? 12.684 18.921 -35.554 1.00 91.12 663 ASN A C 1
ATOM 5173 O O . ASN A 1 663 ? 12.263 20.078 -35.489 1.00 91.12 663 ASN A O 1
ATOM 5177 N N . ILE A 1 664 ? 13.890 18.574 -35.115 1.00 88.69 664 ILE A N 1
ATOM 5178 C CA . ILE A 1 664 ? 14.824 19.508 -34.476 1.00 88.69 664 ILE A CA 1
ATOM 5179 C C . ILE A 1 664 ? 16.150 19.418 -35.217 1.00 88.69 664 ILE A C 1
ATOM 5181 O O . ILE A 1 664 ? 16.671 18.324 -35.420 1.00 88.69 664 ILE A O 1
ATOM 5185 N N . ASN A 1 665 ? 16.689 20.563 -35.643 1.00 88.56 665 ASN A N 1
ATOM 5186 C CA . ASN A 1 665 ? 17.950 20.653 -36.390 1.00 88.56 665 ASN A CA 1
ATOM 5187 C C . ASN A 1 665 ? 17.986 19.719 -37.619 1.00 88.56 665 ASN A C 1
ATOM 5189 O O . ASN A 1 665 ? 18.969 19.023 -37.861 1.00 88.56 665 ASN A O 1
ATOM 5193 N N . GLY A 1 666 ? 16.869 19.640 -38.355 1.00 85.94 666 GLY A N 1
ATOM 5194 C CA . GLY A 1 666 ? 16.722 18.772 -39.531 1.00 85.94 666 GLY A CA 1
ATOM 5195 C C . GLY A 1 666 ? 16.623 17.270 -39.229 1.00 85.94 666 GLY A C 1
ATOM 5196 O O . GLY A 1 666 ? 16.509 16.476 -40.158 1.00 85.94 666 GLY A O 1
ATOM 5197 N N . LYS A 1 667 ? 16.641 16.861 -37.953 1.00 91.00 667 LYS A N 1
ATOM 5198 C CA . LYS A 1 667 ? 16.497 15.462 -37.537 1.00 91.00 667 LYS A CA 1
ATOM 5199 C C . LYS A 1 667 ? 15.037 15.113 -37.259 1.00 91.00 667 LYS A C 1
ATOM 5201 O O . LYS A 1 667 ? 14.327 15.849 -36.572 1.00 91.00 667 LYS A O 1
ATOM 5206 N N . LEU A 1 668 ? 14.613 13.966 -37.775 1.00 92.12 668 LEU A N 1
ATOM 5207 C CA . LEU A 1 668 ? 13.296 13.379 -37.580 1.00 92.12 668 LEU A CA 1
ATOM 5208 C C . LEU A 1 668 ? 13.120 12.926 -36.133 1.00 92.12 668 LEU A C 1
ATOM 5210 O O . LEU A 1 668 ? 13.934 12.165 -35.609 1.00 92.12 668 LEU A O 1
ATOM 5214 N N . TRP A 1 669 ? 12.027 13.360 -35.513 1.00 92.19 669 TRP A N 1
ATOM 5215 C CA . TRP A 1 669 ? 11.666 12.961 -34.153 1.00 92.19 669 TRP A CA 1
ATOM 5216 C C . TRP A 1 669 ? 10.872 11.654 -34.096 1.00 92.19 669 TRP A C 1
ATOM 5218 O O . TRP A 1 669 ? 10.768 11.067 -33.030 1.00 92.19 669 TRP A O 1
ATOM 5228 N N . ARG A 1 670 ? 10.292 11.191 -35.209 1.00 92.31 670 ARG A N 1
ATOM 5229 C CA . ARG A 1 670 ? 9.414 10.014 -35.237 1.00 92.31 670 ARG A CA 1
ATOM 5230 C C . ARG A 1 670 ? 9.801 9.043 -36.339 1.00 92.31 670 ARG A C 1
ATOM 5232 O O . ARG A 1 670 ? 10.008 9.448 -37.480 1.00 92.31 670 ARG A O 1
ATOM 5239 N N . TYR A 1 671 ? 9.795 7.754 -36.011 1.00 91.75 671 TYR A N 1
ATOM 5240 C CA . TYR A 1 671 ? 9.976 6.665 -36.969 1.00 91.75 671 TYR A CA 1
ATOM 5241 C C . TYR A 1 671 ? 9.047 5.485 -36.651 1.00 91.75 671 TYR A C 1
ATOM 5243 O O . TYR A 1 671 ? 8.935 5.085 -35.494 1.00 91.75 671 TYR A O 1
ATOM 5251 N N . ASN A 1 672 ? 8.371 4.929 -37.662 1.00 92.25 672 ASN A N 1
ATOM 5252 C CA . ASN A 1 672 ? 7.439 3.807 -37.503 1.00 92.25 672 ASN A CA 1
ATOM 5253 C C . ASN A 1 672 ? 8.138 2.465 -37.774 1.00 92.25 672 ASN A C 1
ATOM 5255 O O . ASN A 1 672 ? 8.584 2.201 -38.894 1.00 92.25 672 ASN A O 1
ATOM 5259 N N . LEU A 1 673 ? 8.193 1.600 -36.760 1.00 92.31 673 LEU A N 1
ATOM 5260 C CA . LEU A 1 673 ? 8.748 0.247 -36.858 1.00 92.31 673 LEU A CA 1
ATOM 5261 C C . LEU A 1 673 ? 7.698 -0.795 -37.283 1.00 92.31 673 LEU A C 1
ATOM 5263 O O . LEU A 1 673 ? 8.056 -1.919 -37.624 1.00 92.31 673 LEU A O 1
ATOM 5267 N N . GLY A 1 674 ? 6.415 -0.432 -37.336 1.00 93.44 674 GLY A N 1
ATOM 5268 C CA . GLY A 1 674 ? 5.316 -1.350 -37.636 1.00 93.44 674 GLY A CA 1
ATOM 5269 C C . GLY A 1 674 ? 4.987 -2.242 -36.440 1.00 93.44 674 GLY A C 1
ATOM 5270 O O . GLY A 1 674 ? 5.133 -1.825 -35.296 1.00 93.44 674 GLY A O 1
ATOM 5271 N N . ARG A 1 675 ? 4.540 -3.476 -36.688 1.00 93.38 675 ARG A N 1
ATOM 5272 C CA . ARG A 1 675 ? 4.086 -4.408 -35.636 1.00 93.38 675 ARG A CA 1
ATOM 5273 C C . ARG A 1 675 ? 5.203 -5.179 -34.926 1.00 93.38 675 ARG A C 1
ATOM 5275 O O . ARG A 1 675 ? 4.916 -5.909 -33.988 1.00 93.38 675 ARG A O 1
ATOM 5282 N N . ASP A 1 676 ? 6.454 -5.031 -35.357 1.00 92.81 676 ASP A N 1
ATOM 5283 C CA . ASP A 1 676 ? 7.601 -5.716 -34.757 1.00 92.81 676 ASP A CA 1
ATOM 5284 C C . ASP A 1 676 ? 8.653 -4.691 -34.300 1.00 92.81 676 ASP A C 1
ATOM 5286 O O . ASP A 1 676 ? 9.270 -4.032 -35.143 1.00 92.81 676 ASP A O 1
ATOM 5290 N N . PRO A 1 677 ? 8.916 -4.549 -32.985 1.00 92.44 677 PRO A N 1
ATOM 5291 C CA . PRO A 1 677 ? 9.932 -3.620 -32.499 1.00 92.44 677 PRO A CA 1
ATOM 5292 C C . PRO A 1 677 ? 11.353 -4.074 -32.851 1.00 92.44 677 PRO A C 1
ATOM 5294 O O . PRO A 1 677 ? 12.292 -3.291 -32.731 1.00 92.44 677 PRO A O 1
ATOM 5297 N N . ARG A 1 678 ? 11.525 -5.329 -33.283 1.00 89.62 678 ARG A N 1
ATOM 5298 C CA . ARG A 1 678 ? 12.796 -5.907 -33.732 1.00 89.62 678 ARG A CA 1
ATOM 5299 C C . ARG A 1 678 ? 12.933 -5.901 -35.252 1.00 89.62 678 ARG A C 1
ATOM 5301 O O . ARG A 1 678 ? 13.776 -6.629 -35.781 1.00 89.62 678 ARG A O 1
ATOM 5308 N N . LYS A 1 679 ? 12.141 -5.068 -35.943 1.00 88.88 679 LYS A N 1
ATOM 5309 C CA . LYS A 1 679 ? 12.255 -4.838 -37.385 1.00 88.88 679 LYS A CA 1
ATOM 5310 C C . LYS A 1 679 ? 13.726 -4.687 -37.770 1.00 88.88 679 LYS A C 1
ATOM 5312 O O . LYS A 1 679 ? 14.453 -3.871 -37.196 1.00 88.88 679 LYS A O 1
ATOM 5317 N N . ARG A 1 680 ? 14.149 -5.506 -38.730 1.00 85.62 680 ARG A N 1
ATOM 5318 C CA . ARG A 1 680 ? 15.520 -5.512 -39.229 1.00 85.62 680 ARG A CA 1
ATOM 5319 C C . ARG A 1 680 ? 15.703 -4.458 -40.314 1.00 85.62 680 ARG A C 1
ATOM 5321 O O . ARG A 1 680 ? 14.777 -4.159 -41.068 1.00 85.62 680 ARG A O 1
ATOM 5328 N N . ASP A 1 681 ? 16.896 -3.890 -40.358 1.00 80.62 681 ASP A N 1
ATOM 5329 C CA . ASP A 1 681 ? 17.345 -3.017 -41.430 1.00 80.62 681 ASP A CA 1
ATOM 5330 C C . ASP A 1 681 ? 17.770 -3.821 -42.671 1.00 80.62 681 ASP A C 1
ATOM 5332 O O . ASP A 1 681 ? 17.698 -5.052 -42.701 1.00 80.62 681 ASP A O 1
ATOM 5336 N N . SER A 1 682 ? 18.222 -3.120 -43.712 1.00 78.94 682 SER A N 1
ATOM 5337 C CA . SER A 1 682 ? 18.618 -3.714 -44.996 1.00 78.94 682 SER A CA 1
ATOM 5338 C C . SER A 1 682 ? 19.796 -4.694 -44.925 1.00 78.94 682 SER A C 1
ATOM 5340 O O . SER A 1 682 ? 20.000 -5.451 -45.869 1.00 78.94 682 SER A O 1
ATOM 5342 N N . ARG A 1 683 ? 20.564 -4.720 -43.827 1.00 75.69 683 ARG A N 1
ATOM 5343 C CA . ARG A 1 683 ? 21.641 -5.701 -43.584 1.00 75.69 683 ARG A CA 1
ATOM 5344 C C . ARG A 1 683 ? 21.243 -6.777 -42.575 1.00 75.69 683 ARG A C 1
ATOM 5346 O O . ARG A 1 683 ? 22.091 -7.546 -42.138 1.00 75.69 683 ARG A O 1
ATOM 5353 N N . GLY A 1 684 ? 19.974 -6.820 -42.181 1.00 81.31 684 GLY A N 1
ATOM 5354 C CA . GLY A 1 684 ? 19.476 -7.790 -41.222 1.00 81.31 684 GLY A CA 1
ATOM 5355 C C . GLY A 1 684 ? 19.730 -7.422 -39.758 1.00 81.31 684 GLY A C 1
ATOM 5356 O O . GLY A 1 684 ? 19.406 -8.236 -38.904 1.00 81.31 684 GLY A O 1
ATOM 5357 N N . GLU A 1 685 ? 20.245 -6.240 -39.412 1.00 81.38 685 GLU A N 1
ATOM 5358 C CA . GLU A 1 685 ? 20.418 -5.840 -38.001 1.00 81.38 685 GLU A CA 1
ATOM 5359 C C . GLU A 1 685 ? 19.121 -5.267 -37.424 1.00 81.38 685 GLU A C 1
ATOM 5361 O O . GLU A 1 685 ? 18.376 -4.599 -38.135 1.00 81.38 685 GLU A O 1
ATOM 5366 N N . GLN A 1 686 ? 18.816 -5.501 -36.143 1.00 86.88 686 GLN A N 1
ATOM 5367 C CA . GLN A 1 686 ? 17.610 -4.911 -35.540 1.00 86.88 686 GLN A CA 1
ATOM 5368 C C . GLN A 1 686 ? 17.757 -3.390 -35.458 1.00 86.88 686 GLN A C 1
ATOM 5370 O O . GLN A 1 686 ? 18.721 -2.887 -34.884 1.00 86.88 686 GLN A O 1
ATOM 5375 N N . PHE A 1 687 ? 16.772 -2.648 -35.964 1.00 87.25 687 PHE A N 1
ATOM 5376 C CA . PHE A 1 687 ? 16.870 -1.191 -36.091 1.00 87.25 687 PHE A CA 1
ATOM 5377 C C . PHE A 1 687 ? 17.096 -0.485 -34.739 1.00 87.25 687 PHE A C 1
ATOM 5379 O O . PHE A 1 687 ? 17.832 0.494 -34.640 1.00 87.25 687 PHE A O 1
ATOM 5386 N N . ILE A 1 688 ? 16.510 -1.017 -33.666 1.00 88.50 688 ILE A N 1
ATOM 5387 C CA . ILE A 1 688 ? 16.647 -0.488 -32.301 1.00 88.50 688 ILE A CA 1
ATOM 5388 C C . ILE A 1 688 ? 18.063 -0.648 -31.713 1.00 88.50 688 ILE A C 1
ATOM 5390 O O . ILE A 1 688 ? 18.432 0.097 -30.802 1.00 88.50 688 ILE A O 1
ATOM 5394 N N . HIS A 1 689 ? 18.888 -1.562 -32.244 1.00 86.88 689 HIS A N 1
ATOM 5395 C CA . HIS A 1 689 ? 20.270 -1.748 -31.789 1.00 86.88 689 HIS A CA 1
ATOM 5396 C C . HIS A 1 689 ? 21.151 -0.535 -32.109 1.00 86.88 689 HIS A C 1
ATOM 5398 O O . HIS A 1 689 ? 22.085 -0.252 -31.361 1.00 86.88 689 HIS A O 1
ATOM 5404 N N . HIS A 1 690 ? 20.816 0.246 -33.146 1.00 85.88 690 HIS A N 1
ATOM 5405 C CA . HIS A 1 690 ? 21.522 1.495 -33.469 1.00 85.88 690 HIS A CA 1
ATOM 5406 C C . HIS A 1 690 ? 21.430 2.551 -32.355 1.00 85.88 690 HIS A C 1
ATOM 5408 O O . HIS A 1 690 ? 22.229 3.488 -32.325 1.00 85.88 690 HIS A O 1
ATOM 5414 N N . PHE A 1 691 ? 20.483 2.379 -31.426 1.00 86.88 691 PHE A N 1
ATOM 5415 C CA . PHE A 1 691 ? 20.286 3.217 -30.243 1.00 86.88 691 PHE A CA 1
ATOM 5416 C C . PHE A 1 691 ? 20.717 2.534 -28.933 1.00 86.88 691 PHE A C 1
ATOM 5418 O O . PHE A 1 691 ? 20.432 3.045 -27.850 1.00 86.88 691 PHE A O 1
ATOM 5425 N N . GLY A 1 692 ? 21.352 1.358 -29.005 1.00 83.12 692 GLY A N 1
ATOM 5426 C CA . GLY A 1 692 ? 21.745 0.580 -27.826 1.00 83.12 692 GLY A CA 1
ATOM 5427 C C . GLY A 1 692 ? 20.567 0.026 -27.021 1.00 83.12 692 GLY A C 1
ATOM 5428 O O . GLY A 1 692 ? 20.684 -0.154 -25.811 1.00 83.12 692 GLY A O 1
ATOM 5429 N N . MET A 1 693 ? 19.419 -0.218 -27.661 1.00 87.69 693 MET A N 1
ATOM 5430 C CA . MET A 1 693 ? 18.249 -0.793 -26.995 1.00 87.69 693 MET A CA 1
ATOM 5431 C C . MET A 1 693 ? 18.209 -2.311 -27.171 1.00 87.69 693 MET A C 1
ATOM 5433 O O . MET A 1 693 ? 18.262 -2.804 -28.293 1.00 87.69 693 MET A O 1
ATOM 5437 N N . GLU A 1 694 ? 18.003 -3.047 -26.078 1.00 86.44 694 GLU A N 1
ATOM 5438 C CA . GLU A 1 694 ? 17.730 -4.486 -26.111 1.00 86.44 694 GLU A CA 1
ATOM 5439 C C . GLU A 1 694 ? 16.409 -4.793 -25.405 1.00 86.44 694 GLU A C 1
ATOM 5441 O O . GLU A 1 694 ? 16.058 -4.194 -24.384 1.00 86.44 694 GLU A O 1
ATOM 5446 N N . LEU A 1 695 ? 15.661 -5.748 -25.959 1.00 88.75 695 LEU A N 1
ATOM 5447 C CA . LEU A 1 695 ? 14.328 -6.111 -25.490 1.00 88.75 695 LEU A CA 1
ATOM 5448 C C . LEU A 1 695 ? 14.267 -7.564 -25.042 1.00 88.75 695 LEU A C 1
ATOM 5450 O O . LEU A 1 695 ? 14.743 -8.462 -25.741 1.00 88.75 695 LEU A O 1
ATOM 5454 N N . ARG A 1 696 ? 13.548 -7.813 -23.950 1.00 88.50 696 ARG A N 1
ATOM 5455 C CA . ARG A 1 696 ? 13.107 -9.151 -23.538 1.00 88.50 696 ARG A CA 1
ATOM 5456 C C . ARG A 1 696 ? 11.588 -9.222 -23.484 1.00 88.50 696 ARG A C 1
ATOM 5458 O O . ARG A 1 696 ? 10.916 -8.201 -23.385 1.00 88.50 696 ARG A O 1
ATOM 5465 N N . ARG A 1 697 ? 11.050 -10.440 -23.586 1.00 90.00 697 ARG A N 1
ATOM 5466 C CA . ARG A 1 697 ? 9.603 -10.676 -23.554 1.00 90.00 697 ARG A CA 1
ATOM 5467 C C . ARG A 1 697 ? 9.083 -10.665 -22.123 1.00 90.00 697 ARG A C 1
ATOM 5469 O O . ARG A 1 697 ? 9.610 -11.387 -21.274 1.00 90.00 697 ARG A O 1
ATOM 5476 N N . VAL A 1 698 ? 8.000 -9.932 -21.892 1.00 88.56 698 VAL A N 1
ATOM 5477 C CA . VAL A 1 698 ? 7.267 -9.919 -20.614 1.00 88.56 698 VAL A CA 1
ATOM 5478 C C . VAL A 1 698 ? 6.692 -11.302 -20.299 1.00 88.56 698 VAL A C 1
ATOM 5480 O O . VAL A 1 698 ? 6.661 -11.706 -19.145 1.00 88.56 698 VAL A O 1
ATOM 5483 N N . SER A 1 699 ? 6.353 -12.099 -21.320 1.00 86.75 699 SER A N 1
ATOM 5484 C CA . SER A 1 699 ? 5.869 -13.479 -21.152 1.00 86.75 699 SER A CA 1
ATOM 5485 C C . SER A 1 699 ? 6.847 -14.419 -20.433 1.00 86.75 699 SER A C 1
ATOM 5487 O O . SER A 1 699 ? 6.444 -15.501 -20.025 1.00 86.75 699 SER A O 1
ATOM 5489 N N . SER A 1 700 ? 8.125 -14.043 -20.310 1.00 83.44 700 SER A N 1
ATOM 5490 C CA . SER A 1 700 ? 9.145 -14.830 -19.603 1.00 83.44 700 SER A CA 1
ATOM 5491 C C . SER A 1 700 ? 9.212 -14.559 -18.095 1.00 83.44 700 SER A C 1
ATOM 5493 O O . SER A 1 700 ? 9.971 -15.242 -17.395 1.00 83.44 700 SER A O 1
ATOM 5495 N N . LEU A 1 701 ? 8.465 -13.558 -17.621 1.00 86.62 701 LEU A N 1
ATOM 5496 C CA . LEU A 1 701 ? 8.441 -13.106 -16.237 1.00 86.62 701 LEU A CA 1
ATOM 5497 C C . LEU A 1 701 ? 7.362 -13.847 -15.430 1.00 86.62 701 LEU A C 1
ATOM 5499 O O . LEU A 1 701 ? 6.292 -14.139 -15.977 1.00 86.62 701 LEU A O 1
ATOM 5503 N N . PRO A 1 702 ? 7.608 -14.119 -14.136 1.00 84.31 702 PRO A N 1
ATOM 5504 C CA . PRO A 1 702 ? 6.575 -14.584 -13.217 1.00 84.31 702 PRO A CA 1
ATOM 5505 C C . PRO A 1 702 ? 5.394 -13.611 -13.187 1.00 84.31 702 PRO A C 1
ATOM 5507 O O . PRO A 1 702 ? 5.586 -12.396 -13.146 1.00 84.31 702 PRO A O 1
ATOM 5510 N N . ARG A 1 703 ? 4.173 -14.152 -13.241 1.00 85.62 703 ARG A N 1
ATOM 5511 C CA . ARG A 1 703 ? 2.933 -13.359 -13.181 1.00 85.62 703 ARG A CA 1
ATOM 5512 C C . ARG A 1 703 ? 2.354 -13.301 -11.775 1.00 85.62 703 ARG A C 1
ATOM 5514 O O . ARG A 1 703 ? 1.814 -12.271 -11.385 1.00 85.62 703 ARG A O 1
ATOM 5521 N N . ASP A 1 704 ? 2.449 -14.413 -11.054 1.00 91.44 704 ASP A N 1
ATOM 5522 C CA . ASP A 1 704 ? 1.950 -14.525 -9.692 1.00 91.44 704 ASP A CA 1
ATOM 5523 C C . ASP A 1 704 ? 2.925 -13.839 -8.728 1.00 91.44 704 ASP A C 1
ATOM 5525 O O . ASP A 1 704 ? 4.143 -13.853 -8.920 1.00 91.44 704 ASP A O 1
ATOM 5529 N N . LYS A 1 705 ? 2.365 -13.177 -7.718 1.00 93.38 705 LYS A N 1
ATOM 5530 C CA . LYS A 1 705 ? 3.076 -12.327 -6.766 1.00 93.38 705 LYS A CA 1
ATOM 5531 C C . LYS A 1 705 ? 2.715 -12.798 -5.367 1.00 93.38 705 LYS A C 1
ATOM 5533 O O . LYS A 1 705 ? 1.541 -12.785 -5.000 1.00 93.38 705 LYS A O 1
ATOM 5538 N N . HIS A 1 706 ? 3.709 -13.216 -4.598 1.00 95.31 706 HIS A N 1
ATOM 5539 C CA . HIS A 1 706 ? 3.521 -13.797 -3.273 1.00 95.31 706 HIS A CA 1
ATOM 5540 C C . HIS A 1 706 ? 4.042 -12.845 -2.194 1.00 95.31 706 HIS A C 1
ATOM 5542 O O . HIS A 1 706 ? 5.165 -12.350 -2.265 1.00 95.31 706 HIS A O 1
ATOM 5548 N N . PHE A 1 707 ? 3.232 -12.584 -1.175 1.00 95.75 707 PHE A N 1
ATOM 5549 C CA . PHE A 1 707 ? 3.526 -11.630 -0.112 1.00 95.75 707 PHE A CA 1
ATOM 5550 C C . PHE A 1 707 ? 3.462 -12.308 1.251 1.00 95.75 707 PHE A C 1
ATOM 5552 O O . PHE A 1 707 ? 2.563 -13.103 1.525 1.00 95.75 707 PHE A O 1
ATOM 5559 N N . LYS A 1 708 ? 4.414 -11.966 2.120 1.00 94.81 708 LYS A N 1
ATOM 5560 C CA . LYS A 1 708 ? 4.443 -12.371 3.525 1.00 94.81 708 LYS A CA 1
ATOM 5561 C C . LYS A 1 708 ? 4.768 -11.156 4.401 1.00 94.81 708 LYS A C 1
ATOM 5563 O O . LYS A 1 708 ? 5.679 -10.390 4.095 1.00 94.81 708 LYS A O 1
ATOM 5568 N N . GLY A 1 709 ? 4.047 -10.994 5.509 1.00 94.00 709 GLY A N 1
ATOM 5569 C CA . GLY A 1 709 ? 4.187 -9.841 6.407 1.00 94.00 709 GLY A CA 1
ATOM 5570 C C . GLY A 1 709 ? 3.070 -8.820 6.235 1.00 94.00 709 GLY A C 1
ATOM 5571 O O . GLY A 1 709 ? 1.977 -9.180 5.807 1.00 94.00 709 GLY A O 1
ATOM 5572 N N . SER A 1 710 ? 3.328 -7.556 6.581 1.00 93.75 710 SER A N 1
ATOM 5573 C CA . SER A 1 710 ? 2.310 -6.503 6.510 1.00 93.75 710 SER A CA 1
ATOM 5574 C C . SER A 1 710 ? 2.778 -5.224 5.831 1.00 93.75 710 SER A C 1
ATOM 5576 O O . SER A 1 710 ? 3.961 -4.888 5.881 1.00 93.75 710 SER A O 1
ATOM 5578 N N . ALA A 1 711 ? 1.840 -4.494 5.222 1.00 95.00 711 ALA A N 1
ATOM 5579 C CA . ALA A 1 711 ? 2.100 -3.209 4.584 1.00 95.00 711 ALA A CA 1
ATOM 5580 C C . ALA A 1 711 ? 1.084 -2.136 5.000 1.00 95.00 711 ALA A C 1
ATOM 5582 O O . ALA A 1 711 ? -0.121 -2.290 4.801 1.00 95.00 711 ALA A O 1
ATOM 5583 N N . TRP A 1 712 ? 1.591 -1.026 5.537 1.00 93.69 712 TRP A N 1
ATOM 5584 C CA . TRP A 1 712 ? 0.826 0.176 5.874 1.00 93.69 712 TRP A CA 1
ATOM 5585 C C . TRP A 1 712 ? 1.159 1.273 4.887 1.00 93.69 712 TRP A C 1
ATOM 5587 O O . TRP A 1 712 ? 2.238 1.860 4.957 1.00 93.69 712 TRP A O 1
ATOM 5597 N N . VAL A 1 713 ? 0.246 1.523 3.961 1.00 94.44 713 VAL A N 1
ATOM 5598 C CA . VAL A 1 713 ? 0.484 2.375 2.802 1.00 94.44 713 VAL A CA 1
ATOM 5599 C C . VAL A 1 713 ? -0.602 3.420 2.634 1.00 94.44 713 VAL A C 1
ATOM 5601 O O . VAL A 1 713 ? -1.691 3.298 3.200 1.00 94.44 713 VAL A O 1
ATOM 5604 N N . LYS A 1 714 ? -0.306 4.457 1.852 1.00 92.62 714 LYS A N 1
ATOM 5605 C CA . LYS A 1 714 ? -1.322 5.425 1.452 1.00 92.62 714 LYS A CA 1
ATOM 5606 C C . LYS A 1 714 ? -2.318 4.786 0.495 1.00 92.62 714 LYS A C 1
ATOM 5608 O O . LYS A 1 714 ? -3.517 4.819 0.728 1.00 92.62 714 LYS A O 1
ATOM 5613 N N . ASN A 1 715 ? -1.801 4.200 -0.577 1.00 94.12 715 ASN A N 1
ATOM 5614 C CA . ASN A 1 715 ? -2.594 3.535 -1.596 1.00 94.12 715 ASN A CA 1
ATOM 5615 C C . ASN A 1 715 ? -2.058 2.115 -1.788 1.00 94.12 715 ASN A C 1
ATOM 5617 O O . ASN A 1 715 ? -0.840 1.936 -1.822 1.00 94.12 715 ASN A O 1
ATOM 5621 N N . ALA A 1 716 ? -2.942 1.133 -1.933 1.00 95.56 716 ALA A N 1
ATOM 5622 C CA . ALA A 1 716 ? -2.605 -0.235 -2.313 1.00 95.56 716 ALA A CA 1
ATOM 5623 C C . ALA A 1 716 ? -3.318 -0.564 -3.628 1.00 95.56 716 ALA A C 1
ATOM 5625 O O . ALA A 1 716 ? -4.515 -0.847 -3.643 1.00 95.56 716 ALA A O 1
ATOM 5626 N N . CYS A 1 717 ? -2.582 -0.455 -4.730 1.00 94.12 717 CYS A N 1
ATOM 5627 C CA . CYS A 1 717 ? -3.117 -0.511 -6.082 1.00 94.12 717 CYS A CA 1
ATOM 5628 C C . CYS A 1 717 ? -2.613 -1.756 -6.801 1.00 94.12 717 CYS A C 1
ATOM 5630 O O . CYS A 1 717 ? -1.554 -1.758 -7.437 1.00 94.12 717 CYS A O 1
ATOM 5632 N N . PHE A 1 718 ? -3.371 -2.832 -6.664 1.00 92.75 718 PHE A N 1
ATOM 5633 C CA . PHE A 1 718 ? -3.047 -4.094 -7.298 1.00 92.75 718 PHE A CA 1
ATOM 5634 C C . PHE A 1 718 ? -3.423 -4.108 -8.775 1.00 92.75 718 PHE A C 1
ATOM 5636 O O . PHE A 1 718 ? -4.176 -3.263 -9.251 1.00 92.75 718 PHE A O 1
ATOM 5643 N N . ASP A 1 719 ? -2.841 -5.034 -9.520 1.00 85.62 719 ASP A N 1
ATOM 5644 C CA . ASP A 1 719 ? -3.156 -5.285 -10.917 1.00 85.62 719 ASP A CA 1
ATOM 5645 C C . ASP A 1 719 ? -3.978 -6.565 -11.077 1.00 85.62 719 ASP A C 1
ATOM 5647 O O . ASP A 1 719 ? -4.164 -7.356 -10.152 1.00 85.62 719 ASP A O 1
ATOM 5651 N N . GLU A 1 720 ? -4.504 -6.756 -12.281 1.00 81.75 720 GLU A N 1
ATOM 5652 C CA . GLU A 1 720 ? -5.271 -7.950 -12.641 1.00 81.75 720 GLU A CA 1
ATOM 5653 C C . GLU A 1 720 ? -4.381 -9.053 -13.249 1.00 81.75 720 GLU A C 1
ATOM 5655 O O . GLU A 1 720 ? -4.860 -10.141 -13.572 1.00 81.75 720 GLU A O 1
ATOM 5660 N N . TYR A 1 721 ? -3.074 -8.798 -13.409 1.00 81.25 721 TYR A N 1
ATOM 5661 C CA . TYR A 1 721 ? -2.135 -9.752 -14.002 1.00 81.25 721 TYR A CA 1
ATOM 5662 C C . TYR A 1 721 ? -1.582 -10.733 -12.982 1.00 81.25 721 TYR A C 1
ATOM 5664 O O . TYR A 1 721 ? -0.783 -10.373 -12.116 1.00 81.25 721 TYR A O 1
ATOM 5672 N N . GLY A 1 722 ? -1.935 -12.002 -13.178 1.00 85.69 722 GLY A N 1
ATOM 5673 C CA . GLY A 1 722 ? -1.540 -13.075 -12.273 1.00 85.69 722 GLY A CA 1
ATOM 5674 C C . GLY A 1 722 ? -2.295 -13.005 -10.952 1.00 85.69 722 GLY A C 1
ATOM 5675 O O . GLY A 1 722 ? -3.241 -12.234 -10.792 1.00 85.69 722 GLY A O 1
ATOM 5676 N N . LYS A 1 723 ? -1.925 -13.875 -10.022 1.00 91.75 723 LYS A N 1
ATOM 5677 C CA . LYS A 1 723 ? -2.482 -13.926 -8.669 1.00 91.75 723 LYS A CA 1
ATOM 5678 C C . LYS A 1 723 ? -1.671 -13.042 -7.734 1.00 91.75 723 LYS A C 1
ATOM 5680 O O . LYS A 1 723 ? -0.446 -13.032 -7.803 1.00 91.75 723 LYS A O 1
ATOM 5685 N N . ILE A 1 724 ? -2.345 -12.385 -6.798 1.00 93.81 724 ILE A N 1
ATOM 5686 C CA . ILE A 1 724 ? -1.698 -11.670 -5.694 1.00 93.81 724 ILE A CA 1
ATOM 5687 C C . ILE A 1 724 ? -1.969 -12.453 -4.423 1.00 93.81 724 ILE A C 1
ATOM 5689 O O . ILE A 1 724 ? -3.035 -12.338 -3.829 1.00 93.81 724 ILE A O 1
ATOM 5693 N N . VAL A 1 725 ? -1.030 -13.316 -4.055 1.00 94.62 725 VAL A N 1
ATOM 5694 C CA . VAL A 1 725 ? -1.171 -14.269 -2.958 1.00 94.62 725 VAL A CA 1
ATOM 5695 C C . VAL A 1 725 ? -0.586 -13.673 -1.683 1.00 94.62 725 VAL A C 1
ATOM 5697 O O . VAL A 1 725 ? 0.605 -13.379 -1.635 1.00 94.62 725 VAL A O 1
ATOM 5700 N N . TRP A 1 726 ? -1.389 -13.533 -0.633 1.00 94.44 726 TRP A N 1
ATOM 5701 C CA . TRP A 1 726 ? -0.933 -13.075 0.679 1.00 94.44 726 TRP A CA 1
ATOM 5702 C C . TRP A 1 726 ? -0.928 -14.218 1.698 1.00 94.44 726 TRP A C 1
ATOM 5704 O O . TRP A 1 726 ? -1.911 -14.953 1.835 1.00 94.44 726 TRP A O 1
ATOM 5714 N N . ASP A 1 727 ? 0.185 -14.366 2.416 1.00 93.69 727 ASP A N 1
ATOM 5715 C CA . ASP A 1 727 ? 0.365 -15.337 3.494 1.00 93.69 727 ASP A CA 1
ATOM 5716 C C . ASP A 1 727 ? 0.041 -14.698 4.852 1.00 93.69 727 ASP A C 1
ATOM 5718 O O . ASP A 1 727 ? 0.811 -13.894 5.390 1.00 93.69 727 ASP A O 1
ATOM 5722 N N . PHE A 1 728 ? -1.128 -15.047 5.383 1.00 90.56 728 PHE A N 1
ATOM 5723 C CA . PHE A 1 728 ? -1.629 -14.601 6.679 1.00 90.56 728 PHE A CA 1
ATOM 5724 C C . PHE A 1 728 ? -1.041 -15.481 7.796 1.00 90.56 728 PHE A C 1
ATOM 5726 O O . PHE A 1 728 ? -1.625 -16.487 8.203 1.00 90.56 728 PHE A O 1
ATOM 5733 N N . ASP A 1 729 ? 0.171 -15.137 8.230 1.00 88.50 729 ASP A N 1
ATOM 5734 C CA . ASP A 1 729 ? 0.920 -15.835 9.282 1.00 88.50 729 ASP A CA 1
ATOM 5735 C C . ASP A 1 729 ? 0.484 -15.353 10.680 1.00 88.50 729 ASP A C 1
ATOM 5737 O O . ASP A 1 729 ? 0.682 -14.188 11.027 1.00 88.50 729 ASP A O 1
ATOM 5741 N N . ASN A 1 730 ? -0.106 -16.236 11.491 1.00 83.06 730 ASN A N 1
ATOM 5742 C CA . ASN A 1 730 ? -0.645 -15.876 12.809 1.00 83.06 730 ASN A CA 1
ATOM 5743 C C . ASN A 1 730 ? 0.451 -15.457 13.807 1.00 83.06 730 ASN A C 1
ATOM 5745 O O . ASN A 1 730 ? 0.225 -14.572 14.639 1.00 83.06 730 ASN A O 1
ATOM 5749 N N . ASP A 1 731 ? 1.651 -16.036 13.702 1.00 89.12 731 ASP A N 1
ATOM 5750 C CA . ASP A 1 731 ? 2.749 -15.765 14.639 1.00 89.12 731 ASP A CA 1
ATOM 5751 C C . ASP A 1 731 ? 3.417 -14.411 14.366 1.00 89.12 731 ASP A C 1
ATOM 5753 O O . ASP A 1 731 ? 4.028 -13.806 15.258 1.00 89.12 731 ASP A O 1
ATOM 5757 N N . TYR A 1 732 ? 3.259 -13.895 13.143 1.00 91.44 732 TYR A N 1
ATOM 5758 C CA . TYR A 1 732 ? 3.867 -12.644 12.700 1.00 91.44 732 TYR A CA 1
ATOM 5759 C C . TYR A 1 732 ? 3.486 -11.455 13.588 1.00 91.44 732 TYR A C 1
ATOM 5761 O O . TYR A 1 732 ? 4.358 -10.673 13.966 1.00 91.44 732 TYR A O 1
ATOM 5769 N N . SER A 1 733 ? 2.208 -11.327 13.960 1.00 87.88 733 SER A N 1
ATOM 5770 C CA . SER A 1 733 ? 1.716 -10.215 14.789 1.00 87.88 733 SER A CA 1
ATOM 5771 C C . SER A 1 733 ? 2.447 -10.148 16.138 1.00 87.88 733 SER A C 1
ATOM 5773 O O . SER A 1 733 ? 2.963 -9.101 16.541 1.00 87.88 733 SER A O 1
ATOM 5775 N N . THR A 1 734 ? 2.577 -11.299 16.798 1.00 90.06 734 THR A N 1
ATOM 5776 C CA . THR A 1 734 ? 3.257 -11.448 18.085 1.00 90.06 734 THR A CA 1
ATOM 5777 C C . THR A 1 734 ? 4.751 -11.167 17.949 1.00 90.06 734 THR A C 1
ATOM 5779 O O . THR A 1 734 ? 5.334 -10.471 18.786 1.00 90.06 734 THR A O 1
ATOM 5782 N N . ASN A 1 735 ? 5.387 -11.657 16.885 1.00 92.75 735 ASN A N 1
ATOM 5783 C CA . ASN A 1 735 ? 6.815 -11.441 16.664 1.00 92.75 735 ASN A CA 1
ATOM 5784 C C . ASN A 1 735 ? 7.141 -9.988 16.283 1.00 92.75 735 ASN A C 1
ATOM 5786 O O . ASN A 1 735 ? 8.175 -9.462 16.703 1.00 92.75 735 ASN A O 1
ATOM 5790 N N . LEU A 1 736 ? 6.241 -9.295 15.579 1.00 90.62 736 LEU A N 1
ATOM 5791 C CA . LEU A 1 736 ? 6.381 -7.870 15.278 1.00 90.62 736 LEU A CA 1
ATOM 5792 C C . LEU A 1 736 ? 6.299 -7.011 16.550 1.00 90.62 736 LEU A C 1
ATOM 5794 O O . LEU A 1 736 ? 7.129 -6.120 16.749 1.00 90.62 736 LEU A O 1
ATOM 5798 N N . VAL A 1 737 ? 5.353 -7.318 17.447 1.00 89.81 737 VAL A N 1
ATOM 5799 C CA . VAL A 1 737 ? 5.259 -6.681 18.775 1.00 89.81 737 VAL A CA 1
ATOM 5800 C C . VAL A 1 737 ? 6.539 -6.901 19.577 1.00 89.81 737 VAL A C 1
ATOM 5802 O O . VAL A 1 737 ? 7.056 -5.946 20.162 1.00 89.81 737 VAL A O 1
ATOM 5805 N N . LYS A 1 738 ? 7.086 -8.126 19.567 1.00 91.56 738 LYS A N 1
ATOM 5806 C CA . LYS A 1 738 ? 8.366 -8.446 20.221 1.00 91.56 738 LYS A CA 1
ATOM 5807 C C . LYS A 1 738 ? 9.522 -7.635 19.635 1.00 91.56 738 LYS A C 1
ATOM 5809 O O . LYS A 1 738 ? 10.297 -7.074 20.406 1.00 91.56 738 LYS A O 1
ATOM 5814 N N . ARG A 1 739 ? 9.628 -7.516 18.302 1.00 90.69 739 ARG A N 1
ATOM 5815 C CA . ARG A 1 739 ? 10.704 -6.745 17.642 1.00 90.69 739 ARG A CA 1
ATOM 5816 C C . ARG A 1 739 ? 10.772 -5.306 18.140 1.00 90.69 739 ARG A C 1
ATOM 5818 O O . ARG A 1 739 ? 11.866 -4.797 18.362 1.00 90.69 739 ARG A O 1
ATOM 5825 N N . TYR A 1 740 ? 9.626 -4.649 18.282 1.00 89.25 740 TYR A N 1
ATOM 5826 C CA . TYR A 1 740 ? 9.573 -3.241 18.677 1.00 89.25 740 TYR A CA 1
ATOM 5827 C C . TYR A 1 740 ? 9.319 -3.024 20.171 1.00 89.25 740 TYR A C 1
ATOM 5829 O O . TYR A 1 740 ? 9.246 -1.872 20.600 1.00 89.25 740 TYR A O 1
ATOM 5837 N N . ASN A 1 741 ? 9.194 -4.107 20.948 1.00 88.00 741 ASN A N 1
ATOM 5838 C CA . ASN A 1 741 ? 8.829 -4.113 22.366 1.00 88.00 741 ASN A CA 1
ATOM 5839 C C . ASN A 1 741 ? 7.683 -3.138 22.685 1.00 88.00 741 ASN A C 1
ATOM 5841 O O . ASN A 1 741 ? 7.768 -2.301 23.585 1.00 88.00 741 ASN A O 1
ATOM 5845 N N . ASN A 1 742 ? 6.642 -3.166 21.858 1.00 84.38 742 ASN A N 1
ATOM 5846 C CA . ASN A 1 742 ? 5.568 -2.193 21.947 1.00 84.38 742 ASN A CA 1
ATOM 5847 C C . ASN A 1 742 ? 4.272 -2.810 21.417 1.00 84.38 742 ASN A C 1
ATOM 5849 O O . ASN A 1 742 ? 4.147 -3.123 20.233 1.00 84.38 742 ASN A O 1
ATOM 5853 N N . SER A 1 743 ? 3.296 -2.977 22.312 1.00 81.06 743 SER A N 1
ATOM 5854 C CA . SER A 1 743 ? 1.985 -3.562 22.008 1.00 81.06 743 SER A CA 1
ATOM 5855 C C . SER A 1 743 ? 1.197 -2.760 20.978 1.00 81.06 743 SER A C 1
ATOM 5857 O O . SER A 1 743 ? 0.302 -3.317 20.343 1.00 81.06 743 SER A O 1
ATOM 5859 N N . LYS A 1 744 ? 1.563 -1.489 20.750 1.00 79.12 744 LYS A N 1
ATOM 5860 C CA . LYS A 1 744 ? 0.998 -0.700 19.660 1.00 79.12 744 LYS A CA 1
ATOM 5861 C C . LYS A 1 744 ? 1.223 -1.409 18.330 1.00 79.12 744 LYS A C 1
ATOM 5863 O O . LYS A 1 744 ? 0.303 -1.379 17.544 1.00 79.12 744 LYS A O 1
ATOM 5868 N N . TYR A 1 745 ? 2.322 -2.152 18.132 1.00 80.94 745 TYR A N 1
ATOM 5869 C CA . TYR A 1 745 ? 2.598 -2.867 16.876 1.00 80.94 745 TYR A CA 1
ATOM 5870 C C . TYR A 1 745 ? 1.691 -4.057 16.546 1.00 80.94 745 TYR A C 1
ATOM 5872 O O . TYR A 1 745 ? 1.783 -4.608 15.449 1.00 80.94 745 TYR A O 1
ATOM 5880 N N . ASN A 1 746 ? 0.768 -4.413 17.442 1.00 81.94 746 ASN A N 1
ATOM 5881 C CA . ASN A 1 746 ? -0.393 -5.210 17.080 1.00 81.94 746 ASN A CA 1
ATOM 5882 C C . ASN A 1 746 ? -1.421 -4.258 16.457 1.00 81.94 746 ASN A C 1
ATOM 5884 O O . ASN A 1 746 ? -2.178 -3.625 17.188 1.00 81.94 746 ASN A O 1
ATOM 5888 N N . PHE A 1 747 ? -1.391 -4.095 15.133 1.00 80.50 747 PHE A N 1
ATOM 5889 C CA . PHE A 1 747 ? -2.274 -3.172 14.423 1.00 80.50 747 PHE A CA 1
ATOM 5890 C C . PHE A 1 747 ? -3.366 -3.922 13.673 1.00 80.50 747 PHE A C 1
ATOM 5892 O O . PHE A 1 747 ? -3.102 -4.851 12.914 1.00 80.50 747 PHE A O 1
ATOM 5899 N N . GLY A 1 748 ? -4.601 -3.486 13.861 1.00 83.94 748 GLY A N 1
ATOM 5900 C CA . GLY A 1 748 ? -5.769 -4.161 13.334 1.00 83.94 748 GLY A CA 1
ATOM 5901 C C . GLY A 1 748 ? -7.047 -3.493 13.803 1.00 83.94 748 GLY A C 1
ATOM 5902 O O . GLY A 1 748 ? -6.996 -2.501 14.530 1.00 83.94 748 GLY A O 1
ATOM 5903 N N . VAL A 1 749 ? -8.185 -4.051 13.409 1.00 86.00 749 VAL A N 1
ATOM 5904 C CA . VAL A 1 749 ? -9.490 -3.597 13.885 1.00 86.00 749 VAL A CA 1
ATOM 5905 C C . VAL A 1 749 ? -9.634 -3.942 15.367 1.00 86.00 749 VAL A C 1
ATOM 5907 O O . VAL A 1 749 ? -9.615 -5.126 15.724 1.00 86.00 749 VAL A O 1
ATOM 5910 N N . PRO A 1 750 ? -9.745 -2.932 16.248 1.00 85.38 750 PRO A N 1
ATOM 5911 C CA . PRO A 1 750 ? -9.797 -3.173 17.672 1.00 85.38 750 PRO A CA 1
ATOM 5912 C C . PRO A 1 750 ? -11.212 -3.469 18.149 1.00 85.38 750 PRO A C 1
ATOM 5914 O O . PRO A 1 750 ? -12.193 -2.906 17.662 1.00 85.38 750 PRO A O 1
ATOM 5917 N N . TYR A 1 751 ? -11.276 -4.260 19.209 1.00 84.25 751 TYR A N 1
ATOM 5918 C CA . TYR A 1 751 ? -12.391 -4.329 20.134 1.00 84.25 751 TYR A CA 1
ATOM 5919 C C . TYR A 1 751 ? -11.966 -3.743 21.478 1.00 84.25 751 TYR A C 1
ATOM 5921 O O . TYR A 1 751 ? -10.848 -3.972 21.943 1.00 84.25 751 TYR A O 1
ATOM 5929 N N . TYR A 1 752 ? -12.868 -3.009 22.117 1.00 84.62 752 TYR A N 1
ATOM 5930 C CA . TYR A 1 752 ? -12.645 -2.423 23.432 1.00 84.62 752 TYR A CA 1
ATOM 5931 C C . TYR A 1 752 ? -13.308 -3.275 24.506 1.00 84.62 752 TYR A C 1
ATOM 5933 O O . TYR A 1 752 ? -14.430 -3.754 24.340 1.00 84.62 752 TYR A O 1
ATOM 5941 N N . ARG A 1 753 ? -12.587 -3.525 25.596 1.00 81.81 753 ARG A N 1
ATOM 5942 C CA . ARG A 1 753 ? -13.068 -4.360 26.702 1.00 81.81 753 ARG A CA 1
ATOM 5943 C C . ARG A 1 753 ? -12.757 -3.706 28.038 1.00 81.81 753 ARG A C 1
ATOM 5945 O O . ARG A 1 753 ? -11.726 -3.056 28.173 1.00 81.81 753 ARG A O 1
ATOM 5952 N N . GLY A 1 754 ? -13.611 -3.939 29.030 1.00 74.94 754 GLY A N 1
ATOM 5953 C CA . GLY A 1 754 ? -13.341 -3.586 30.425 1.00 74.94 754 GLY A CA 1
ATOM 5954 C C . GLY A 1 754 ? -12.467 -4.643 31.113 1.00 74.94 754 GLY A C 1
ATOM 5955 O O . GLY A 1 754 ? -12.723 -5.840 30.950 1.00 74.94 754 GLY A O 1
ATOM 5956 N N . LYS A 1 755 ? -11.423 -4.243 31.854 1.00 68.31 755 LYS A N 1
ATOM 5957 C CA . LYS A 1 755 ? -10.510 -5.176 32.561 1.00 68.31 755 LYS A CA 1
ATOM 5958 C C . LYS A 1 755 ? -10.709 -5.182 34.070 1.00 68.31 755 LYS A C 1
ATOM 5960 O O . LYS A 1 755 ? -10.945 -6.235 34.656 1.00 68.31 755 LYS A O 1
ATOM 5965 N N . THR A 1 756 ? -10.565 -4.012 34.673 1.00 60.53 756 THR A N 1
ATOM 5966 C CA . THR A 1 756 ? -10.479 -3.786 36.117 1.00 60.53 756 THR A CA 1
ATOM 5967 C C . THR A 1 756 ? -11.488 -2.728 36.517 1.00 60.53 756 THR A C 1
ATOM 5969 O O . THR A 1 756 ? -11.892 -1.900 35.698 1.00 60.53 756 THR A O 1
ATOM 5972 N N . ILE A 1 757 ? -11.948 -2.833 37.759 1.00 59.09 757 ILE A N 1
ATOM 5973 C CA . ILE A 1 757 ? -13.054 -2.048 38.286 1.00 59.09 757 ILE A CA 1
ATOM 5974 C C . ILE A 1 757 ? -12.582 -1.424 39.582 1.00 59.09 757 ILE A C 1
ATOM 5976 O O . ILE A 1 757 ? -12.184 -2.143 40.498 1.00 59.09 757 ILE A O 1
ATOM 5980 N N . GLU A 1 758 ? -12.677 -0.107 39.650 1.00 55.66 758 GLU A N 1
ATOM 5981 C CA . GLU A 1 758 ? -12.559 0.645 40.889 1.00 55.66 758 GLU A CA 1
ATOM 5982 C C . GLU A 1 758 ? -13.946 1.218 41.184 1.00 55.66 758 GLU A C 1
ATOM 5984 O O . GLU A 1 758 ? -14.418 2.143 40.520 1.00 55.66 758 GLU A O 1
ATOM 5989 N N . ALA A 1 759 ? -14.659 0.584 42.116 1.00 53.75 759 ALA A N 1
ATOM 5990 C CA . ALA A 1 759 ? -15.952 1.069 42.575 1.00 53.75 759 ALA A CA 1
ATOM 5991 C C . ALA A 1 759 ? -15.731 2.091 43.692 1.00 53.75 759 ALA A C 1
ATOM 5993 O O . ALA A 1 759 ? -15.079 1.797 44.693 1.00 53.75 759 ALA A O 1
ATOM 5994 N N . TRP A 1 760 ? -16.293 3.280 43.516 1.00 53.66 760 TRP A N 1
ATOM 5995 C CA . TRP A 1 760 ? -16.259 4.359 44.489 1.00 53.66 760 TRP A CA 1
ATOM 5996 C C . TRP A 1 760 ? -17.665 4.492 45.082 1.00 53.66 760 TRP A C 1
ATOM 5998 O O . TRP A 1 760 ? -18.612 4.889 44.397 1.00 53.66 760 TRP A O 1
ATOM 6008 N N . ASP A 1 761 ? -17.815 4.105 46.351 1.00 48.47 761 ASP A N 1
ATOM 6009 C CA . ASP A 1 761 ? -19.076 4.213 47.091 1.00 48.47 761 ASP A CA 1
ATOM 6010 C C . ASP A 1 761 ? -19.239 5.642 47.612 1.00 48.47 761 ASP A C 1
ATOM 6012 O O . ASP A 1 761 ? -18.864 5.959 48.740 1.00 48.47 761 ASP A O 1
ATOM 6016 N N . THR A 1 762 ? -19.734 6.544 46.770 1.00 52.59 762 THR A N 1
ATOM 6017 C CA . THR A 1 762 ? -20.065 7.904 47.193 1.00 52.59 762 THR A CA 1
ATOM 6018 C C . THR A 1 762 ? -21.282 8.404 46.427 1.00 52.59 762 THR A C 1
ATOM 6020 O O . THR A 1 762 ? -21.187 8.674 45.235 1.00 52.59 762 THR A O 1
ATOM 6023 N N . LEU A 1 763 ? -22.423 8.476 47.130 1.00 49.69 763 LEU A N 1
ATOM 6024 C CA . LEU A 1 763 ? -23.577 9.393 46.991 1.00 49.69 763 LEU A CA 1
ATOM 6025 C C . LEU A 1 763 ? -24.822 8.711 47.602 1.00 49.69 763 LEU A C 1
ATOM 6027 O O . LEU A 1 763 ? -25.725 8.265 46.900 1.00 49.69 763 LEU A O 1
ATOM 6031 N N . ARG A 1 764 ? -24.854 8.586 48.934 1.00 47.22 764 ARG A N 1
ATOM 6032 C CA . ARG A 1 764 ? -26.003 8.024 49.660 1.00 47.22 764 ARG A CA 1
ATOM 6033 C C . ARG A 1 764 ? -27.096 9.085 49.798 1.00 47.22 764 ARG A C 1
ATOM 6035 O O . ARG A 1 764 ? -26.825 10.163 50.319 1.00 47.22 764 ARG A O 1
ATOM 6042 N N . SER A 1 765 ? -28.316 8.775 49.374 1.00 40.62 765 SER A N 1
ATOM 6043 C CA . SER A 1 765 ? -29.520 9.521 49.752 1.00 40.62 765 SER A CA 1
ATOM 6044 C C . SER A 1 765 ? -30.540 8.535 50.304 1.00 40.62 765 SER A C 1
ATOM 6046 O O . SER A 1 765 ? -31.005 7.654 49.578 1.00 40.62 765 SER A O 1
ATOM 6048 N N . PHE A 1 766 ? -30.853 8.678 51.587 1.00 37.22 766 PHE A N 1
ATOM 6049 C CA . PHE A 1 766 ? -31.899 7.928 52.272 1.00 37.22 766 PHE A CA 1
ATOM 6050 C C . PHE A 1 766 ? -33.009 8.925 52.606 1.00 37.22 766 PHE A C 1
ATOM 6052 O O . PHE A 1 766 ? -32.711 9.975 53.177 1.00 37.22 766 PHE A O 1
ATOM 6059 N N . ASN A 1 767 ? -34.238 8.625 52.187 1.00 36.38 767 ASN A N 1
ATOM 6060 C CA . ASN A 1 767 ? -35.428 9.409 52.522 1.00 36.38 767 ASN A CA 1
ATOM 6061 C C . ASN A 1 767 ? -36.197 8.732 53.648 1.00 36.38 767 ASN A C 1
ATOM 6063 O O . ASN A 1 767 ? -36.343 7.488 53.575 1.00 36.38 767 ASN A O 1
#

Foldseek 3Di:
DDDYDDDDDDDDDDPPDDDDDDDDDDDDDDVVVVVVVVVVVVVVVVVVVVVVVVCVCPDPLNVQAVLQVVLQVVVVVVLQCLLPVDPDLLSLLCLQWKAFALVQPPVCCCPLVNPPDDDPAQQKFDDDYDYLFTDQQQPGAGGPRVCFFVPPHDCVVDVHFGSDAQWDFAAQVRDIAGDPSCVSGVVVSCQRNPPWDWDVVCLPPQKTKTKGWGIWDFIDHSQWGKIKTKMKIFIAGPVPRPPGTQFIFIWIKIFTKGWDADQQFFAFEEAAGHALFQQFAAQFQAAAPDQAAAYEHEYLYDDDSVCRRPVRSCCSLSNNYPHRNRAHDVVVSRYGYGYGNDHAFDAFDDDAEDDCCDLLANDDDDAAFADDDDDDTLDPQLCCQQPVNCVVAVQDEGEYEHAEAEFEEQPTEREHEWELRYAYEYEYAWAYFCALNYAYFYAYPHSPGGGQNHAQLRYEYEYDYDDDDPQLLSQWGADSQFWIDGDADPDLPDDLPPSNQAHGWEYEALAHHPDQRAPRYHYHAQSYAYGNFDAPDFKAWHFDDQDPPFPWATKHWTDINQFIWIAQHCSDDNVNVDTFFEAEPSSHTFGRHHWGDQVSDDCVQAVAGRKDFHAKFAAGPDFDPVCVLADGIWTWMARPVQLWIKTADWDDDPRHIYTDRDADPSHDRMDTQGNDQQRADPVRHRPCVSGVTDIDGSVVHDFEHEYEGHHNYHHHTYHNTHHDYYHSDSCSQVSSCVSSVHNSSSDGDIRMHTDDMDMDRDDGDRD

Radius of gyration: 39.69 Å; chains: 1; bounding box: 83×55×182 Å